Protein AF-B9G4W2-F1 (afdb_monomer_lite)

Secondary structure (DSSP, 8-state):
---HHHHHHHHHHHHHTT-PPPPPPPPPPB----SSS-EEEEEEEEE--SS--BHHHHHHHTT-S-HHHHHHHTT--TT--TTSBPPSSEEEEEEEEEETTEEEE-S--EEEPPTT--HHIIIIIISTTSS-HHHHHHHTT-S-TT---TT-EEE---B-----BTTB-EEEEEEE--TT--HHHHHHHTT--HHHHHHHTT-SSGGG--TT-EEEEEEEEEE--S-TT-TTTT-EEETT-EEEETTTTEEEEE-TTT--EEEEEPTTS-TTTS---EETTEETT-EEE-TT-TTEEEEEEEEEEE-SSS-EEEEEEEEEE------------------SSSHHHHHHHHHHHHHHHHHHHHHHHHHHHT--SSS-HHHHHHHHHHHHHHHHHHHHHHHHHHHHHHHHTTT-HHHHHHHHHHHHHHHHHHHHHHHHHHHHHHHHHHHHHHHHHHHHHHTTTS----TTPPB--HHHHHHHHHHHHHHHHHHHHHHHHHHHHHHHTT--TTSTTHHHHHHHHHHHHTTHHHHHHHHHHHHHHHHTT--HHHHHHHHHHHHHHHHHHHIIIIIS--HHHHHHHHHHHHHHHHHHHHHHHHHTTB--S-S-GGG--HHHHHHHHHHHHHHHHHHHHHHHHHHHHHHTT-HHHHHHHHHHHTT----------HHHHHHHHHHHHHHHHHHHHHHHHHHHHHHHHHHHHH---HHHHHHHHHTHHHHHHHHHHHHHHHHHHHHHHHTT-HHHHHHHHHHHHHHHHHHHHHHHHHHSHHHHHHHHHHHHHHHHHHHHHHHHHHHHH--

InterPro domains:
  IPR002528 Multi antimicrobial extrusion protein [PF01554] (477-564)
  IPR002528 Multi antimicrobial extrusion protein [PF01554] (649-752)
  IPR002528 Multi antimicrobial extrusion protein [TIGR00797] (389-777)
  IPR018392 LysM domain [PF01476] (111-157)
  IPR018392 LysM domain [PF01476] (175-218)
  IPR018392 LysM domain [PS51782] (109-156)
  IPR018392 LysM domain [PS51782] (173-217)
  IPR018392 LysM domain [SM00257] (110-157)
  IPR018392 LysM domain [SM00257] (174-218)
  IPR018392 LysM domain [cd00118] (110-156)
  IPR018392 LysM domain [cd00118] (174-217)
  IPR036779 LysM domain superfamily [G3DSA:3.10.350.10] (107-163)
  IPR036779 LysM domain superfamily [G3DSA:3.10.350.10] (164-230)
  IPR036779 LysM domain superfamily [SSF54106] (110-158)
  IPR036779 LysM domain superfamily [SSF54106] (173-218)
  IPR044644 Multi antimicrobial extrusion protein DinF-like [PTHR42893] (334-795)
  IPR044644 Multi antimicrobial extrusion protein DinF-like [cd13136] (381-794)

Structure (mmCIF, N/CA/C/O backbone):
data_AF-B9G4W2-F1
#
_entry.id   AF-B9G4W2-F1
#
loop_
_atom_site.group_PDB
_atom_site.id
_atom_site.type_symbol
_atom_site.label_atom_id
_atom_site.label_alt_id
_atom_site.label_comp_id
_atom_site.label_asym_id
_atom_site.label_entity_id
_atom_site.label_seq_id
_atom_site.pdbx_PDB_ins_code
_atom_site.Cartn_x
_atom_site.Cartn_y
_atom_site.Cartn_z
_atom_site.occupancy
_atom_site.B_iso_or_equiv
_atom_site.auth_seq_id
_atom_site.auth_comp_id
_atom_site.auth_asym_id
_atom_site.auth_atom_id
_atom_site.pdbx_PDB_model_num
ATOM 1 N N . MET A 1 1 ? 13.727 -12.627 44.034 1.00 32.00 1 MET A N 1
ATOM 2 C CA . MET A 1 1 ? 14.602 -13.578 43.312 1.00 32.00 1 MET A CA 1
ATOM 3 C C . MET A 1 1 ? 13.770 -14.201 42.203 1.00 32.00 1 MET A C 1
ATOM 5 O O . MET A 1 1 ? 12.769 -14.829 42.514 1.00 32.00 1 MET A O 1
ATOM 9 N N . ALA A 1 2 ? 14.076 -13.913 40.936 1.00 28.52 2 ALA A N 1
ATOM 10 C CA . ALA A 1 2 ? 13.294 -14.425 39.805 1.00 28.52 2 ALA A CA 1
ATOM 11 C C . ALA A 1 2 ? 13.549 -15.935 39.609 1.00 28.52 2 ALA A C 1
ATOM 13 O O . ALA A 1 2 ? 14.684 -16.374 39.811 1.00 28.52 2 ALA A O 1
ATOM 14 N N . PRO A 1 3 ? 12.536 -16.738 39.237 1.00 32.94 3 PRO A N 1
ATOM 15 C CA . PRO A 1 3 ? 12.690 -18.182 39.137 1.00 32.94 3 PRO A CA 1
ATOM 16 C C . PRO A 1 3 ? 13.547 -18.588 37.918 1.00 32.94 3 PRO A C 1
ATOM 18 O O . PRO A 1 3 ? 13.454 -17.963 36.857 1.00 32.94 3 PRO A O 1
ATOM 21 N N . PRO A 1 4 ? 14.337 -19.675 38.022 1.00 35.09 4 PRO A N 1
ATOM 22 C CA . PRO A 1 4 ? 15.287 -20.135 36.995 1.00 35.09 4 PRO A CA 1
ATOM 23 C C . PRO A 1 4 ? 14.636 -20.575 35.668 1.00 35.09 4 PRO A C 1
ATOM 25 O O . PRO A 1 4 ? 15.312 -20.695 34.644 1.00 35.09 4 PRO A O 1
ATOM 28 N N . GLN A 1 5 ? 13.312 -20.752 35.648 1.00 38.72 5 GLN A N 1
ATOM 29 C CA . GLN A 1 5 ? 12.552 -21.049 34.431 1.00 38.72 5 GLN A CA 1
ATOM 30 C C . GLN A 1 5 ? 12.457 -19.839 33.481 1.00 38.72 5 GLN A C 1
ATOM 32 O O . GLN A 1 5 ? 12.402 -20.020 32.267 1.00 38.72 5 GLN A O 1
ATOM 37 N N . LEU A 1 6 ? 12.531 -18.607 34.006 1.00 37.75 6 LEU A N 1
ATOM 38 C CA . LEU A 1 6 ? 12.444 -17.367 33.224 1.00 37.75 6 LEU A CA 1
ATOM 39 C C . LEU A 1 6 ? 13.685 -17.152 32.337 1.00 37.75 6 LEU A C 1
ATOM 41 O O . LEU A 1 6 ? 13.574 -16.714 31.196 1.00 37.75 6 LEU A O 1
ATOM 45 N N . VAL A 1 7 ? 14.867 -17.510 32.849 1.00 41.88 7 VAL A N 1
ATOM 46 C CA . VAL A 1 7 ? 16.144 -17.403 32.120 1.00 41.88 7 VAL A CA 1
ATOM 47 C C . VAL A 1 7 ? 16.238 -18.476 31.035 1.00 41.88 7 VAL A C 1
ATOM 49 O O . VAL A 1 7 ? 16.692 -18.190 29.932 1.00 41.88 7 VAL A O 1
ATOM 52 N N . SER A 1 8 ? 15.728 -19.682 31.300 1.00 36.34 8 SER A N 1
ATOM 53 C CA . SER A 1 8 ? 15.737 -20.780 30.321 1.00 36.34 8 SER A CA 1
ATOM 54 C C . SER A 1 8 ? 14.848 -20.495 29.105 1.00 36.34 8 SER A C 1
ATOM 56 O O . SER A 1 8 ? 15.232 -20.810 27.982 1.00 36.34 8 SER A O 1
ATOM 58 N N . VAL A 1 9 ? 13.700 -19.835 29.299 1.00 42.25 9 VAL A N 1
ATOM 59 C CA . VAL A 1 9 ? 12.816 -19.418 28.194 1.00 42.25 9 VAL A CA 1
ATOM 60 C C . VAL A 1 9 ? 13.427 -18.260 27.395 1.00 42.25 9 VAL A C 1
ATOM 62 O O . VAL A 1 9 ? 13.368 -18.270 26.167 1.00 42.25 9 VAL A O 1
ATOM 65 N N . LEU A 1 10 ? 14.083 -17.303 28.065 1.00 37.94 10 LEU A N 1
ATOM 66 C CA . LEU A 1 10 ? 14.769 -16.185 27.406 1.00 37.94 10 LEU A CA 1
ATOM 67 C C . LEU A 1 10 ? 15.959 -16.659 26.549 1.00 37.94 10 LEU A C 1
ATOM 69 O O . LEU A 1 10 ? 16.153 -16.177 25.435 1.00 37.94 10 LEU A O 1
ATOM 73 N N . VAL A 1 11 ? 16.727 -17.631 27.051 1.00 41.41 11 VAL A N 1
ATOM 74 C CA . VAL A 1 11 ? 17.869 -18.235 26.345 1.00 41.41 11 VAL A CA 1
ATOM 75 C C . VAL A 1 11 ? 17.398 -19.123 25.189 1.00 41.41 11 VAL A C 1
ATOM 77 O O . VAL A 1 11 ? 17.973 -19.055 24.107 1.00 41.41 11 VAL A O 1
ATOM 80 N N . ALA A 1 12 ? 16.304 -19.875 25.351 1.00 40.44 12 ALA A N 1
ATOM 81 C CA . ALA A 1 12 ? 15.712 -20.654 24.260 1.00 40.44 12 ALA A CA 1
ATOM 82 C C . ALA A 1 12 ? 15.192 -19.762 23.111 1.00 40.44 12 ALA A C 1
ATOM 84 O O . ALA A 1 12 ? 15.399 -20.085 21.942 1.00 40.44 12 ALA A O 1
ATOM 85 N N . LEU A 1 13 ? 14.594 -18.606 23.427 1.00 38.59 13 LEU A N 1
ATOM 86 C CA . LEU A 1 13 ? 14.165 -17.602 22.441 1.00 38.59 13 LEU A CA 1
ATOM 87 C C . LEU A 1 13 ? 15.346 -16.927 21.717 1.00 38.59 13 LEU A C 1
ATOM 89 O O . LEU A 1 13 ? 15.235 -16.616 20.533 1.00 38.59 13 LEU A O 1
ATOM 93 N N . LEU A 1 14 ? 16.488 -16.752 22.392 1.00 35.97 14 LEU A N 1
ATOM 94 C CA . LEU A 1 14 ? 17.727 -16.232 21.797 1.00 35.97 14 LEU A CA 1
ATOM 95 C C . LEU A 1 14 ? 18.444 -17.267 20.912 1.00 35.97 14 LEU A C 1
ATOM 97 O O . LEU A 1 14 ? 19.012 -16.900 19.886 1.00 35.97 14 LEU A O 1
ATOM 101 N N . CYS A 1 15 ? 18.390 -18.557 21.255 1.00 31.02 15 CYS A N 1
ATOM 102 C CA . CYS A 1 15 ? 19.026 -19.620 20.469 1.00 31.02 15 CYS A CA 1
ATOM 103 C C . CYS A 1 15 ? 18.269 -19.952 19.173 1.00 31.02 15 CYS A C 1
ATOM 105 O O . CYS A 1 15 ? 18.902 -20.262 18.166 1.00 31.02 15 CYS A O 1
ATOM 107 N N . VAL A 1 16 ? 16.937 -19.829 19.151 1.00 38.03 16 VAL A N 1
ATOM 108 C CA . VAL A 1 16 ? 16.146 -19.990 17.912 1.00 38.03 16 VAL A CA 1
ATOM 109 C C . VAL A 1 16 ? 16.390 -18.829 16.929 1.00 38.03 16 VAL A C 1
ATOM 111 O O . VAL A 1 16 ? 16.273 -19.013 15.721 1.00 38.03 16 VAL A O 1
ATOM 114 N N . ALA A 1 17 ? 16.832 -17.661 17.414 1.00 32.59 17 ALA A N 1
ATOM 115 C CA . ALA A 1 17 ? 17.203 -16.510 16.585 1.00 32.59 17 ALA A CA 1
ATOM 116 C C . ALA A 1 17 ? 18.570 -16.643 15.873 1.00 32.59 17 ALA A C 1
ATOM 118 O O . ALA A 1 17 ? 18.915 -15.783 15.066 1.00 32.59 17 ALA A O 1
ATOM 119 N N . ALA A 1 18 ? 19.345 -17.702 16.143 1.00 28.27 18 ALA A N 1
ATOM 120 C CA . ALA A 1 18 ? 20.692 -17.894 15.591 1.00 28.27 18 ALA A CA 1
ATOM 121 C C . ALA A 1 18 ? 20.762 -18.842 14.373 1.00 28.27 18 ALA A C 1
ATOM 123 O O . ALA A 1 18 ? 21.849 -19.087 13.849 1.00 28.27 18 ALA A O 1
ATOM 124 N N . ALA A 1 19 ? 19.633 -19.377 13.897 1.00 29.11 19 ALA A N 1
ATOM 125 C CA . ALA A 1 19 ? 19.605 -20.242 12.717 1.00 29.11 19 ALA A CA 1
ATOM 126 C C . ALA A 1 19 ? 19.362 -19.424 11.433 1.00 29.11 19 ALA A C 1
ATOM 128 O O . ALA A 1 19 ? 18.229 -19.219 10.999 1.00 29.11 19 ALA A O 1
ATOM 129 N N . SER A 1 20 ? 20.448 -18.942 10.830 1.00 33.78 20 SER A N 1
ATOM 130 C CA . SER A 1 20 ? 20.455 -18.219 9.552 1.00 33.78 20 SER A CA 1
ATOM 131 C C . SER A 1 20 ? 20.295 -19.158 8.346 1.00 33.78 20 SER A C 1
ATOM 133 O O . SER A 1 20 ? 20.969 -20.189 8.299 1.00 33.78 20 SER A O 1
ATOM 135 N N . PRO A 1 21 ? 19.561 -18.774 7.285 1.00 30.23 21 PRO A N 1
ATOM 136 C CA . PRO A 1 21 ? 19.914 -19.146 5.923 1.00 30.23 21 PRO A CA 1
ATOM 137 C C . PRO A 1 21 ? 20.971 -18.173 5.368 1.00 30.23 21 PRO A C 1
ATOM 139 O O . PRO A 1 21 ? 20.967 -16.978 5.663 1.00 30.23 21 PRO A O 1
ATOM 142 N N . ALA A 1 22 ? 21.901 -18.712 4.582 1.00 27.47 22 ALA A N 1
ATOM 143 C CA . ALA A 1 22 ? 23.031 -18.005 3.985 1.00 27.47 22 ALA A CA 1
ATOM 144 C C . ALA A 1 22 ? 22.609 -16.866 3.033 1.00 27.47 22 ALA A C 1
ATOM 146 O O . ALA A 1 22 ? 21.581 -16.939 2.363 1.00 27.47 22 ALA A O 1
ATOM 147 N N . GLY A 1 23 ? 23.440 -15.821 2.960 1.00 29.72 23 GLY A N 1
ATOM 148 C CA . GLY A 1 23 ? 23.254 -14.680 2.063 1.00 29.72 23 GLY A CA 1
ATOM 149 C C . GLY A 1 23 ? 23.252 -15.081 0.585 1.00 29.72 23 GLY A C 1
ATOM 150 O O . GLY A 1 23 ? 24.096 -15.852 0.132 1.00 29.72 23 GLY A O 1
ATOM 151 N N . VAL A 1 24 ? 22.301 -14.530 -0.167 1.00 37.12 24 VAL A N 1
ATOM 152 C CA . VAL A 1 24 ? 22.160 -14.731 -1.614 1.00 37.12 24 VAL A CA 1
ATOM 153 C C . VAL A 1 24 ? 23.097 -13.760 -2.342 1.00 37.12 24 VAL A C 1
ATOM 155 O O . VAL A 1 24 ? 22.955 -12.546 -2.214 1.00 37.12 24 VAL A O 1
ATOM 158 N N . GLY A 1 25 ? 24.073 -14.287 -3.087 1.00 36.34 25 GLY A N 1
ATOM 159 C CA . GLY A 1 25 ? 24.900 -13.509 -4.016 1.00 36.34 25 GLY A CA 1
ATOM 160 C C . GLY A 1 25 ? 24.143 -13.178 -5.308 1.00 36.34 25 GLY A C 1
ATOM 161 O O . GLY A 1 25 ? 23.296 -13.955 -5.744 1.00 36.34 25 GLY A O 1
ATOM 162 N N . ALA A 1 26 ? 24.437 -12.033 -5.928 1.00 46.84 26 ALA A N 1
ATOM 163 C CA . ALA A 1 26 ? 23.850 -11.650 -7.212 1.00 46.84 26 ALA A CA 1
ATOM 164 C C . ALA A 1 26 ? 24.352 -12.530 -8.373 1.00 46.84 26 ALA A C 1
ATOM 166 O O . ALA A 1 26 ? 25.487 -13.013 -8.378 1.00 46.84 26 ALA A O 1
ATOM 167 N N . ALA A 1 27 ? 23.475 -12.755 -9.354 1.00 52.47 27 ALA A N 1
ATOM 168 C CA . ALA A 1 27 ? 23.677 -13.677 -10.465 1.00 52.47 27 ALA A CA 1
ATOM 169 C C . ALA A 1 27 ? 24.623 -13.103 -11.536 1.00 52.47 27 ALA A C 1
ATOM 171 O O . ALA A 1 27 ? 24.358 -12.061 -12.130 1.00 52.47 27 ALA A O 1
ATOM 172 N N . ARG A 1 28 ? 25.708 -13.825 -11.837 1.00 67.88 28 ARG A N 1
ATOM 173 C CA . ARG A 1 28 ? 26.519 -13.603 -13.044 1.00 67.88 28 ARG A CA 1
ATOM 174 C C . ARG A 1 28 ? 25.830 -14.267 -14.234 1.00 67.88 28 ARG A C 1
ATOM 176 O O . ARG A 1 28 ? 25.479 -15.445 -14.137 1.00 67.88 28 ARG A O 1
ATOM 183 N N . PHE A 1 29 ? 25.674 -13.546 -15.347 1.00 84.75 29 PHE A N 1
ATOM 184 C CA . PHE A 1 29 ? 25.157 -14.148 -16.578 1.00 84.75 29 PHE A CA 1
ATOM 185 C C . PHE A 1 29 ? 26.159 -15.175 -17.084 1.00 84.75 29 PHE A C 1
ATOM 187 O O . PHE A 1 29 ? 27.371 -14.944 -17.098 1.00 84.75 29 PHE A O 1
ATOM 194 N N . VAL A 1 30 ? 25.638 -16.338 -17.439 1.00 79.44 30 VAL A N 1
ATOM 195 C CA . VAL A 1 30 ? 26.436 -17.487 -17.840 1.00 79.44 30 VAL A CA 1
ATOM 196 C C . VAL A 1 30 ? 26.864 -17.300 -19.278 1.00 79.44 30 VAL A C 1
ATOM 198 O O . VAL A 1 30 ? 26.038 -16.952 -20.120 1.00 79.44 30 VAL A O 1
ATOM 201 N N . CYS A 1 31 ? 28.128 -17.598 -19.552 1.00 80.56 31 CYS A N 1
ATOM 202 C CA . CYS A 1 31 ? 28.577 -17.821 -20.915 1.00 80.56 31 CYS A CA 1
ATOM 203 C C . CYS A 1 31 ? 29.138 -19.238 -21.044 1.00 80.56 31 CYS A C 1
ATOM 205 O O . CYS A 1 31 ? 29.954 -19.674 -20.229 1.00 80.56 31 CYS A O 1
ATOM 207 N N . ASN A 1 32 ? 28.750 -19.954 -22.087 1.00 70.44 32 ASN A N 1
ATOM 208 C CA . ASN A 1 32 ? 29.277 -21.251 -22.455 1.00 70.44 32 ASN A CA 1
ATOM 209 C C . ASN A 1 32 ? 30.590 -21.053 -23.223 1.00 70.44 32 ASN A C 1
ATOM 211 O O . ASN A 1 32 ? 30.665 -21.162 -24.445 1.00 70.44 32 ASN A O 1
ATOM 215 N N . ALA A 1 33 ? 31.648 -20.706 -22.493 1.00 54.09 33 ALA A N 1
ATOM 216 C CA . ALA A 1 33 ? 32.982 -20.538 -23.054 1.00 54.09 33 ALA A CA 1
ATOM 217 C C . ALA A 1 33 ? 33.646 -21.907 -23.306 1.00 54.09 33 ALA A C 1
ATOM 219 O O . ALA A 1 33 ? 34.615 -22.266 -22.646 1.00 54.09 33 ALA A O 1
ATOM 220 N N . THR A 1 34 ? 33.130 -22.690 -24.257 1.00 47.66 34 THR A N 1
ATOM 221 C CA . THR A 1 34 ? 33.844 -23.861 -24.808 1.00 47.66 34 THR A CA 1
ATOM 222 C C . THR A 1 34 ? 34.862 -23.465 -25.884 1.00 47.66 34 THR A C 1
ATOM 224 O O . THR A 1 34 ? 35.665 -24.291 -26.314 1.00 47.66 34 THR A O 1
ATOM 227 N N . ALA A 1 35 ? 34.876 -22.197 -26.309 1.00 44.28 35 ALA A N 1
ATOM 228 C CA . ALA A 1 35 ? 35.849 -21.675 -27.260 1.00 44.28 35 ALA A CA 1
ATOM 229 C C . ALA A 1 35 ? 37.141 -21.204 -26.549 1.00 44.28 35 ALA A C 1
ATOM 231 O O . ALA A 1 35 ? 37.063 -20.454 -25.578 1.00 44.28 35 ALA A O 1
ATOM 232 N N . PRO A 1 36 ? 38.344 -21.533 -27.059 1.00 41.88 36 PRO A N 1
ATOM 233 C CA . PRO A 1 36 ? 39.634 -21.143 -26.465 1.00 41.88 36 PRO A CA 1
ATOM 234 C C . PRO A 1 36 ? 39.951 -19.633 -26.549 1.00 41.88 36 PRO A C 1
ATOM 236 O O . PRO A 1 36 ? 41.052 -19.205 -26.207 1.00 41.88 36 PRO A O 1
ATOM 239 N N . ARG A 1 37 ? 39.007 -18.805 -27.016 1.00 51.16 37 ARG A N 1
ATOM 240 C CA . ARG A 1 37 ? 39.102 -17.341 -27.088 1.00 51.16 37 ARG A CA 1
ATOM 241 C C . ARG A 1 37 ? 37.823 -16.724 -26.537 1.00 51.16 37 ARG A C 1
ATOM 243 O O . ARG A 1 37 ? 36.734 -17.188 -26.859 1.00 51.16 37 ARG A O 1
ATOM 250 N N . ALA A 1 38 ? 37.975 -15.659 -25.754 1.00 59.81 38 ALA A N 1
ATOM 251 C CA . ALA A 1 38 ? 36.856 -14.888 -25.230 1.00 59.81 38 ALA A CA 1
ATOM 252 C C . ALA A 1 38 ? 35.965 -14.378 -26.378 1.00 59.81 38 ALA A C 1
ATOM 254 O O . ALA A 1 38 ? 36.459 -13.746 -27.318 1.00 59.81 38 ALA A O 1
ATOM 255 N N . SER A 1 39 ? 34.665 -14.675 -26.322 1.00 72.88 39 SER A N 1
ATOM 256 C CA . SER A 1 39 ? 33.690 -14.177 -27.290 1.00 72.88 39 SER A CA 1
ATOM 257 C C . SER A 1 39 ? 33.295 -12.746 -26.926 1.00 72.88 39 SER A C 1
ATOM 259 O O . SER A 1 39 ? 33.051 -12.421 -25.761 1.00 72.88 39 SER A O 1
ATOM 261 N N . THR A 1 40 ? 33.273 -11.868 -27.931 1.00 83.75 40 THR A N 1
ATOM 262 C CA . THR A 1 40 ? 32.809 -10.486 -27.787 1.00 83.75 40 THR A CA 1
ATOM 263 C C . THR A 1 40 ? 31.530 -10.279 -28.579 1.00 83.75 40 THR A C 1
ATOM 265 O O . THR A 1 40 ? 31.385 -10.761 -29.703 1.00 83.75 40 THR A O 1
ATOM 268 N N . CYS A 1 41 ? 30.590 -9.551 -27.989 1.00 86.31 41 CYS A N 1
ATOM 269 C CA . CYS A 1 41 ? 29.326 -9.207 -28.627 1.00 86.31 41 CYS A CA 1
ATOM 270 C C . CYS A 1 41 ? 28.833 -7.834 -28.156 1.00 86.31 41 CYS A C 1
ATOM 272 O O . CYS A 1 41 ? 29.495 -7.142 -27.380 1.00 86.31 41 CYS A O 1
ATOM 274 N N . GLN A 1 42 ? 27.673 -7.417 -28.662 1.00 88.25 42 GLN A N 1
ATOM 275 C CA . GLN A 1 42 ? 26.983 -6.211 -28.218 1.00 88.25 42 GLN A CA 1
ATOM 276 C C . GLN A 1 42 ? 25.732 -6.623 -27.447 1.00 88.25 42 GLN A C 1
ATOM 278 O O . GLN A 1 42 ? 24.803 -7.166 -28.043 1.00 88.25 42 GLN A O 1
ATOM 283 N N . ALA A 1 43 ? 25.713 -6.347 -26.147 1.00 91.00 43 ALA A N 1
ATOM 284 C CA . ALA A 1 43 ? 24.553 -6.572 -25.293 1.00 91.00 43 ALA A CA 1
ATOM 285 C C . ALA A 1 43 ? 23.772 -5.266 -25.105 1.00 91.00 43 ALA A C 1
ATOM 287 O O . ALA A 1 43 ? 24.318 -4.166 -25.264 1.00 91.00 43 ALA A O 1
ATOM 288 N N . LEU A 1 44 ? 22.487 -5.381 -24.781 1.00 94.00 44 LEU A N 1
ATOM 289 C CA . LEU A 1 44 ? 21.649 -4.242 -24.425 1.00 94.00 44 LEU A CA 1
ATOM 290 C C . LEU A 1 44 ? 21.403 -4.224 -22.923 1.00 94.00 44 LEU A C 1
ATOM 292 O O . LEU A 1 44 ? 21.222 -5.258 -22.297 1.00 94.00 44 LEU A O 1
ATOM 296 N N . VAL A 1 45 ? 21.340 -3.028 -22.359 1.00 94.75 45 VAL A N 1
ATOM 297 C CA . VAL A 1 45 ? 21.090 -2.816 -20.936 1.00 94.75 45 VAL A CA 1
ATOM 298 C C . VAL A 1 45 ? 19.881 -1.909 -20.756 1.00 94.75 45 VAL A C 1
ATOM 300 O O . VAL A 1 45 ? 19.760 -0.896 -21.447 1.00 94.75 45 VAL A O 1
ATOM 303 N N . ALA A 1 46 ? 18.982 -2.280 -19.844 1.00 93.88 46 ALA A N 1
ATOM 304 C CA . ALA A 1 46 ? 17.831 -1.492 -19.425 1.00 93.88 46 ALA A CA 1
ATOM 305 C C . ALA A 1 46 ? 18.251 -0.485 -18.348 1.00 93.88 46 ALA A C 1
ATOM 307 O O . ALA A 1 46 ? 18.319 -0.819 -17.168 1.00 93.88 46 ALA A O 1
ATOM 308 N N . TYR A 1 47 ? 18.540 0.755 -18.737 1.00 94.56 47 TYR A N 1
ATOM 309 C CA . TYR A 1 47 ? 18.893 1.801 -17.783 1.00 94.56 47 TYR A CA 1
ATOM 310 C C . TYR A 1 47 ? 17.696 2.701 -17.479 1.00 94.56 47 TYR A C 1
ATOM 312 O O . TYR A 1 47 ? 17.248 3.464 -18.334 1.00 94.56 47 TYR A O 1
ATOM 320 N N . ALA A 1 48 ? 17.192 2.634 -16.248 1.00 90.44 48 ALA A N 1
ATOM 321 C CA . ALA A 1 48 ? 16.164 3.534 -15.738 1.00 90.44 48 ALA A CA 1
ATOM 322 C C . ALA A 1 48 ? 16.820 4.571 -14.808 1.00 90.44 48 ALA A C 1
ATOM 324 O O . ALA A 1 48 ? 17.155 4.232 -13.673 1.00 90.44 48 ALA A O 1
ATOM 325 N N . PRO A 1 49 ? 17.063 5.816 -15.259 1.00 83.75 49 PRO A N 1
ATOM 326 C CA . PRO A 1 49 ? 17.722 6.807 -14.421 1.00 83.75 49 PRO A CA 1
ATOM 327 C C . PRO A 1 49 ? 16.833 7.149 -13.207 1.00 83.75 49 PRO A C 1
ATOM 329 O O . PRO A 1 49 ? 15.648 7.428 -13.392 1.00 83.75 49 PRO A O 1
ATOM 332 N N . PRO A 1 50 ? 17.372 7.160 -11.971 1.00 79.75 50 PRO A N 1
ATOM 333 C CA . PRO A 1 50 ? 16.570 7.412 -10.769 1.00 79.75 50 PRO A CA 1
ATOM 334 C C . PRO A 1 50 ? 16.067 8.856 -10.665 1.00 79.75 50 PRO A C 1
ATOM 336 O O . PRO A 1 50 ? 15.046 9.107 -10.034 1.00 79.75 50 PRO A O 1
ATOM 339 N N . ASN A 1 51 ? 16.755 9.793 -11.321 1.00 84.00 51 ASN A N 1
ATOM 340 C CA . ASN A 1 51 ? 16.342 11.187 -11.467 1.00 84.00 51 ASN A CA 1
ATOM 341 C C . ASN A 1 51 ? 16.113 11.510 -12.950 1.00 84.00 51 ASN A C 1
ATOM 343 O O . ASN A 1 51 ? 16.675 10.856 -13.830 1.00 84.00 51 ASN A O 1
ATOM 347 N N . ALA A 1 52 ? 15.344 12.560 -13.246 1.00 83.88 52 ALA A N 1
ATOM 348 C CA . ALA A 1 52 ? 15.215 13.059 -14.615 1.00 83.88 52 ALA A CA 1
ATOM 349 C C . ALA A 1 52 ? 16.595 13.477 -15.165 1.00 83.88 52 ALA A C 1
ATOM 351 O O . ALA A 1 52 ? 17.306 14.273 -14.549 1.00 83.88 52 ALA A O 1
ATOM 352 N N . THR A 1 53 ? 16.990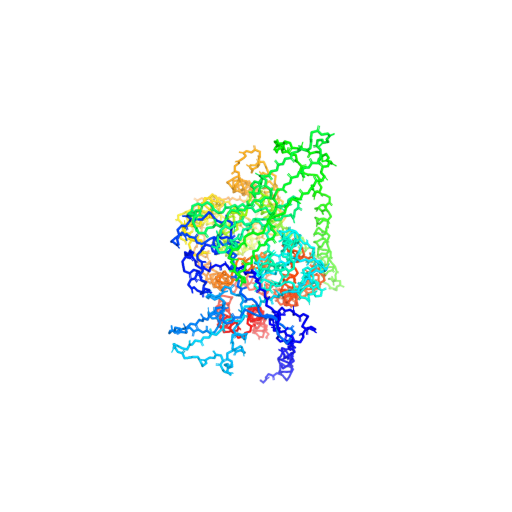 12.929 -16.318 1.00 92.56 53 THR A N 1
ATOM 353 C CA . THR A 1 53 ? 18.298 13.175 -16.953 1.00 92.56 53 THR A CA 1
ATOM 354 C C . THR A 1 53 ? 18.162 13.350 -18.468 1.00 92.56 53 THR A C 1
ATOM 356 O O . THR A 1 53 ? 17.104 13.100 -19.048 1.00 92.56 53 THR A O 1
ATOM 359 N N . THR A 1 54 ? 19.232 13.809 -19.122 1.00 95.19 54 THR A N 1
ATOM 360 C CA . THR A 1 54 ? 19.291 14.004 -20.580 1.00 95.19 54 THR A CA 1
ATOM 361 C C . THR A 1 54 ? 20.042 12.870 -21.274 1.00 95.19 54 THR A C 1
ATOM 363 O O . THR A 1 54 ? 20.898 12.213 -20.674 1.00 95.19 54 THR A O 1
ATOM 366 N N . LEU A 1 55 ? 19.793 12.673 -22.572 1.00 94.56 55 LEU A N 1
ATOM 367 C CA . LEU A 1 55 ? 20.534 11.699 -23.388 1.00 94.56 55 LEU A CA 1
ATOM 368 C C . LEU A 1 55 ? 22.056 11.936 -23.346 1.00 94.56 55 LEU A C 1
ATOM 370 O O . LEU A 1 55 ? 22.830 10.980 -23.319 1.00 94.56 55 LEU A O 1
ATOM 374 N N . ALA A 1 56 ? 22.499 13.197 -23.283 1.00 95.06 56 ALA A N 1
ATOM 375 C CA . ALA A 1 56 ? 23.907 13.561 -23.125 1.00 95.06 56 ALA A CA 1
ATOM 376 C C . ALA A 1 56 ? 24.506 13.065 -21.801 1.00 95.06 56 ALA A C 1
ATOM 378 O O . ALA A 1 56 ? 25.630 12.558 -21.800 1.00 95.06 56 ALA A O 1
ATOM 379 N N . ALA A 1 57 ? 23.764 13.186 -20.695 1.00 94.25 57 ALA A N 1
ATOM 380 C CA . ALA A 1 57 ? 24.209 12.724 -19.384 1.00 94.25 57 ALA A CA 1
ATOM 381 C C . ALA A 1 57 ? 24.360 11.197 -19.358 1.00 94.25 57 ALA A C 1
ATOM 383 O O . ALA A 1 57 ? 25.385 10.694 -18.901 1.00 94.25 57 ALA A O 1
ATOM 384 N N . VAL A 1 58 ? 23.402 10.462 -19.934 1.00 94.44 58 VAL A N 1
ATOM 385 C CA . VAL A 1 58 ? 23.484 8.996 -20.026 1.00 94.44 58 VAL A CA 1
ATOM 386 C C . VAL A 1 58 ? 24.629 8.559 -20.946 1.00 94.44 58 VAL A C 1
ATOM 388 O O . VAL A 1 58 ? 25.394 7.658 -20.603 1.00 94.44 58 VAL A O 1
ATOM 391 N N . ARG A 1 59 ? 24.826 9.245 -22.082 1.00 95.31 59 ARG A N 1
ATOM 392 C CA . ARG A 1 59 ? 25.966 9.009 -22.984 1.00 95.31 59 ARG A CA 1
ATOM 393 C C . ARG A 1 59 ? 27.308 9.188 -22.271 1.00 95.31 59 ARG A C 1
ATOM 395 O O . ARG A 1 59 ? 28.226 8.407 -22.515 1.00 95.31 59 ARG A O 1
ATOM 402 N N . ALA A 1 60 ? 27.422 10.209 -21.420 1.00 94.62 60 ALA A N 1
ATOM 403 C CA . ALA A 1 60 ? 28.618 10.471 -20.627 1.00 94.62 60 ALA A CA 1
ATOM 404 C C . ALA A 1 60 ? 28.821 9.412 -19.533 1.00 94.62 60 ALA A C 1
ATOM 406 O O . ALA A 1 60 ? 29.925 8.887 -19.414 1.00 94.62 60 ALA A O 1
ATOM 407 N N . LEU A 1 61 ? 27.759 9.048 -18.802 1.00 94.62 61 LEU A N 1
ATOM 408 C CA . LEU A 1 61 ? 27.802 8.040 -17.739 1.00 94.62 61 LEU A CA 1
ATOM 409 C C . LEU A 1 61 ? 28.264 6.674 -18.260 1.00 94.62 61 LEU A C 1
ATOM 411 O O . LEU A 1 61 ? 29.155 6.059 -17.684 1.00 94.62 61 LEU A O 1
ATOM 415 N N . PHE A 1 62 ? 27.703 6.227 -19.386 1.00 94.88 62 PHE A N 1
ATOM 416 C CA . PHE A 1 62 ? 28.084 4.961 -20.018 1.00 94.88 62 PHE A CA 1
ATOM 417 C C . PHE A 1 62 ? 29.297 5.076 -20.960 1.00 94.88 62 PHE A C 1
ATOM 419 O O . PHE A 1 62 ? 29.684 4.097 -21.597 1.00 94.88 62 PHE A O 1
ATOM 426 N N . GLN A 1 63 ? 29.904 6.266 -21.070 1.00 94.62 63 GLN A N 1
ATOM 427 C CA . GLN A 1 63 ? 31.076 6.553 -21.908 1.00 94.62 63 GLN A CA 1
ATOM 428 C C . GLN A 1 63 ? 30.921 6.097 -23.374 1.00 94.62 63 GLN A C 1
ATOM 430 O O . GLN A 1 63 ? 31.860 5.574 -23.998 1.00 94.62 63 GLN A O 1
ATOM 435 N N . LEU A 1 64 ? 29.727 6.307 -23.936 1.00 92.62 64 LEU A N 1
ATOM 436 C CA . LEU A 1 64 ? 29.369 5.874 -25.286 1.00 92.62 64 LEU A CA 1
ATOM 437 C C . LEU A 1 64 ? 30.021 6.770 -26.349 1.00 92.62 64 LEU A C 1
ATOM 439 O O . LEU A 1 64 ? 29.954 8.004 -26.296 1.00 92.62 64 LEU A O 1
ATOM 443 N N . ARG A 1 65 ? 30.599 6.138 -27.378 1.00 88.38 65 ARG A N 1
ATOM 444 C CA . ARG A 1 65 ? 31.323 6.834 -28.458 1.00 88.38 65 ARG A CA 1
ATOM 445 C C . ARG A 1 65 ? 30.416 7.631 -29.398 1.00 88.38 65 ARG A C 1
ATOM 447 O O . ARG A 1 65 ? 30.862 8.622 -29.959 1.00 88.38 65 ARG A O 1
ATOM 454 N N . SER A 1 66 ? 29.160 7.218 -29.572 1.00 88.94 66 SER A N 1
ATOM 455 C CA . SER A 1 66 ? 28.249 7.798 -30.565 1.00 88.94 66 SER A CA 1
ATOM 456 C C . SER A 1 66 ? 26.886 8.123 -29.960 1.00 88.94 66 SER A C 1
ATOM 458 O O . SER A 1 66 ? 26.214 7.243 -29.426 1.00 88.94 66 SER A O 1
ATOM 460 N N . HIS A 1 67 ? 26.456 9.385 -30.092 1.00 91.94 67 HIS A N 1
ATOM 461 C CA . HIS A 1 67 ? 25.088 9.811 -29.758 1.00 91.94 67 HIS A CA 1
ATOM 462 C C . HIS A 1 67 ? 24.061 9.115 -30.655 1.00 91.94 67 HIS A C 1
ATOM 464 O O . HIS A 1 67 ? 23.056 8.609 -30.172 1.00 91.94 67 HIS A O 1
ATOM 470 N N . ARG A 1 68 ? 24.362 8.984 -31.955 1.00 90.56 68 ARG A N 1
ATOM 471 C CA . ARG A 1 68 ? 23.475 8.317 -32.920 1.00 90.56 68 ARG A CA 1
ATOM 472 C C . ARG A 1 68 ? 23.240 6.846 -32.575 1.00 90.56 68 ARG A C 1
ATOM 474 O O . ARG A 1 68 ? 22.136 6.363 -32.767 1.00 90.56 68 ARG A O 1
ATOM 481 N N . ALA A 1 69 ? 24.238 6.150 -32.025 1.00 88.50 69 ALA A N 1
ATOM 482 C CA . ALA A 1 69 ? 24.082 4.760 -31.585 1.00 88.50 69 ALA A CA 1
ATOM 483 C C . ALA A 1 69 ? 23.152 4.623 -30.363 1.00 88.50 69 ALA A C 1
ATOM 485 O O . ALA A 1 69 ? 22.419 3.636 -30.250 1.00 88.50 69 ALA A O 1
ATOM 486 N N . LEU A 1 70 ? 23.154 5.621 -29.470 1.00 93.50 70 LEU A N 1
ATOM 487 C CA . LEU A 1 70 ? 22.226 5.680 -28.341 1.00 93.50 70 LEU A CA 1
ATOM 488 C C . LEU A 1 70 ? 20.787 5.918 -28.821 1.00 93.50 70 LEU A C 1
ATOM 490 O O . LEU A 1 70 ? 19.877 5.230 -28.363 1.00 93.50 70 LEU A O 1
ATOM 494 N N . LEU A 1 71 ? 20.592 6.823 -29.788 1.00 93.69 71 LEU A N 1
ATOM 495 C CA . LEU A 1 71 ? 19.290 7.038 -30.434 1.00 93.69 71 LEU A CA 1
ATOM 496 C C . LEU A 1 71 ? 18.796 5.762 -31.130 1.00 93.69 71 LEU A C 1
ATOM 498 O O . LEU A 1 71 ? 17.669 5.327 -30.901 1.00 93.69 71 LEU A O 1
ATOM 502 N N . ALA A 1 72 ? 19.683 5.116 -31.892 1.00 90.75 72 ALA A N 1
ATOM 503 C CA . ALA A 1 72 ? 19.397 3.908 -32.659 1.00 90.75 72 ALA A CA 1
ATOM 504 C C . ALA A 1 72 ? 18.921 2.739 -31.786 1.00 90.75 72 ALA A C 1
ATOM 506 O O . ALA A 1 72 ? 17.921 2.089 -32.092 1.00 90.75 72 ALA A O 1
ATOM 507 N N . SER A 1 73 ? 19.560 2.545 -30.628 1.00 92.19 73 SER A N 1
ATOM 508 C CA . SER A 1 73 ? 19.177 1.504 -29.660 1.00 92.19 73 SER A CA 1
ATOM 509 C C . SER A 1 73 ? 17.769 1.699 -29.078 1.00 92.19 73 SER A C 1
ATOM 511 O O . SER A 1 73 ? 17.188 0.745 -28.566 1.00 92.19 73 SER A O 1
ATOM 513 N N . ASN A 1 74 ? 17.215 2.911 -29.176 1.00 93.69 74 ASN A N 1
ATOM 514 C CA . ASN A 1 74 ? 15.912 3.297 -28.634 1.00 93.69 74 ASN A CA 1
ATOM 515 C C . ASN A 1 74 ? 14.879 3.650 -29.714 1.00 93.69 74 ASN A C 1
ATOM 517 O O . ASN A 1 74 ? 13.794 4.110 -29.373 1.00 93.69 74 ASN A O 1
ATOM 521 N N . GLY A 1 75 ? 15.209 3.479 -31.001 1.00 91.31 75 GLY A N 1
ATOM 522 C CA . GLY A 1 75 ? 14.306 3.830 -32.101 1.00 91.31 75 GLY A CA 1
ATOM 523 C C . GLY A 1 75 ? 13.990 5.330 -32.199 1.00 91.31 75 GLY A C 1
ATOM 524 O O . GLY A 1 75 ? 12.972 5.701 -32.775 1.00 91.31 75 GLY A O 1
ATOM 525 N N . LEU A 1 76 ? 14.832 6.197 -31.627 1.00 92.06 76 LEU A N 1
ATOM 526 C CA . LEU A 1 76 ? 14.618 7.648 -31.634 1.00 92.06 76 LEU A CA 1
ATOM 527 C C . LEU A 1 76 ? 15.092 8.272 -32.958 1.00 92.06 76 LEU A C 1
ATOM 529 O O . LEU A 1 76 ? 16.106 7.825 -33.488 1.00 92.06 76 LEU A O 1
ATOM 533 N N . PRO A 1 77 ? 14.443 9.331 -33.481 1.00 90.56 77 PRO A N 1
ATOM 534 C CA . PRO A 1 77 ? 14.884 10.002 -34.705 1.00 90.56 77 PRO A CA 1
ATOM 535 C C . PRO A 1 77 ? 16.322 10.534 -34.621 1.00 90.56 77 PRO A C 1
ATOM 537 O O . PRO A 1 77 ? 16.735 11.090 -33.606 1.00 90.56 77 PRO A O 1
ATOM 540 N N . LEU A 1 78 ? 17.078 10.469 -35.724 1.00 88.12 78 LEU A N 1
ATOM 541 C CA . LEU A 1 78 ? 18.460 10.982 -35.777 1.00 88.12 78 LEU A CA 1
ATOM 542 C C . LEU A 1 78 ? 18.578 12.500 -35.535 1.00 88.12 78 LEU A C 1
ATOM 544 O O . LEU A 1 78 ? 19.678 12.983 -35.265 1.00 88.12 78 LEU A O 1
ATOM 548 N N . SER A 1 79 ? 17.470 13.242 -35.618 1.00 88.44 79 SER A N 1
ATOM 549 C CA . SER A 1 79 ? 17.384 14.676 -35.318 1.00 88.44 79 SER A CA 1
ATOM 550 C C . SER A 1 79 ? 17.280 14.996 -33.820 1.00 88.44 79 SER A C 1
ATOM 552 O O . SER A 1 79 ? 17.380 16.164 -33.447 1.00 88.44 79 SER A O 1
ATOM 554 N N . THR A 1 80 ? 17.089 14.002 -32.943 1.00 92.44 80 THR A N 1
ATOM 555 C CA . THR A 1 80 ? 16.900 14.232 -31.503 1.00 92.44 80 THR A CA 1
ATOM 556 C C . THR A 1 80 ? 18.165 14.817 -30.843 1.00 92.44 80 THR A C 1
ATOM 558 O O . THR A 1 80 ? 19.232 14.185 -30.869 1.00 92.44 80 THR A O 1
ATOM 561 N N . PRO A 1 81 ? 18.076 16.003 -30.202 1.00 94.12 81 PRO A N 1
ATOM 562 C CA . PRO A 1 81 ? 19.238 16.684 -29.641 1.00 94.12 81 PRO A CA 1
ATOM 563 C C . PRO A 1 81 ? 19.761 15.999 -28.363 1.00 94.12 81 PRO A C 1
ATOM 565 O O . PRO A 1 81 ? 18.986 15.387 -27.626 1.00 94.12 81 PRO A O 1
ATOM 568 N N . PRO A 1 82 ? 21.060 16.137 -28.024 1.00 93.81 82 PRO A N 1
ATOM 569 C CA . PRO A 1 82 ? 21.632 15.553 -26.804 1.00 93.81 82 PRO A CA 1
ATOM 570 C C . PRO A 1 82 ? 21.013 16.062 -25.492 1.00 93.81 82 PRO A C 1
ATOM 572 O O . PRO A 1 82 ? 21.062 15.363 -24.482 1.00 93.81 82 PRO A O 1
ATOM 575 N N . SER A 1 83 ? 20.433 17.264 -25.492 1.00 93.12 83 SER A N 1
ATOM 576 C CA . SER A 1 83 ? 19.746 17.861 -24.340 1.00 93.12 83 SER A CA 1
ATOM 577 C C . SER A 1 83 ? 18.335 17.315 -24.105 1.00 93.12 83 SER A C 1
ATOM 579 O O . SER A 1 83 ? 17.741 17.633 -23.078 1.00 93.12 83 SER A O 1
ATOM 581 N N . ALA A 1 84 ? 17.793 16.503 -25.019 1.00 93.00 84 ALA A N 1
ATOM 582 C CA . ALA A 1 84 ? 16.465 15.924 -24.856 1.00 93.00 84 ALA A CA 1
ATOM 583 C C . ALA A 1 84 ? 16.397 15.011 -23.612 1.00 93.00 84 ALA A C 1
ATOM 585 O O . ALA A 1 84 ? 17.395 14.351 -23.279 1.00 93.00 84 ALA A O 1
ATOM 586 N N . PRO A 1 85 ? 15.237 14.957 -22.929 1.00 92.19 85 PRO A N 1
ATOM 587 C CA . PRO A 1 85 ? 15.033 14.069 -21.789 1.00 92.19 85 PRO A CA 1
ATOM 588 C C . PRO A 1 85 ? 15.193 12.605 -22.213 1.00 92.19 85 PRO A C 1
ATOM 590 O O . PRO A 1 85 ? 14.714 12.196 -23.273 1.00 92.19 85 PRO A O 1
ATOM 593 N N . ALA A 1 86 ? 15.890 11.816 -21.394 1.00 89.19 86 ALA A N 1
ATOM 594 C CA . ALA A 1 86 ? 16.079 10.395 -21.656 1.00 89.19 86 ALA A CA 1
ATOM 595 C C . ALA A 1 86 ? 14.791 9.614 -21.316 1.00 89.19 86 ALA A C 1
ATOM 597 O O . ALA A 1 86 ? 14.300 9.740 -20.191 1.00 89.19 86 ALA A O 1
ATOM 598 N N . PRO A 1 87 ? 14.236 8.805 -22.240 1.00 86.69 87 PRO A N 1
ATOM 599 C CA . PRO A 1 87 ? 13.134 7.902 -21.916 1.00 86.69 87 PRO A CA 1
ATOM 600 C C . PRO A 1 87 ? 13.575 6.854 -20.885 1.00 86.69 87 PRO A C 1
ATOM 602 O O . PRO A 1 87 ? 14.747 6.485 -20.833 1.00 86.69 87 PRO A O 1
ATOM 605 N N . SER A 1 88 ? 12.639 6.377 -20.063 1.00 86.25 88 SER A N 1
ATOM 606 C CA . SER A 1 88 ? 12.898 5.391 -19.008 1.00 86.25 88 SER A CA 1
ATOM 607 C C . SER A 1 88 ? 11.946 4.195 -19.157 1.00 86.25 88 SER A C 1
ATOM 609 O O . SER A 1 88 ? 10.734 4.419 -19.164 1.00 86.25 88 SER A O 1
ATOM 611 N N . PRO A 1 89 ? 12.446 2.947 -19.277 1.00 88.94 89 PRO A N 1
ATOM 612 C CA . PRO A 1 89 ? 13.860 2.571 -19.342 1.00 88.94 89 PRO A CA 1
ATOM 613 C C . PRO A 1 89 ? 14.496 2.879 -20.712 1.00 88.94 89 PRO A C 1
ATOM 615 O O . PRO A 1 89 ? 13.891 2.668 -21.762 1.00 88.94 89 PRO A O 1
ATOM 618 N N . LEU A 1 90 ? 15.753 3.328 -20.702 1.00 93.25 90 LEU A N 1
ATOM 619 C CA . LEU A 1 90 ? 16.580 3.549 -21.889 1.00 93.25 90 LEU A CA 1
ATOM 620 C C . LEU A 1 90 ? 17.376 2.283 -22.225 1.00 93.25 90 LEU A C 1
ATOM 622 O O . LEU A 1 90 ? 18.039 1.710 -21.363 1.00 93.25 90 LEU A O 1
ATOM 626 N N . ARG A 1 91 ? 17.388 1.873 -23.493 1.00 94.25 91 ARG A N 1
ATOM 627 C CA . ARG A 1 91 ? 18.244 0.794 -24.000 1.00 94.25 91 ARG A CA 1
ATOM 628 C C . ARG A 1 91 ? 19.643 1.324 -24.298 1.00 94.25 91 ARG A C 1
ATOM 630 O O . ARG A 1 91 ? 19.824 2.149 -25.195 1.00 94.25 91 ARG A O 1
ATOM 637 N N . VAL A 1 92 ? 20.643 0.831 -23.576 1.00 94.62 92 VAL A N 1
ATOM 638 C CA . VAL A 1 92 ? 22.052 1.197 -23.768 1.00 94.62 92 VAL A CA 1
ATOM 639 C C . VAL A 1 92 ? 22.814 0.005 -24.333 1.00 94.62 92 VAL A C 1
ATOM 641 O O . VAL A 1 92 ? 22.844 -1.057 -23.722 1.00 94.62 92 VAL A O 1
ATOM 644 N N . ARG A 1 93 ? 23.430 0.169 -25.508 1.00 92.25 93 ARG A N 1
ATOM 645 C CA . ARG A 1 93 ? 24.234 -0.880 -26.150 1.00 92.25 93 ARG A CA 1
ATOM 646 C C . ARG A 1 93 ? 25.682 -0.813 -25.671 1.00 92.25 93 ARG A C 1
ATOM 648 O O . ARG A 1 93 ? 26.324 0.226 -25.833 1.00 92.25 93 ARG A O 1
ATOM 655 N N . LEU A 1 94 ? 26.180 -1.907 -25.095 1.00 92.75 94 LEU A N 1
ATOM 656 C CA . LEU A 1 94 ? 27.518 -2.000 -24.505 1.00 92.75 94 LEU A CA 1
ATOM 657 C C . LEU A 1 94 ? 28.283 -3.227 -25.032 1.00 92.75 94 LEU A C 1
ATOM 659 O O . LEU A 1 94 ? 27.676 -4.272 -25.286 1.00 92.75 94 LEU A O 1
ATOM 663 N N . PRO A 1 95 ? 29.620 -3.128 -25.172 1.00 90.75 95 PRO A N 1
ATOM 664 C CA . PRO A 1 95 ? 30.447 -4.271 -25.527 1.00 90.75 95 PRO A CA 1
ATOM 665 C C . PRO A 1 95 ? 30.484 -5.271 -24.368 1.00 90.75 95 PRO A C 1
ATOM 667 O O . PRO A 1 95 ? 30.846 -4.918 -23.246 1.00 90.75 95 PRO A O 1
ATOM 670 N N . CYS A 1 96 ? 30.148 -6.521 -24.655 1.00 91.00 96 CYS A N 1
ATOM 671 C CA . CYS A 1 96 ? 30.216 -7.625 -23.708 1.00 91.00 96 CYS A CA 1
ATOM 672 C C . CYS A 1 96 ? 31.447 -8.489 -23.992 1.00 91.00 96 CYS A C 1
ATOM 674 O O . CYS A 1 96 ? 31.762 -8.745 -25.158 1.00 91.00 96 CYS A O 1
ATOM 676 N N . LEU A 1 97 ? 32.123 -8.945 -22.936 1.00 89.44 97 LEU A N 1
ATOM 677 C CA . LEU A 1 97 ? 33.167 -9.963 -23.007 1.00 89.44 97 LEU A CA 1
ATOM 678 C C . LEU A 1 97 ? 32.743 -11.163 -22.163 1.00 89.44 97 LEU A C 1
ATOM 680 O O . LEU A 1 97 ? 32.587 -11.045 -20.949 1.00 89.44 97 LEU A O 1
ATOM 684 N N . CYS A 1 98 ? 32.617 -12.320 -22.804 1.00 85.88 98 CYS A N 1
ATOM 685 C CA . CYS A 1 98 ? 32.430 -13.597 -22.128 1.00 85.88 98 CYS A CA 1
ATOM 686 C C . CYS A 1 98 ? 33.795 -14.252 -21.882 1.00 85.88 98 CYS A C 1
ATOM 688 O O . CYS A 1 98 ? 34.523 -14.568 -22.826 1.00 85.88 98 CYS A O 1
ATOM 690 N N . SER A 1 99 ? 34.149 -14.466 -20.613 1.00 81.75 99 SER A N 1
ATOM 691 C CA . SER A 1 99 ? 35.410 -15.096 -20.207 1.00 81.75 99 SER A CA 1
ATOM 692 C C . SER A 1 99 ? 35.231 -15.882 -18.908 1.00 81.75 99 SER A C 1
ATOM 694 O O . SER A 1 99 ? 34.560 -15.425 -17.987 1.00 81.75 99 SER A O 1
ATOM 696 N N . GLY A 1 100 ? 35.818 -17.080 -18.814 1.00 69.38 100 GLY A N 1
ATOM 697 C CA . GLY A 1 100 ? 35.781 -17.876 -17.578 1.00 69.38 100 GLY A CA 1
ATOM 698 C C . GLY A 1 100 ? 34.376 -18.311 -17.136 1.00 69.38 100 GLY A C 1
ATOM 699 O O . GLY A 1 100 ? 34.123 -18.434 -15.941 1.00 69.38 100 GLY A O 1
ATOM 700 N N . GLY A 1 101 ? 33.453 -18.517 -18.082 1.00 76.50 101 GLY A N 1
ATOM 701 C CA . GLY A 1 101 ? 32.093 -18.993 -17.801 1.00 76.50 101 GLY A CA 1
ATOM 702 C C . GLY A 1 101 ? 31.072 -17.907 -17.433 1.00 76.50 101 GLY A C 1
ATOM 703 O O . GLY A 1 101 ? 29.908 -18.229 -17.191 1.00 76.50 101 GLY A O 1
ATOM 704 N N . ALA A 1 102 ? 31.481 -16.635 -17.400 1.00 82.25 102 ALA A N 1
ATOM 705 C CA . ALA A 1 102 ? 30.609 -15.498 -17.119 1.00 82.25 102 ALA A CA 1
ATOM 706 C C . ALA A 1 102 ? 30.868 -14.329 -18.080 1.00 82.25 102 ALA A C 1
ATOM 708 O O . ALA A 1 102 ? 31.977 -14.176 -18.601 1.00 82.25 102 ALA A O 1
ATOM 709 N N . GLY A 1 103 ? 29.848 -13.503 -18.308 1.00 87.50 103 GLY A N 1
ATOM 710 C CA . GLY A 1 103 ? 29.950 -12.322 -19.162 1.00 87.50 103 GLY A CA 1
ATOM 711 C C . GLY A 1 103 ? 29.724 -11.018 -18.405 1.00 87.50 103 GLY A C 1
ATOM 712 O O . GLY A 1 103 ? 28.831 -10.906 -17.562 1.00 87.50 103 GLY A O 1
ATOM 713 N N . ALA A 1 104 ? 30.560 -10.025 -18.708 1.00 90.06 104 ALA A N 1
ATOM 714 C CA . ALA A 1 104 ? 30.449 -8.671 -18.176 1.00 90.06 104 ALA A CA 1
ATOM 715 C C . ALA A 1 104 ? 30.900 -7.627 -19.209 1.00 90.06 104 ALA A C 1
ATOM 717 O O . ALA A 1 104 ? 31.626 -7.927 -20.164 1.00 90.06 104 ALA A O 1
ATOM 718 N N . THR A 1 105 ? 30.467 -6.381 -19.024 1.00 90.69 105 THR A N 1
ATOM 719 C CA . THR A 1 105 ? 30.797 -5.279 -19.934 1.00 90.69 105 THR A CA 1
ATOM 720 C C . THR A 1 105 ? 32.290 -4.984 -19.984 1.00 90.69 105 THR A C 1
ATOM 722 O O . THR A 1 105 ? 32.920 -4.729 -18.964 1.00 90.69 105 THR A O 1
ATOM 725 N N . PHE A 1 106 ? 32.873 -4.944 -21.178 1.00 84.06 106 PHE A N 1
ATOM 726 C CA . PHE A 1 106 ? 34.320 -4.834 -21.347 1.00 84.06 106 PHE A CA 1
ATOM 727 C C . PHE A 1 106 ? 34.820 -3.385 -21.300 1.00 84.06 106 PHE A C 1
ATOM 729 O O . PHE A 1 106 ? 34.409 -2.561 -22.119 1.00 84.06 106 PHE A O 1
ATOM 736 N N . GLN A 1 107 ? 35.753 -3.088 -20.383 1.00 79.12 107 GLN A N 1
ATOM 737 C CA . GLN A 1 107 ? 36.463 -1.803 -20.202 1.00 79.12 107 GLN A CA 1
ATOM 738 C C . GLN A 1 107 ? 35.601 -0.568 -19.879 1.00 79.12 107 GLN A C 1
ATOM 740 O O . GLN A 1 107 ? 36.140 0.427 -19.402 1.00 79.12 107 GLN A O 1
ATOM 745 N N . ARG A 1 108 ? 34.293 -0.585 -20.148 1.00 87.75 108 ARG A N 1
ATOM 746 C CA . ARG A 1 108 ? 33.359 0.523 -19.915 1.00 87.75 108 ARG A CA 1
ATOM 747 C C . ARG A 1 108 ? 32.004 -0.026 -19.455 1.00 87.75 108 ARG A C 1
ATOM 749 O O . ARG A 1 108 ? 31.615 -1.081 -19.951 1.00 87.75 108 ARG A O 1
ATOM 756 N N . PRO A 1 109 ? 31.267 0.691 -18.594 1.00 94.25 109 PRO A N 1
ATOM 757 C CA . PRO A 1 109 ? 31.600 2.020 -18.081 1.00 94.25 109 PRO A CA 1
ATOM 758 C C . PRO A 1 109 ? 32.608 1.999 -16.926 1.00 94.25 109 PRO A C 1
ATOM 760 O O . PRO A 1 109 ? 32.697 1.027 -16.177 1.00 94.25 109 PRO A O 1
ATOM 763 N N . THR A 1 110 ? 33.366 3.088 -16.783 1.00 94.69 110 THR A N 1
ATOM 764 C CA . THR A 1 110 ? 34.126 3.388 -15.562 1.00 94.69 110 THR A CA 1
ATOM 765 C C . THR A 1 110 ? 33.515 4.585 -14.837 1.00 94.69 110 THR A C 1
ATOM 767 O O . THR A 1 110 ? 32.944 5.483 -15.460 1.00 94.69 110 THR A O 1
ATOM 770 N N . TYR A 1 111 ? 33.617 4.595 -13.511 1.00 95.75 111 TYR A N 1
ATOM 771 C CA . TYR A 1 111 ? 33.103 5.650 -12.648 1.00 95.75 111 TYR A CA 1
ATOM 772 C C . TYR A 1 111 ? 34.215 6.199 -11.757 1.00 95.75 111 TYR A C 1
ATOM 774 O O . TYR A 1 111 ? 34.933 5.440 -11.107 1.00 95.75 111 TYR A O 1
ATOM 782 N N . ARG A 1 112 ? 34.346 7.527 -11.712 1.00 95.44 112 ARG A N 1
ATOM 783 C CA . ARG A 1 112 ? 35.320 8.215 -10.861 1.00 95.44 112 ARG A CA 1
ATOM 784 C C . ARG A 1 112 ? 34.658 8.655 -9.557 1.00 95.44 112 ARG A C 1
ATOM 786 O O . ARG A 1 112 ? 33.727 9.459 -9.594 1.00 95.44 112 ARG A O 1
ATOM 793 N N . ILE A 1 113 ? 35.160 8.146 -8.434 1.00 94.06 113 ILE A N 1
ATOM 794 C CA . ILE A 1 113 ? 34.574 8.315 -7.095 1.00 94.06 113 ILE A CA 1
ATOM 795 C C . ILE A 1 113 ? 34.566 9.790 -6.683 1.00 94.06 113 ILE A C 1
ATOM 797 O O . ILE A 1 113 ? 35.588 10.477 -6.779 1.00 94.06 113 ILE A O 1
ATOM 801 N N . ARG A 1 114 ? 33.418 10.273 -6.202 1.00 93.06 114 ARG A N 1
ATOM 802 C CA . ARG A 1 114 ? 33.218 11.636 -5.692 1.00 93.06 114 ARG A CA 1
ATOM 803 C C . ARG A 1 114 ? 33.191 11.651 -4.164 1.00 93.06 114 ARG A C 1
ATOM 805 O O . ARG A 1 114 ? 33.058 10.620 -3.511 1.00 93.06 114 ARG A O 1
ATOM 812 N N . ALA A 1 115 ? 33.337 12.839 -3.579 1.00 89.88 115 ALA A N 1
ATOM 813 C CA . ALA A 1 115 ? 33.244 13.005 -2.131 1.00 89.88 115 ALA A CA 1
ATOM 814 C C . ALA A 1 115 ? 31.846 12.602 -1.627 1.00 89.88 115 ALA A C 1
ATOM 816 O O . ALA A 1 115 ? 30.846 13.114 -2.124 1.00 89.88 115 ALA A O 1
ATOM 817 N N . GLY A 1 116 ? 31.794 11.701 -0.641 1.00 85.88 116 GLY A N 1
ATOM 818 C CA . GLY A 1 116 ? 30.547 11.185 -0.063 1.00 85.88 116 GLY A CA 1
ATOM 819 C C . GLY A 1 116 ? 29.959 9.954 -0.764 1.00 85.88 116 GLY A C 1
ATOM 820 O O . GLY A 1 116 ? 28.953 9.430 -0.289 1.00 85.88 116 GLY A O 1
ATOM 821 N N . ASP A 1 117 ? 30.574 9.468 -1.847 1.00 91.25 117 ASP A N 1
ATOM 822 C CA . ASP A 1 117 ? 30.133 8.238 -2.505 1.00 91.25 117 ASP A CA 1
ATOM 823 C C . ASP A 1 117 ? 30.414 7.004 -1.631 1.00 91.25 117 ASP A C 1
ATOM 825 O O . ASP A 1 117 ? 31.433 6.911 -0.947 1.00 91.25 117 ASP A O 1
ATOM 829 N N . THR A 1 118 ? 29.525 6.016 -1.716 1.00 92.06 118 THR A N 1
ATOM 830 C CA . THR A 1 118 ? 29.743 4.642 -1.246 1.00 92.06 118 THR A CA 1
ATOM 831 C C . THR A 1 118 ? 29.530 3.682 -2.413 1.00 92.06 118 THR A C 1
ATOM 833 O O . THR A 1 118 ? 28.816 4.011 -3.364 1.00 92.06 118 THR A O 1
ATOM 836 N N . LEU A 1 119 ? 30.109 2.475 -2.364 1.00 90.25 119 LEU A N 1
ATOM 837 C CA . LEU A 1 119 ? 29.910 1.494 -3.441 1.00 90.25 119 LEU A CA 1
ATOM 838 C C . LEU A 1 119 ? 28.424 1.130 -3.638 1.00 90.25 119 LEU A C 1
ATOM 840 O O . LEU A 1 119 ? 28.000 0.926 -4.773 1.00 90.25 119 LEU A O 1
ATOM 844 N N . ASP A 1 120 ? 27.622 1.111 -2.566 1.00 89.50 120 ASP A N 1
ATOM 845 C CA . ASP A 1 120 ? 26.171 0.876 -2.652 1.00 89.50 120 ASP A CA 1
ATOM 846 C C . ASP A 1 120 ? 25.432 2.046 -3.317 1.00 89.50 120 ASP A C 1
ATOM 848 O O . ASP A 1 120 ? 24.597 1.828 -4.196 1.00 89.50 120 ASP A O 1
ATOM 852 N N . ALA A 1 121 ? 25.788 3.291 -2.975 1.00 88.94 121 ALA A N 1
ATOM 853 C CA . ALA A 1 121 ? 25.217 4.478 -3.609 1.00 88.94 121 ALA A CA 1
ATOM 854 C C . ALA A 1 121 ? 25.568 4.555 -5.105 1.00 88.94 121 ALA A C 1
ATOM 856 O O . ALA A 1 121 ? 24.727 4.941 -5.915 1.00 88.94 121 ALA A O 1
ATOM 857 N N . ILE A 1 122 ? 26.772 4.130 -5.499 1.00 92.31 122 ILE A N 1
ATOM 858 C CA . ILE A 1 122 ? 27.160 4.034 -6.913 1.00 92.31 122 ILE A CA 1
ATOM 859 C C . ILE A 1 122 ? 26.333 2.946 -7.615 1.00 92.31 122 ILE A C 1
ATOM 861 O O . ILE A 1 122 ? 25.720 3.207 -8.651 1.00 92.31 122 ILE A O 1
ATOM 865 N N . ALA A 1 123 ? 26.261 1.745 -7.038 1.00 90.94 123 ALA A N 1
ATOM 866 C CA . ALA A 1 123 ? 25.537 0.610 -7.606 1.00 90.94 123 ALA A CA 1
ATOM 867 C C . ALA A 1 123 ? 24.032 0.891 -7.791 1.00 90.94 123 ALA A C 1
ATOM 869 O O . ALA A 1 123 ? 23.498 0.780 -8.898 1.00 90.94 123 ALA A O 1
ATOM 870 N N . ARG A 1 124 ? 23.342 1.299 -6.720 1.00 89.00 124 ARG A N 1
ATOM 871 C CA . ARG A 1 124 ? 21.884 1.506 -6.717 1.00 89.00 124 ARG A CA 1
ATOM 872 C C . ARG A 1 124 ? 21.468 2.901 -7.167 1.00 89.00 124 ARG A C 1
ATOM 874 O O . ARG A 1 124 ? 20.443 3.043 -7.823 1.00 89.00 124 ARG A O 1
ATOM 881 N N . GLY A 1 125 ? 22.247 3.924 -6.823 1.00 87.19 125 GLY A N 1
ATOM 882 C CA . GLY A 1 125 ? 21.921 5.321 -7.107 1.00 87.19 125 GLY A CA 1
ATOM 883 C C . GLY A 1 125 ? 22.415 5.807 -8.467 1.00 87.19 125 GLY A C 1
ATOM 884 O O . GLY A 1 125 ? 21.679 6.491 -9.166 1.00 87.19 125 GLY A O 1
ATOM 885 N N . VAL A 1 126 ? 23.634 5.461 -8.889 1.00 92.25 126 VAL A N 1
ATOM 886 C CA . VAL A 1 126 ? 24.176 5.934 -10.180 1.00 92.25 126 VAL A CA 1
ATOM 887 C C . VAL A 1 126 ? 23.822 4.971 -11.313 1.00 92.25 126 VAL A C 1
ATOM 889 O O . VAL A 1 126 ? 23.299 5.387 -12.351 1.00 92.25 126 VAL A O 1
ATOM 892 N N . PHE A 1 127 ? 24.057 3.675 -11.101 1.00 93.12 127 PHE A N 1
ATOM 893 C CA . PHE A 1 127 ? 23.817 2.619 -12.092 1.00 93.12 127 PHE A CA 1
ATOM 894 C C . PHE A 1 127 ? 22.459 1.924 -11.942 1.00 93.12 127 PHE A C 1
ATOM 896 O O . PHE A 1 127 ? 22.238 0.892 -12.565 1.00 93.12 127 PHE A O 1
ATOM 903 N N . ALA A 1 128 ? 21.535 2.503 -11.167 1.00 90.75 128 ALA A N 1
ATOM 904 C CA . ALA A 1 128 ? 20.139 2.068 -11.066 1.00 90.75 128 ALA A CA 1
ATOM 905 C C . ALA A 1 128 ? 19.951 0.569 -10.738 1.00 90.75 128 ALA A C 1
ATOM 907 O O . ALA A 1 128 ? 18.991 -0.054 -11.185 1.00 90.75 128 ALA A O 1
ATOM 908 N N . GLY A 1 129 ? 20.879 -0.028 -9.980 1.00 89.56 129 GLY A N 1
ATOM 909 C CA . GLY A 1 129 ? 20.810 -1.437 -9.582 1.00 89.56 129 GLY A CA 1
ATOM 910 C C . GLY A 1 129 ? 21.262 -2.437 -10.650 1.00 89.56 129 GLY A C 1
ATOM 911 O O . GLY A 1 129 ? 21.071 -3.632 -10.468 1.00 89.56 129 GLY A O 1
ATOM 912 N N . LEU A 1 130 ? 21.893 -1.981 -11.740 1.00 91.44 130 LEU A N 1
ATOM 913 C CA . LEU A 1 130 ? 22.452 -2.855 -12.784 1.00 91.44 130 LEU A CA 1
ATOM 914 C C . LEU A 1 130 ? 23.584 -3.770 -12.298 1.00 91.44 130 LEU A C 1
ATOM 916 O O . LEU A 1 130 ? 23.902 -4.760 -12.951 1.00 91.44 130 LEU A O 1
ATOM 920 N N . VAL A 1 131 ? 24.217 -3.409 -11.186 1.00 91.62 131 VAL A N 1
ATOM 921 C CA . VAL A 1 131 ? 25.282 -4.161 -10.517 1.00 91.62 131 VAL A CA 1
ATOM 922 C C . VAL A 1 131 ? 25.089 -4.057 -9.010 1.00 91.62 131 VAL A C 1
ATOM 924 O O . VAL A 1 131 ? 24.432 -3.128 -8.536 1.00 91.62 131 VAL A O 1
ATOM 927 N N . THR A 1 132 ? 25.694 -4.964 -8.245 1.00 89.88 132 THR A N 1
ATOM 928 C CA . THR A 1 132 ? 25.775 -4.828 -6.786 1.00 89.88 132 THR A CA 1
ATOM 929 C C . THR A 1 132 ? 27.096 -4.203 -6.345 1.00 89.88 132 THR A C 1
ATOM 931 O O . THR A 1 132 ? 28.083 -4.193 -7.084 1.00 89.88 132 THR A O 1
ATOM 934 N N . TYR A 1 133 ? 27.146 -3.684 -5.115 1.00 89.56 133 TYR A N 1
ATOM 935 C CA . TYR A 1 133 ? 28.392 -3.145 -4.566 1.00 89.56 133 TYR A CA 1
ATOM 936 C C . TYR A 1 133 ? 29.466 -4.237 -4.419 1.00 89.56 133 TYR A C 1
ATOM 938 O O . TYR A 1 133 ? 30.652 -3.940 -4.557 1.00 89.56 133 TYR A O 1
ATOM 946 N N . GLN A 1 134 ? 29.065 -5.494 -4.173 1.00 89.31 134 GLN A N 1
ATOM 947 C CA . GLN A 1 134 ? 29.979 -6.636 -4.114 1.00 89.31 134 GLN A CA 1
ATOM 948 C C . GLN A 1 134 ? 30.618 -6.904 -5.477 1.00 89.31 134 GLN A C 1
ATOM 950 O O . GLN A 1 134 ? 31.817 -7.171 -5.539 1.00 89.31 134 GLN A O 1
ATOM 955 N N . ASP A 1 135 ? 29.849 -6.784 -6.562 1.00 86.50 135 ASP A N 1
ATOM 956 C CA . ASP A 1 135 ? 30.368 -6.968 -7.921 1.00 86.50 135 ASP A CA 1
ATOM 957 C C . ASP A 1 135 ? 31.397 -5.895 -8.267 1.00 86.50 135 ASP A C 1
ATOM 959 O O . ASP A 1 135 ? 32.471 -6.209 -8.779 1.00 86.50 135 ASP A O 1
ATOM 963 N N . ILE A 1 136 ? 31.108 -4.635 -7.921 1.00 91.19 136 ILE A N 1
ATOM 964 C CA . ILE A 1 136 ? 32.056 -3.531 -8.107 1.00 91.19 136 ILE A CA 1
ATOM 965 C C . ILE A 1 136 ? 33.320 -3.777 -7.273 1.00 91.19 136 ILE A C 1
ATOM 967 O O . ILE A 1 136 ? 34.427 -3.643 -7.793 1.00 91.19 136 ILE A O 1
ATOM 971 N N . ALA A 1 137 ? 33.185 -4.163 -6.002 1.00 90.44 137 ALA A N 1
ATOM 972 C CA . ALA A 1 137 ? 34.334 -4.414 -5.135 1.00 90.44 137 ALA A CA 1
ATOM 973 C C . ALA A 1 137 ? 35.218 -5.553 -5.672 1.00 90.44 137 ALA A C 1
ATOM 975 O O . ALA A 1 137 ? 36.432 -5.389 -5.794 1.00 90.44 137 ALA A O 1
ATOM 976 N N . ALA A 1 138 ? 34.606 -6.673 -6.066 1.00 87.75 138 ALA A N 1
ATOM 977 C CA . ALA A 1 138 ? 35.308 -7.837 -6.596 1.00 87.75 138 ALA A CA 1
ATOM 978 C C . ALA A 1 138 ? 36.005 -7.541 -7.932 1.00 87.75 138 ALA A C 1
ATOM 980 O O . ALA A 1 138 ? 37.149 -7.938 -8.129 1.00 87.75 138 ALA A O 1
ATOM 981 N N . ALA A 1 139 ? 35.346 -6.816 -8.839 1.00 88.25 139 ALA A N 1
ATOM 982 C CA . ALA A 1 139 ? 35.900 -6.479 -10.149 1.00 88.25 139 ALA A CA 1
ATOM 983 C C . ALA A 1 139 ? 37.066 -5.479 -10.094 1.00 88.25 139 ALA A C 1
ATOM 985 O O . ALA A 1 139 ? 37.854 -5.408 -11.035 1.00 88.25 139 ALA A O 1
ATOM 986 N N . ASN A 1 140 ? 37.184 -4.720 -9.001 1.00 91.00 140 ASN A N 1
ATOM 987 C CA . ASN A 1 140 ? 38.214 -3.698 -8.812 1.00 91.00 140 ASN A CA 1
ATOM 988 C C . ASN A 1 140 ? 39.221 -4.044 -7.704 1.00 91.00 140 ASN A C 1
ATOM 990 O O . ASN A 1 140 ? 39.981 -3.171 -7.291 1.00 91.00 140 ASN A O 1
ATOM 994 N N . ASN A 1 141 ? 39.235 -5.291 -7.212 1.00 90.81 141 ASN A N 1
ATOM 995 C CA . ASN A 1 141 ? 40.102 -5.746 -6.118 1.00 90.81 141 ASN A CA 1
ATOM 996 C C . ASN A 1 141 ? 40.023 -4.863 -4.853 1.00 90.81 141 ASN A C 1
ATOM 998 O O . ASN A 1 141 ? 41.033 -4.584 -4.206 1.00 90.81 141 ASN A O 1
ATOM 1002 N N . VAL A 1 142 ? 38.818 -4.414 -4.489 1.00 88.88 142 VAL A N 1
ATOM 1003 C CA . VAL A 1 142 ? 38.575 -3.629 -3.271 1.00 88.88 142 VAL A CA 1
ATOM 1004 C C . VAL A 1 142 ? 38.291 -4.579 -2.108 1.00 88.88 142 VAL A C 1
ATOM 1006 O O . VAL A 1 142 ? 37.211 -5.157 -2.019 1.00 88.88 142 VAL A O 1
ATOM 1009 N N . SER A 1 143 ? 39.259 -4.730 -1.202 1.00 83.25 143 SER A N 1
ATOM 1010 C CA . SER A 1 143 ? 39.161 -5.652 -0.059 1.00 83.25 143 SER A CA 1
ATOM 1011 C C . SER A 1 143 ? 38.182 -5.190 1.027 1.00 83.25 143 SER A C 1
ATOM 1013 O O . SER A 1 143 ? 37.535 -6.019 1.659 1.00 83.25 143 SER A O 1
ATOM 1015 N N . ASP A 1 144 ? 38.072 -3.877 1.256 1.00 83.44 144 ASP A N 1
ATOM 1016 C CA . ASP A 1 144 ? 37.149 -3.273 2.227 1.00 83.44 144 ASP A CA 1
ATOM 1017 C C . ASP A 1 144 ? 36.239 -2.259 1.505 1.00 83.44 144 ASP A C 1
ATOM 1019 O O . ASP A 1 144 ? 36.708 -1.174 1.145 1.00 83.44 144 ASP A O 1
ATOM 1023 N N . PRO A 1 145 ? 34.947 -2.583 1.286 1.00 83.12 145 PRO A N 1
ATOM 1024 C CA . PRO A 1 145 ? 33.989 -1.720 0.587 1.00 83.12 145 PRO A CA 1
ATOM 1025 C C . PRO A 1 145 ? 33.815 -0.318 1.186 1.00 83.12 145 PRO A C 1
ATOM 1027 O O . PRO A 1 145 ? 33.335 0.579 0.493 1.00 83.12 145 PRO A O 1
ATOM 1030 N N . ASN A 1 146 ? 34.194 -0.119 2.454 1.00 82.25 146 ASN A N 1
ATOM 1031 C CA . ASN A 1 146 ? 34.094 1.172 3.137 1.00 82.25 146 ASN A CA 1
ATOM 1032 C C . ASN A 1 146 ? 35.345 2.050 2.959 1.00 82.25 146 ASN A C 1
ATOM 1034 O O . ASN A 1 146 ? 35.336 3.213 3.359 1.00 82.25 146 ASN A O 1
ATOM 1038 N N . LYS A 1 147 ? 36.426 1.520 2.370 1.00 82.12 147 LYS A N 1
ATOM 1039 C CA . LYS A 1 147 ? 37.701 2.226 2.170 1.00 82.12 147 LYS A CA 1
ATOM 1040 C C . LYS A 1 147 ? 37.943 2.505 0.692 1.00 82.12 147 LYS A C 1
ATOM 1042 O O . LYS A 1 147 ? 38.823 1.918 0.068 1.00 82.12 147 LYS A O 1
ATOM 1047 N N . ILE A 1 148 ? 37.161 3.428 0.145 1.00 89.31 148 ILE A N 1
ATOM 1048 C CA . ILE A 1 148 ? 37.326 3.931 -1.221 1.00 89.31 148 ILE A CA 1
ATOM 1049 C C . ILE A 1 148 ? 37.850 5.370 -1.211 1.00 89.31 148 ILE A C 1
ATOM 1051 O O . ILE A 1 148 ? 37.483 6.163 -0.344 1.00 89.31 148 ILE A O 1
ATOM 1055 N N . ALA A 1 149 ? 38.726 5.711 -2.158 1.00 88.38 149 ALA A N 1
ATOM 1056 C CA . ALA A 1 149 ? 39.353 7.030 -2.220 1.00 88.38 149 ALA A CA 1
ATOM 1057 C C . ALA A 1 149 ? 38.669 7.937 -3.251 1.00 88.38 149 ALA A C 1
ATOM 1059 O O . ALA A 1 149 ? 38.401 7.534 -4.383 1.00 88.38 149 ALA A O 1
ATOM 1060 N N . VAL A 1 150 ? 38.437 9.200 -2.887 1.00 92.06 150 VAL A N 1
ATOM 1061 C CA . VAL A 1 150 ? 37.925 10.208 -3.827 1.00 92.06 150 VAL A CA 1
ATOM 1062 C C . VAL A 1 150 ? 38.901 10.360 -4.997 1.00 92.06 150 VAL A C 1
ATOM 1064 O O . VAL A 1 150 ? 40.107 10.489 -4.806 1.00 92.06 150 VAL A O 1
ATOM 1067 N N . GLY A 1 151 ? 38.375 10.350 -6.221 1.00 90.06 151 GLY A N 1
ATOM 1068 C CA . GLY A 1 151 ? 39.156 10.456 -7.451 1.00 90.06 151 GLY A CA 1
ATOM 1069 C C . GLY A 1 151 ? 39.656 9.128 -8.026 1.00 90.06 151 GLY A C 1
ATOM 1070 O O . GLY A 1 151 ? 40.109 9.148 -9.171 1.00 90.06 151 GLY A O 1
ATOM 1071 N N . GLN A 1 152 ? 39.531 8.013 -7.295 1.00 92.75 152 GLN A N 1
ATOM 1072 C CA . GLN A 1 152 ? 39.783 6.657 -7.794 1.00 92.75 152 GLN A CA 1
ATOM 1073 C C . GLN A 1 152 ? 38.798 6.310 -8.923 1.00 92.75 152 GLN A C 1
ATOM 1075 O O . GLN A 1 152 ? 37.616 6.652 -8.842 1.00 92.75 152 GLN A O 1
ATOM 1080 N N . GLU A 1 153 ? 39.268 5.634 -9.973 1.00 93.81 153 GLU A N 1
ATOM 1081 C CA . GLU A 1 153 ? 38.403 5.094 -11.029 1.00 93.81 153 GLU A CA 1
ATOM 1082 C C . GLU A 1 153 ? 38.060 3.629 -10.755 1.00 93.81 153 GLU A C 1
ATOM 1084 O O . GLU A 1 153 ? 38.939 2.818 -10.466 1.00 93.81 153 GLU A O 1
ATOM 1089 N N . LEU A 1 154 ? 36.774 3.302 -10.860 1.00 94.19 154 LEU A N 1
ATOM 1090 C CA . LEU A 1 154 ? 36.233 1.954 -10.724 1.00 94.19 154 LEU A CA 1
ATOM 1091 C C . LEU A 1 154 ? 35.630 1.511 -12.054 1.00 94.19 154 LEU A C 1
ATOM 1093 O O . LEU A 1 154 ? 34.829 2.231 -12.650 1.00 94.19 154 LEU A O 1
ATOM 1097 N N . TRP A 1 155 ? 35.969 0.313 -12.510 1.00 94.25 155 TRP A N 1
ATOM 1098 C CA . TRP A 1 155 ? 35.259 -0.363 -13.588 1.00 94.25 155 TRP A CA 1
ATOM 1099 C C . TRP A 1 155 ? 33.933 -0.931 -13.074 1.00 94.25 155 TRP A C 1
ATOM 1101 O O . TRP A 1 155 ? 33.870 -1.508 -11.991 1.00 94.25 155 TRP A O 1
ATOM 1111 N N . ILE A 1 156 ? 32.860 -0.757 -13.842 1.00 94.94 156 ILE A N 1
ATOM 1112 C CA . ILE A 1 156 ? 31.514 -1.181 -13.460 1.00 94.94 156 ILE A CA 1
ATOM 1113 C C . ILE A 1 156 ? 31.138 -2.411 -14.301 1.00 94.94 156 ILE A C 1
ATOM 1115 O O . ILE A 1 156 ? 30.879 -2.271 -15.500 1.00 94.94 156 ILE A O 1
ATOM 1119 N N . PRO A 1 157 ? 31.138 -3.621 -13.710 1.00 92.31 157 PRO A N 1
ATOM 1120 C CA . PRO A 1 157 ? 30.991 -4.878 -14.441 1.00 92.31 157 PRO A CA 1
ATOM 1121 C C . PRO A 1 157 ? 29.511 -5.233 -14.661 1.00 92.31 157 PRO A C 1
ATOM 1123 O O . PRO A 1 157 ? 28.981 -6.130 -14.010 1.00 92.31 157 PRO A O 1
ATOM 1126 N N . VAL A 1 158 ? 28.817 -4.533 -15.562 1.00 93.69 158 VAL A N 1
ATOM 1127 C CA . VAL A 1 158 ? 27.402 -4.834 -15.845 1.00 93.69 158 VAL A CA 1
ATOM 1128 C C . VAL A 1 158 ? 27.293 -6.236 -16.469 1.00 93.69 158 VAL A C 1
ATOM 1130 O O . VAL A 1 158 ? 28.015 -6.514 -17.433 1.00 93.69 158 VAL A O 1
ATOM 1133 N N . PRO A 1 159 ? 26.434 -7.132 -15.945 1.00 91.88 159 PRO A N 1
ATOM 1134 C CA . PRO A 1 159 ? 26.321 -8.501 -16.440 1.00 91.88 159 PRO A CA 1
ATOM 1135 C C . PRO A 1 159 ? 25.720 -8.535 -17.849 1.00 91.88 159 PRO A C 1
ATOM 1137 O O . PRO A 1 159 ? 24.794 -7.784 -18.163 1.00 91.88 159 PRO A O 1
ATOM 1140 N N . CYS A 1 160 ? 26.258 -9.405 -18.702 1.00 91.56 160 CYS A N 1
ATOM 1141 C CA . CYS A 1 160 ? 25.832 -9.582 -20.091 1.00 91.56 160 CYS A CA 1
ATOM 1142 C C . CYS A 1 160 ? 26.193 -10.990 -20.600 1.00 91.56 160 CYS A C 1
ATOM 1144 O O . CYS A 1 160 ? 27.005 -11.673 -19.982 1.00 91.56 160 CYS A O 1
ATOM 1146 N N . SER A 1 161 ? 25.613 -11.429 -21.721 1.00 89.56 161 SER A N 1
ATOM 1147 C CA . SER A 1 161 ? 25.959 -12.701 -22.374 1.00 89.56 161 SER A CA 1
ATOM 1148 C C . SER A 1 161 ? 25.965 -12.563 -23.900 1.00 89.56 161 SER A C 1
ATOM 1150 O O . SER A 1 161 ? 25.472 -11.572 -24.448 1.00 89.56 161 SER A O 1
ATOM 1152 N N . CYS A 1 162 ? 26.576 -13.537 -24.576 1.00 85.50 162 CYS A N 1
ATOM 1153 C CA . CYS A 1 162 ? 26.756 -13.584 -26.028 1.00 85.50 162 CYS A CA 1
ATOM 1154 C C . CYS A 1 162 ? 26.225 -14.876 -26.667 1.00 85.50 162 CYS A C 1
ATOM 1156 O O . CYS A 1 162 ? 26.413 -15.075 -27.870 1.00 85.50 162 CYS A O 1
ATOM 1158 N N . ASP A 1 163 ? 25.622 -15.766 -25.881 1.00 85.38 163 ASP A N 1
ATOM 1159 C CA . ASP A 1 163 ? 25.301 -17.117 -26.325 1.00 85.38 163 ASP A CA 1
ATOM 1160 C C . ASP A 1 163 ? 23.952 -17.194 -27.057 1.00 85.38 163 ASP A C 1
ATOM 1162 O O . ASP A 1 163 ? 22.988 -16.527 -26.696 1.00 85.38 163 ASP A O 1
ATOM 1166 N N . PRO A 1 164 ? 23.808 -18.054 -28.074 1.00 83.50 164 PRO A N 1
ATOM 1167 C CA . PRO A 1 164 ? 22.495 -18.301 -28.654 1.00 83.50 164 PRO A CA 1
ATOM 1168 C C . PRO A 1 164 ? 21.570 -18.979 -27.632 1.00 83.50 164 PRO A C 1
ATOM 1170 O O . PRO A 1 164 ? 21.978 -19.886 -26.903 1.00 83.50 164 PRO A O 1
ATOM 1173 N N . VAL A 1 165 ? 20.288 -18.609 -27.633 1.00 85.38 165 VAL A N 1
ATOM 1174 C CA . VAL A 1 165 ? 19.273 -19.201 -26.750 1.00 85.38 165 VAL A CA 1
ATOM 1175 C C . VAL A 1 165 ? 18.405 -20.152 -27.566 1.00 85.38 165 VAL A C 1
ATOM 1177 O O . VAL A 1 165 ? 17.793 -19.754 -28.555 1.00 85.38 165 VAL A O 1
ATOM 1180 N N . ALA A 1 166 ? 18.387 -21.434 -27.182 1.00 79.88 166 ALA A N 1
ATOM 1181 C CA . ALA A 1 166 ? 17.699 -22.506 -27.916 1.00 79.88 166 ALA A CA 1
ATOM 1182 C C . ALA A 1 166 ? 18.080 -22.588 -29.416 1.00 79.88 166 ALA A C 1
ATOM 1184 O O . ALA A 1 166 ? 17.245 -22.886 -30.268 1.00 79.88 166 ALA A O 1
ATOM 1185 N N . GLY A 1 167 ? 19.346 -22.298 -29.749 1.00 75.19 167 GLY A N 1
ATOM 1186 C CA . GLY A 1 167 ? 19.865 -22.340 -31.123 1.00 75.19 167 GLY A CA 1
ATOM 1187 C C . GLY A 1 167 ? 19.478 -21.147 -32.006 1.00 75.19 167 GLY A C 1
ATOM 1188 O O . GLY A 1 167 ? 19.846 -21.128 -33.177 1.00 75.19 167 GLY A O 1
ATOM 1189 N N . GLN A 1 168 ? 18.770 -20.150 -31.464 1.00 79.75 168 GLN A N 1
ATOM 1190 C CA . GLN A 1 168 ? 18.385 -18.931 -32.179 1.00 79.75 168 GLN A CA 1
ATOM 1191 C C . GLN A 1 168 ? 19.300 -17.753 -31.806 1.00 79.75 168 GLN A C 1
ATOM 1193 O O . GLN A 1 168 ? 19.691 -17.626 -30.639 1.00 79.75 168 GLN A O 1
ATOM 1198 N N . PRO A 1 169 ? 19.631 -16.864 -32.763 1.00 81.00 169 PRO A N 1
ATOM 1199 C CA . PRO A 1 169 ? 20.368 -15.646 -32.467 1.00 81.00 169 PRO A CA 1
ATOM 1200 C C . PRO A 1 169 ? 19.478 -14.658 -31.702 1.00 81.00 169 PRO A C 1
ATOM 1202 O O . PRO A 1 169 ? 18.388 -14.295 -32.149 1.00 81.00 169 PRO A O 1
ATOM 1205 N N . VAL A 1 170 ? 19.957 -14.200 -30.548 1.00 89.44 170 VAL A N 1
ATOM 1206 C CA . VAL A 1 170 ? 19.250 -13.245 -29.687 1.00 89.44 170 VAL A CA 1
ATOM 1207 C C . VAL A 1 170 ? 20.187 -12.127 -29.260 1.00 89.44 170 VAL A C 1
ATOM 1209 O O . VAL A 1 170 ? 21.406 -12.287 -29.238 1.00 89.44 170 VAL A O 1
ATOM 1212 N N . VAL A 1 171 ? 19.614 -10.979 -28.912 1.00 91.44 171 VAL A N 1
ATOM 1213 C CA . VAL A 1 171 ? 20.343 -9.928 -28.202 1.00 91.44 171 VAL A CA 1
ATOM 1214 C C . VAL A 1 171 ? 19.985 -10.028 -26.731 1.00 91.44 171 VAL A C 1
ATOM 1216 O O . VAL A 1 171 ? 18.830 -9.827 -26.360 1.00 91.44 171 VAL A O 1
ATOM 1219 N N . HIS A 1 172 ? 20.979 -10.328 -25.901 1.00 92.44 172 HIS A N 1
ATOM 1220 C CA . HIS A 1 172 ? 20.812 -10.357 -24.454 1.00 92.44 172 HIS A CA 1
ATOM 1221 C C . HIS A 1 172 ? 20.516 -8.960 -23.925 1.00 92.44 172 HIS A C 1
ATOM 1223 O O . HIS A 1 172 ? 21.231 -7.995 -24.232 1.00 92.44 172 HIS A O 1
ATOM 1229 N N . TYR A 1 173 ? 19.442 -8.867 -23.150 1.00 94.31 173 TYR A N 1
ATOM 1230 C CA . TYR A 1 173 ? 18.967 -7.639 -22.549 1.00 94.31 173 TYR A CA 1
ATOM 1231 C C . TYR A 1 173 ? 19.030 -7.740 -21.033 1.00 94.31 173 TYR A C 1
ATOM 1233 O O . TYR A 1 173 ? 18.241 -8.449 -20.413 1.00 94.31 173 TYR A O 1
ATOM 1241 N N . THR A 1 174 ? 19.973 -7.008 -20.447 1.00 94.62 174 THR A N 1
ATOM 1242 C CA . THR A 1 174 ? 20.134 -6.875 -19.002 1.00 94.62 174 THR A CA 1
ATOM 1243 C C . THR A 1 174 ? 18.971 -6.053 -18.461 1.00 94.62 174 THR A C 1
ATOM 1245 O O . THR A 1 174 ? 18.934 -4.831 -18.622 1.00 94.62 174 THR A O 1
ATOM 1248 N N . TYR A 1 175 ? 18.006 -6.730 -17.850 1.00 93.62 175 TYR A N 1
ATOM 1249 C CA . TYR A 1 175 ? 16.741 -6.168 -17.404 1.00 93.62 175 TYR A CA 1
ATOM 1250 C C . TYR A 1 175 ? 16.667 -6.156 -15.878 1.00 93.62 175 TYR A C 1
ATOM 1252 O O . TYR A 1 175 ? 16.719 -7.204 -15.240 1.00 93.62 175 TYR A O 1
ATOM 1260 N N . VAL A 1 176 ? 16.533 -4.971 -15.280 1.00 91.06 176 VAL A N 1
ATOM 1261 C CA . VAL A 1 176 ? 16.279 -4.843 -13.838 1.00 91.06 176 VAL A CA 1
ATOM 1262 C C . VAL A 1 176 ? 14.786 -5.023 -13.602 1.00 91.06 176 VAL A C 1
ATOM 1264 O O . VAL A 1 176 ? 13.979 -4.248 -14.112 1.00 91.06 176 VAL A O 1
ATOM 1267 N N . VAL A 1 177 ? 14.423 -6.042 -12.830 1.00 88.69 177 VAL A N 1
ATOM 1268 C CA . VAL A 1 177 ? 13.030 -6.421 -12.576 1.00 88.69 177 VAL A CA 1
ATOM 1269 C C . VAL A 1 177 ? 12.323 -5.306 -11.797 1.00 88.69 177 VAL A C 1
ATOM 1271 O O . VAL A 1 177 ? 12.700 -5.040 -10.650 1.00 88.69 177 VAL A O 1
ATOM 1274 N N . PRO A 1 178 ? 11.299 -4.642 -12.364 1.00 82.69 178 PRO A N 1
ATOM 1275 C CA . PRO A 1 178 ? 10.550 -3.634 -11.637 1.00 82.69 178 PRO A CA 1
ATOM 1276 C C . PRO A 1 178 ? 9.700 -4.296 -10.541 1.00 82.69 178 PRO A C 1
ATOM 1278 O O . PRO A 1 178 ? 9.340 -5.473 -10.643 1.00 82.69 178 PRO A O 1
ATOM 1281 N N . PRO A 1 179 ? 9.366 -3.560 -9.469 1.00 79.12 179 PRO A N 1
ATOM 1282 C CA . PRO A 1 179 ? 8.558 -4.102 -8.384 1.00 79.12 179 PRO A CA 1
ATOM 1283 C C . PRO A 1 179 ? 7.191 -4.570 -8.902 1.00 79.12 179 PRO A C 1
ATOM 1285 O O . PRO A 1 179 ? 6.501 -3.832 -9.600 1.00 79.12 179 PRO A O 1
ATOM 1288 N N . GLY A 1 180 ? 6.805 -5.801 -8.553 1.00 77.94 180 GLY A N 1
ATOM 1289 C CA . GLY A 1 180 ? 5.538 -6.411 -8.973 1.00 77.94 180 GLY A CA 1
ATOM 1290 C C . GLY A 1 180 ? 5.548 -7.075 -10.357 1.00 77.94 180 GLY A C 1
ATOM 1291 O O . GLY A 1 180 ? 4.507 -7.571 -10.785 1.00 77.94 180 GLY A O 1
ATOM 1292 N N . ALA A 1 181 ? 6.685 -7.119 -11.061 1.00 77.69 181 ALA A N 1
ATOM 1293 C CA . ALA A 1 181 ? 6.794 -7.893 -12.296 1.00 77.69 181 ALA A CA 1
ATOM 1294 C C . ALA A 1 181 ? 6.752 -9.406 -12.027 1.00 77.69 181 ALA A C 1
ATOM 1296 O O . ALA A 1 181 ? 7.261 -9.894 -11.021 1.00 77.69 181 ALA A O 1
ATOM 1297 N N . SER A 1 182 ? 6.166 -10.152 -12.963 1.00 89.94 182 SER A N 1
ATOM 1298 C CA . SER A 1 182 ? 6.170 -11.618 -12.968 1.00 89.94 182 SER A CA 1
ATOM 1299 C C . SER A 1 182 ? 6.965 -12.134 -14.161 1.00 89.94 182 SER A C 1
ATOM 1301 O O . SER A 1 182 ? 7.037 -11.463 -15.190 1.00 89.94 182 SER A O 1
ATOM 1303 N N . VAL A 1 183 ? 7.517 -13.347 -14.059 1.00 89.56 183 VAL A N 1
ATOM 1304 C CA . VAL A 1 183 ? 8.216 -13.981 -15.191 1.00 89.56 183 VAL A CA 1
ATOM 1305 C C . VAL A 1 183 ? 7.283 -14.126 -16.400 1.00 89.56 183 VAL A C 1
ATOM 1307 O O . VAL A 1 183 ? 7.726 -13.914 -17.521 1.00 89.56 183 VAL A O 1
ATOM 1310 N N . ALA A 1 184 ? 5.990 -14.388 -16.172 1.00 89.38 184 ALA A N 1
ATOM 1311 C CA . ALA A 1 184 ? 4.954 -14.441 -17.205 1.00 89.38 184 ALA A CA 1
ATOM 1312 C C . ALA A 1 184 ? 4.802 -13.116 -17.963 1.00 89.38 184 ALA A C 1
ATOM 1314 O O . ALA A 1 184 ? 4.854 -13.095 -19.191 1.00 89.38 184 ALA A O 1
ATOM 1315 N N . ALA A 1 185 ? 4.663 -12.006 -17.232 1.00 87.50 185 ALA A N 1
ATOM 1316 C CA . ALA A 1 185 ? 4.544 -10.678 -17.829 1.00 87.50 185 ALA A CA 1
ATOM 1317 C C . ALA A 1 185 ? 5.825 -10.288 -18.578 1.00 87.50 185 ALA A C 1
ATOM 1319 O O . ALA A 1 185 ? 5.750 -9.849 -19.717 1.00 87.50 185 ALA A O 1
ATOM 1320 N N . ILE A 1 186 ? 7.000 -10.542 -17.992 1.00 89.31 186 ILE A N 1
ATOM 1321 C CA . ILE A 1 186 ? 8.295 -10.290 -18.643 1.00 89.31 186 ILE A CA 1
ATOM 1322 C C . ILE A 1 186 ? 8.414 -11.123 -19.927 1.00 89.31 186 ILE A C 1
ATOM 1324 O O . ILE A 1 186 ? 8.796 -10.609 -20.975 1.00 89.31 186 ILE A O 1
ATOM 1328 N N . ALA A 1 187 ? 8.058 -12.407 -19.874 1.00 90.94 187 ALA A N 1
ATOM 1329 C CA . ALA A 1 187 ? 8.086 -13.273 -21.042 1.00 90.94 187 ALA A CA 1
ATOM 1330 C C . ALA A 1 187 ? 7.152 -12.755 -22.147 1.00 90.94 187 ALA A C 1
ATOM 1332 O O . ALA A 1 187 ? 7.554 -12.684 -23.308 1.00 90.94 187 ALA A O 1
ATOM 1333 N N . GLN A 1 188 ? 5.945 -12.321 -21.779 1.00 90.88 188 GLN A N 1
ATOM 1334 C CA . GLN A 1 188 ? 4.979 -11.737 -22.702 1.00 90.88 188 GLN A CA 1
ATOM 1335 C C . GLN A 1 188 ? 5.477 -10.417 -23.317 1.00 90.88 188 GLN A C 1
ATOM 1337 O O . GLN A 1 188 ? 5.438 -10.271 -24.539 1.00 90.88 188 GLN A O 1
ATOM 1342 N N . ASP A 1 189 ? 5.990 -9.493 -22.503 1.00 88.62 189 ASP A N 1
ATOM 1343 C CA . ASP A 1 189 ? 6.462 -8.168 -22.927 1.00 88.62 189 ASP A CA 1
ATOM 1344 C C . ASP A 1 189 ? 7.632 -8.253 -23.915 1.00 88.62 189 ASP A C 1
ATOM 1346 O O . ASP A 1 189 ? 7.752 -7.436 -24.832 1.00 88.62 189 ASP A O 1
ATOM 1350 N N . PHE A 1 190 ? 8.488 -9.266 -23.757 1.00 89.75 190 PHE A N 1
ATOM 1351 C CA . PHE A 1 190 ? 9.659 -9.485 -24.607 1.00 89.75 190 PHE A CA 1
ATOM 1352 C C . PHE A 1 190 ? 9.475 -10.605 -25.640 1.00 89.75 190 PHE A C 1
ATOM 1354 O O . PHE A 1 190 ? 10.450 -11.018 -26.270 1.00 89.75 190 PHE A O 1
ATOM 1361 N N . ALA A 1 191 ? 8.236 -11.065 -25.854 1.00 87.38 191 ALA A N 1
ATOM 1362 C CA . ALA A 1 191 ? 7.884 -12.100 -26.828 1.00 87.38 191 ALA A CA 1
ATOM 1363 C C . ALA A 1 191 ? 8.745 -13.379 -26.710 1.00 87.38 191 ALA A C 1
ATOM 1365 O O . ALA A 1 191 ? 9.217 -13.934 -27.706 1.00 87.38 191 ALA A O 1
ATOM 1366 N N . THR A 1 192 ? 8.950 -13.843 -25.477 1.00 89.62 192 THR A N 1
ATOM 1367 C CA . THR A 1 192 ? 9.665 -15.076 -25.120 1.00 89.62 192 THR A CA 1
ATOM 1368 C C . THR A 1 192 ? 8.788 -15.968 -24.227 1.00 89.62 192 THR A C 1
ATOM 1370 O O . THR A 1 192 ? 7.612 -15.681 -24.014 1.00 89.62 192 THR A O 1
ATOM 1373 N N . THR A 1 193 ? 9.320 -17.087 -23.731 1.00 91.31 193 THR A N 1
ATOM 1374 C CA . THR A 1 193 ? 8.584 -18.001 -22.839 1.00 91.31 193 THR A CA 1
ATOM 1375 C C . THR A 1 193 ? 9.112 -17.938 -21.413 1.00 91.31 193 THR A C 1
ATOM 1377 O O . THR A 1 193 ? 10.301 -17.697 -21.194 1.00 91.31 193 THR A O 1
ATOM 1380 N N . GLU A 1 194 ? 8.246 -18.213 -20.435 1.00 92.44 194 GLU A N 1
ATOM 1381 C CA . GLU A 1 194 ? 8.648 -18.289 -19.026 1.00 92.44 194 GLU A CA 1
ATOM 1382 C C . GLU A 1 194 ? 9.773 -19.302 -18.814 1.00 92.44 194 GLU A C 1
ATOM 1384 O O . GLU A 1 194 ? 10.765 -18.996 -18.160 1.00 92.44 194 GLU A O 1
ATOM 1389 N N . ALA A 1 195 ? 9.662 -20.480 -19.435 1.00 90.69 195 ALA A N 1
ATOM 1390 C CA . ALA A 1 195 ? 10.683 -21.519 -19.361 1.00 90.69 195 ALA A CA 1
ATOM 1391 C C . ALA A 1 195 ? 12.046 -21.022 -19.868 1.00 90.69 195 ALA A C 1
ATOM 1393 O O . ALA A 1 195 ? 13.069 -21.316 -19.254 1.00 90.69 195 ALA A O 1
ATOM 1394 N N . THR A 1 196 ? 12.066 -20.225 -20.943 1.00 90.31 196 THR A N 1
ATOM 1395 C CA . THR A 1 196 ? 13.296 -19.620 -21.471 1.00 90.31 196 THR A CA 1
ATOM 1396 C C . THR A 1 196 ? 13.907 -18.636 -20.477 1.00 90.31 196 THR A C 1
ATOM 1398 O O . THR A 1 196 ? 15.106 -18.706 -20.220 1.00 90.31 196 THR A O 1
ATOM 1401 N N . VAL A 1 197 ? 13.102 -17.735 -19.901 1.00 90.81 197 VAL A N 1
ATOM 1402 C CA . VAL A 1 197 ? 13.586 -16.737 -18.930 1.00 90.81 197 VAL A CA 1
ATOM 1403 C C . VAL A 1 197 ? 14.125 -17.424 -17.674 1.00 90.81 197 VAL A C 1
ATOM 1405 O O . VAL A 1 197 ? 15.202 -17.067 -17.198 1.00 90.81 197 VAL A O 1
ATOM 1408 N N . LEU A 1 198 ? 13.434 -18.451 -17.173 1.00 90.12 198 LEU A N 1
ATOM 1409 C CA . LEU A 1 198 ? 13.876 -19.222 -16.010 1.00 90.12 198 LEU A CA 1
ATOM 1410 C C . LEU A 1 198 ? 15.181 -19.973 -16.275 1.00 90.12 198 LEU A C 1
ATOM 1412 O O . LEU A 1 198 ? 16.126 -19.863 -15.493 1.00 90.12 198 LEU A O 1
ATOM 1416 N N . ALA A 1 199 ? 15.253 -20.694 -17.397 1.00 88.12 199 ALA A N 1
ATOM 1417 C CA . ALA A 1 199 ? 16.431 -21.467 -17.767 1.00 88.12 199 ALA A CA 1
ATOM 1418 C C . ALA A 1 199 ? 17.664 -20.570 -17.949 1.00 88.12 199 ALA A C 1
ATOM 1420 O O . ALA A 1 199 ? 18.734 -20.889 -17.430 1.00 88.12 199 ALA A O 1
ATOM 1421 N N . LEU A 1 200 ? 17.504 -19.429 -18.629 1.00 88.62 200 LEU A N 1
ATOM 1422 C CA . LEU A 1 200 ? 18.600 -18.498 -18.903 1.00 88.62 200 LEU A CA 1
ATOM 1423 C C . LEU A 1 200 ? 19.179 -17.890 -17.617 1.00 88.62 200 LEU A C 1
ATOM 1425 O O . LEU A 1 200 ? 20.389 -17.718 -17.493 1.00 88.62 200 LEU A O 1
ATOM 1429 N N . ASN A 1 201 ? 18.321 -17.650 -16.624 1.00 90.19 201 ASN A N 1
ATOM 1430 C CA . ASN A 1 201 ? 18.697 -17.046 -15.346 1.00 90.19 201 ASN A CA 1
ATOM 1431 C C . ASN A 1 201 ? 18.977 -18.066 -14.231 1.00 90.19 201 ASN A C 1
ATOM 1433 O O . ASN A 1 201 ? 19.148 -17.673 -13.077 1.00 90.19 201 ASN A O 1
ATOM 1437 N N . ARG A 1 202 ? 19.027 -19.370 -14.556 1.00 88.12 202 ARG A N 1
ATOM 1438 C CA . ARG A 1 202 ? 19.165 -20.481 -13.590 1.00 88.12 202 ARG A CA 1
ATOM 1439 C C . ARG A 1 202 ? 18.169 -20.394 -12.429 1.00 88.12 202 ARG A C 1
ATOM 1441 O O . ARG A 1 202 ? 18.493 -20.722 -11.288 1.00 88.12 202 ARG A O 1
ATOM 1448 N N . MET A 1 203 ? 16.962 -19.934 -12.723 1.00 84.94 203 MET A N 1
ATOM 1449 C CA . MET A 1 203 ? 15.901 -19.836 -11.737 1.00 84.94 203 MET A CA 1
ATOM 1450 C C . MET A 1 203 ? 15.148 -21.167 -11.684 1.00 84.94 203 MET A C 1
ATOM 1452 O O . MET A 1 203 ? 14.684 -21.632 -12.727 1.00 84.94 203 MET A O 1
ATOM 1456 N N . PRO A 1 204 ? 15.018 -21.792 -10.500 1.00 79.81 204 PRO A N 1
ATOM 1457 C CA . PRO A 1 204 ? 14.315 -23.065 -10.373 1.00 79.81 204 PRO A CA 1
ATOM 1458 C C . PRO A 1 204 ? 12.824 -22.928 -10.704 1.00 79.81 204 PRO A C 1
ATOM 1460 O O . PRO A 1 204 ? 12.230 -23.858 -11.246 1.00 79.81 204 PRO A O 1
ATOM 1463 N N . ASP A 1 205 ? 12.223 -21.772 -10.409 1.00 82.81 205 ASP A N 1
ATOM 1464 C CA . ASP A 1 205 ? 10.811 -21.505 -10.651 1.00 82.81 205 ASP A CA 1
ATOM 1465 C C . ASP A 1 205 ? 10.505 -19.996 -10.710 1.00 82.81 205 ASP A C 1
ATOM 1467 O O . ASP A 1 205 ? 11.283 -19.158 -10.258 1.00 82.81 205 ASP A O 1
ATOM 1471 N N . ALA A 1 206 ? 9.342 -19.630 -11.258 1.00 80.44 206 ALA A N 1
ATOM 1472 C CA . ALA A 1 206 ? 8.929 -18.232 -11.418 1.00 80.44 206 ALA A CA 1
ATOM 1473 C C . ALA A 1 206 ? 8.728 -17.462 -10.104 1.00 80.44 206 ALA A C 1
ATOM 1475 O O . ALA A 1 206 ? 8.731 -16.231 -10.126 1.00 80.44 206 ALA A O 1
ATOM 1476 N N . LYS A 1 207 ? 8.576 -18.147 -8.963 1.00 76.19 207 LYS A N 1
ATOM 1477 C CA . LYS A 1 207 ? 8.397 -17.508 -7.651 1.00 76.19 207 LYS A CA 1
ATOM 1478 C C . LYS A 1 207 ? 9.721 -17.074 -7.033 1.00 76.19 207 LYS A C 1
ATOM 1480 O O . LYS A 1 207 ? 9.701 -16.293 -6.089 1.00 76.19 207 LYS A O 1
ATOM 1485 N N . SER A 1 208 ? 10.854 -17.536 -7.565 1.00 80.38 208 SER A N 1
ATOM 1486 C CA . SER A 1 208 ? 12.179 -17.085 -7.135 1.00 80.38 208 SER A CA 1
ATOM 1487 C C . SER A 1 208 ? 12.566 -15.719 -7.715 1.00 80.38 208 SER A C 1
ATOM 1489 O O . SER A 1 208 ? 13.683 -15.264 -7.480 1.00 80.38 208 SER A O 1
ATOM 1491 N N . LEU A 1 209 ? 11.695 -15.092 -8.517 1.00 81.19 209 LEU A N 1
ATOM 1492 C CA . LEU A 1 209 ? 11.924 -13.771 -9.095 1.00 81.19 209 LEU A CA 1
ATOM 1493 C C . LEU A 1 209 ? 11.853 -12.693 -8.006 1.00 81.19 209 LEU A C 1
ATOM 1495 O O . LEU A 1 209 ? 10.827 -12.547 -7.344 1.00 81.19 209 LEU A O 1
ATOM 1499 N N . LEU A 1 210 ? 12.912 -11.900 -7.857 1.00 83.06 210 LEU A N 1
ATOM 1500 C CA . LEU A 1 210 ? 12.966 -10.798 -6.896 1.00 83.06 210 LEU A CA 1
ATOM 1501 C C . LEU A 1 210 ? 12.902 -9.439 -7.608 1.00 83.06 210 LEU A C 1
ATOM 1503 O O . LEU A 1 210 ? 13.474 -9.248 -8.679 1.00 83.06 210 LEU A O 1
ATOM 1507 N N . ALA A 1 211 ? 12.241 -8.457 -6.993 1.00 79.06 211 ALA A N 1
ATOM 1508 C CA . ALA A 1 211 ? 12.282 -7.077 -7.475 1.00 79.06 211 ALA A CA 1
ATOM 1509 C C . ALA A 1 211 ? 13.703 -6.503 -7.343 1.00 79.06 211 ALA A C 1
ATOM 1511 O O . ALA A 1 211 ? 14.395 -6.749 -6.356 1.00 79.06 211 ALA A O 1
ATOM 1512 N N . GLY A 1 212 ? 14.141 -5.735 -8.339 1.00 81.81 212 GLY A N 1
ATOM 1513 C CA . GLY A 1 212 ? 15.511 -5.233 -8.433 1.00 81.81 212 GLY A CA 1
ATOM 1514 C C . GLY A 1 212 ? 16.543 -6.294 -8.828 1.00 81.81 212 GLY A C 1
ATOM 1515 O O . GLY A 1 212 ? 17.715 -5.958 -8.978 1.00 81.81 212 GLY A O 1
ATOM 1516 N N . GLN A 1 213 ? 16.138 -7.556 -9.021 1.00 87.31 213 GLN A N 1
ATOM 1517 C CA . GLN A 1 213 ? 17.011 -8.576 -9.590 1.00 87.31 213 GLN A CA 1
ATOM 1518 C C . GLN A 1 213 ? 17.340 -8.220 -11.038 1.00 87.31 213 GLN A C 1
ATOM 1520 O O . GLN A 1 213 ? 16.479 -7.779 -11.797 1.00 87.31 213 GLN A O 1
ATOM 1525 N N . VAL A 1 214 ? 18.592 -8.435 -11.422 1.00 90.38 214 VAL A N 1
ATOM 1526 C CA . VAL A 1 214 ? 19.030 -8.291 -12.806 1.00 90.38 214 VAL A CA 1
ATOM 1527 C C . VAL A 1 214 ? 18.801 -9.621 -13.518 1.00 90.38 214 VAL A C 1
ATOM 1529 O O . VAL A 1 214 ? 19.350 -10.643 -13.106 1.00 90.38 214 VAL A O 1
ATOM 1532 N N . LEU A 1 215 ? 17.981 -9.605 -14.565 1.00 92.50 215 LEU A N 1
ATOM 1533 C CA . LEU A 1 215 ? 17.704 -10.751 -15.421 1.00 92.50 215 LEU A CA 1
ATOM 1534 C C . LEU A 1 215 ? 18.329 -10.586 -16.797 1.00 92.50 215 LEU A C 1
ATOM 1536 O O . LEU A 1 215 ? 18.333 -9.500 -17.376 1.00 92.50 215 LEU A O 1
ATOM 1540 N N . ASP A 1 216 ? 18.780 -11.704 -17.341 1.00 92.69 216 ASP A N 1
ATOM 1541 C CA . ASP A 1 216 ? 19.057 -11.872 -18.751 1.00 92.69 216 ASP A CA 1
ATOM 1542 C C . ASP A 1 216 ? 17.747 -12.181 -19.480 1.00 92.69 216 ASP A C 1
ATOM 1544 O O . ASP A 1 216 ? 17.111 -13.211 -19.231 1.00 92.69 216 ASP A O 1
ATOM 1548 N N . VAL A 1 217 ? 17.309 -11.276 -20.352 1.00 94.12 217 VAL A N 1
ATOM 1549 C CA . VAL A 1 217 ? 16.121 -11.473 -21.183 1.00 94.12 217 VAL A CA 1
ATOM 1550 C C . VAL A 1 217 ? 16.548 -11.571 -22.648 1.00 94.12 217 VAL A C 1
ATOM 1552 O O . VAL A 1 217 ? 17.164 -10.639 -23.170 1.00 94.12 217 VAL A O 1
ATOM 1555 N N . PRO A 1 218 ? 16.213 -12.663 -23.355 1.00 92.88 218 PRO A N 1
ATOM 1556 C CA . PRO A 1 218 ? 16.599 -12.812 -24.748 1.00 92.88 218 PRO A CA 1
ATOM 1557 C C . PRO A 1 218 ? 15.652 -12.009 -25.641 1.00 92.88 218 PRO A C 1
ATOM 1559 O O . PRO A 1 218 ? 14.483 -12.361 -25.799 1.00 92.88 218 PRO A O 1
ATOM 1562 N N . LEU A 1 219 ? 16.157 -10.947 -26.268 1.00 92.44 219 LEU A N 1
ATOM 1563 C CA . LEU A 1 219 ? 15.414 -10.238 -27.303 1.00 92.44 219 LEU A CA 1
ATOM 1564 C C . LEU A 1 219 ? 15.612 -10.946 -28.633 1.00 92.44 219 LEU A C 1
ATOM 1566 O O . LEU A 1 219 ? 16.736 -11.062 -29.133 1.00 92.44 219 LEU A O 1
ATOM 1570 N N . ARG A 1 220 ? 14.506 -11.373 -29.242 1.00 88.00 220 ARG A N 1
ATOM 1571 C CA . ARG A 1 220 ? 14.532 -11.884 -30.609 1.00 88.00 220 ARG A CA 1
ATOM 1572 C C . ARG A 1 220 ? 15.060 -10.797 -31.544 1.00 88.00 220 ARG A C 1
ATOM 1574 O O . ARG A 1 220 ? 14.625 -9.643 -31.485 1.00 88.00 220 ARG A O 1
ATOM 1581 N N . ALA A 1 221 ? 16.016 -11.168 -32.385 1.00 87.94 221 ALA A N 1
ATOM 1582 C CA . ALA A 1 221 ? 16.714 -10.235 -33.249 1.00 87.94 221 ALA A CA 1
ATOM 1583 C C . ALA A 1 221 ? 16.754 -10.732 -34.690 1.00 87.94 221 ALA A C 1
ATOM 1585 O O . ALA A 1 221 ? 16.851 -11.929 -34.951 1.00 87.94 221 ALA A O 1
ATOM 1586 N N . CYS A 1 222 ? 16.709 -9.785 -35.620 1.00 86.94 222 CYS A N 1
ATOM 1587 C CA . CYS A 1 222 ? 17.001 -10.041 -37.015 1.00 86.94 222 CYS A CA 1
ATOM 1588 C C . CYS A 1 222 ? 18.520 -10.156 -37.182 1.00 86.94 222 CYS A C 1
ATOM 1590 O O . CYS A 1 222 ? 19.263 -9.282 -36.720 1.00 86.94 222 CYS A O 1
ATOM 1592 N N . SER A 1 223 ? 18.971 -11.227 -37.832 1.00 80.00 223 SER A N 1
ATOM 1593 C CA . SER A 1 223 ? 20.384 -11.483 -38.117 1.00 80.00 223 SER A CA 1
ATOM 1594 C C . SER A 1 223 ? 20.727 -11.204 -39.576 1.00 80.00 223 SER A C 1
ATOM 1596 O O . SER A 1 223 ? 19.937 -11.518 -40.468 1.00 80.00 223 SER A O 1
ATOM 1598 N N . SER A 1 224 ? 21.932 -10.698 -39.838 1.00 69.62 224 SER A N 1
ATOM 1599 C CA . SER A 1 224 ? 22.479 -10.605 -41.196 1.00 69.62 224 SER A CA 1
ATOM 1600 C C . SER A 1 224 ? 22.917 -11.986 -41.704 1.00 69.62 224 SER A C 1
ATOM 1602 O O . SER A 1 224 ? 24.067 -12.390 -41.588 1.00 69.62 224 SER A O 1
ATOM 1604 N N . ALA A 1 225 ? 21.991 -12.748 -42.284 1.00 59.62 225 ALA A N 1
ATOM 1605 C CA . ALA A 1 225 ? 22.285 -14.061 -42.863 1.00 59.62 225 ALA A CA 1
ATOM 1606 C C . ALA A 1 225 ? 22.659 -13.946 -44.347 1.00 59.62 225 ALA A C 1
ATOM 1608 O O . ALA A 1 225 ? 21.830 -14.258 -45.195 1.00 59.62 225 ALA A O 1
ATOM 1609 N N . ILE A 1 226 ? 23.843 -13.421 -44.699 1.00 61.28 226 ILE A N 1
ATOM 1610 C CA . ILE A 1 226 ? 24.118 -13.217 -46.137 1.00 61.28 226 ILE A CA 1
ATOM 1611 C C . ILE A 1 226 ? 25.588 -13.359 -46.581 1.00 61.28 226 ILE A C 1
ATOM 1613 O O . ILE A 1 226 ? 25.812 -13.831 -47.692 1.00 61.28 226 ILE A O 1
ATOM 1617 N N . SER A 1 227 ? 26.610 -13.028 -45.773 1.00 66.75 227 SER A N 1
ATOM 1618 C CA . SER A 1 227 ? 28.015 -13.218 -46.198 1.00 66.75 227 SER A CA 1
ATOM 1619 C C . SER A 1 227 ? 29.001 -13.464 -45.049 1.00 66.75 227 SER A C 1
ATOM 1621 O O . SER A 1 227 ? 29.077 -12.693 -44.094 1.00 66.75 227 SER A O 1
ATOM 1623 N N . SER A 1 228 ? 29.824 -14.513 -45.168 1.00 70.12 228 SER A N 1
ATOM 1624 C CA . SER A 1 228 ? 30.866 -14.873 -44.190 1.00 70.12 228 SER A CA 1
ATOM 1625 C C . SER A 1 228 ? 32.076 -13.926 -44.196 1.00 70.12 228 SER A C 1
ATOM 1627 O O . SER A 1 228 ? 32.852 -13.913 -43.230 1.00 70.12 228 SER A O 1
ATOM 1629 N N . THR A 1 229 ? 32.223 -13.126 -45.258 1.00 72.75 229 THR A N 1
ATOM 1630 C CA . THR A 1 229 ? 33.325 -12.174 -45.473 1.00 72.75 229 THR A CA 1
ATOM 1631 C C . THR A 1 229 ? 33.019 -10.762 -44.969 1.00 72.75 229 THR A C 1
ATOM 1633 O O . THR A 1 229 ? 33.924 -9.929 -44.911 1.00 72.75 229 THR A O 1
ATOM 1636 N N . ALA A 1 230 ? 31.771 -10.486 -44.578 1.00 80.31 230 ALA A N 1
ATOM 1637 C CA . ALA A 1 230 ? 31.357 -9.185 -44.068 1.00 80.31 230 ALA A CA 1
ATOM 1638 C C . ALA A 1 230 ? 31.920 -8.908 -42.664 1.00 80.31 230 ALA A C 1
ATOM 1640 O O . ALA A 1 230 ? 31.980 -9.792 -41.804 1.00 80.31 230 ALA A O 1
ATOM 1641 N N . ILE A 1 231 ? 32.287 -7.650 -42.410 1.00 82.81 231 ILE A N 1
ATOM 1642 C CA . ILE A 1 231 ? 32.778 -7.201 -41.096 1.00 82.81 231 ILE A CA 1
ATOM 1643 C C . ILE A 1 231 ? 31.657 -7.271 -40.047 1.00 82.81 231 ILE A C 1
ATOM 1645 O O . ILE A 1 231 ? 31.894 -7.634 -38.896 1.00 82.81 231 ILE A O 1
ATOM 1649 N N . ASP A 1 232 ? 30.424 -6.984 -40.456 1.00 82.31 232 ASP A N 1
ATOM 1650 C CA . ASP A 1 232 ? 29.204 -7.017 -39.651 1.00 82.31 232 ASP A CA 1
ATOM 1651 C C . ASP A 1 232 ? 28.389 -8.312 -39.840 1.00 82.31 232 ASP A C 1
ATOM 1653 O O . ASP A 1 232 ? 27.170 -8.331 -39.690 1.00 82.31 232 ASP A O 1
ATOM 1657 N N . ARG A 1 233 ? 29.057 -9.436 -40.124 1.00 77.88 233 ARG A N 1
ATOM 1658 C CA . ARG A 1 233 ? 28.422 -10.762 -40.292 1.00 77.88 233 ARG A CA 1
ATOM 1659 C C . ARG A 1 233 ? 27.638 -11.286 -39.078 1.00 77.88 233 ARG A C 1
ATOM 1661 O O . ARG A 1 233 ? 26.817 -12.176 -39.229 1.00 77.88 233 ARG A O 1
ATOM 1668 N N . ASN A 1 234 ? 27.894 -10.749 -37.883 1.00 76.88 234 ASN A N 1
ATOM 1669 C CA . ASN A 1 234 ? 27.191 -11.105 -36.642 1.00 76.88 234 ASN A CA 1
ATOM 1670 C C . ASN A 1 234 ? 26.237 -9.982 -36.195 1.00 76.88 234 ASN A C 1
ATOM 1672 O O . ASN A 1 234 ? 26.017 -9.782 -34.999 1.00 76.88 234 ASN A O 1
ATOM 1676 N N . LEU A 1 235 ? 25.738 -9.177 -37.138 1.00 85.31 235 LEU A N 1
ATOM 1677 C CA . LEU A 1 235 ? 24.849 -8.065 -36.831 1.00 85.31 235 LEU A CA 1
ATOM 1678 C C . LEU A 1 235 ? 23.503 -8.598 -36.347 1.00 85.31 235 LEU A C 1
ATOM 1680 O O . LEU A 1 235 ? 22.796 -9.278 -37.087 1.00 85.31 235 LEU A O 1
ATOM 1684 N N . LEU A 1 236 ? 23.151 -8.234 -35.115 1.00 88.31 236 LEU A N 1
ATOM 1685 C CA . LEU A 1 236 ? 21.858 -8.527 -34.514 1.00 88.31 236 LEU A CA 1
ATOM 1686 C C . LEU A 1 236 ? 21.131 -7.225 -34.180 1.00 88.31 236 LEU A C 1
ATOM 1688 O O . LEU A 1 236 ? 21.669 -6.332 -33.504 1.00 88.31 236 LEU A O 1
ATOM 1692 N N . VAL A 1 237 ? 19.895 -7.120 -34.665 1.00 89.81 237 VAL A N 1
ATOM 1693 C CA . VAL A 1 237 ? 19.022 -5.964 -34.440 1.00 89.81 237 VAL A CA 1
ATOM 1694 C C . VAL A 1 237 ? 17.706 -6.443 -33.832 1.00 89.81 237 VAL A C 1
ATOM 1696 O O . VAL A 1 237 ? 16.965 -7.157 -34.505 1.00 89.81 237 VAL A O 1
ATOM 1699 N N . PRO A 1 238 ? 17.400 -6.094 -32.571 1.00 91.19 238 PRO A N 1
ATOM 1700 C CA . PRO A 1 238 ? 16.116 -6.420 -31.968 1.00 91.19 238 PRO A CA 1
ATOM 1701 C C . PRO A 1 238 ? 15.016 -5.475 -32.463 1.00 91.19 238 PRO A C 1
ATOM 1703 O O . PRO A 1 238 ? 15.281 -4.332 -32.852 1.00 91.19 238 PRO A O 1
ATOM 1706 N N . ASN A 1 239 ? 13.772 -5.950 -32.410 1.00 88.12 239 ASN A N 1
ATOM 1707 C CA . ASN A 1 239 ? 12.591 -5.163 -32.766 1.00 88.12 239 ASN A CA 1
ATOM 1708 C C . ASN A 1 239 ? 12.492 -3.868 -31.926 1.00 88.12 239 ASN A C 1
ATOM 1710 O O . ASN A 1 239 ? 12.883 -3.832 -30.757 1.00 88.12 239 ASN A O 1
ATOM 1714 N N . GLY A 1 240 ? 11.981 -2.789 -32.524 1.00 85.50 240 GLY A N 1
ATOM 1715 C CA . GLY A 1 240 ? 11.881 -1.472 -31.886 1.00 85.50 240 GLY A CA 1
ATOM 1716 C C . GLY A 1 240 ? 13.222 -0.747 -31.722 1.00 85.50 240 GLY A C 1
ATOM 1717 O O . GLY A 1 240 ? 13.316 0.212 -30.957 1.00 85.50 240 GLY A O 1
ATOM 1718 N N . SER A 1 241 ? 14.266 -1.207 -32.415 1.00 91.00 241 SER A N 1
ATOM 1719 C CA . SER A 1 241 ? 15.551 -0.522 -32.533 1.00 91.00 241 SER A CA 1
ATOM 1720 C C . SER A 1 241 ? 16.040 -0.568 -33.977 1.00 91.00 241 SER A C 1
ATOM 1722 O O . SER A 1 241 ? 15.584 -1.384 -34.780 1.00 91.00 241 SER A O 1
ATOM 1724 N N . TYR A 1 242 ? 16.989 0.301 -34.296 1.00 91.75 242 TYR A N 1
ATOM 1725 C CA . TYR A 1 242 ? 17.738 0.228 -35.540 1.00 91.75 242 TYR A CA 1
ATOM 1726 C C . TYR A 1 242 ? 19.235 0.282 -35.241 1.00 91.75 242 TYR A C 1
ATOM 1728 O O . TYR A 1 242 ? 19.667 0.563 -34.120 1.00 91.75 242 TYR A O 1
ATOM 1736 N N . ILE A 1 243 ? 20.053 -0.009 -36.243 1.00 90.50 243 ILE A N 1
ATOM 1737 C CA . ILE A 1 243 ? 21.502 0.137 -36.173 1.00 90.50 243 ILE A CA 1
ATOM 1738 C C . ILE A 1 243 ? 22.009 0.885 -37.395 1.00 90.50 243 ILE A C 1
ATOM 1740 O O . ILE A 1 243 ? 21.514 0.710 -38.505 1.00 90.50 243 ILE A O 1
ATOM 1744 N N . LEU A 1 244 ? 23.014 1.721 -37.168 1.00 89.25 244 LEU A N 1
ATOM 1745 C CA . LEU A 1 244 ? 23.788 2.350 -38.223 1.00 89.25 244 LEU A CA 1
ATOM 1746 C C . LEU A 1 244 ? 25.022 1.480 -38.474 1.00 89.25 244 LEU A C 1
ATOM 1748 O O . LEU A 1 244 ? 25.902 1.399 -37.617 1.00 89.25 244 LEU A O 1
ATOM 1752 N N . THR A 1 245 ? 25.062 0.812 -39.623 1.00 87.94 245 THR A N 1
ATOM 1753 C CA . THR A 1 245 ? 26.187 -0.021 -40.071 1.00 87.94 245 THR A CA 1
ATOM 1754 C C . THR A 1 245 ? 26.874 0.613 -41.286 1.00 87.94 245 THR A C 1
ATOM 1756 O O . THR A 1 245 ? 26.459 1.678 -41.754 1.00 87.94 245 THR A O 1
ATOM 1759 N N . ALA A 1 246 ? 27.974 0.014 -41.752 1.00 86.81 246 ALA A N 1
ATOM 1760 C CA . ALA A 1 246 ? 28.792 0.515 -42.855 1.00 86.81 246 ALA A CA 1
ATOM 1761 C C . ALA A 1 246 ? 29.158 2.004 -42.663 1.00 86.81 246 ALA A C 1
ATOM 1763 O O . ALA A 1 246 ? 28.747 2.867 -43.429 1.00 86.81 246 ALA A O 1
ATOM 1764 N N . ASN A 1 247 ? 29.871 2.338 -41.579 1.00 85.69 247 ASN A N 1
ATOM 1765 C CA . ASN A 1 247 ? 30.273 3.719 -41.249 1.00 85.69 247 ASN A CA 1
ATOM 1766 C C . ASN A 1 247 ? 29.115 4.745 -41.209 1.00 85.69 247 ASN A C 1
ATOM 1768 O O . ASN A 1 247 ? 29.296 5.921 -41.517 1.00 85.69 247 ASN A O 1
ATOM 1772 N N . ASN A 1 248 ? 27.935 4.311 -40.756 1.00 87.38 248 ASN A N 1
ATOM 1773 C CA . ASN A 1 248 ? 26.668 5.053 -40.739 1.00 87.38 248 ASN A CA 1
ATOM 1774 C C . ASN A 1 248 ? 25.979 5.233 -42.097 1.00 87.38 248 ASN A C 1
ATOM 1776 O O . ASN A 1 248 ? 24.954 5.907 -42.137 1.00 87.38 248 ASN A O 1
ATOM 1780 N N . CYS A 1 249 ? 26.477 4.636 -43.179 1.00 86.38 249 CYS A N 1
ATOM 1781 C CA . CYS A 1 249 ? 25.867 4.742 -44.503 1.00 86.38 249 CYS A CA 1
ATOM 1782 C C . CYS A 1 249 ? 24.552 3.979 -44.633 1.00 86.38 249 CYS A C 1
ATOM 1784 O O . CYS A 1 249 ? 23.694 4.393 -45.408 1.00 86.38 249 CYS A O 1
ATOM 1786 N N . ILE A 1 250 ? 24.390 2.889 -43.881 1.00 88.50 250 ILE A N 1
ATOM 1787 C CA . ILE A 1 250 ? 23.200 2.043 -43.932 1.00 88.50 250 ILE A CA 1
ATOM 1788 C C . ILE A 1 250 ? 22.532 2.021 -42.561 1.00 88.50 250 ILE A C 1
ATOM 1790 O O . ILE A 1 250 ? 23.185 1.800 -41.538 1.00 88.50 250 ILE A O 1
ATOM 1794 N N . MET A 1 251 ? 21.220 2.219 -42.555 1.00 89.31 251 MET A N 1
ATOM 1795 C CA . MET A 1 251 ? 20.360 2.083 -41.393 1.00 89.31 251 MET A CA 1
ATOM 1796 C C . MET A 1 251 ? 19.547 0.801 -41.535 1.00 89.31 251 MET A C 1
ATOM 1798 O O . MET A 1 251 ? 18.804 0.656 -42.500 1.00 89.31 251 MET A O 1
ATOM 1802 N N . CYS A 1 252 ? 19.678 -0.111 -40.576 1.00 89.62 252 CYS A N 1
ATOM 1803 C CA . CYS A 1 252 ? 18.951 -1.377 -40.566 1.00 89.62 252 CYS A CA 1
ATOM 1804 C C . CYS A 1 252 ? 18.041 -1.477 -39.342 1.00 89.62 252 CYS A C 1
ATOM 1806 O O . CYS A 1 252 ? 18.513 -1.350 -38.211 1.00 89.62 252 CYS A O 1
ATOM 1808 N N . GLY A 1 253 ? 16.756 -1.726 -39.568 1.00 90.50 253 GLY A N 1
ATOM 1809 C CA . GLY A 1 253 ? 15.770 -2.111 -38.564 1.00 90.50 253 GLY A CA 1
ATOM 1810 C C . GLY A 1 253 ? 15.449 -3.605 -38.631 1.00 90.50 253 GLY A C 1
ATOM 1811 O O . GLY A 1 253 ? 15.943 -4.333 -39.492 1.00 90.50 253 GLY A O 1
ATOM 1812 N N . CYS A 1 254 ? 14.612 -4.066 -37.708 1.00 88.75 254 CYS A N 1
ATOM 1813 C CA . CYS A 1 254 ? 14.124 -5.440 -37.681 1.00 88.75 254 CYS A CA 1
ATOM 1814 C C . CYS A 1 254 ? 12.607 -5.452 -37.863 1.00 88.75 254 CYS A C 1
ATOM 1816 O O . CYS A 1 254 ? 11.890 -4.827 -37.082 1.00 88.75 254 CYS A O 1
ATOM 1818 N N . SER A 1 255 ? 12.125 -6.153 -38.891 1.00 83.25 255 SER A N 1
ATOM 1819 C CA . SER A 1 255 ? 10.690 -6.295 -39.145 1.00 83.25 255 SER A CA 1
ATOM 1820 C C . SER A 1 255 ? 10.047 -7.219 -38.111 1.00 83.25 255 SER A C 1
ATOM 1822 O O . SER A 1 255 ? 10.453 -8.371 -37.961 1.00 83.25 255 SER A O 1
ATOM 1824 N N . SER A 1 256 ? 8.998 -6.746 -37.435 1.00 80.44 256 SER A N 1
ATOM 1825 C CA . SER A 1 256 ? 8.237 -7.538 -36.458 1.00 80.44 256 SER A CA 1
ATOM 1826 C C . SER A 1 256 ? 7.426 -8.676 -37.086 1.00 80.44 256 SER A C 1
ATOM 1828 O O . SER A 1 256 ? 7.025 -9.599 -36.379 1.00 80.44 256 SER A O 1
ATOM 1830 N N . TYR A 1 257 ? 7.165 -8.602 -38.396 1.00 76.31 257 TYR A N 1
ATOM 1831 C CA . TYR A 1 257 ? 6.346 -9.572 -39.125 1.00 76.31 257 TYR A CA 1
ATOM 1832 C C . TYR A 1 257 ? 7.202 -10.656 -39.779 1.00 76.31 257 TYR A C 1
ATOM 1834 O O . TYR A 1 257 ? 6.943 -11.843 -39.601 1.00 76.31 257 TYR A O 1
ATOM 1842 N N . THR A 1 258 ? 8.240 -10.253 -40.517 1.00 76.44 258 THR A N 1
ATOM 1843 C CA . THR A 1 258 ? 9.083 -11.180 -41.289 1.00 76.44 258 THR A CA 1
ATOM 1844 C C . THR A 1 258 ? 10.334 -11.623 -40.534 1.00 76.44 258 THR A C 1
ATOM 1846 O O . THR A 1 258 ? 10.968 -12.589 -40.949 1.00 76.44 258 THR A O 1
ATOM 1849 N N . TRP A 1 259 ? 10.705 -10.942 -39.439 1.00 79.31 259 TRP A N 1
ATOM 1850 C CA . TRP A 1 259 ? 11.967 -11.149 -38.710 1.00 79.31 259 TRP A CA 1
ATOM 1851 C C . TRP A 1 259 ? 13.211 -11.101 -39.612 1.00 79.31 259 TRP A C 1
ATOM 1853 O O . TRP A 1 259 ? 14.244 -11.703 -39.316 1.00 79.31 259 TRP A O 1
ATOM 1863 N N . GLN A 1 260 ? 13.113 -10.342 -40.704 1.00 81.50 260 GLN A N 1
ATOM 1864 C CA . GLN A 1 260 ? 14.211 -10.023 -41.607 1.00 81.50 260 GLN A CA 1
ATOM 1865 C C . GLN A 1 260 ? 14.695 -8.590 -41.365 1.00 81.50 260 GLN A C 1
ATOM 1867 O O . GLN A 1 260 ? 13.929 -7.719 -40.935 1.00 81.50 260 GLN A O 1
ATOM 1872 N N . LEU A 1 261 ? 15.984 -8.360 -41.624 1.00 84.88 261 LEU A N 1
ATOM 1873 C CA . LEU A 1 261 ? 16.573 -7.024 -41.577 1.00 84.88 261 LEU A CA 1
ATOM 1874 C C . LEU A 1 261 ? 15.997 -6.171 -42.710 1.00 84.88 261 LEU A C 1
ATOM 1876 O O . LEU A 1 261 ? 16.138 -6.523 -43.879 1.00 84.88 261 LEU A O 1
ATOM 1880 N N . ASP A 1 262 ? 15.401 -5.040 -42.349 1.00 85.50 262 ASP A N 1
ATOM 1881 C CA . ASP A 1 262 ? 14.985 -4.008 -43.296 1.00 85.50 262 ASP A CA 1
ATOM 1882 C C . ASP A 1 262 ? 16.029 -2.892 -43.279 1.00 85.50 262 ASP A C 1
ATOM 1884 O O . ASP A 1 262 ? 16.212 -2.218 -42.263 1.00 85.50 262 ASP A O 1
ATOM 1888 N N . CYS A 1 263 ? 16.773 -2.753 -44.372 1.00 87.62 263 CYS A N 1
ATOM 1889 C CA . CYS A 1 263 ? 17.927 -1.870 -44.456 1.00 87.62 263 CYS A CA 1
ATOM 1890 C C . CYS A 1 263 ? 17.752 -0.846 -45.569 1.00 87.62 263 CYS A C 1
ATOM 1892 O O . CYS A 1 263 ? 17.457 -1.197 -46.709 1.00 87.62 263 CYS A O 1
ATOM 1894 N N . GLN A 1 264 ? 18.030 0.415 -45.250 1.00 87.88 264 GLN A N 1
ATOM 1895 C CA . GLN A 1 264 ? 17.927 1.538 -46.174 1.00 87.88 264 GLN A CA 1
ATOM 1896 C C . GLN A 1 264 ? 19.168 2.436 -46.076 1.00 87.88 264 GLN A C 1
ATOM 1898 O O . GLN A 1 264 ? 19.827 2.476 -45.031 1.00 87.88 264 GLN A O 1
ATOM 1903 N N . PRO A 1 265 ? 19.509 3.185 -47.139 1.00 84.88 265 PRO A N 1
ATOM 1904 C CA . PRO A 1 265 ? 20.527 4.225 -47.057 1.00 84.88 265 PRO A CA 1
ATOM 1905 C C . PRO A 1 265 ? 20.171 5.277 -45.995 1.00 84.88 265 PRO A C 1
ATOM 1907 O O . PRO A 1 265 ? 19.039 5.762 -45.930 1.00 84.88 265 PRO A O 1
ATOM 1910 N N . THR A 1 266 ? 21.141 5.655 -45.166 1.00 86.06 266 THR A N 1
ATOM 1911 C CA . THR A 1 266 ? 20.947 6.676 -44.133 1.00 86.06 266 THR A CA 1
ATOM 1912 C C . THR A 1 266 ? 20.780 8.053 -44.773 1.00 86.06 266 THR A C 1
ATOM 1914 O O . THR A 1 266 ? 21.660 8.542 -45.481 1.00 86.06 266 THR A O 1
ATOM 1917 N N . GLN A 1 267 ? 19.664 8.714 -44.475 1.00 80.38 267 GLN A N 1
ATOM 1918 C CA . GLN A 1 267 ? 19.356 10.045 -44.996 1.00 80.38 267 GLN A CA 1
ATOM 1919 C C . GLN A 1 267 ? 20.304 11.117 -44.425 1.00 80.38 267 GLN A C 1
ATOM 1921 O O . GLN A 1 267 ? 20.667 11.083 -43.247 1.00 80.38 267 GLN A O 1
ATOM 1926 N N . GLY A 1 268 ? 20.689 12.094 -45.253 1.00 72.62 268 GLY A N 1
ATOM 1927 C CA . GLY A 1 268 ? 21.510 13.239 -44.831 1.00 72.62 268 GLY A CA 1
ATOM 1928 C C . GLY A 1 268 ? 23.022 12.987 -44.758 1.00 72.62 268 GLY A C 1
ATOM 1929 O O . GLY A 1 268 ? 23.737 13.775 -44.138 1.00 72.62 268 GLY A O 1
ATOM 1930 N N . ILE A 1 269 ? 23.525 11.912 -45.374 1.00 77.50 269 ILE A N 1
ATOM 1931 C CA . ILE A 1 269 ? 24.963 11.664 -45.564 1.00 77.50 269 ILE A CA 1
ATOM 1932 C C . ILE A 1 269 ? 25.297 11.809 -47.053 1.00 77.50 269 ILE A C 1
ATOM 1934 O O . ILE A 1 269 ? 24.570 11.303 -47.903 1.00 77.50 269 ILE A O 1
ATOM 1938 N N . SER A 1 270 ? 26.382 12.524 -47.372 1.00 72.38 270 SER A N 1
ATOM 1939 C CA . SER A 1 270 ? 26.807 12.757 -48.759 1.00 72.38 270 SER A CA 1
ATOM 1940 C C . SER A 1 270 ? 27.113 11.445 -49.492 1.00 72.38 270 SER A C 1
ATOM 1942 O O . SER A 1 270 ? 27.814 10.578 -48.962 1.00 72.38 270 SER A O 1
ATOM 1944 N N . SER A 1 271 ? 26.679 11.347 -50.751 1.00 66.75 271 SER A N 1
ATOM 1945 C CA . SER A 1 271 ? 26.994 10.238 -51.665 1.00 66.75 271 SER A CA 1
ATOM 1946 C C . SER A 1 271 ? 28.489 10.111 -51.985 1.00 66.75 271 SER A C 1
ATOM 1948 O O . SER A 1 271 ? 28.924 9.071 -52.463 1.00 66.75 271 SER A O 1
ATOM 1950 N N . SER A 1 272 ? 29.298 11.134 -51.685 1.00 71.00 272 SER A N 1
ATOM 1951 C CA . SER A 1 272 ? 30.763 11.060 -51.783 1.00 71.00 272 SER A CA 1
ATOM 1952 C C . SER A 1 272 ? 31.412 10.217 -50.679 1.00 71.00 272 SER A C 1
ATOM 1954 O O . SER A 1 272 ? 32.535 9.754 -50.851 1.00 71.00 272 SER A O 1
ATOM 1956 N N . PHE A 1 273 ? 30.725 10.025 -49.547 1.00 81.25 273 PHE A N 1
ATOM 1957 C CA . PHE A 1 273 ? 31.218 9.248 -48.404 1.00 81.25 273 PHE A CA 1
ATOM 1958 C C . PHE A 1 273 ? 30.657 7.819 -48.381 1.00 81.25 273 PHE A C 1
ATOM 1960 O O . PHE A 1 273 ? 31.321 6.898 -47.909 1.00 81.25 273 PHE A O 1
ATOM 1967 N N . CYS A 1 274 ? 29.444 7.628 -48.905 1.00 83.81 274 CYS A N 1
ATOM 1968 C CA . CYS A 1 274 ? 28.760 6.341 -48.928 1.00 83.81 274 CYS A CA 1
ATOM 1969 C C . CYS A 1 274 ? 28.660 5.794 -50.360 1.00 83.81 274 CYS A C 1
ATOM 1971 O O . CYS A 1 274 ? 28.001 6.425 -51.186 1.00 83.81 274 CYS A O 1
ATOM 1973 N N . PRO A 1 275 ? 29.265 4.629 -50.667 1.00 83.44 275 PRO A N 1
ATOM 1974 C CA . PRO A 1 275 ? 29.159 4.016 -51.986 1.00 83.44 275 PRO A CA 1
ATOM 1975 C C . PRO A 1 275 ? 27.710 3.603 -52.282 1.00 83.44 275 PRO A C 1
ATOM 1977 O O . PRO A 1 275 ? 26.924 3.338 -51.371 1.00 83.44 275 PRO A O 1
ATOM 1980 N N . ALA A 1 276 ? 27.353 3.538 -53.567 1.00 76.00 276 ALA A N 1
ATOM 1981 C CA . ALA A 1 276 ? 26.010 3.150 -53.983 1.00 76.00 276 ALA A CA 1
ATOM 1982 C C . ALA A 1 276 ? 25.701 1.695 -53.584 1.00 76.00 276 ALA A C 1
ATOM 1984 O O . ALA A 1 276 ? 26.442 0.780 -53.935 1.00 76.00 276 ALA A O 1
ATOM 1985 N N . SER A 1 277 ? 24.583 1.484 -52.888 1.00 80.56 277 SER A N 1
ATOM 1986 C CA . SER A 1 277 ? 24.076 0.166 -52.501 1.00 80.56 277 SER A CA 1
ATOM 1987 C C . SER A 1 277 ? 22.964 -0.284 -53.459 1.00 80.56 277 SER A C 1
ATOM 1989 O O . SER A 1 277 ? 21.814 0.151 -53.357 1.00 80.56 277 SER A O 1
ATOM 1991 N N . LYS A 1 278 ? 23.313 -1.139 -54.429 1.00 81.81 278 LYS A N 1
ATOM 1992 C CA . LYS A 1 278 ? 22.392 -1.660 -55.453 1.00 81.81 278 LYS A CA 1
ATOM 1993 C C . LYS A 1 278 ? 22.524 -3.170 -55.635 1.00 81.81 278 LYS A C 1
ATOM 1995 O O . LYS A 1 278 ? 23.616 -3.713 -55.495 1.00 81.81 278 LYS A O 1
ATOM 2000 N N . CYS A 1 279 ? 21.426 -3.808 -56.031 1.00 80.69 279 CYS A N 1
ATOM 2001 C CA . CYS A 1 279 ? 21.375 -5.181 -56.523 1.00 80.69 279 CYS A CA 1
ATOM 2002 C C . CYS A 1 279 ? 21.002 -5.141 -58.013 1.00 80.69 279 CYS A C 1
ATOM 2004 O O . CYS A 1 279 ? 19.822 -5.055 -58.357 1.00 80.69 279 CYS A O 1
ATOM 2006 N N . GLY A 1 280 ? 22.000 -5.123 -58.901 1.00 80.56 280 GLY A N 1
ATOM 2007 C CA . GLY A 1 280 ? 21.770 -4.804 -60.317 1.00 80.56 280 GLY A CA 1
ATOM 2008 C C . GLY A 1 280 ? 21.251 -3.368 -60.476 1.00 80.56 280 GLY A C 1
ATOM 2009 O O . GLY A 1 280 ? 21.891 -2.429 -60.001 1.00 80.56 280 GLY A O 1
ATOM 2010 N N . ASP A 1 281 ? 20.074 -3.200 -61.083 1.00 78.00 281 ASP A N 1
ATOM 2011 C CA . ASP A 1 281 ? 19.433 -1.888 -61.285 1.00 78.00 281 ASP A CA 1
ATOM 2012 C C . ASP A 1 281 ? 18.580 -1.414 -60.095 1.00 78.00 281 ASP A C 1
ATOM 2014 O O . ASP A 1 281 ? 18.173 -0.252 -60.034 1.00 78.00 281 ASP A O 1
ATOM 2018 N N . MET A 1 282 ? 18.318 -2.290 -59.121 1.00 80.62 282 MET A N 1
ATOM 2019 C CA . MET A 1 282 ? 17.444 -1.999 -57.988 1.00 80.62 282 MET A CA 1
ATOM 2020 C C . MET A 1 282 ? 18.232 -1.432 -56.802 1.00 80.62 282 MET A C 1
ATOM 2022 O O . MET A 1 282 ? 19.253 -1.985 -56.393 1.00 80.62 282 MET A O 1
ATOM 2026 N N . PHE A 1 283 ? 17.752 -0.328 -56.228 1.00 81.69 283 PHE A N 1
ATOM 2027 C CA . PHE A 1 283 ? 18.327 0.248 -55.011 1.00 81.69 283 PHE A CA 1
ATOM 2028 C C . PHE A 1 283 ? 17.980 -0.586 -53.777 1.00 81.69 283 PHE A C 1
ATOM 2030 O O . PHE A 1 283 ? 16.921 -1.211 -53.709 1.00 81.69 283 PHE A O 1
ATOM 2037 N N . LEU A 1 284 ? 18.873 -0.566 -52.789 1.00 82.12 284 LEU A N 1
ATOM 2038 C CA . LEU A 1 284 ? 18.668 -1.218 -51.500 1.00 82.12 284 LEU A CA 1
ATOM 2039 C C . LEU A 1 284 ? 17.338 -0.792 -50.846 1.00 82.12 284 LEU A C 1
ATOM 2041 O O . LEU A 1 284 ? 17.085 0.403 -50.698 1.00 82.12 284 LEU A O 1
ATOM 2045 N N . GLY A 1 285 ? 16.518 -1.772 -50.452 1.00 73.06 285 GLY A N 1
ATOM 2046 C CA . GLY A 1 285 ? 15.194 -1.570 -49.849 1.00 73.06 285 GLY A CA 1
ATOM 2047 C C . GLY A 1 285 ? 14.024 -1.540 -50.844 1.00 73.06 285 GLY A C 1
ATOM 2048 O O . GLY A 1 285 ? 12.873 -1.667 -50.430 1.00 73.06 285 GLY A O 1
ATOM 2049 N N . ASN A 1 286 ? 14.278 -1.433 -52.155 1.00 79.12 286 ASN A N 1
ATOM 2050 C CA . ASN A 1 286 ? 13.210 -1.536 -53.154 1.00 79.12 286 ASN A CA 1
ATOM 2051 C C . ASN A 1 286 ? 12.739 -2.988 -53.308 1.00 79.12 286 ASN A C 1
ATOM 2053 O O . ASN A 1 286 ? 13.541 -3.925 -53.265 1.00 79.12 286 ASN A O 1
ATOM 2057 N N . THR A 1 287 ? 11.431 -3.149 -53.525 1.00 73.19 287 THR A N 1
ATOM 2058 C CA . THR A 1 287 ? 10.764 -4.443 -53.709 1.00 73.19 287 THR A CA 1
ATOM 2059 C C . THR A 1 287 ? 9.969 -4.433 -55.012 1.00 73.19 287 THR A C 1
ATOM 2061 O O . THR A 1 287 ? 9.315 -3.444 -55.335 1.00 73.19 287 THR A O 1
ATOM 2064 N N . THR A 1 288 ? 10.010 -5.533 -55.758 1.00 73.12 288 THR A N 1
ATOM 2065 C CA . THR A 1 288 ? 9.249 -5.747 -56.996 1.00 73.12 288 THR A CA 1
ATOM 2066 C C . THR A 1 288 ? 8.408 -7.009 -56.854 1.00 73.12 288 THR A C 1
ATOM 2068 O O . THR A 1 288 ? 8.898 -8.029 -56.380 1.00 73.12 288 THR A O 1
ATOM 2071 N N . THR A 1 289 ? 7.129 -6.950 -57.210 1.00 63.22 289 THR A N 1
ATOM 2072 C CA . THR A 1 289 ? 6.233 -8.114 -57.185 1.00 63.22 289 THR A CA 1
ATOM 2073 C C . THR A 1 289 ? 6.245 -8.818 -58.536 1.00 63.22 289 THR A C 1
ATOM 2075 O O . THR A 1 289 ? 6.228 -8.165 -59.582 1.00 63.22 289 THR A O 1
ATOM 2078 N N . SER A 1 290 ? 6.287 -10.152 -58.526 1.00 58.31 290 SER A N 1
ATOM 2079 C CA . SER A 1 290 ? 6.239 -10.948 -59.754 1.00 58.31 290 SER A CA 1
ATOM 2080 C C . SER A 1 290 ? 4.904 -10.725 -60.482 1.00 58.31 290 SER A C 1
ATOM 2082 O O . SER A 1 290 ? 3.845 -10.820 -59.859 1.00 58.31 290 SER A O 1
ATOM 2084 N N . PRO A 1 291 ? 4.902 -10.473 -61.804 1.00 54.19 291 PRO A N 1
ATOM 2085 C CA . PRO A 1 291 ? 3.671 -10.288 -62.573 1.00 54.19 291 PRO A CA 1
ATOM 2086 C C . PRO A 1 291 ? 2.850 -11.580 -62.757 1.00 54.19 291 PRO A C 1
ATOM 2088 O O . PRO A 1 291 ? 1.725 -11.514 -63.241 1.00 54.19 291 PRO A O 1
ATOM 2091 N N . THR A 1 292 ? 3.388 -12.751 -62.388 1.00 50.75 292 THR A N 1
ATOM 2092 C CA . THR A 1 292 ? 2.739 -14.068 -62.579 1.00 50.75 292 THR A CA 1
ATOM 2093 C C . THR A 1 292 ? 2.158 -14.670 -61.296 1.00 50.75 292 THR A C 1
ATOM 2095 O O . THR A 1 292 ? 1.308 -15.556 -61.365 1.00 50.75 292 THR A O 1
ATOM 2098 N N . SER A 1 293 ? 2.559 -14.171 -60.124 1.00 54.66 293 SER A N 1
ATOM 2099 C CA . SER A 1 293 ? 2.100 -14.633 -58.814 1.00 54.66 293 SER A CA 1
ATOM 2100 C C . SER A 1 293 ? 2.036 -13.441 -57.849 1.00 54.66 293 SER A C 1
ATOM 2102 O O . SER A 1 293 ? 3.050 -12.863 -57.471 1.00 54.66 293 SER A O 1
ATOM 2104 N N . SER A 1 294 ? 0.837 -13.070 -57.386 1.00 56.91 294 SER A N 1
ATOM 2105 C CA . SER A 1 294 ? 0.622 -11.942 -56.453 1.00 56.91 294 SER A CA 1
ATOM 2106 C C . SER A 1 294 ? 1.211 -12.154 -55.048 1.00 56.91 294 SER A C 1
ATOM 2108 O O . SER A 1 294 ? 0.971 -11.349 -54.152 1.00 56.91 294 SER A O 1
ATOM 2110 N N . CYS A 1 295 ? 1.938 -13.252 -54.839 1.00 60.62 295 CYS A N 1
ATOM 2111 C CA . CYS A 1 295 ? 2.506 -13.659 -53.559 1.00 60.62 295 CYS A CA 1
ATOM 2112 C C . CYS A 1 295 ? 4.031 -13.729 -53.561 1.00 60.62 295 CYS A C 1
ATOM 2114 O O . CYS A 1 295 ? 4.600 -13.980 -52.505 1.00 60.62 295 CYS A O 1
ATOM 2116 N N . GLU A 1 296 ? 4.693 -13.517 -54.700 1.00 67.06 296 GLU A N 1
ATOM 2117 C CA . GLU A 1 296 ? 6.149 -13.586 -54.804 1.00 67.06 296 GLU A CA 1
ATOM 2118 C C . GLU A 1 296 ? 6.728 -12.178 -54.983 1.00 67.06 296 GLU A C 1
ATOM 2120 O O . GLU A 1 296 ? 6.412 -11.462 -55.937 1.00 67.06 296 GLU A O 1
ATOM 2125 N N . SER A 1 297 ? 7.544 -11.760 -54.017 1.00 72.50 297 SER A N 1
ATOM 2126 C CA . SER A 1 297 ? 8.176 -10.442 -53.973 1.00 72.50 297 SER A CA 1
ATOM 2127 C C . SER A 1 297 ? 9.694 -10.587 -53.973 1.00 72.50 297 SER A C 1
ATOM 2129 O O . SER A 1 297 ? 10.250 -11.391 -53.227 1.00 72.50 297 SER A O 1
ATOM 2131 N N . THR A 1 298 ? 10.364 -9.808 -54.815 1.00 78.19 298 THR A N 1
ATOM 2132 C CA . THR A 1 298 ? 11.821 -9.758 -54.926 1.00 78.19 298 THR A CA 1
ATOM 2133 C C . THR A 1 298 ? 12.311 -8.423 -54.376 1.00 78.19 298 THR A C 1
ATOM 2135 O O . THR A 1 298 ? 11.946 -7.374 -54.909 1.00 78.19 298 THR A O 1
ATOM 2138 N N . ALA A 1 299 ? 13.142 -8.442 -53.336 1.00 78.19 299 ALA A N 1
ATOM 2139 C CA . ALA A 1 299 ? 13.698 -7.252 -52.697 1.00 78.19 299 ALA A CA 1
ATOM 2140 C C . ALA A 1 299 ? 15.227 -7.193 -52.831 1.00 78.19 299 ALA A C 1
ATOM 2142 O O . ALA A 1 299 ? 15.905 -8.219 -52.858 1.00 78.19 299 ALA A O 1
ATOM 2143 N N . CYS A 1 300 ? 15.791 -5.985 -52.903 1.00 82.88 300 CYS A N 1
ATOM 2144 C CA . CYS A 1 300 ? 17.237 -5.790 -52.765 1.00 82.88 300 CYS A CA 1
ATOM 2145 C C . CYS A 1 300 ? 17.599 -5.644 -51.281 1.00 82.88 300 CYS A C 1
ATOM 2147 O O . CYS A 1 300 ? 17.306 -4.615 -50.666 1.00 82.88 300 CYS A O 1
ATOM 2149 N N . SER A 1 301 ? 18.234 -6.668 -50.705 1.00 82.12 301 SER A N 1
ATOM 2150 C CA . SER A 1 301 ? 18.563 -6.748 -49.277 1.00 82.12 301 SER A CA 1
ATOM 2151 C C . SER A 1 301 ? 20.050 -6.530 -49.007 1.00 82.12 301 SER A C 1
ATOM 2153 O O . SER A 1 301 ? 20.918 -6.866 -49.812 1.00 82.12 301 SER A O 1
ATOM 2155 N N . TYR A 1 302 ? 20.356 -5.982 -47.833 1.00 85.31 302 TYR A N 1
ATOM 2156 C CA . TYR A 1 302 ? 21.723 -5.672 -47.417 1.00 85.31 302 TYR A CA 1
ATOM 2157 C C . TYR A 1 302 ? 22.482 -6.951 -47.055 1.00 85.31 302 TYR A C 1
ATOM 2159 O O . TYR A 1 302 ? 21.968 -7.771 -46.298 1.00 85.31 302 TYR A O 1
ATOM 2167 N N . ALA A 1 303 ? 23.709 -7.099 -47.560 1.00 81.38 303 ALA A N 1
ATOM 2168 C CA . ALA A 1 303 ? 24.538 -8.297 -47.404 1.00 81.38 303 ALA A CA 1
ATOM 2169 C C . ALA A 1 303 ? 25.837 -8.078 -46.600 1.00 81.38 303 ALA A C 1
ATOM 2171 O O . ALA A 1 303 ? 26.668 -8.984 -46.517 1.00 81.38 303 ALA A O 1
ATOM 2172 N N . GLY A 1 304 ? 26.008 -6.901 -45.987 1.00 84.81 304 GLY A N 1
ATOM 2173 C CA . GLY A 1 304 ? 27.171 -6.544 -45.168 1.00 84.81 304 GLY A CA 1
ATOM 2174 C C . GLY A 1 304 ? 28.106 -5.532 -45.833 1.00 84.81 304 GLY A C 1
ATOM 2175 O O . GLY A 1 304 ? 27.810 -4.999 -46.902 1.00 84.81 304 GLY A O 1
ATOM 2176 N N . TYR A 1 305 ? 29.257 -5.265 -45.214 1.00 86.56 305 TYR A N 1
ATOM 2177 C CA . TYR A 1 305 ? 30.301 -4.421 -45.809 1.00 86.56 305 TYR A CA 1
ATOM 2178 C C . TYR A 1 305 ? 31.712 -4.974 -45.589 1.00 86.56 305 TYR A C 1
ATOM 2180 O O . TYR A 1 305 ? 31.975 -5.720 -44.639 1.00 86.56 305 TYR A O 1
ATOM 2188 N N . THR A 1 306 ? 32.637 -4.580 -46.466 1.00 85.12 306 THR A N 1
ATOM 2189 C CA . THR A 1 306 ? 34.062 -4.923 -46.356 1.00 85.12 306 THR A CA 1
ATOM 2190 C C . THR A 1 306 ? 34.932 -3.668 -46.386 1.00 85.12 306 THR A C 1
ATOM 2192 O O . THR A 1 306 ? 34.519 -2.619 -46.882 1.00 85.12 306 THR A O 1
ATOM 2195 N N . ASN A 1 307 ? 36.124 -3.758 -45.791 1.00 80.75 307 ASN A N 1
ATOM 2196 C CA . ASN A 1 307 ? 37.085 -2.651 -45.697 1.00 80.75 307 ASN A CA 1
ATOM 2197 C C . ASN A 1 307 ? 38.540 -3.124 -45.897 1.00 80.75 307 ASN A C 1
ATOM 2199 O O . ASN A 1 307 ? 39.470 -2.522 -45.371 1.00 80.75 307 ASN A O 1
ATOM 2203 N N . SER A 1 308 ? 38.742 -4.259 -46.576 1.00 68.31 308 SER A N 1
ATOM 2204 C CA . SER A 1 308 ? 40.066 -4.871 -46.761 1.00 68.31 308 SER A CA 1
ATOM 2205 C C . SER A 1 308 ? 40.882 -4.220 -47.882 1.00 68.31 308 SER A C 1
ATOM 2207 O O . SER A 1 308 ? 42.101 -4.151 -47.775 1.00 68.31 308 SER A O 1
ATOM 2209 N N . THR A 1 309 ? 40.231 -3.728 -48.939 1.00 66.81 309 THR A N 1
ATOM 2210 C CA . THR A 1 309 ? 40.888 -3.075 -50.092 1.00 66.81 309 THR A CA 1
ATOM 2211 C C . THR A 1 309 ? 40.215 -1.761 -50.491 1.00 66.81 309 THR A C 1
ATOM 2213 O O . THR A 1 309 ? 40.894 -0.797 -50.826 1.00 66.81 309 THR A O 1
ATOM 2216 N N . SER A 1 310 ? 38.885 -1.693 -50.417 1.00 75.19 310 SER A N 1
ATOM 2217 C CA . SER A 1 310 ? 38.085 -0.472 -50.557 1.00 75.19 310 SER A CA 1
ATOM 2218 C C . SER A 1 310 ? 36.786 -0.622 -49.761 1.00 75.19 310 SER A C 1
ATOM 2220 O O . SER A 1 310 ? 36.264 -1.733 -49.627 1.00 75.19 310 SER A O 1
ATOM 2222 N N . PHE A 1 311 ? 36.280 0.476 -49.193 1.00 84.38 311 PHE A N 1
ATOM 2223 C CA . PHE A 1 311 ? 35.021 0.465 -48.449 1.00 84.38 311 PHE A CA 1
ATOM 2224 C C . PHE A 1 311 ? 33.858 0.198 -49.411 1.00 84.38 311 PHE A C 1
ATOM 2226 O O . PHE A 1 311 ? 33.521 1.046 -50.235 1.00 84.38 311 PHE A O 1
ATOM 2233 N N . THR A 1 312 ? 33.267 -0.993 -49.321 1.00 84.50 312 THR A N 1
ATOM 2234 C CA . THR A 1 312 ? 32.209 -1.460 -50.229 1.00 84.50 312 THR A CA 1
ATOM 2235 C C . THR A 1 312 ? 31.025 -2.008 -49.447 1.00 84.50 312 THR A C 1
ATOM 2237 O O . THR A 1 312 ? 31.194 -2.735 -48.465 1.00 84.50 312 THR A O 1
ATOM 2240 N N . ILE A 1 313 ? 29.819 -1.650 -49.892 1.00 86.00 313 ILE A N 1
ATOM 2241 C CA . ILE A 1 313 ? 28.552 -2.151 -49.354 1.00 86.00 313 ILE A CA 1
ATOM 2242 C C . ILE A 1 313 ? 28.078 -3.293 -50.251 1.00 86.00 313 ILE A C 1
ATOM 2244 O O . ILE A 1 313 ? 27.940 -3.117 -51.459 1.00 86.00 313 ILE A O 1
ATOM 2248 N N . LEU A 1 314 ? 27.834 -4.456 -49.657 1.00 84.44 314 LEU A N 1
ATOM 2249 C CA . LEU A 1 314 ? 27.337 -5.647 -50.333 1.00 84.44 314 LEU A CA 1
ATOM 2250 C C . LEU A 1 314 ? 25.803 -5.663 -50.261 1.00 84.44 314 LEU A C 1
ATOM 2252 O O . LEU A 1 314 ? 25.226 -5.387 -49.206 1.00 84.44 314 LEU A O 1
ATOM 2256 N N . ALA A 1 315 ? 25.134 -6.014 -51.357 1.00 82.50 315 ALA A N 1
ATOM 2257 C CA . ALA A 1 315 ? 23.683 -6.188 -51.412 1.00 82.50 315 ALA A CA 1
ATOM 2258 C C . ALA A 1 315 ? 23.322 -7.333 -52.374 1.00 82.50 315 ALA A C 1
ATOM 2260 O O . ALA A 1 315 ? 23.966 -7.480 -53.410 1.00 82.50 315 ALA A O 1
ATOM 2261 N N . ASN A 1 316 ? 22.304 -8.129 -52.031 1.00 80.12 316 ASN A N 1
ATOM 2262 C CA . ASN A 1 316 ? 21.841 -9.283 -52.811 1.00 80.12 316 ASN A CA 1
ATOM 2263 C C . ASN A 1 316 ? 20.322 -9.230 -53.036 1.00 80.12 316 ASN A C 1
ATOM 2265 O O . ASN A 1 316 ? 19.575 -8.734 -52.193 1.00 80.12 316 ASN A O 1
ATOM 2269 N N . LEU A 1 317 ? 19.865 -9.784 -54.162 1.00 79.81 317 LEU A N 1
ATOM 2270 C CA . LEU A 1 317 ? 18.442 -10.003 -54.431 1.00 79.81 317 LEU A CA 1
ATOM 2271 C C . LEU A 1 317 ? 17.918 -11.158 -53.571 1.00 79.81 317 LEU A C 1
ATOM 2273 O O . LEU A 1 317 ? 18.495 -12.244 -53.573 1.00 79.81 317 LEU A O 1
ATOM 2277 N N . THR A 1 318 ? 16.820 -10.924 -52.859 1.00 72.00 318 THR A N 1
ATOM 2278 C CA . THR A 1 318 ? 16.119 -11.923 -52.049 1.00 72.00 318 THR A CA 1
ATOM 2279 C C . THR A 1 318 ? 14.688 -12.079 -52.551 1.00 72.00 318 THR A C 1
ATOM 2281 O O . THR A 1 318 ? 14.001 -11.094 -52.813 1.00 72.00 318 THR A O 1
ATOM 2284 N N . THR A 1 319 ? 14.233 -13.320 -52.714 1.00 69.62 319 THR A N 1
ATOM 2285 C CA . THR A 1 319 ? 12.856 -13.649 -53.101 1.00 69.62 319 THR A CA 1
ATOM 2286 C C . THR A 1 319 ? 12.094 -14.184 -51.892 1.00 69.62 319 THR A C 1
ATOM 2288 O O . THR A 1 319 ? 12.575 -15.063 -51.177 1.00 69.62 319 THR A O 1
ATOM 2291 N N . SER A 1 320 ? 10.905 -13.636 -51.637 1.00 65.12 320 SER A N 1
ATOM 2292 C CA . SER A 1 320 ? 10.017 -14.039 -50.543 1.00 65.12 320 SER A CA 1
ATOM 2293 C C . SER A 1 320 ? 8.616 -14.332 -51.076 1.00 65.12 320 SER A C 1
ATOM 2295 O O . SER A 1 320 ? 8.010 -13.487 -51.742 1.00 65.12 320 SER A O 1
ATOM 2297 N N . SER A 1 321 ? 8.102 -15.527 -50.771 1.00 61.78 321 SER A N 1
ATOM 2298 C CA . SER A 1 321 ? 6.759 -15.984 -51.133 1.00 61.78 321 SER A CA 1
ATOM 2299 C C . SER A 1 321 ? 5.823 -15.935 -49.917 1.00 61.78 321 SER A C 1
ATOM 2301 O O . SER A 1 321 ? 5.888 -16.807 -49.049 1.00 61.78 321 SER A O 1
ATOM 2303 N N . THR A 1 322 ? 4.934 -14.946 -49.838 1.00 55.00 322 THR A N 1
ATOM 2304 C CA . THR A 1 322 ? 3.944 -14.819 -48.753 1.00 55.00 322 THR A CA 1
ATOM 2305 C C . THR A 1 322 ? 2.520 -14.850 -49.306 1.00 55.00 322 THR A C 1
ATOM 2307 O O . THR A 1 322 ? 2.005 -13.839 -49.769 1.00 55.00 322 THR A O 1
ATOM 2310 N N . CYS A 1 323 ? 1.869 -16.011 -49.219 1.00 52.47 323 CYS A N 1
ATOM 2311 C CA . CYS A 1 323 ? 0.429 -16.199 -49.421 1.00 52.47 323 CYS A CA 1
ATOM 2312 C C . CYS A 1 323 ? -0.146 -16.772 -48.110 1.00 52.47 323 CYS A C 1
ATOM 2314 O O . CYS A 1 323 ? 0.030 -17.963 -47.863 1.00 52.47 323 CYS A O 1
ATOM 2316 N N . ASN A 1 324 ? -0.779 -15.953 -47.253 1.00 43.53 324 ASN A N 1
ATOM 2317 C CA . ASN A 1 324 ? -1.906 -16.379 -46.403 1.00 43.53 324 ASN A CA 1
ATOM 2318 C C . ASN A 1 324 ? -2.591 -15.238 -45.623 1.00 43.53 324 ASN A C 1
ATOM 2320 O O . ASN A 1 324 ? -2.032 -14.169 -45.408 1.00 43.53 324 ASN A O 1
ATOM 2324 N N . ALA A 1 325 ? -3.847 -15.532 -45.280 1.00 36.50 325 ALA A N 1
ATOM 2325 C CA . ALA A 1 325 ? -5.004 -14.671 -45.056 1.00 36.50 325 ALA A CA 1
ATOM 2326 C C . ALA A 1 325 ? -5.044 -13.787 -43.788 1.00 36.50 325 ALA A C 1
ATOM 2328 O O . ALA A 1 325 ? -4.429 -14.084 -42.769 1.00 36.50 325 ALA A O 1
ATOM 2329 N N . ALA A 1 326 ? -5.943 -12.793 -43.877 1.00 31.00 326 ALA A N 1
ATOM 2330 C CA . ALA A 1 326 ? -6.486 -11.895 -42.848 1.00 31.00 326 ALA A CA 1
ATOM 2331 C C . ALA A 1 326 ? -5.735 -10.574 -42.594 1.00 31.00 326 ALA A C 1
ATOM 2333 O O . ALA A 1 326 ? -5.159 -10.330 -41.538 1.00 31.00 326 ALA A O 1
ATOM 2334 N N . ALA A 1 327 ? -5.893 -9.646 -43.542 1.00 29.69 327 ALA A N 1
ATOM 2335 C CA . ALA A 1 327 ? -5.968 -8.228 -43.219 1.00 29.69 327 ALA A CA 1
ATOM 2336 C C . ALA A 1 327 ? -7.244 -7.973 -42.389 1.00 29.69 327 ALA A C 1
ATOM 2338 O O . ALA A 1 327 ? -8.347 -7.965 -42.930 1.00 29.69 327 ALA A O 1
ATOM 2339 N N . MET A 1 328 ? -7.107 -7.776 -41.076 1.00 25.95 328 MET A N 1
ATOM 2340 C CA . MET A 1 328 ? -8.122 -7.073 -40.289 1.00 25.95 328 MET A CA 1
ATOM 2341 C C . MET A 1 328 ? -7.776 -5.582 -40.293 1.00 25.95 328 MET A C 1
ATOM 2343 O O . MET A 1 328 ? -6.806 -5.143 -39.681 1.00 25.95 328 MET A O 1
ATOM 2347 N N . SER A 1 329 ? -8.587 -4.808 -41.010 1.00 28.33 329 SER A N 1
ATOM 2348 C CA . SER A 1 329 ? -8.789 -3.371 -40.805 1.00 28.33 329 SER A CA 1
ATOM 2349 C C . SER A 1 329 ? -9.253 -3.080 -39.361 1.00 28.33 329 SER A C 1
ATOM 2351 O O . SER A 1 329 ? -9.765 -3.984 -38.696 1.00 28.33 329 SER A O 1
ATOM 2353 N N . PRO A 1 330 ? -9.082 -1.845 -38.845 1.00 28.88 330 PRO A N 1
ATOM 2354 C CA . PRO A 1 330 ? -9.188 -1.553 -37.417 1.00 28.88 330 PRO A CA 1
ATOM 2355 C C . PRO A 1 330 ? -10.614 -1.785 -36.907 1.00 28.88 330 PRO A C 1
ATOM 2357 O O . PRO A 1 330 ? -11.543 -1.061 -37.262 1.00 28.88 330 PRO A O 1
ATOM 2360 N N . MET A 1 331 ? -10.790 -2.804 -36.064 1.00 23.88 331 MET A N 1
ATOM 2361 C CA . MET A 1 331 ? -12.037 -3.010 -35.334 1.00 23.88 331 MET A CA 1
ATOM 2362 C C . MET A 1 331 ? -12.160 -1.926 -34.266 1.00 23.88 331 MET A C 1
ATOM 2364 O O . MET A 1 331 ? -11.359 -1.854 -33.334 1.00 23.88 331 MET A O 1
ATOM 2368 N N . ALA A 1 332 ? -13.198 -1.104 -34.409 1.00 26.86 332 ALA A N 1
ATOM 2369 C CA . ALA A 1 332 ? -13.773 -0.331 -33.326 1.00 26.86 332 ALA A CA 1
ATOM 2370 C C . ALA A 1 332 ? -13.908 -1.222 -32.080 1.00 26.86 332 ALA A C 1
ATOM 2372 O O . ALA A 1 332 ? -14.497 -2.305 -32.125 1.00 26.86 332 ALA A O 1
ATOM 2373 N N . GLN A 1 333 ? -13.320 -0.777 -30.974 1.00 26.62 333 GLN A N 1
ATOM 2374 C CA . GLN A 1 333 ? -13.323 -1.497 -29.712 1.00 26.62 333 GLN A CA 1
ATOM 2375 C C . GLN A 1 333 ? -14.711 -1.361 -29.082 1.00 26.62 333 GLN A C 1
ATOM 2377 O O . GLN A 1 333 ? -15.029 -0.396 -28.392 1.00 26.62 333 GLN A O 1
ATOM 2382 N N . GLN A 1 334 ? -15.566 -2.326 -29.400 1.00 22.97 334 GLN A N 1
ATOM 2383 C CA . GLN A 1 334 ? -16.902 -2.465 -28.849 1.00 22.97 334 GLN A CA 1
ATOM 2384 C C . GLN A 1 334 ? -16.789 -3.043 -27.435 1.00 22.97 334 GLN A C 1
ATOM 2386 O O . GLN A 1 334 ? -16.233 -4.121 -27.217 1.00 22.97 334 GLN A O 1
ATOM 2391 N N . ALA A 1 335 ? -17.291 -2.288 -26.462 1.00 28.45 335 ALA A N 1
ATOM 2392 C CA . ALA A 1 335 ? -17.404 -2.703 -25.077 1.00 28.45 335 ALA A CA 1
ATOM 2393 C C . ALA A 1 335 ? -18.319 -3.934 -24.966 1.00 28.45 335 ALA A C 1
ATOM 2395 O O . ALA A 1 335 ? -19.528 -3.828 -25.144 1.00 28.45 335 ALA A O 1
ATOM 2396 N N . HIS A 1 336 ? -17.755 -5.096 -24.630 1.00 24.80 336 HIS A N 1
ATOM 2397 C CA . HIS A 1 336 ? -18.522 -6.255 -24.179 1.00 24.80 336 HIS A CA 1
ATOM 2398 C C . HIS A 1 336 ? -17.910 -6.856 -22.909 1.00 24.80 336 HIS A C 1
ATOM 2400 O O . HIS A 1 336 ? -17.013 -7.693 -22.930 1.00 24.80 336 HIS A O 1
ATOM 2406 N N . SER A 1 337 ? -18.445 -6.384 -21.781 1.00 28.59 337 SER A N 1
ATOM 2407 C CA . SER A 1 337 ? -18.983 -7.212 -20.694 1.00 28.59 337 SER A CA 1
ATOM 2408 C C . SER A 1 337 ? -18.244 -8.520 -20.364 1.00 28.59 337 SER A C 1
ATOM 2410 O O . SER A 1 337 ? -18.721 -9.615 -20.656 1.00 28.59 337 SER A O 1
ATOM 2412 N N . SER A 1 338 ? -17.165 -8.418 -19.588 1.00 29.00 338 SER A N 1
ATOM 2413 C CA . SER A 1 338 ? -16.613 -9.505 -18.762 1.00 29.00 338 SER A CA 1
ATOM 2414 C C . SER A 1 338 ? -17.318 -9.597 -17.394 1.00 29.00 338 SER A C 1
ATOM 2416 O O . SER A 1 338 ? -16.697 -9.831 -16.361 1.00 29.00 338 SER A O 1
ATOM 2418 N N . ALA A 1 339 ? -18.644 -9.422 -17.366 1.00 29.17 339 ALA A N 1
ATOM 2419 C CA . ALA A 1 339 ? -19.417 -9.330 -16.125 1.00 29.17 339 ALA A CA 1
ATOM 2420 C C . ALA A 1 339 ? -19.806 -10.687 -15.499 1.00 29.17 339 ALA A C 1
ATOM 2422 O O . ALA A 1 339 ? -20.252 -10.706 -14.358 1.00 29.17 339 ALA A O 1
ATOM 2423 N N . PHE A 1 340 ? -19.628 -11.829 -16.182 1.00 29.69 340 PHE A N 1
ATOM 2424 C CA . PHE A 1 340 ? -20.250 -13.089 -15.726 1.00 29.69 340 PHE A CA 1
ATOM 2425 C C . PHE A 1 340 ? -19.299 -14.248 -15.366 1.00 29.69 340 PHE A C 1
ATOM 2427 O O . PHE A 1 340 ? -19.753 -15.261 -14.845 1.00 29.69 340 PHE A O 1
ATOM 2434 N N . ARG A 1 341 ? -17.975 -14.130 -15.566 1.00 27.48 341 ARG A N 1
ATOM 2435 C CA . ARG A 1 341 ? -17.022 -15.212 -15.202 1.00 27.48 341 ARG A CA 1
ATOM 2436 C C . ARG A 1 341 ? -16.302 -15.033 -13.859 1.00 27.48 341 ARG A C 1
ATOM 2438 O O . ARG A 1 341 ? -15.684 -15.978 -13.386 1.00 27.48 341 ARG A O 1
ATOM 2445 N N . LEU A 1 342 ? -16.422 -13.868 -13.217 1.00 36.31 342 LEU A N 1
ATOM 2446 C CA . LEU A 1 342 ? -15.898 -13.617 -11.864 1.00 36.31 342 LEU A CA 1
ATOM 2447 C C . LEU A 1 342 ? -16.917 -13.921 -10.750 1.00 36.31 342 LEU A C 1
ATOM 2449 O O . LEU A 1 342 ? -16.517 -14.110 -9.611 1.00 36.31 342 LEU A O 1
ATOM 2453 N N . ALA A 1 343 ? -18.213 -14.045 -11.048 1.00 31.23 343 ALA A N 1
ATOM 2454 C CA . ALA A 1 343 ? -19.230 -14.323 -10.026 1.00 31.23 343 ALA A CA 1
ATOM 2455 C C . ALA A 1 343 ? -19.099 -15.730 -9.393 1.00 31.23 343 ALA A C 1
ATOM 2457 O O . ALA A 1 343 ? -19.388 -15.909 -8.213 1.00 31.23 343 ALA A O 1
ATOM 2458 N N . SER A 1 344 ? -18.617 -16.726 -10.145 1.00 30.56 344 SER A N 1
ATOM 2459 C CA . SER A 1 344 ? -18.560 -18.131 -9.705 1.00 30.56 344 SER A CA 1
ATOM 2460 C C . SER A 1 344 ? -17.370 -18.455 -8.798 1.00 30.56 344 SER A C 1
ATOM 2462 O O . SER A 1 344 ? -17.482 -19.291 -7.901 1.00 30.56 344 SER A O 1
ATOM 2464 N N . THR A 1 345 ? -16.232 -17.782 -8.985 1.00 36.44 345 THR A N 1
ATOM 2465 C CA . THR A 1 345 ? -15.100 -17.868 -8.056 1.00 36.44 345 THR A CA 1
ATOM 2466 C C . THR A 1 345 ? -15.383 -17.064 -6.794 1.00 36.44 345 THR A C 1
ATOM 2468 O O . THR A 1 345 ? -15.131 -17.571 -5.709 1.00 36.44 345 THR A O 1
ATOM 2471 N N . TRP A 1 346 ? -15.987 -15.877 -6.907 1.00 36.38 346 TRP A N 1
ATOM 2472 C CA . TRP A 1 346 ? -16.334 -15.029 -5.762 1.00 36.38 346 TRP A CA 1
ATOM 2473 C C . TRP A 1 346 ? -17.376 -15.648 -4.820 1.00 36.38 346 TRP A C 1
ATOM 2475 O O . TRP A 1 346 ? -17.172 -15.570 -3.610 1.00 36.38 346 TRP A O 1
ATOM 2485 N N . LEU A 1 347 ? -18.405 -16.344 -5.331 1.00 35.31 347 LEU A N 1
ATOM 2486 C CA . LEU A 1 347 ? -19.352 -17.083 -4.477 1.00 35.31 347 LEU A CA 1
ATOM 2487 C C . LEU A 1 347 ? -18.647 -18.146 -3.615 1.00 35.31 347 LEU A C 1
ATOM 2489 O O . LEU A 1 347 ? -18.958 -18.292 -2.440 1.00 35.31 347 LEU A O 1
ATOM 2493 N N . ARG A 1 348 ? -17.644 -18.855 -4.153 1.00 40.66 348 ARG A N 1
ATOM 2494 C CA . ARG A 1 348 ? -16.872 -19.854 -3.387 1.00 40.66 348 ARG A CA 1
ATOM 2495 C C . ARG A 1 348 ? -16.030 -19.242 -2.258 1.00 40.66 348 ARG A C 1
ATOM 2497 O O . ARG A 1 348 ? -15.778 -19.920 -1.267 1.00 40.66 348 ARG A O 1
ATOM 2504 N N . TRP A 1 349 ? -15.597 -17.987 -2.389 1.00 40.81 349 TRP A N 1
ATOM 2505 C CA . TRP A 1 349 ? -14.778 -17.301 -1.379 1.00 40.81 349 TRP A CA 1
ATOM 2506 C C . TRP A 1 349 ? -15.615 -16.628 -0.291 1.00 40.81 349 TRP A C 1
ATOM 2508 O O . TRP A 1 349 ? -15.221 -16.660 0.874 1.00 40.81 349 TRP A O 1
ATOM 2518 N N . THR A 1 350 ? -16.791 -16.089 -0.631 1.00 40.72 350 THR A N 1
ATOM 2519 C CA . THR A 1 350 ? -17.766 -15.639 0.374 1.00 40.72 350 THR A CA 1
ATOM 2520 C C . THR A 1 350 ? -18.235 -16.802 1.243 1.00 40.72 350 THR A C 1
ATOM 2522 O O . THR A 1 350 ? -18.268 -16.659 2.459 1.00 40.72 350 THR A O 1
ATOM 2525 N N . GLU A 1 351 ? -18.474 -17.977 0.653 1.00 44.47 351 GLU A N 1
ATOM 2526 C CA . GLU A 1 351 ? -18.791 -19.207 1.395 1.00 44.47 351 GLU A CA 1
ATOM 2527 C C . GLU A 1 351 ? -17.648 -19.617 2.338 1.00 44.47 351 GLU A C 1
ATOM 2529 O O . GLU A 1 351 ? -17.900 -19.985 3.477 1.00 44.47 351 GLU A O 1
ATOM 2534 N N . LEU A 1 352 ? -16.379 -19.478 1.933 1.00 45.62 352 LEU A N 1
ATOM 2535 C CA . LEU A 1 352 ? -15.229 -19.827 2.778 1.00 45.62 352 LEU A CA 1
ATOM 2536 C C . LEU A 1 352 ? -15.039 -18.863 3.965 1.00 45.62 352 LEU A C 1
ATOM 2538 O O . LEU A 1 352 ? -14.751 -19.308 5.075 1.00 45.62 352 LEU A O 1
ATOM 2542 N N . ILE A 1 353 ? -15.231 -17.556 3.758 1.00 44.31 353 ILE A N 1
ATOM 2543 C CA . ILE A 1 353 ? -15.168 -16.543 4.827 1.00 44.31 353 ILE A CA 1
ATOM 2544 C C . ILE A 1 353 ? -16.344 -16.705 5.796 1.00 44.31 353 ILE A C 1
ATOM 2546 O O . ILE A 1 353 ? -16.142 -16.647 7.012 1.00 44.31 353 ILE A O 1
ATOM 2550 N N . VAL A 1 354 ? -17.547 -16.964 5.272 1.00 49.66 354 VAL A N 1
ATOM 2551 C CA . VAL A 1 354 ? -18.736 -17.288 6.068 1.00 49.66 354 VAL A CA 1
ATOM 2552 C C . VAL A 1 354 ? -18.518 -18.593 6.833 1.00 49.66 354 VAL A C 1
ATOM 2554 O O . VAL A 1 354 ? -18.767 -18.620 8.032 1.00 49.66 354 VAL A O 1
ATOM 2557 N N . CYS A 1 355 ? -17.955 -19.638 6.219 1.00 47.62 355 CYS A N 1
ATOM 2558 C CA . CYS A 1 355 ? -17.590 -20.881 6.900 1.00 47.62 355 CYS A CA 1
ATOM 2559 C C . CYS A 1 355 ? -16.563 -20.653 8.014 1.00 47.62 355 CYS A C 1
ATOM 2561 O O . CYS A 1 355 ? -16.769 -21.156 9.111 1.00 47.62 355 CYS A O 1
ATOM 2563 N N . LEU A 1 356 ? -15.492 -19.883 7.791 1.00 46.16 356 LEU A N 1
ATOM 2564 C CA . LEU A 1 356 ? -14.497 -19.573 8.829 1.00 46.16 356 LEU A CA 1
ATOM 2565 C C . LEU A 1 356 ? -15.097 -18.749 9.978 1.00 46.16 356 LEU A C 1
ATOM 2567 O O . LEU A 1 356 ? -14.791 -19.019 11.138 1.00 46.16 356 LEU A O 1
ATOM 2571 N N . HIS A 1 357 ? -15.995 -17.804 9.684 1.00 47.94 357 HIS A N 1
ATOM 2572 C CA . HIS A 1 357 ? -16.735 -17.051 10.703 1.00 47.94 357 HIS A CA 1
ATOM 2573 C C . HIS A 1 357 ? -17.735 -17.927 11.462 1.00 47.94 357 HIS A C 1
ATOM 2575 O O . HIS A 1 357 ? -17.843 -17.815 12.678 1.00 47.94 357 HIS A O 1
ATOM 2581 N N . VAL A 1 358 ? -18.435 -18.836 10.783 1.00 49.62 358 VAL A N 1
ATOM 2582 C CA . VAL A 1 358 ? -19.345 -19.804 11.408 1.00 49.62 358 VAL A CA 1
ATOM 2583 C C . VAL A 1 358 ? -18.562 -20.807 12.255 1.00 49.62 358 VAL A C 1
ATOM 2585 O O . VAL A 1 358 ? -18.996 -21.113 13.358 1.00 49.62 358 VAL A O 1
ATOM 2588 N N . ILE A 1 359 ? -17.385 -21.260 11.812 1.00 52.56 359 ILE A N 1
ATOM 2589 C CA . ILE A 1 359 ? -16.472 -22.104 12.596 1.00 52.56 359 ILE A CA 1
ATOM 2590 C C . ILE A 1 359 ? -15.977 -21.341 13.823 1.00 52.56 359 ILE A C 1
ATOM 2592 O O . ILE A 1 359 ? -16.021 -21.886 14.917 1.00 52.56 359 ILE A O 1
ATOM 2596 N N . PHE A 1 360 ? -15.576 -20.075 13.683 1.00 50.72 360 PHE A N 1
ATOM 2597 C CA . PHE A 1 360 ? -15.199 -19.233 14.817 1.00 50.72 360 PHE A CA 1
ATOM 2598 C C . PHE A 1 360 ? -16.362 -19.060 15.805 1.00 50.72 360 PHE A C 1
ATOM 2600 O O . PHE A 1 360 ? -16.187 -19.292 16.998 1.00 50.72 360 PHE A O 1
ATOM 2607 N N . LEU A 1 361 ? -17.572 -18.761 15.324 1.00 49.19 361 LEU A N 1
ATOM 2608 C CA . LEU A 1 361 ? -18.783 -18.670 16.147 1.00 49.19 361 LEU A CA 1
ATOM 2609 C C . LEU A 1 361 ? -19.156 -20.018 16.788 1.00 49.19 361 LEU A C 1
ATOM 2611 O O . LEU A 1 361 ? -19.624 -20.041 17.925 1.00 49.19 361 LEU A O 1
ATOM 2615 N N . CYS A 1 362 ? -18.909 -21.142 16.113 1.00 50.59 362 CYS A N 1
ATOM 2616 C CA . CYS A 1 362 ? -19.071 -22.493 16.649 1.00 50.59 362 CYS A CA 1
ATOM 2617 C C . CYS A 1 362 ? -18.006 -22.829 17.697 1.00 50.59 362 CYS A C 1
ATOM 2619 O O . CYS A 1 362 ? -18.356 -23.412 18.713 1.00 50.59 362 CYS A O 1
ATOM 2621 N N . CYS A 1 363 ? -16.747 -22.426 17.516 1.00 50.66 363 CYS A N 1
ATOM 2622 C CA . CYS A 1 363 ? -15.680 -22.560 18.510 1.00 50.66 363 CYS A CA 1
ATOM 2623 C C . CYS A 1 363 ? -15.960 -21.692 19.737 1.00 50.66 363 CYS A C 1
ATOM 2625 O O . CYS A 1 363 ? -15.797 -22.160 20.858 1.00 50.66 363 CYS A O 1
ATOM 2627 N N . VAL A 1 364 ? -16.463 -20.471 19.543 1.00 50.41 364 VAL A N 1
ATOM 2628 C CA . VAL A 1 364 ? -16.959 -19.602 20.617 1.00 50.41 364 VAL A CA 1
ATOM 2629 C C . VAL A 1 364 ? -18.136 -20.274 21.325 1.00 50.41 364 VAL A C 1
ATOM 2631 O O . VAL A 1 364 ? -18.117 -20.404 22.543 1.00 50.41 364 VAL A O 1
ATOM 2634 N N . ARG A 1 365 ? -19.118 -20.809 20.589 1.00 53.75 365 ARG A N 1
ATOM 2635 C CA . ARG A 1 365 ? -20.244 -21.573 21.154 1.00 53.75 365 ARG A CA 1
ATOM 2636 C C . ARG A 1 365 ? -19.789 -22.848 21.871 1.00 53.75 365 ARG A C 1
ATOM 2638 O O . ARG A 1 365 ? -20.384 -23.200 22.881 1.00 53.75 365 ARG A O 1
ATOM 2645 N N . CYS A 1 366 ? -18.738 -23.510 21.394 1.00 48.75 366 CYS A N 1
ATOM 2646 C CA . CYS A 1 366 ? -18.168 -24.723 21.974 1.00 48.75 366 CYS A CA 1
ATOM 2647 C C . CYS A 1 366 ? -17.376 -24.409 23.253 1.00 48.75 366 CYS A C 1
ATOM 2649 O O . CYS A 1 366 ? -17.584 -25.064 24.273 1.00 48.75 366 CYS A O 1
ATOM 2651 N N . ALA A 1 367 ? -16.563 -23.350 23.250 1.00 51.81 367 ALA A N 1
ATOM 2652 C CA . ALA A 1 367 ? -15.899 -22.806 24.435 1.00 51.81 367 ALA A CA 1
ATOM 2653 C C . ALA A 1 367 ? -16.927 -22.356 25.489 1.00 51.81 367 ALA A C 1
ATOM 2655 O O . ALA A 1 367 ? -16.769 -22.637 26.674 1.00 51.81 367 ALA A O 1
ATOM 2656 N N . LEU A 1 368 ? -18.040 -21.760 25.048 1.00 48.44 368 LEU A N 1
ATOM 2657 C CA . LEU A 1 368 ? -19.193 -21.430 25.890 1.00 48.44 368 LEU A CA 1
ATOM 2658 C C . LEU A 1 368 ? -20.001 -22.676 26.314 1.00 48.44 368 LEU A C 1
ATOM 2660 O O . LEU A 1 368 ? -20.669 -22.664 27.343 1.00 48.44 368 LEU A O 1
ATOM 2664 N N . SER A 1 369 ? -19.961 -23.782 25.569 1.00 50.25 369 SER A N 1
ATOM 2665 C CA . SER A 1 369 ? -20.613 -25.043 25.962 1.00 50.25 369 SER A CA 1
ATOM 2666 C C . SER A 1 369 ? -19.788 -25.832 26.983 1.00 50.25 369 SER A C 1
ATOM 2668 O O . SER A 1 369 ? -20.372 -26.427 27.884 1.00 50.25 369 SER A O 1
ATOM 2670 N N . SER A 1 370 ? -18.453 -25.712 26.931 1.00 48.47 370 SER A N 1
ATOM 2671 C CA . SER A 1 370 ? -17.490 -26.249 27.908 1.00 48.47 370 SER A CA 1
ATOM 2672 C C . SER A 1 370 ? -17.609 -25.612 29.303 1.00 48.47 370 SER A C 1
ATOM 2674 O O . SER A 1 370 ? -16.948 -26.058 30.241 1.00 48.47 370 SER A O 1
ATOM 2676 N N . LEU A 1 371 ? -18.488 -24.618 29.469 1.00 45.44 371 LEU A N 1
ATOM 2677 C CA . LEU A 1 371 ? -19.029 -24.126 30.743 1.00 45.44 371 LEU A CA 1
ATOM 2678 C C . LEU A 1 371 ? -19.934 -25.177 31.433 1.00 45.44 371 LEU A C 1
ATOM 2680 O O . LEU A 1 371 ? -21.043 -24.853 31.858 1.00 45.44 371 LEU A O 1
ATOM 2684 N N . GLY A 1 372 ? -19.531 -26.448 31.435 1.00 39.91 372 GLY A N 1
ATOM 2685 C CA . GLY A 1 372 ? -20.265 -27.594 31.978 1.00 39.91 372 GLY A CA 1
ATOM 2686 C C . GLY A 1 372 ? -19.726 -28.045 33.335 1.00 39.91 372 GLY A C 1
ATOM 2687 O O . GLY A 1 372 ? -19.517 -29.236 33.527 1.00 39.91 372 GLY A O 1
ATOM 2688 N N . GLY A 1 373 ? -19.454 -27.097 34.236 1.00 42.81 373 GLY A N 1
ATOM 2689 C CA . GLY A 1 373 ? -19.064 -27.357 35.623 1.00 42.81 373 GLY A CA 1
ATOM 2690 C C . GLY A 1 373 ? -19.818 -26.436 36.589 1.00 42.81 373 GLY A C 1
ATOM 2691 O O . GLY A 1 373 ? -19.593 -25.232 36.585 1.00 42.81 373 GLY A O 1
ATOM 2692 N N . ASP A 1 374 ? -20.755 -27.036 37.320 1.00 44.94 374 ASP A N 1
ATOM 2693 C CA . ASP A 1 374 ? -21.312 -26.741 38.657 1.00 44.94 374 ASP A CA 1
ATOM 2694 C C . ASP A 1 374 ? -21.761 -25.334 39.143 1.00 44.94 374 ASP A C 1
ATOM 2696 O O . ASP A 1 374 ? -21.894 -25.152 40.350 1.00 44.94 374 ASP A O 1
ATOM 2700 N N . HIS A 1 375 ? -22.103 -24.356 38.286 1.00 48.72 375 HIS A N 1
ATOM 2701 C CA . HIS A 1 375 ? -22.660 -23.048 38.731 1.00 48.72 375 HIS A CA 1
ATOM 2702 C C . HIS A 1 375 ? -23.900 -22.562 37.931 1.00 48.72 375 HIS A C 1
ATOM 2704 O O . HIS A 1 375 ? -24.109 -22.999 36.793 1.00 48.72 375 HIS A O 1
ATOM 2710 N N . PRO A 1 376 ? -24.786 -21.716 38.519 1.00 47.25 376 PRO A N 1
ATOM 2711 C CA . PRO A 1 376 ? -26.205 -21.630 38.155 1.00 47.25 376 PRO A CA 1
ATOM 2712 C C . PRO A 1 376 ? -26.425 -21.102 36.733 1.00 47.25 376 PRO A C 1
ATOM 2714 O O . PRO A 1 376 ? -25.911 -20.055 36.339 1.00 47.25 376 PRO A O 1
ATOM 2717 N N . GLY A 1 377 ? -27.232 -21.827 35.954 1.00 54.75 377 GLY A N 1
ATOM 2718 C CA . GLY A 1 377 ? -27.423 -21.617 34.513 1.00 54.75 377 GLY A CA 1
ATOM 2719 C C . GLY A 1 377 ? -27.941 -20.237 34.076 1.00 54.75 377 GLY A C 1
ATOM 2720 O O . GLY A 1 377 ? -27.913 -19.946 32.879 1.00 54.75 377 GLY A O 1
ATOM 2721 N N . GLU A 1 378 ? -28.373 -19.376 35.000 1.00 55.00 378 GLU A N 1
ATOM 2722 C CA . GLU A 1 378 ? -28.851 -18.017 34.712 1.00 55.00 378 GLU A CA 1
ATOM 2723 C C . GLU A 1 378 ? -27.727 -17.062 34.289 1.00 55.00 378 GLU A C 1
ATOM 2725 O O . GLU A 1 378 ? -27.836 -16.445 33.227 1.00 55.00 378 GLU A O 1
ATOM 2730 N N . ILE A 1 379 ? -26.602 -17.014 35.018 1.00 55.03 379 ILE A N 1
ATOM 2731 C CA . ILE A 1 379 ? -25.480 -16.094 34.723 1.00 55.03 379 ILE A CA 1
ATOM 2732 C C . ILE A 1 379 ? -24.874 -16.406 33.346 1.00 55.03 379 ILE A C 1
ATOM 2734 O O . ILE A 1 379 ? -24.590 -15.515 32.544 1.00 55.03 379 ILE A O 1
ATOM 2738 N N . LYS A 1 380 ? -24.746 -17.700 33.023 1.00 57.22 380 LYS A N 1
ATOM 2739 C CA . LYS A 1 380 ? -24.265 -18.190 31.722 1.00 57.22 380 LYS A CA 1
ATOM 2740 C C . LYS A 1 380 ? -25.158 -17.730 30.569 1.00 57.22 380 LYS A C 1
ATOM 2742 O O . LYS A 1 380 ? -24.662 -17.327 29.517 1.00 57.22 380 LYS A O 1
ATOM 2747 N N . LYS A 1 381 ? -26.478 -17.815 30.749 1.00 60.53 381 LYS A N 1
ATOM 2748 C CA . LYS A 1 381 ? -27.466 -17.466 29.721 1.00 60.53 381 LYS A CA 1
ATOM 2749 C C . LYS A 1 381 ? -27.556 -15.951 29.528 1.00 60.53 381 LYS A C 1
ATOM 2751 O O . LYS A 1 381 ? -27.702 -15.502 28.391 1.00 60.53 381 LYS A O 1
ATOM 2756 N N . GLU A 1 382 ? -27.417 -15.176 30.603 1.00 57.84 382 GLU A N 1
ATOM 2757 C CA . GLU A 1 382 ? -27.358 -13.711 30.556 1.00 57.84 382 GLU A CA 1
ATOM 2758 C C . GLU A 1 382 ? -26.094 -13.230 29.824 1.00 57.84 382 GLU A C 1
ATOM 2760 O O . GLU A 1 382 ? -26.203 -12.474 28.858 1.00 57.84 382 GLU A O 1
ATOM 2765 N N . LEU A 1 383 ? -24.913 -13.757 30.176 1.00 57.22 383 LEU A N 1
ATOM 2766 C CA . LEU A 1 383 ? -23.646 -13.398 29.525 1.00 57.22 383 LEU A CA 1
ATOM 2767 C C . LEU A 1 383 ? -23.665 -13.694 28.018 1.00 57.22 383 LEU A C 1
ATOM 2769 O O . LEU A 1 383 ? -23.237 -12.872 27.207 1.00 57.22 383 LEU A O 1
ATOM 2773 N N . LEU A 1 384 ? -24.200 -14.851 27.623 1.00 60.41 384 LEU A N 1
ATOM 2774 C CA . LEU A 1 384 ? -24.247 -15.277 26.223 1.00 60.41 384 LEU A CA 1
ATOM 2775 C C . LEU A 1 384 ? -25.226 -14.434 25.391 1.00 60.41 384 LEU A C 1
ATOM 2777 O O . LEU A 1 384 ? -24.929 -14.090 24.246 1.00 60.41 384 LEU A O 1
ATOM 2781 N N . ASN A 1 385 ? -26.360 -14.046 25.982 1.00 64.12 385 ASN A N 1
ATOM 2782 C CA . ASN A 1 385 ? -27.334 -13.152 25.354 1.00 64.12 385 ASN A CA 1
ATOM 2783 C C . ASN A 1 385 ? -26.819 -11.716 25.187 1.00 64.12 385 ASN A C 1
ATOM 2785 O O . ASN A 1 385 ? -27.303 -11.017 24.297 1.00 64.12 385 ASN A O 1
ATOM 2789 N N . LEU A 1 386 ? -25.854 -11.289 26.005 1.00 62.22 386 LEU A N 1
ATOM 2790 C CA . LEU A 1 386 ? -25.219 -9.975 25.908 1.00 62.22 386 LEU A CA 1
ATOM 2791 C C . LEU A 1 386 ? -24.036 -9.977 24.930 1.00 62.22 386 LEU A C 1
ATOM 2793 O O . LEU A 1 386 ? -23.969 -9.111 24.055 1.00 62.22 386 LEU A O 1
ATOM 2797 N N . ALA A 1 387 ? -23.138 -10.960 25.044 1.00 61.53 387 ALA A N 1
ATOM 2798 C CA . ALA A 1 387 ? -21.886 -11.015 24.292 1.00 61.53 387 ALA A CA 1
ATOM 2799 C C . ALA A 1 387 ? -22.086 -11.348 22.806 1.00 61.53 387 ALA A C 1
ATOM 2801 O O . ALA A 1 387 ? -21.464 -10.721 21.950 1.00 61.53 387 ALA A O 1
ATOM 2802 N N . LEU A 1 388 ? -22.966 -12.301 22.472 1.00 64.44 388 LEU A N 1
ATOM 2803 C CA . LEU A 1 388 ? -23.126 -12.757 21.087 1.00 64.44 388 LEU A CA 1
ATOM 2804 C C . LEU A 1 388 ? -23.618 -11.637 20.145 1.00 64.44 388 LEU A C 1
ATOM 2806 O O . LEU A 1 388 ? -22.977 -11.425 19.114 1.00 64.44 388 LEU A O 1
ATOM 2810 N N . PRO A 1 389 ? -24.675 -10.863 20.472 1.00 65.06 389 PRO A N 1
ATOM 2811 C CA . PRO A 1 389 ? -25.098 -9.752 19.621 1.00 65.06 389 PRO A CA 1
ATOM 2812 C C . PRO A 1 389 ? -24.046 -8.645 19.505 1.00 65.06 389 PRO A C 1
ATOM 2814 O O . PRO A 1 389 ? -23.917 -8.039 18.445 1.00 65.06 389 PRO A O 1
ATOM 2817 N N . ALA A 1 390 ? -23.270 -8.401 20.566 1.00 61.69 390 ALA A N 1
ATOM 2818 C CA . ALA A 1 390 ? -22.196 -7.413 20.549 1.00 61.69 390 ALA A CA 1
ATOM 2819 C C . ALA A 1 390 ? -21.050 -7.823 19.606 1.00 61.69 390 ALA A C 1
ATOM 2821 O O . ALA A 1 390 ? -20.583 -6.993 18.828 1.00 61.69 390 ALA A O 1
ATOM 2822 N N . ILE A 1 391 ? -20.646 -9.100 19.621 1.00 62.69 391 ILE A N 1
ATOM 2823 C CA . ILE A 1 391 ? -19.623 -9.647 18.712 1.00 62.69 391 ILE A CA 1
ATOM 2824 C C . ILE A 1 391 ? -20.081 -9.529 17.256 1.00 62.69 391 ILE A C 1
ATOM 2826 O O . ILE A 1 391 ? -19.344 -9.014 16.419 1.00 62.69 391 ILE A O 1
ATOM 2830 N N . VAL A 1 392 ? -21.309 -9.968 16.957 1.00 66.94 392 VAL A N 1
ATOM 2831 C CA . VAL A 1 392 ? -21.860 -9.890 15.594 1.00 66.94 392 VAL A CA 1
ATOM 2832 C C . VAL A 1 392 ? -21.981 -8.434 15.149 1.00 66.94 392 VAL A C 1
ATOM 2834 O O . VAL A 1 392 ? -21.599 -8.109 14.030 1.00 66.94 392 VAL A O 1
ATOM 2837 N N . GLY A 1 393 ? -22.441 -7.544 16.032 1.00 63.91 393 GLY A N 1
ATOM 2838 C CA . GLY A 1 393 ? -22.576 -6.120 15.728 1.00 63.91 393 GLY A CA 1
ATOM 2839 C C . GLY A 1 393 ? -21.243 -5.484 15.352 1.00 63.91 393 GLY A C 1
ATOM 2840 O O . GLY A 1 393 ? -21.187 -4.693 14.418 1.00 63.91 393 GLY A O 1
ATOM 2841 N N . GLN A 1 394 ? -20.159 -5.889 16.017 1.00 67.12 394 GLN A N 1
ATOM 2842 C CA . GLN A 1 394 ? -18.824 -5.364 15.745 1.00 67.12 394 GLN A CA 1
ATOM 2843 C C . GLN A 1 394 ? -18.178 -5.951 14.479 1.00 67.12 394 GLN A C 1
ATOM 2845 O O . GLN A 1 394 ? -17.286 -5.326 13.912 1.00 67.12 394 GLN A O 1
ATOM 2850 N N . ALA A 1 395 ? -18.633 -7.121 14.019 1.00 64.06 395 ALA A N 1
ATOM 2851 C CA . ALA A 1 395 ? -18.154 -7.761 12.794 1.00 64.06 395 ALA A CA 1
ATOM 2852 C C . ALA A 1 395 ? -18.807 -7.204 11.514 1.00 64.06 395 ALA A C 1
ATOM 2854 O O . ALA A 1 395 ? -18.248 -7.359 10.430 1.00 64.06 395 ALA A O 1
ATOM 2855 N N . ILE A 1 396 ? -19.968 -6.548 11.618 1.00 71.25 396 ILE A N 1
ATOM 2856 C CA . ILE A 1 396 ? -20.702 -6.020 10.457 1.00 71.25 396 ILE A CA 1
ATOM 2857 C C . ILE A 1 396 ? -19.957 -4.853 9.794 1.00 71.25 396 ILE A C 1
ATOM 2859 O O . ILE A 1 396 ? -19.832 -4.840 8.568 1.00 71.25 396 ILE A O 1
ATOM 2863 N N . ASP A 1 397 ? -19.436 -3.903 10.578 1.00 68.56 397 ASP A N 1
ATOM 2864 C CA . ASP A 1 397 ? -18.797 -2.697 10.027 1.00 68.56 397 ASP A CA 1
ATOM 2865 C C . ASP A 1 397 ? -17.549 -3.023 9.174 1.00 68.56 397 ASP A C 1
ATOM 2867 O O . ASP A 1 397 ? -17.461 -2.530 8.046 1.00 68.56 397 ASP A O 1
ATOM 2871 N N . PRO A 1 398 ? -16.604 -3.890 9.616 1.00 68.56 398 PRO A N 1
ATOM 2872 C CA . PRO A 1 398 ? -15.457 -4.275 8.788 1.00 68.56 398 PRO A CA 1
ATOM 2873 C C . PRO A 1 398 ? -15.853 -4.956 7.473 1.00 68.56 398 PRO A C 1
ATOM 2875 O O . PRO A 1 398 ? -15.214 -4.734 6.444 1.00 68.56 398 PRO A O 1
ATOM 2878 N N . VAL A 1 399 ? -16.917 -5.767 7.480 1.00 68.75 399 VAL A N 1
ATOM 2879 C CA . VAL A 1 399 ? -17.412 -6.448 6.273 1.00 68.75 399 VAL A CA 1
ATOM 2880 C C . VAL A 1 399 ? -17.976 -5.439 5.273 1.00 68.75 399 VAL A C 1
ATOM 2882 O O . VAL A 1 399 ? -17.654 -5.507 4.085 1.00 68.75 399 VAL A O 1
ATOM 2885 N N . ALA A 1 400 ? -18.772 -4.474 5.739 1.00 72.25 400 ALA A N 1
ATOM 2886 C CA . ALA A 1 400 ? -19.300 -3.411 4.889 1.00 72.25 400 ALA A CA 1
ATOM 2887 C C . ALA A 1 400 ? -18.175 -2.540 4.300 1.00 72.25 400 ALA A C 1
ATOM 2889 O O . ALA A 1 400 ? -18.183 -2.238 3.106 1.00 72.25 400 ALA A O 1
ATOM 2890 N N . GLN A 1 401 ? -17.158 -2.218 5.103 1.00 74.50 401 GLN A N 1
ATOM 2891 C CA . GLN A 1 401 ? -15.995 -1.441 4.668 1.00 74.50 401 GLN A CA 1
ATOM 2892 C C . GLN A 1 401 ? -15.139 -2.174 3.620 1.00 74.50 401 GLN A C 1
ATOM 2894 O O . GLN A 1 401 ? -14.597 -1.553 2.699 1.00 74.50 401 GLN A O 1
ATOM 2899 N N . LEU A 1 402 ? -15.029 -3.501 3.720 1.00 69.44 402 LEU A N 1
ATOM 2900 C CA . LEU A 1 402 ? -14.324 -4.313 2.728 1.00 69.44 402 LEU A CA 1
ATOM 2901 C C . LEU A 1 402 ? -15.049 -4.295 1.373 1.00 69.44 402 LEU A C 1
ATOM 2903 O O . LEU A 1 402 ? -14.408 -4.174 0.328 1.00 69.44 402 LEU A O 1
ATOM 2907 N N . LEU A 1 403 ? -16.385 -4.338 1.390 1.00 72.56 403 LEU A N 1
ATOM 2908 C CA . LEU A 1 403 ? -17.208 -4.202 0.186 1.00 72.56 403 LEU A CA 1
ATOM 2909 C C . LEU A 1 403 ? -17.091 -2.802 -0.435 1.00 72.56 403 LEU A C 1
ATOM 2911 O O . LEU A 1 403 ? -16.901 -2.696 -1.645 1.00 72.56 403 LEU A O 1
ATOM 2915 N N . GLU A 1 404 ? -17.139 -1.737 0.372 1.00 78.81 404 GLU A N 1
ATOM 2916 C CA . GLU A 1 404 ? -16.912 -0.351 -0.073 1.00 78.81 404 GLU A CA 1
ATOM 2917 C C . GLU A 1 404 ? -15.566 -0.211 -0.798 1.00 78.81 404 GLU A C 1
ATOM 2919 O O . GLU A 1 404 ? -15.503 0.268 -1.933 1.00 78.81 404 GLU A O 1
ATOM 2924 N N . THR A 1 405 ? -14.499 -0.727 -0.188 1.00 73.12 405 THR A N 1
ATOM 2925 C CA . THR A 1 405 ? -13.147 -0.710 -0.761 1.00 73.12 405 THR A CA 1
ATOM 2926 C C . THR A 1 405 ? -13.084 -1.468 -2.091 1.00 73.12 405 THR A C 1
ATOM 2928 O O . THR A 1 405 ? -12.467 -0.997 -3.049 1.00 73.12 405 THR A O 1
ATOM 2931 N N . ALA A 1 406 ? -13.764 -2.614 -2.193 1.00 68.44 406 ALA A N 1
ATOM 2932 C CA . ALA A 1 406 ? -13.819 -3.405 -3.420 1.00 68.44 406 ALA A CA 1
ATOM 2933 C C . ALA A 1 406 ? -14.529 -2.673 -4.575 1.00 68.44 406 ALA A C 1
ATOM 2935 O O . ALA A 1 406 ? -14.103 -2.788 -5.726 1.00 68.44 406 ALA A O 1
ATOM 2936 N N . TYR A 1 407 ? -15.588 -1.909 -4.287 1.00 76.50 407 TYR A N 1
ATOM 2937 C CA . TYR A 1 407 ? -16.285 -1.104 -5.294 1.00 76.50 407 TYR A CA 1
ATOM 2938 C C . TYR A 1 407 ? -15.452 0.093 -5.762 1.00 76.50 407 TYR A C 1
ATOM 2940 O O . TYR A 1 407 ? -15.352 0.329 -6.969 1.00 76.50 407 TYR A O 1
ATOM 2948 N N . ILE A 1 408 ? -14.795 0.801 -4.838 1.00 77.31 408 ILE A N 1
ATOM 2949 C CA . ILE A 1 408 ? -13.892 1.913 -5.178 1.00 77.31 408 ILE A CA 1
ATOM 2950 C C . ILE A 1 408 ? -12.702 1.408 -6.008 1.00 77.31 408 ILE A C 1
ATOM 2952 O O . ILE A 1 408 ? -12.319 2.050 -6.982 1.00 77.31 408 ILE A O 1
ATOM 2956 N N . GLY A 1 409 ? -12.171 0.220 -5.700 1.00 64.12 409 GLY A N 1
ATOM 2957 C CA . GLY A 1 409 ? -11.061 -0.391 -6.438 1.00 64.12 409 GLY A CA 1
ATOM 2958 C C . GLY A 1 409 ? -11.327 -0.637 -7.927 1.00 64.12 409 GLY A C 1
ATOM 2959 O O . GLY A 1 409 ? -10.381 -0.772 -8.699 1.00 64.12 409 GLY A O 1
ATOM 2960 N N . ARG A 1 410 ? -12.596 -0.660 -8.357 1.00 72.75 410 ARG A N 1
ATOM 2961 C CA . ARG A 1 410 ? -12.974 -0.779 -9.776 1.00 72.75 410 ARG A CA 1
ATOM 2962 C C . ARG A 1 410 ? -12.960 0.550 -10.535 1.00 72.75 410 ARG A C 1
ATOM 2964 O O . ARG A 1 410 ? -13.029 0.516 -11.758 1.00 72.75 410 ARG A O 1
ATOM 2971 N N . LEU A 1 411 ? -12.920 1.689 -9.841 1.00 71.00 411 LEU A N 1
ATOM 2972 C CA . LEU A 1 411 ? -12.854 3.014 -10.471 1.00 71.00 411 LEU A CA 1
ATOM 2973 C C . LEU A 1 411 ? -11.451 3.304 -11.009 1.00 71.00 411 LEU A C 1
ATOM 2975 O O . LEU A 1 411 ? -11.315 3.851 -12.098 1.00 71.00 411 LEU A O 1
ATOM 2979 N N . GLY A 1 412 ? -10.426 2.877 -10.272 1.00 61.75 412 GLY A N 1
ATOM 2980 C CA . GLY A 1 412 ? -9.035 3.042 -10.658 1.00 61.75 412 GLY A CA 1
ATOM 2981 C C . GLY A 1 412 ? -8.088 3.015 -9.455 1.00 61.75 412 GLY A C 1
ATOM 2982 O O . GLY A 1 412 ? -8.517 3.085 -8.297 1.00 61.75 412 GLY A O 1
ATOM 2983 N N . PRO A 1 413 ? -6.776 2.877 -9.707 1.00 54.09 413 PRO A N 1
ATOM 2984 C CA . PRO A 1 413 ? -5.772 2.818 -8.648 1.00 54.09 413 PRO A CA 1
ATOM 2985 C C . PRO A 1 413 ? -5.604 4.154 -7.907 1.00 54.09 413 PRO A C 1
ATOM 2987 O O . PRO A 1 413 ? -5.288 4.147 -6.718 1.00 54.09 413 PRO A O 1
ATOM 2990 N N . VAL A 1 414 ? -5.839 5.290 -8.577 1.00 72.31 414 VAL A N 1
ATOM 2991 C CA . VAL A 1 414 ? -5.745 6.633 -7.976 1.00 72.31 414 VAL A CA 1
ATOM 2992 C C . VAL A 1 414 ? -6.893 6.840 -6.986 1.00 72.31 414 VAL A C 1
ATOM 2994 O O . VAL A 1 414 ? -6.659 7.247 -5.854 1.00 72.31 414 VAL A O 1
ATOM 2997 N N . GLU A 1 415 ? -8.117 6.484 -7.370 1.00 77.12 415 GLU A N 1
ATOM 2998 C CA . GLU A 1 415 ? -9.332 6.610 -6.562 1.00 77.12 415 GLU A CA 1
ATOM 2999 C C . GLU A 1 415 ? -9.281 5.717 -5.320 1.00 77.12 415 GLU A C 1
ATOM 3001 O O . GLU A 1 415 ? -9.628 6.160 -4.223 1.00 77.12 415 GLU A O 1
ATOM 3006 N N . LEU A 1 416 ? -8.799 4.479 -5.472 1.00 72.19 416 LEU A N 1
ATOM 3007 C CA . LEU A 1 416 ? -8.612 3.547 -4.360 1.00 72.19 416 LEU A CA 1
ATOM 3008 C C . LEU A 1 416 ? -7.581 4.060 -3.351 1.00 72.19 416 LEU A C 1
ATOM 3010 O O . LEU A 1 416 ? -7.832 4.038 -2.146 1.00 72.19 416 LEU A O 1
ATOM 3014 N N . ALA A 1 417 ? -6.435 4.544 -3.831 1.00 61.88 417 ALA A N 1
ATOM 3015 C CA . ALA A 1 417 ? -5.391 5.077 -2.966 1.00 61.88 417 ALA A CA 1
ATOM 3016 C C . ALA A 1 417 ? -5.836 6.374 -2.265 1.00 61.88 417 ALA A C 1
ATOM 3018 O O . ALA A 1 417 ? -5.611 6.532 -1.063 1.00 61.88 417 ALA A O 1
ATOM 3019 N N . SER A 1 418 ? -6.544 7.260 -2.972 1.00 78.19 418 SER A N 1
ATOM 3020 C CA . SER A 1 418 ? -7.153 8.462 -2.394 1.00 78.19 418 SER A CA 1
ATOM 3021 C C . SER A 1 418 ? -8.175 8.133 -1.302 1.00 78.19 418 SER A C 1
ATOM 3023 O O . SER A 1 418 ? -8.133 8.737 -0.227 1.00 78.19 418 SER A O 1
ATOM 3025 N N . ALA A 1 419 ? -9.052 7.149 -1.532 1.00 76.38 419 ALA A N 1
ATOM 3026 C CA . ALA A 1 419 ? -10.013 6.687 -0.533 1.00 76.38 419 ALA A CA 1
ATOM 3027 C C . ALA A 1 419 ? -9.320 6.073 0.689 1.00 76.38 419 ALA A C 1
ATOM 3029 O O . ALA A 1 419 ? -9.682 6.390 1.819 1.00 76.38 419 ALA A O 1
ATOM 3030 N N . ALA A 1 420 ? -8.295 5.240 0.484 1.00 69.00 420 ALA A N 1
ATOM 3031 C CA . ALA A 1 420 ? -7.571 4.579 1.567 1.00 69.00 420 ALA A CA 1
ATOM 3032 C C . ALA A 1 420 ? -6.901 5.583 2.518 1.00 69.00 420 ALA A C 1
ATOM 3034 O O . ALA A 1 420 ? -7.022 5.454 3.740 1.00 69.00 420 ALA A O 1
ATOM 3035 N N . VAL A 1 421 ? -6.242 6.616 1.979 1.00 73.94 421 VAL A N 1
ATOM 3036 C CA . VAL A 1 421 ? -5.642 7.681 2.800 1.00 73.94 421 VAL A CA 1
ATOM 3037 C C . VAL A 1 421 ? -6.729 8.479 3.525 1.00 73.94 421 VAL A C 1
ATOM 3039 O O . VAL A 1 421 ? -6.618 8.696 4.732 1.00 73.94 421 VAL A O 1
ATOM 3042 N N . GLY A 1 422 ? -7.814 8.852 2.836 1.00 79.81 422 GLY A N 1
ATOM 3043 C CA . GLY A 1 422 ? -8.934 9.575 3.447 1.00 79.81 422 GLY A CA 1
ATOM 3044 C C . GLY A 1 422 ? -9.607 8.797 4.585 1.00 79.81 422 GLY A C 1
ATOM 3045 O O . GLY A 1 422 ? -9.786 9.327 5.679 1.00 79.81 422 GLY A O 1
ATOM 3046 N N . VAL A 1 423 ? -9.908 7.512 4.374 1.00 79.94 423 VAL A N 1
ATOM 3047 C CA . VAL A 1 423 ? -10.452 6.608 5.403 1.00 79.94 423 VAL A CA 1
ATOM 3048 C C . VAL A 1 423 ? -9.491 6.475 6.583 1.00 79.94 423 VAL A C 1
ATOM 3050 O O . VAL A 1 423 ? -9.932 6.439 7.729 1.00 79.94 423 VAL A O 1
ATOM 3053 N N . SER A 1 424 ? -8.183 6.426 6.332 1.00 75.56 424 SER A N 1
ATOM 3054 C CA . SER A 1 424 ? -7.175 6.321 7.391 1.00 75.56 424 SER A CA 1
ATOM 3055 C C . SER A 1 424 ? -7.151 7.559 8.280 1.00 75.56 424 SER A C 1
ATOM 3057 O O . SER A 1 424 ? -7.225 7.429 9.501 1.00 75.56 424 SER A O 1
ATOM 3059 N N . VAL A 1 425 ? -7.109 8.751 7.676 1.00 80.19 425 VAL A N 1
ATOM 3060 C CA . VAL A 1 425 ? -7.151 10.030 8.401 1.00 80.19 425 VAL A CA 1
ATOM 3061 C C . VAL A 1 425 ? -8.442 10.152 9.204 1.00 80.19 425 VAL A C 1
ATOM 3063 O O . VAL A 1 425 ? -8.391 10.450 10.398 1.00 80.19 425 VAL A O 1
ATOM 3066 N N . PHE A 1 426 ? -9.583 9.861 8.569 1.00 82.56 426 PHE A N 1
ATOM 3067 C CA . PHE A 1 426 ? -10.885 9.843 9.229 1.00 82.56 426 PHE A CA 1
ATOM 3068 C C . PHE A 1 426 ? -10.860 8.902 10.438 1.00 82.56 426 PHE A C 1
ATOM 3070 O O . PHE A 1 426 ? -11.115 9.330 11.553 1.00 82.56 426 PHE A O 1
ATOM 3077 N N . ASN A 1 427 ? -10.436 7.649 10.260 1.00 77.31 427 ASN A N 1
ATOM 3078 C CA . ASN A 1 427 ? -10.386 6.664 11.339 1.00 77.31 427 ASN A CA 1
ATOM 3079 C C . ASN A 1 427 ? -9.465 7.067 12.495 1.00 77.31 427 ASN A C 1
ATOM 3081 O O . ASN A 1 427 ? -9.800 6.787 13.643 1.00 77.31 427 ASN A O 1
ATOM 3085 N N . ILE A 1 428 ? -8.309 7.679 12.223 1.00 75.12 428 ILE A N 1
ATOM 3086 C CA . ILE A 1 428 ? -7.372 8.132 13.263 1.00 75.12 428 ILE A CA 1
ATOM 3087 C C . ILE A 1 428 ? -8.039 9.196 14.137 1.00 75.12 428 ILE A C 1
ATOM 3089 O O . ILE A 1 428 ? -8.037 9.079 15.364 1.00 75.12 428 ILE A O 1
ATOM 3093 N N . ILE A 1 429 ? -8.646 10.200 13.502 1.00 79.69 429 ILE A N 1
ATOM 3094 C CA . ILE A 1 429 ? -9.304 11.308 14.197 1.00 79.69 429 ILE A CA 1
ATOM 3095 C C . ILE A 1 429 ? -10.575 10.824 14.901 1.00 79.69 429 ILE A C 1
ATOM 3097 O O . ILE A 1 429 ? -10.745 11.080 16.090 1.00 79.69 429 ILE A O 1
ATOM 3101 N N . SER A 1 430 ? -11.415 10.037 14.230 1.00 74.56 430 SER A N 1
ATOM 3102 C CA . SER A 1 430 ? -12.631 9.478 14.820 1.00 74.56 430 SER A CA 1
ATOM 3103 C C . SER A 1 430 ? -12.331 8.576 16.012 1.00 74.56 430 SER A C 1
ATOM 3105 O O . SER A 1 430 ? -12.978 8.682 17.051 1.00 74.56 430 SER A O 1
ATOM 3107 N N . LYS A 1 431 ? -11.334 7.684 15.927 1.00 68.00 431 LYS A N 1
ATOM 3108 C CA . LYS A 1 431 ? -11.001 6.780 17.043 1.00 68.00 431 LYS A CA 1
ATOM 3109 C C . LYS A 1 431 ? -10.459 7.526 18.261 1.00 68.00 431 LYS A C 1
ATOM 3111 O O . LYS A 1 431 ? -10.681 7.049 19.374 1.00 68.00 431 LYS A O 1
ATOM 3116 N N . LEU A 1 432 ? -9.803 8.676 18.069 1.00 70.06 432 LEU A N 1
ATOM 3117 C CA . LEU A 1 432 ? -9.303 9.510 19.164 1.00 70.06 432 LEU A CA 1
ATOM 3118 C C . LEU A 1 432 ? -10.433 9.934 20.108 1.00 70.06 432 LEU A C 1
ATOM 3120 O O . LEU A 1 432 ? -10.288 9.807 21.321 1.00 70.06 432 LEU A O 1
ATOM 3124 N N . PHE A 1 433 ? -11.560 10.386 19.557 1.00 70.75 433 PHE A N 1
ATOM 3125 C CA . PHE A 1 433 ? -12.677 10.914 20.342 1.00 70.75 433 PHE A CA 1
ATOM 3126 C C . PHE A 1 433 ? -13.756 9.867 20.646 1.00 70.75 433 PHE A C 1
ATOM 3128 O O . PHE A 1 433 ? -14.338 9.869 21.733 1.00 70.75 433 PHE A O 1
ATOM 3135 N N . ASN A 1 434 ? -13.987 8.921 19.735 1.00 73.69 434 ASN A N 1
ATOM 3136 C CA . ASN A 1 434 ? -15.132 8.017 19.828 1.00 73.69 434 ASN A CA 1
ATOM 3137 C C . ASN A 1 434 ? -14.938 6.858 20.814 1.00 73.69 434 ASN A C 1
ATOM 3139 O O . ASN A 1 434 ? -15.905 6.426 21.443 1.00 73.69 434 ASN A O 1
ATOM 3143 N N . ILE A 1 435 ? -13.709 6.352 20.985 1.00 67.06 435 ILE A N 1
ATOM 3144 C CA . ILE A 1 435 ? -13.435 5.237 21.911 1.00 67.06 435 ILE A CA 1
ATOM 3145 C C . ILE A 1 435 ? -13.641 5.656 23.380 1.00 67.06 435 ILE A C 1
ATOM 3147 O O . ILE A 1 435 ? -14.359 4.946 24.100 1.00 67.06 435 ILE A O 1
ATOM 3151 N N . PRO A 1 436 ? -13.081 6.793 23.852 1.00 63.22 436 PRO A N 1
ATOM 3152 C CA . PRO A 1 436 ? -13.374 7.305 25.190 1.00 63.22 436 PRO A CA 1
ATOM 3153 C C . PRO A 1 436 ? -14.865 7.570 25.403 1.00 63.22 436 PRO A C 1
ATOM 3155 O O . PRO A 1 436 ? -15.417 7.146 26.417 1.00 63.22 436 PRO A O 1
ATOM 3158 N N . LEU A 1 437 ? -15.526 8.213 24.433 1.00 72.44 437 LEU A N 1
ATOM 3159 C CA . LEU A 1 437 ? -16.937 8.585 24.534 1.00 72.44 437 LEU A CA 1
ATOM 3160 C C . LEU A 1 437 ? -17.841 7.362 24.723 1.00 72.44 437 LEU A C 1
ATOM 3162 O O . LEU A 1 437 ? -18.660 7.341 25.642 1.00 72.44 437 LEU A O 1
ATOM 3166 N N . LEU A 1 438 ? -17.662 6.324 23.900 1.00 69.75 438 LEU A N 1
ATOM 3167 C CA . LEU A 1 438 ? -18.402 5.066 24.012 1.00 69.75 438 LEU A CA 1
ATOM 3168 C C . LEU A 1 438 ? -18.199 4.414 25.389 1.00 69.75 438 LEU A C 1
ATOM 3170 O O . LEU A 1 438 ? -19.160 3.943 26.003 1.00 69.75 438 LEU A O 1
ATOM 3174 N N . SER A 1 439 ? -16.954 4.398 25.874 1.00 61.38 439 SER A N 1
ATOM 3175 C CA . SER A 1 439 ? -16.584 3.739 27.132 1.00 61.38 439 SER A CA 1
ATOM 3176 C C . SER A 1 439 ? -17.199 4.449 28.341 1.00 61.38 439 SER A C 1
ATOM 3178 O O . SER A 1 439 ? -17.837 3.807 29.169 1.00 61.38 439 SER A O 1
ATOM 3180 N N . ILE A 1 440 ? -17.082 5.778 28.408 1.00 66.69 440 ILE A N 1
ATOM 3181 C CA . ILE A 1 440 ? -17.608 6.575 29.527 1.00 66.69 440 ILE A CA 1
ATOM 3182 C C . ILE A 1 440 ? -19.136 6.553 29.533 1.00 66.69 440 ILE A C 1
ATOM 3184 O O . ILE A 1 440 ? -19.739 6.335 30.580 1.00 66.69 440 ILE A O 1
ATOM 3188 N N . THR A 1 441 ? -19.760 6.698 28.358 1.00 69.00 441 THR A N 1
ATOM 3189 C CA . THR A 1 441 ? -21.223 6.652 28.223 1.00 69.00 441 THR A CA 1
ATOM 3190 C C . THR A 1 441 ? -21.789 5.336 28.754 1.00 69.00 441 THR A C 1
ATOM 3192 O O . THR A 1 441 ? -22.773 5.336 29.485 1.00 69.00 441 THR A O 1
ATOM 3195 N N . THR A 1 442 ? -21.148 4.210 28.427 1.00 64.31 442 THR A N 1
ATOM 3196 C CA . THR A 1 442 ? -21.593 2.888 28.889 1.00 64.31 442 THR A CA 1
ATOM 3197 C C . THR A 1 442 ? -21.503 2.771 30.415 1.00 64.31 442 THR A C 1
ATOM 3199 O O . THR A 1 442 ? -22.465 2.331 31.043 1.00 64.31 442 THR A O 1
ATOM 3202 N N . SER A 1 443 ? -20.385 3.197 31.018 1.00 61.22 443 SER A N 1
ATOM 3203 C CA . SER A 1 443 ? -20.183 3.144 32.473 1.00 61.22 443 SER A CA 1
ATOM 3204 C C . SER A 1 443 ? -21.156 4.035 33.239 1.00 61.22 443 SER A C 1
ATOM 3206 O O . SER A 1 443 ? -21.760 3.579 34.206 1.00 61.22 443 SER A O 1
ATOM 3208 N N . PHE A 1 444 ? -21.325 5.287 32.810 1.00 66.00 444 PHE A N 1
ATOM 3209 C CA . PHE A 1 444 ? -22.179 6.243 33.515 1.00 66.00 444 PHE A CA 1
ATOM 3210 C C . PHE A 1 444 ? -23.654 5.883 33.381 1.00 66.00 444 PHE A C 1
ATOM 3212 O O . PHE A 1 444 ? -24.367 5.923 34.373 1.00 66.00 444 PHE A O 1
ATOM 3219 N N . VAL A 1 445 ? -24.109 5.426 32.208 1.00 70.25 445 VAL A N 1
ATOM 3220 C CA . VAL A 1 445 ? -25.489 4.938 32.054 1.00 70.25 445 VAL A CA 1
ATOM 3221 C C . VAL A 1 445 ? -25.734 3.695 32.911 1.00 70.25 445 VAL A C 1
ATOM 3223 O O . VAL A 1 445 ? -26.777 3.607 33.550 1.00 70.25 445 VAL A O 1
ATOM 3226 N N . ALA A 1 446 ? -24.788 2.752 32.970 1.00 61.03 446 ALA A N 1
ATOM 3227 C CA . ALA A 1 446 ? -24.923 1.573 33.826 1.00 61.03 446 ALA A CA 1
ATOM 3228 C C . ALA A 1 446 ? -24.965 1.937 35.323 1.00 61.03 446 ALA A C 1
ATOM 3230 O O . ALA A 1 446 ? -25.709 1.328 36.088 1.00 61.03 446 ALA A O 1
ATOM 3231 N N . GLU A 1 447 ? -24.184 2.932 35.745 1.00 63.16 447 GLU A N 1
ATOM 3232 C CA . GLU A 1 447 ? -24.185 3.437 37.119 1.00 63.16 447 GLU A CA 1
ATOM 3233 C C . GLU A 1 447 ? -25.482 4.177 37.476 1.00 63.16 447 GLU A C 1
ATOM 3235 O O . GLU A 1 447 ? -26.038 3.940 38.545 1.00 63.16 447 GLU A O 1
ATOM 3240 N N . ASP A 1 448 ? -25.990 5.012 36.572 1.00 66.62 448 ASP A N 1
ATOM 3241 C CA . ASP A 1 448 ? -27.237 5.771 36.731 1.00 66.62 448 ASP A CA 1
ATOM 3242 C C . ASP A 1 448 ? -28.450 4.828 36.837 1.00 66.62 448 ASP A C 1
ATOM 3244 O O . ASP A 1 448 ? -29.310 4.992 37.698 1.00 66.62 448 ASP A O 1
ATOM 3248 N N . VAL A 1 449 ? -28.472 3.758 36.029 1.00 66.69 449 VAL A N 1
ATOM 3249 C CA . VAL A 1 449 ? -29.481 2.687 36.123 1.00 66.69 449 VAL A CA 1
ATOM 3250 C C . VAL A 1 449 ? -29.403 1.969 37.471 1.00 66.69 449 VAL A C 1
ATOM 3252 O O . VAL A 1 449 ? -30.436 1.754 38.098 1.00 66.69 449 VAL A O 1
ATOM 3255 N N . ALA A 1 450 ? -28.198 1.631 37.940 1.00 61.28 450 ALA A N 1
ATOM 3256 C CA . ALA A 1 450 ? -28.022 0.940 39.216 1.00 61.28 450 ALA A CA 1
ATOM 3257 C C . ALA A 1 450 ? -28.476 1.790 40.416 1.00 61.28 450 ALA A C 1
ATOM 3259 O O . ALA A 1 450 ? -29.092 1.255 41.335 1.00 61.28 450 ALA A O 1
ATOM 3260 N N . ARG A 1 451 ? -28.211 3.105 40.396 1.00 64.88 451 ARG A N 1
ATOM 3261 C CA . ARG A 1 451 ? -28.671 4.044 41.436 1.00 64.88 451 ARG A CA 1
ATOM 3262 C C . ARG A 1 451 ? -30.190 4.217 41.418 1.00 64.88 451 ARG A C 1
ATOM 3264 O O . ARG A 1 451 ? -30.829 4.191 42.466 1.00 64.88 451 ARG A O 1
ATOM 3271 N N . HIS A 1 452 ? -30.777 4.326 40.229 1.00 65.81 452 HIS A N 1
ATOM 3272 C CA . HIS A 1 452 ? -32.221 4.474 40.081 1.00 65.81 452 HIS A CA 1
ATOM 3273 C C . HIS A 1 452 ? -32.991 3.220 40.537 1.00 65.81 452 HIS A C 1
ATOM 3275 O O . HIS A 1 452 ? -34.050 3.345 41.149 1.00 65.81 452 HIS A O 1
ATOM 3281 N N . ASP A 1 453 ? -32.472 2.016 40.274 1.00 63.03 453 ASP A N 1
ATOM 3282 C CA . ASP A 1 453 ? -33.081 0.768 40.757 1.00 63.03 453 ASP A CA 1
ATOM 3283 C C . ASP A 1 453 ? -32.964 0.640 42.295 1.00 63.03 453 ASP A C 1
ATOM 3285 O O . ASP A 1 453 ? -33.888 0.141 42.940 1.00 63.03 453 ASP A O 1
ATOM 3289 N N . SER A 1 454 ? -31.883 1.147 42.913 1.00 56.72 454 SER A N 1
ATOM 3290 C CA . SER A 1 454 ? -31.751 1.185 44.380 1.00 56.72 454 SER A CA 1
ATOM 3291 C C . SER A 1 454 ? -32.665 2.212 45.058 1.00 56.72 454 SER A C 1
ATOM 3293 O O . SER A 1 454 ? -33.225 1.912 46.111 1.00 56.72 454 SER A O 1
ATOM 3295 N N . ASP A 1 455 ? -32.867 3.385 44.451 1.00 58.09 455 ASP A N 1
ATOM 3296 C CA . ASP A 1 455 ? -33.752 4.435 44.985 1.00 58.09 455 ASP A CA 1
ATOM 3297 C C . ASP A 1 455 ? -35.239 4.055 44.886 1.00 58.09 455 ASP A C 1
ATOM 3299 O O . ASP A 1 455 ? -36.073 4.485 45.688 1.00 58.09 455 ASP A O 1
ATOM 3303 N N . GLN A 1 456 ? -35.586 3.209 43.913 1.00 55.03 456 GLN A N 1
ATOM 3304 C CA . GLN A 1 456 ? -36.930 2.656 43.784 1.00 55.03 456 GLN A CA 1
ATOM 3305 C C . GLN A 1 456 ? -37.209 1.599 44.866 1.00 55.03 456 GLN A C 1
ATOM 3307 O O . GLN A 1 456 ? -38.306 1.574 45.419 1.00 55.03 456 GLN A O 1
ATOM 3312 N N . PHE A 1 457 ? -36.200 0.799 45.231 1.00 53.12 457 PHE A N 1
ATOM 3313 C CA . PHE A 1 457 ? -36.274 -0.186 46.319 1.00 53.12 457 PHE A CA 1
ATOM 3314 C C . PHE A 1 457 ? -36.368 0.453 47.714 1.00 53.12 457 PHE A C 1
ATOM 3316 O O . PHE A 1 457 ? -36.985 -0.115 48.611 1.00 53.12 457 PHE A O 1
ATOM 3323 N N . THR A 1 458 ? -35.787 1.640 47.920 1.00 54.62 458 THR A N 1
ATOM 3324 C CA . THR A 1 458 ? -35.912 2.391 49.185 1.00 54.62 458 THR A CA 1
ATOM 3325 C C . THR A 1 458 ? -37.226 3.168 49.299 1.00 54.62 458 THR A C 1
ATOM 3327 O O . THR A 1 458 ? -37.599 3.572 50.399 1.00 54.62 458 THR A O 1
ATOM 3330 N N . SER A 1 459 ? -37.954 3.340 48.190 1.00 48.44 459 SER A N 1
ATOM 3331 C CA . SER A 1 459 ? -39.184 4.140 48.107 1.00 48.44 459 SER A CA 1
ATOM 3332 C C . SER A 1 459 ? -40.473 3.309 47.984 1.00 48.44 459 SER A C 1
ATOM 3334 O O . SER A 1 459 ? -41.526 3.872 47.668 1.00 48.44 459 SER A O 1
ATOM 3336 N N . GLU A 1 460 ? -40.446 1.996 48.257 1.00 44.16 460 GLU A N 1
ATOM 3337 C CA . GLU A 1 460 ? -41.654 1.154 48.351 1.00 44.16 460 GLU A CA 1
ATOM 3338 C C . GLU A 1 460 ? -42.478 1.483 49.611 1.00 44.16 460 GLU A C 1
ATOM 3340 O O . GLU A 1 460 ? -42.536 0.745 50.591 1.00 44.16 460 GLU A O 1
ATOM 3345 N N . GLY A 1 461 ? -43.140 2.638 49.562 1.00 40.19 461 GLY A N 1
ATOM 3346 C CA . GLY A 1 461 ? -44.207 3.044 50.468 1.00 40.19 461 GLY A CA 1
ATOM 3347 C C . GLY A 1 461 ? -45.472 3.524 49.756 1.00 40.19 461 GLY A C 1
ATOM 3348 O O . GLY A 1 461 ? -46.462 3.759 50.435 1.00 40.19 461 GLY A O 1
ATOM 3349 N N . ASN A 1 462 ? -45.500 3.665 48.422 1.00 35.22 462 ASN A N 1
ATOM 3350 C CA . ASN A 1 462 ? -46.748 3.954 47.711 1.00 35.22 462 ASN A CA 1
ATOM 3351 C C . ASN A 1 462 ? -46.778 3.430 46.269 1.00 35.22 462 ASN A C 1
ATOM 3353 O O . ASN A 1 462 ? -45.921 3.710 45.435 1.00 35.22 462 ASN A O 1
ATOM 3357 N N . MET A 1 463 ? -47.837 2.673 46.011 1.00 37.56 463 MET A N 1
ATOM 3358 C CA . MET A 1 463 ? -48.153 1.924 44.805 1.00 37.56 463 MET A CA 1
ATOM 3359 C C . MET A 1 463 ? -48.505 2.825 43.609 1.00 37.56 463 MET A C 1
ATOM 3361 O O . MET A 1 463 ? -49.426 3.631 43.684 1.00 37.56 463 MET A O 1
ATOM 3365 N N . SER A 1 464 ? -47.837 2.617 42.473 1.00 32.41 464 SER A N 1
ATOM 3366 C CA . SER A 1 464 ? -48.469 2.506 41.144 1.00 32.41 464 SER A CA 1
ATOM 3367 C C . SER A 1 464 ? -47.435 2.029 40.119 1.00 32.41 464 SER A C 1
ATOM 3369 O O . SER A 1 464 ? -46.578 2.771 39.646 1.00 32.41 464 SER A O 1
ATOM 3371 N N . SER A 1 465 ? -47.506 0.742 39.783 1.00 36.00 465 SER A N 1
ATOM 3372 C CA . SER A 1 465 ? -46.718 0.119 38.721 1.00 36.00 465 SER A CA 1
ATOM 3373 C C . SER A 1 465 ? -47.202 0.590 37.343 1.00 36.00 465 SER A C 1
ATOM 3375 O O . SER A 1 465 ? -47.928 -0.122 36.655 1.00 36.00 465 SER A O 1
ATOM 3377 N N . GLU A 1 466 ? -46.782 1.776 36.902 1.00 35.44 466 GLU A N 1
ATOM 3378 C CA . GLU A 1 466 ? -46.816 2.136 35.480 1.00 35.44 466 GLU A CA 1
ATOM 3379 C C . GLU A 1 466 ? -45.552 1.606 34.785 1.00 35.44 466 GLU A C 1
ATOM 3381 O O . GLU A 1 466 ? -44.531 2.276 34.640 1.00 35.44 466 GLU A O 1
ATOM 3386 N N . SER A 1 467 ? -45.627 0.355 34.330 1.00 37.78 467 SER A N 1
ATOM 3387 C CA . SER A 1 467 ? -44.555 -0.385 33.644 1.00 37.78 467 SER A CA 1
ATOM 3388 C C . SER A 1 467 ? -44.249 0.106 32.205 1.00 37.78 467 SER A C 1
ATOM 3390 O O . SER A 1 467 ? -43.829 -0.683 31.356 1.00 37.78 467 SER A O 1
ATOM 3392 N N . GLY A 1 468 ? -44.451 1.391 31.886 1.00 41.56 468 GLY A N 1
ATOM 3393 C CA . GLY A 1 468 ? -44.345 1.905 30.508 1.00 41.56 468 GLY A CA 1
ATOM 3394 C C . GLY A 1 468 ? -43.787 3.321 30.323 1.00 41.56 468 GLY A C 1
ATOM 3395 O O . GLY A 1 468 ? -43.681 3.777 29.184 1.00 41.56 468 GLY A O 1
ATOM 3396 N N . GLY A 1 469 ? -43.423 4.034 31.393 1.00 52.81 469 GLY A N 1
ATOM 3397 C CA . GLY A 1 469 ? -42.898 5.402 31.295 1.00 52.81 469 GLY A CA 1
ATOM 3398 C C . GLY A 1 469 ? -41.480 5.477 30.705 1.00 52.81 469 GLY A C 1
ATOM 3399 O O . GLY A 1 469 ? -40.630 4.632 30.982 1.00 52.81 469 GLY A O 1
ATOM 3400 N N . ARG A 1 470 ? -41.190 6.514 29.903 1.00 59.75 470 ARG A N 1
ATOM 3401 C CA . ARG A 1 470 ? -39.823 6.813 29.423 1.00 59.75 470 ARG A CA 1
ATOM 3402 C C . ARG A 1 470 ? -38.893 7.033 30.624 1.00 59.75 470 ARG A C 1
ATOM 3404 O O . ARG A 1 470 ? -39.119 7.969 31.391 1.00 59.75 470 ARG A O 1
ATOM 3411 N N . LYS A 1 471 ? -37.825 6.237 30.757 1.00 65.81 471 LYS A N 1
ATOM 3412 C CA . LYS A 1 471 ? -36.839 6.399 31.843 1.00 65.81 471 LYS A CA 1
ATOM 3413 C C . LYS A 1 471 ? -36.118 7.748 31.700 1.00 65.81 471 LYS A C 1
ATOM 3415 O O . LYS A 1 471 ? -35.664 8.098 30.605 1.00 65.81 471 LYS A O 1
ATOM 3420 N N . ARG A 1 472 ? -36.022 8.515 32.791 1.00 65.31 472 ARG A N 1
ATOM 3421 C CA . ARG A 1 472 ? -35.252 9.767 32.849 1.00 65.31 472 ARG A CA 1
ATOM 3422 C C . ARG A 1 472 ? -33.893 9.483 33.476 1.00 65.31 472 ARG A C 1
ATOM 3424 O O . ARG A 1 472 ? -33.792 9.373 34.687 1.00 65.31 472 ARG A O 1
ATOM 3431 N N . LEU A 1 473 ? -32.874 9.358 32.634 1.00 71.75 473 LEU A N 1
ATOM 3432 C CA . LEU A 1 473 ? -31.488 9.170 33.061 1.00 71.75 473 LEU A CA 1
ATOM 3433 C C . LEU A 1 473 ? -30.667 10.365 32.539 1.00 71.75 473 LEU A C 1
ATOM 3435 O O . LEU A 1 473 ? -30.489 10.472 31.317 1.00 71.75 473 LEU A O 1
ATOM 3439 N N . PRO A 1 474 ? -30.211 11.297 33.398 1.00 72.12 474 PRO A N 1
ATOM 3440 C CA . PRO A 1 474 ? -29.454 12.486 32.981 1.00 72.12 474 PRO A CA 1
ATOM 3441 C C . PRO A 1 474 ? -28.156 12.135 32.238 1.00 72.12 474 PRO A C 1
ATOM 3443 O O . PRO A 1 474 ? -27.719 12.883 31.352 1.00 72.12 474 PRO A O 1
ATOM 3446 N N . SER A 1 475 ? -27.603 10.945 32.491 1.00 74.25 475 SER A N 1
ATOM 3447 C CA . SER A 1 475 ? -26.442 10.406 31.774 1.00 74.25 475 SER A CA 1
ATOM 3448 C C . SER A 1 475 ? -26.700 10.217 30.274 1.00 74.25 475 SER A C 1
ATOM 3450 O O . SER A 1 475 ? -25.802 10.452 29.467 1.00 74.25 475 SER A O 1
ATOM 3452 N N . ILE A 1 476 ? -27.930 9.849 29.879 1.00 81.81 476 ILE A N 1
ATOM 3453 C CA . ILE A 1 476 ? -28.314 9.626 28.471 1.00 81.81 476 ILE A CA 1
ATOM 3454 C C . ILE A 1 476 ? -28.340 10.948 27.702 1.00 81.81 476 ILE A C 1
ATOM 3456 O O . ILE A 1 476 ? -27.796 11.048 26.603 1.00 81.81 476 ILE A O 1
ATOM 3460 N N . SER A 1 477 ? -28.956 11.970 28.293 1.00 81.81 477 SER A N 1
ATOM 3461 C CA . SER A 1 477 ? -29.060 13.300 27.690 1.00 81.81 477 SER A CA 1
ATOM 3462 C C . SER A 1 477 ? -27.689 13.975 27.556 1.00 81.81 477 SER A C 1
ATOM 3464 O O . SER A 1 477 ? -27.360 14.511 26.497 1.00 81.81 477 SER A O 1
ATOM 3466 N N . SER A 1 478 ? -26.858 13.875 28.602 1.00 81.81 478 SER A N 1
ATOM 3467 C CA . SER A 1 478 ? -25.476 14.375 28.604 1.00 81.81 478 SER A CA 1
ATOM 3468 C C . SER A 1 478 ? -24.633 13.725 27.505 1.00 81.81 478 SER A C 1
ATOM 3470 O O . SER A 1 478 ? -23.957 14.423 26.751 1.00 81.81 478 SER A O 1
ATOM 3472 N N . ALA A 1 479 ? -24.721 12.398 27.362 1.00 82.62 479 ALA A N 1
ATOM 3473 C CA . ALA A 1 479 ? -23.957 11.654 26.367 1.00 82.62 479 ALA A CA 1
ATOM 3474 C C . ALA A 1 479 ? -24.323 12.034 24.925 1.00 82.62 479 ALA A C 1
ATOM 3476 O O . ALA A 1 479 ? -23.431 12.209 24.099 1.00 82.62 479 ALA A O 1
ATOM 3477 N N . ILE A 1 480 ? -25.614 12.196 24.612 1.00 87.94 480 ILE A N 1
ATOM 3478 C CA . ILE A 1 480 ? -26.068 12.546 23.254 1.00 87.94 480 ILE A CA 1
ATOM 3479 C C . ILE A 1 480 ? -25.668 13.976 22.889 1.00 87.94 480 ILE A C 1
ATOM 3481 O O . ILE A 1 480 ? -25.194 14.209 21.777 1.00 87.94 480 ILE A O 1
ATOM 3485 N N . LEU A 1 481 ? -25.824 14.927 23.816 1.00 87.00 481 LEU A N 1
ATOM 3486 C CA . LEU A 1 481 ? -25.454 16.321 23.574 1.00 87.00 481 LEU A CA 1
ATOM 3487 C C . LEU A 1 481 ? -23.937 16.471 23.394 1.00 87.00 481 LEU A C 1
ATOM 3489 O O . LEU A 1 481 ? -23.485 17.141 22.464 1.00 87.00 481 LEU A O 1
ATOM 3493 N N . LEU A 1 482 ? -23.152 15.785 24.230 1.00 85.75 482 LEU A N 1
ATOM 3494 C CA . LEU A 1 482 ? -21.699 15.734 24.102 1.00 85.75 482 LEU A CA 1
ATOM 3495 C C . LEU A 1 482 ? -21.271 15.072 22.783 1.00 85.75 482 LEU A C 1
ATOM 3497 O O . LEU A 1 482 ? -20.394 15.591 22.098 1.00 85.75 482 LEU A O 1
ATOM 3501 N N . ALA A 1 483 ? -21.916 13.971 22.390 1.00 87.31 483 ALA A N 1
ATOM 3502 C CA . ALA A 1 483 ? -21.650 13.282 21.129 1.00 87.31 483 ALA A CA 1
ATOM 3503 C C . ALA A 1 483 ? -21.941 14.158 19.904 1.00 87.31 483 ALA A C 1
ATOM 3505 O O . ALA A 1 483 ? -21.150 14.184 18.963 1.00 87.31 483 ALA A O 1
ATOM 3506 N N . ALA A 1 484 ? -23.047 14.906 19.922 1.00 90.56 484 ALA A N 1
ATOM 3507 C CA . ALA A 1 484 ? -23.386 15.837 18.853 1.00 90.56 484 ALA A CA 1
ATOM 3508 C C . ALA A 1 484 ? -22.349 16.967 18.743 1.00 90.56 484 ALA A C 1
ATOM 3510 O O . ALA A 1 484 ? -21.886 17.269 17.642 1.00 90.56 484 ALA A O 1
ATOM 3511 N N . ALA A 1 485 ? -21.931 17.546 19.875 1.00 88.88 485 ALA A N 1
ATOM 3512 C CA . ALA A 1 485 ? -20.906 18.588 19.904 1.00 88.88 485 ALA A CA 1
ATOM 3513 C C . ALA A 1 485 ? -19.550 18.076 19.388 1.00 88.88 485 ALA A C 1
ATOM 3515 O O . ALA A 1 485 ? -18.960 18.691 18.499 1.00 88.88 485 ALA A O 1
ATOM 3516 N N . ILE A 1 486 ? -19.088 16.924 19.889 1.00 87.88 486 ILE A N 1
ATOM 3517 C CA . ILE A 1 486 ? -17.843 16.282 19.439 1.00 87.88 486 ILE A CA 1
ATOM 3518 C C . ILE A 1 486 ? -17.913 15.982 17.942 1.00 87.88 486 ILE A C 1
ATOM 3520 O O . ILE A 1 486 ? -16.984 16.322 17.219 1.00 87.88 486 ILE A O 1
ATOM 3524 N N . GLY A 1 487 ? -19.021 15.421 17.459 1.00 91.19 487 GLY A N 1
ATOM 3525 C CA . GLY A 1 487 ? -19.186 15.085 16.049 1.00 91.19 487 GLY A CA 1
ATOM 3526 C C . GLY A 1 487 ? -19.123 16.296 15.112 1.00 91.19 487 GLY A C 1
ATOM 3527 O O . GLY A 1 487 ? -18.516 16.215 14.045 1.00 91.19 487 GLY A O 1
ATOM 3528 N N . VAL A 1 488 ? -19.695 17.440 15.508 1.00 93.31 488 VAL A N 1
ATOM 3529 C CA . VAL A 1 488 ? -19.609 18.696 14.734 1.00 93.31 488 VAL A CA 1
ATOM 3530 C C . VAL A 1 488 ? -18.190 19.269 14.746 1.00 93.31 488 VAL A C 1
ATOM 3532 O O . VAL A 1 488 ? -17.699 19.716 13.704 1.00 93.31 488 VAL A O 1
ATOM 3535 N N . ILE A 1 489 ? -17.515 19.239 15.898 1.00 90.56 489 ILE A N 1
ATOM 3536 C CA . ILE A 1 489 ? -16.114 19.668 16.020 1.00 90.56 489 ILE A CA 1
ATOM 3537 C C . ILE A 1 489 ? -15.218 18.784 15.146 1.00 90.56 489 ILE A C 1
ATOM 3539 O O . ILE A 1 489 ? -14.386 19.300 14.404 1.00 90.56 489 ILE A O 1
ATOM 3543 N N . GLU A 1 490 ? -15.427 17.469 15.183 1.00 89.69 490 GLU A N 1
ATOM 3544 C CA . GLU A 1 490 ? -14.686 16.487 14.393 1.00 89.69 490 GLU A CA 1
ATOM 3545 C C . GLU A 1 490 ? -14.870 16.718 12.888 1.00 89.69 490 GLU A C 1
ATOM 3547 O O . GLU A 1 490 ? -13.885 16.821 12.155 1.00 89.69 490 GLU A O 1
ATOM 3552 N N . ALA A 1 491 ? -16.116 16.886 12.430 1.00 93.12 491 ALA A N 1
ATOM 3553 C CA . ALA A 1 491 ? -16.420 17.197 11.035 1.00 93.12 491 ALA A CA 1
ATOM 3554 C C . ALA A 1 491 ? -15.730 18.491 10.580 1.00 93.12 491 ALA A C 1
ATOM 3556 O O . ALA A 1 491 ? -15.099 18.531 9.523 1.00 93.12 491 ALA A O 1
ATOM 3557 N N . SER A 1 492 ? -15.799 19.539 11.406 1.00 91.69 492 SER A N 1
ATOM 3558 C CA . SER A 1 492 ? -15.186 20.837 11.112 1.00 91.69 492 SER A CA 1
ATOM 3559 C C . SER A 1 492 ? -13.662 20.733 11.033 1.00 91.69 492 SER A C 1
ATOM 3561 O O . SER A 1 492 ? -13.056 21.246 10.092 1.00 91.69 492 SER A O 1
ATOM 3563 N N . ALA A 1 493 ? -13.038 20.021 11.975 1.00 89.31 493 ALA A N 1
ATOM 3564 C CA . ALA A 1 493 ? -11.596 19.796 12.000 1.00 89.31 493 ALA A CA 1
ATOM 3565 C C . ALA A 1 493 ? -11.114 18.999 10.778 1.00 89.31 493 ALA A C 1
ATOM 3567 O O . ALA A 1 493 ? -10.095 19.345 10.184 1.00 89.31 493 ALA A O 1
ATOM 3568 N N . LEU A 1 494 ? -11.860 17.972 10.362 1.00 90.94 494 LEU A N 1
ATOM 3569 C CA . LEU A 1 494 ? -11.539 17.166 9.183 1.00 90.94 494 LEU A CA 1
ATOM 3570 C C . LEU A 1 494 ? -11.699 17.951 7.873 1.00 90.94 494 LEU A C 1
ATOM 3572 O O . LEU A 1 494 ? -10.864 17.819 6.979 1.00 90.94 494 LEU A O 1
ATOM 3576 N N . ILE A 1 495 ? -12.736 18.786 7.750 1.00 93.25 495 ILE A N 1
ATOM 3577 C CA . ILE A 1 495 ? -12.969 19.602 6.548 1.00 93.25 495 ILE A CA 1
ATOM 3578 C C . ILE A 1 495 ? -11.896 20.689 6.429 1.00 93.25 495 ILE A C 1
ATOM 3580 O O . ILE A 1 495 ? -11.209 20.760 5.406 1.00 93.25 495 ILE A O 1
ATOM 3584 N N . LEU A 1 496 ? -11.717 21.496 7.481 1.00 92.38 496 LEU A N 1
ATOM 3585 C CA . LEU A 1 496 ? -10.780 22.625 7.492 1.00 92.38 496 LEU A CA 1
ATOM 3586 C C . LEU A 1 496 ? -9.315 22.163 7.510 1.00 92.38 496 LEU A C 1
ATOM 3588 O O . LEU A 1 496 ? -8.462 22.789 6.887 1.00 92.38 496 LEU A O 1
ATOM 3592 N N . GLY A 1 497 ? -9.023 21.052 8.188 1.00 87.81 497 GLY A N 1
ATOM 3593 C CA . GLY A 1 497 ? -7.682 20.481 8.317 1.00 87.81 497 GLY A CA 1
ATOM 3594 C C . GLY A 1 497 ? -7.285 19.507 7.207 1.00 87.81 497 GLY A C 1
ATOM 3595 O O . GLY A 1 497 ? -6.156 19.022 7.228 1.00 87.81 497 GLY A O 1
ATOM 3596 N N . SER A 1 498 ? -8.169 19.214 6.245 1.00 88.31 498 SER A N 1
ATOM 3597 C CA . SER A 1 498 ? -7.955 18.191 5.205 1.00 88.31 498 SER A CA 1
ATOM 3598 C C . SER A 1 498 ? -6.614 18.325 4.468 1.00 88.31 498 SER A C 1
ATOM 3600 O O . SER A 1 498 ? -5.905 17.335 4.317 1.00 88.31 498 SER A O 1
ATOM 3602 N N . GLU A 1 499 ? -6.219 19.541 4.076 1.00 86.31 499 GLU A N 1
ATOM 3603 C CA . GLU A 1 499 ? -4.925 19.829 3.424 1.00 86.31 499 GLU A CA 1
ATOM 3604 C C . GLU A 1 499 ? -3.725 19.435 4.298 1.00 86.31 499 GLU A C 1
ATOM 3606 O O . GLU A 1 499 ? -2.822 18.720 3.861 1.00 86.31 499 GLU A O 1
ATOM 3611 N N . ILE A 1 500 ? -3.729 19.877 5.557 1.00 86.56 500 ILE A N 1
ATOM 3612 C CA . ILE A 1 500 ? -2.624 19.660 6.499 1.00 86.56 500 ILE A CA 1
ATOM 3613 C C . ILE A 1 500 ? -2.523 18.174 6.848 1.00 86.56 500 ILE A C 1
ATOM 3615 O O . ILE A 1 500 ? -1.434 17.605 6.839 1.00 86.56 500 ILE A O 1
ATOM 3619 N N . LEU A 1 501 ? -3.660 17.530 7.114 1.00 84.75 501 LEU A N 1
ATOM 3620 C CA . LEU A 1 501 ? -3.725 16.120 7.491 1.00 84.75 501 LEU A CA 1
ATOM 3621 C C . LEU A 1 501 ? -3.247 15.198 6.360 1.00 84.75 501 LEU A C 1
ATOM 3623 O O . LEU A 1 501 ? -2.522 14.238 6.620 1.00 84.75 501 LEU A O 1
ATOM 3627 N N . LEU A 1 502 ? -3.593 15.507 5.107 1.00 83.12 502 LEU A N 1
ATOM 3628 C CA . LEU A 1 502 ? -3.114 14.757 3.941 1.00 83.12 502 LEU A CA 1
ATOM 3629 C C . LEU A 1 502 ? -1.616 14.968 3.688 1.00 83.12 502 LEU A C 1
ATOM 3631 O O . LEU A 1 502 ? -0.906 14.006 3.386 1.00 83.12 502 LEU A O 1
ATOM 3635 N N . SER A 1 503 ? -1.119 16.192 3.885 1.00 79.31 503 SER A N 1
ATOM 3636 C CA . SER A 1 503 ? 0.310 16.507 3.782 1.00 79.31 503 SER A CA 1
ATOM 3637 C C . SER A 1 503 ? 1.138 15.759 4.838 1.00 79.31 503 SER A C 1
ATOM 3639 O O . SER A 1 503 ? 2.155 15.144 4.511 1.00 79.31 503 SER A O 1
ATOM 3641 N N . ILE A 1 504 ? 0.651 15.692 6.086 1.00 79.56 504 ILE A N 1
ATOM 3642 C CA . ILE A 1 504 ? 1.264 14.894 7.167 1.00 79.56 504 ILE A CA 1
ATOM 3643 C C . ILE A 1 504 ? 1.317 13.404 6.801 1.00 79.56 504 ILE A C 1
ATOM 3645 O O . ILE A 1 504 ? 2.282 12.718 7.140 1.00 79.56 504 ILE A O 1
ATOM 3649 N N . MET A 1 505 ? 0.316 12.901 6.074 1.00 71.00 505 MET A N 1
ATOM 3650 C CA . MET A 1 505 ? 0.270 11.511 5.610 1.00 71.00 505 MET A CA 1
ATOM 3651 C C . MET A 1 505 ? 1.188 11.218 4.415 1.00 71.00 505 MET A C 1
ATOM 3653 O O . MET A 1 505 ? 1.254 10.074 3.966 1.00 71.00 505 MET A O 1
ATOM 3657 N N . GLY A 1 506 ? 1.930 12.216 3.923 1.00 67.38 506 GLY A N 1
ATOM 3658 C CA . GLY A 1 506 ? 2.896 12.066 2.834 1.00 67.38 506 GLY A CA 1
ATOM 3659 C C . GLY A 1 506 ? 2.304 12.257 1.436 1.00 67.38 506 GLY A C 1
ATOM 3660 O O . GLY A 1 506 ? 2.970 11.944 0.449 1.00 67.38 506 GLY A O 1
ATOM 3661 N N . VAL A 1 507 ? 1.075 12.777 1.323 1.00 76.69 507 VAL A N 1
ATOM 3662 C CA . VAL A 1 507 ? 0.475 13.132 0.030 1.00 76.69 507 VAL A CA 1
ATOM 3663 C C . VAL A 1 507 ? 0.921 14.545 -0.348 1.00 76.69 507 VAL A C 1
ATOM 3665 O O . VAL A 1 507 ? 0.454 15.532 0.210 1.00 76.69 507 VAL A O 1
ATOM 3668 N N . SER A 1 508 ? 1.868 14.643 -1.285 1.00 74.25 508 SER A N 1
ATOM 3669 C CA . SER A 1 508 ? 2.333 15.931 -1.823 1.00 74.25 508 SER A CA 1
ATOM 3670 C C . SER A 1 508 ? 1.251 16.610 -2.671 1.00 74.25 508 SER A C 1
ATOM 3672 O O . SER A 1 508 ? 0.557 15.932 -3.429 1.00 74.25 508 SER A O 1
ATOM 3674 N N . HIS A 1 509 ? 1.184 17.947 -2.645 1.00 77.31 509 HIS A N 1
ATOM 3675 C CA . HIS A 1 509 ? 0.268 18.747 -3.475 1.00 77.31 509 HIS A CA 1
ATOM 3676 C C . HIS A 1 509 ? 0.414 18.498 -4.988 1.00 77.31 509 HIS A C 1
ATOM 3678 O O . HIS A 1 509 ? -0.532 18.725 -5.736 1.00 77.31 509 HIS A O 1
ATOM 3684 N N . ALA A 1 510 ? 1.581 18.029 -5.446 1.00 72.81 510 ALA A N 1
ATOM 3685 C CA . ALA A 1 510 ? 1.828 17.686 -6.850 1.00 72.81 510 ALA A CA 1
ATOM 3686 C C . ALA A 1 510 ? 1.346 16.269 -7.233 1.00 72.81 510 ALA A C 1
ATOM 3688 O O . ALA A 1 510 ? 1.439 15.878 -8.395 1.00 72.81 510 ALA A O 1
ATOM 3689 N N . SER A 1 511 ? 0.864 15.480 -6.267 1.00 75.44 511 SER A N 1
ATOM 3690 C CA . SER A 1 511 ? 0.353 14.129 -6.499 1.00 75.44 511 SER A CA 1
ATOM 3691 C C . SER A 1 511 ? -1.013 14.161 -7.179 1.00 75.44 511 SER A C 1
ATOM 3693 O O . SER A 1 511 ? -1.911 14.897 -6.767 1.00 75.44 511 SER A O 1
ATOM 3695 N N . THR A 1 512 ? -1.220 13.270 -8.152 1.00 78.12 512 THR A N 1
ATOM 3696 C CA . THR A 1 512 ? -2.524 13.047 -8.801 1.00 78.12 512 THR A CA 1
ATOM 3697 C C . THR A 1 512 ? -3.608 12.587 -7.819 1.00 78.12 512 THR A C 1
ATOM 3699 O O . THR A 1 512 ? -4.792 12.739 -8.100 1.00 78.12 512 THR A O 1
ATOM 3702 N N . MET A 1 513 ? -3.220 12.078 -6.643 1.00 81.94 513 MET A N 1
ATOM 3703 C CA . MET A 1 513 ? -4.133 11.622 -5.590 1.00 81.94 513 MET A CA 1
ATOM 3704 C C . MET A 1 513 ? -4.572 12.733 -4.626 1.00 81.94 513 MET A C 1
ATOM 3706 O O . MET A 1 513 ? -5.526 12.521 -3.877 1.00 81.94 513 MET A O 1
ATOM 3710 N N . HIS A 1 514 ? -3.899 13.894 -4.609 1.00 83.31 514 HIS A N 1
ATOM 3711 C CA . HIS A 1 514 ? -4.128 14.950 -3.607 1.00 83.31 514 HIS A CA 1
ATOM 3712 C C . HIS A 1 514 ? -5.537 15.538 -3.698 1.00 83.31 514 HIS A C 1
ATOM 3714 O O . HIS A 1 514 ? -6.284 15.545 -2.722 1.00 83.31 514 HIS A O 1
ATOM 3720 N N . SER A 1 515 ? -5.926 15.976 -4.898 1.00 88.56 515 SER A N 1
ATOM 3721 C CA . SER A 1 515 ? -7.248 16.554 -5.163 1.00 88.56 515 SER A CA 1
ATOM 3722 C C . SER A 1 515 ? -8.405 15.579 -4.860 1.00 88.56 515 SER A C 1
ATOM 3724 O O . SER A 1 515 ? -9.277 15.945 -4.063 1.00 88.56 515 SER A O 1
ATOM 3726 N N . PRO A 1 516 ? -8.414 14.331 -5.380 1.00 85.88 516 PRO A N 1
ATOM 3727 C CA . PRO A 1 516 ? -9.468 13.366 -5.058 1.00 85.88 516 PRO A CA 1
ATOM 3728 C C . PRO A 1 516 ? -9.470 12.915 -3.589 1.00 85.88 516 PRO A C 1
ATOM 3730 O O . PRO A 1 516 ? -10.546 12.734 -3.023 1.00 85.88 516 PRO A O 1
ATOM 3733 N N . ALA A 1 517 ? -8.310 12.791 -2.929 1.00 85.31 517 ALA A N 1
ATOM 3734 C CA . ALA A 1 517 ? -8.245 12.432 -1.506 1.00 85.31 517 ALA A CA 1
ATOM 3735 C C . ALA A 1 517 ? -8.824 13.531 -0.607 1.00 85.31 517 ALA A C 1
ATOM 3737 O O . ALA A 1 517 ? -9.571 13.231 0.325 1.00 85.31 517 ALA A O 1
ATOM 3738 N N . LYS A 1 518 ? -8.524 14.802 -0.907 1.00 91.75 518 LYS A N 1
ATOM 3739 C CA . LYS A 1 518 ? -9.082 15.956 -0.191 1.00 91.75 518 LYS A CA 1
ATOM 3740 C C . LYS A 1 518 ? -10.598 15.991 -0.309 1.00 91.75 518 LYS A C 1
ATOM 3742 O O . LYS A 1 518 ? -11.279 16.067 0.709 1.00 91.75 518 LYS A O 1
ATOM 3747 N N . LEU A 1 519 ? -11.122 15.890 -1.532 1.00 90.94 519 LEU A N 1
ATOM 3748 C CA . LEU A 1 519 ? -12.564 15.928 -1.767 1.00 90.94 519 LEU A CA 1
ATOM 3749 C C . LEU A 1 519 ? -13.279 14.763 -1.071 1.00 90.94 519 LEU A C 1
ATOM 3751 O O . LEU A 1 519 ? -14.277 14.979 -0.384 1.00 90.94 519 LEU A O 1
ATOM 3755 N N . PHE A 1 520 ? -12.737 13.549 -1.190 1.00 91.25 520 PHE A N 1
ATOM 3756 C CA . PHE A 1 520 ? -13.281 12.371 -0.524 1.00 91.25 520 PHE A CA 1
ATOM 3757 C C . PHE A 1 520 ? -13.279 12.525 1.003 1.00 91.25 520 PHE A C 1
ATOM 3759 O O . PHE A 1 520 ? -14.306 12.290 1.635 1.00 91.25 520 PHE A O 1
ATOM 3766 N N . LEU A 1 521 ? -12.166 12.970 1.600 1.00 92.19 521 LEU A N 1
ATOM 3767 C CA . LEU A 1 521 ? -12.052 13.191 3.045 1.00 92.19 521 LEU A CA 1
ATOM 3768 C C . LEU A 1 521 ? -13.032 14.263 3.540 1.00 92.19 521 LEU A C 1
ATOM 3770 O O . LEU A 1 521 ? -13.722 14.040 4.534 1.00 92.19 521 LEU A O 1
ATOM 3774 N N . SER A 1 522 ? -13.129 15.400 2.843 1.00 93.31 522 SER A N 1
ATOM 3775 C CA . SER A 1 522 ? -14.050 16.483 3.204 1.00 93.31 522 SER A CA 1
ATOM 3776 C C . SER A 1 522 ? -15.514 16.057 3.105 1.00 93.31 522 SER A C 1
ATOM 3778 O O . SER A 1 522 ? -16.302 16.401 3.981 1.00 93.31 522 SER A O 1
ATOM 3780 N N . LEU A 1 523 ? -15.885 15.274 2.086 1.00 92.38 523 LEU A N 1
ATOM 3781 C CA . LEU A 1 523 ? -17.226 14.695 2.006 1.00 92.38 523 LEU A CA 1
ATOM 3782 C C . LEU A 1 523 ? -17.453 13.717 3.157 1.00 92.38 523 LEU A C 1
ATOM 3784 O O . LEU A 1 523 ? -18.432 13.839 3.887 1.00 92.38 523 LEU A O 1
ATOM 3788 N N . ARG A 1 524 ? -16.525 12.781 3.375 1.00 89.75 524 ARG A N 1
ATOM 3789 C CA . ARG A 1 524 ? -16.644 11.746 4.408 1.00 89.75 524 ARG A CA 1
ATOM 3790 C C . ARG A 1 524 ? -16.770 12.327 5.817 1.00 89.75 524 ARG A C 1
ATOM 3792 O O . ARG A 1 524 ? -17.508 11.767 6.628 1.00 89.75 524 ARG A O 1
ATOM 3799 N N . ALA A 1 525 ? -16.115 13.458 6.076 1.00 92.94 525 ALA A N 1
ATOM 3800 C CA . ALA A 1 525 ? -16.194 14.212 7.324 1.00 92.94 525 ALA A CA 1
ATOM 3801 C C . ALA A 1 525 ? -17.624 14.642 7.689 1.00 92.94 525 ALA A C 1
ATOM 3803 O O . ALA A 1 525 ? -17.958 14.679 8.870 1.00 92.94 525 ALA A O 1
ATOM 3804 N N . LEU A 1 526 ? -18.498 14.880 6.703 1.00 94.06 526 LEU A N 1
ATOM 3805 C CA . LEU A 1 526 ? -19.914 15.183 6.950 1.00 94.06 526 LEU A CA 1
ATOM 3806 C C . LEU A 1 526 ? -20.661 14.015 7.611 1.00 94.06 526 LEU A C 1
ATOM 3808 O O . LEU A 1 526 ? -21.698 14.228 8.225 1.00 94.06 526 LEU A O 1
ATOM 3812 N N . GLY A 1 527 ? -20.140 12.788 7.518 1.00 91.31 527 GLY A N 1
ATOM 3813 C CA . GLY A 1 527 ? -20.676 11.621 8.219 1.00 91.31 527 GLY A CA 1
ATOM 3814 C C . GLY A 1 527 ? -20.235 11.507 9.683 1.00 91.31 527 GLY A C 1
ATOM 3815 O O . GLY A 1 527 ? -20.856 10.755 10.435 1.00 91.31 527 GLY A O 1
ATOM 3816 N N . ALA A 1 528 ? -19.206 12.248 10.121 1.00 91.44 528 ALA A N 1
ATOM 3817 C CA . ALA A 1 528 ? -18.684 12.163 11.489 1.00 91.44 528 ALA A CA 1
ATOM 3818 C C . ALA A 1 528 ? -19.765 12.392 12.566 1.00 91.44 528 ALA A C 1
ATOM 3820 O O . ALA A 1 528 ? -19.875 11.544 13.454 1.00 91.44 528 ALA A O 1
ATOM 3821 N N . PRO A 1 529 ? -20.649 13.413 12.476 1.00 94.44 529 PRO A N 1
ATOM 3822 C CA . PRO A 1 529 ? -21.684 13.634 13.485 1.00 94.44 529 PRO A CA 1
ATOM 3823 C C . PRO A 1 529 ? -22.606 12.427 13.665 1.00 94.44 529 PRO A C 1
ATOM 3825 O O . PRO A 1 529 ? -22.909 12.035 14.792 1.00 94.44 529 PRO A O 1
ATOM 3828 N N . ALA A 1 530 ? -22.997 11.788 12.559 1.00 92.69 530 ALA A N 1
ATOM 3829 C CA . ALA A 1 530 ? -23.843 10.604 12.596 1.00 92.69 530 ALA A CA 1
ATOM 3830 C C . ALA A 1 530 ? -23.139 9.408 13.250 1.00 92.69 530 ALA A C 1
ATOM 3832 O O . ALA A 1 530 ? -23.761 8.678 14.025 1.00 92.69 530 ALA A O 1
ATOM 3833 N N . VAL A 1 531 ? -21.842 9.227 12.988 1.00 89.50 531 VAL A N 1
ATOM 3834 C CA . VAL A 1 531 ? -21.027 8.165 13.597 1.00 89.50 531 VAL A CA 1
ATOM 3835 C C . VAL A 1 531 ? -20.897 8.364 15.105 1.00 89.50 531 VAL A C 1
ATOM 3837 O O . VAL A 1 531 ? -21.187 7.435 15.859 1.00 89.50 531 VAL A O 1
ATOM 3840 N N . VAL A 1 532 ? -20.511 9.562 15.554 1.00 90.19 532 VAL A N 1
ATOM 3841 C CA . VAL A 1 532 ? -20.280 9.849 16.981 1.00 90.19 532 VAL A CA 1
ATOM 3842 C C . VAL A 1 532 ? -21.568 9.677 17.789 1.00 90.19 532 VAL A C 1
ATOM 3844 O O . VAL A 1 532 ? -21.575 9.002 18.820 1.00 90.19 532 VAL A O 1
ATOM 3847 N N . VAL A 1 533 ? -22.687 10.210 17.290 1.00 90.56 533 VAL A N 1
ATOM 3848 C CA . VAL A 1 533 ? -23.999 10.074 17.941 1.00 90.56 533 VAL A CA 1
ATOM 3849 C C . VAL A 1 533 ? -24.464 8.618 17.960 1.00 90.56 533 VAL A C 1
ATOM 3851 O O . VAL A 1 533 ? -24.909 8.128 19.000 1.00 90.56 533 VAL A O 1
ATOM 3854 N N . SER A 1 534 ? -24.309 7.890 16.850 1.00 89.00 534 SER A N 1
ATOM 3855 C CA . SER A 1 534 ? -24.639 6.460 16.804 1.00 89.00 534 SER A CA 1
ATOM 3856 C C . SER A 1 534 ? -23.814 5.661 17.810 1.00 89.00 534 SER A C 1
ATOM 3858 O O . SER A 1 534 ? -24.342 4.755 18.446 1.00 89.00 534 SER A O 1
ATOM 3860 N N . LEU A 1 535 ? -22.533 5.986 17.993 1.00 84.62 535 LEU A N 1
ATOM 3861 C CA . LEU A 1 535 ? -21.672 5.327 18.977 1.00 84.62 535 LEU A CA 1
ATOM 3862 C C . LEU A 1 535 ? -22.097 5.637 20.415 1.00 84.62 535 LEU A C 1
ATOM 3864 O O . LEU A 1 535 ? -22.170 4.718 21.229 1.00 84.62 535 LEU A O 1
ATOM 3868 N N . ALA A 1 536 ? -22.463 6.880 20.726 1.00 85.25 536 ALA A N 1
ATOM 3869 C CA . ALA A 1 536 ? -22.993 7.223 22.045 1.00 85.25 536 ALA A CA 1
ATOM 3870 C C . ALA A 1 536 ? -24.295 6.464 22.354 1.00 85.25 536 ALA A C 1
ATOM 3872 O O . ALA A 1 536 ? -24.426 5.878 23.426 1.00 85.25 536 ALA A O 1
ATOM 3873 N N . ILE A 1 537 ? -25.222 6.378 21.392 1.00 86.69 537 ILE A N 1
ATOM 3874 C CA . ILE A 1 537 ? -26.475 5.619 21.546 1.00 86.69 537 ILE A CA 1
ATOM 3875 C C . ILE A 1 537 ? -26.206 4.124 21.727 1.00 86.69 537 ILE A C 1
ATOM 3877 O O . ILE A 1 537 ? -26.849 3.472 22.549 1.00 86.69 537 ILE A O 1
ATOM 3881 N N . GLN A 1 538 ? -25.230 3.570 21.008 1.00 80.12 538 GLN A N 1
ATOM 3882 C CA . GLN A 1 538 ? -24.791 2.194 21.231 1.00 80.12 538 GLN A CA 1
ATOM 3883 C C . GLN A 1 538 ? -24.239 2.001 22.649 1.00 80.12 538 GLN A C 1
ATOM 3885 O O . GLN A 1 538 ? -24.567 1.001 23.283 1.00 80.12 538 GLN A O 1
ATOM 3890 N N . GLY A 1 539 ? -23.460 2.954 23.169 1.00 69.44 539 GLY A N 1
ATOM 3891 C CA . GLY A 1 539 ? -23.003 2.959 24.563 1.00 69.44 539 GLY A CA 1
ATOM 3892 C C . GLY A 1 539 ? -24.159 3.005 25.564 1.00 69.44 539 GLY A C 1
ATOM 3893 O O . GLY A 1 539 ? -24.171 2.237 26.522 1.00 69.44 539 GLY A O 1
ATOM 3894 N N . ILE A 1 540 ? -25.181 3.822 25.293 1.00 78.56 540 ILE A N 1
ATOM 3895 C CA . ILE A 1 540 ? -26.404 3.907 26.104 1.00 78.56 540 ILE A CA 1
ATOM 3896 C C . ILE A 1 540 ? -27.133 2.561 26.132 1.00 78.56 540 ILE A C 1
ATOM 3898 O O . ILE A 1 540 ? -27.416 2.037 27.205 1.00 78.56 540 ILE A O 1
ATOM 3902 N N . PHE A 1 541 ? -27.405 1.960 24.971 1.00 76.38 541 PHE A N 1
ATOM 3903 C CA . PHE A 1 541 ? -28.078 0.661 24.893 1.00 76.38 541 PHE A CA 1
ATOM 3904 C C . PHE A 1 541 ? -27.273 -0.458 25.571 1.00 76.38 541 PHE A C 1
ATOM 3906 O O . PHE A 1 541 ? -27.857 -1.286 26.267 1.00 76.38 541 PHE A O 1
ATOM 3913 N N . ARG A 1 542 ? -25.937 -0.444 25.448 1.00 73.06 542 ARG A N 1
ATOM 3914 C CA . ARG A 1 542 ? -25.049 -1.368 26.173 1.00 73.06 542 ARG A CA 1
ATOM 3915 C C . ARG A 1 542 ? -25.128 -1.159 27.690 1.00 73.06 542 ARG A C 1
ATOM 3917 O O . ARG A 1 542 ? -25.232 -2.144 28.413 1.00 73.06 542 ARG A O 1
ATOM 3924 N N . GLY A 1 543 ? -25.153 0.090 28.162 1.00 60.25 543 GLY A N 1
ATOM 3925 C CA . GLY A 1 543 ? -25.354 0.428 29.578 1.00 60.25 543 GLY A CA 1
ATOM 3926 C C . GLY A 1 543 ? -26.727 -0.007 30.109 1.00 60.25 543 GLY A C 1
ATOM 3927 O O . GLY A 1 543 ? -26.842 -0.439 31.249 1.00 60.25 543 GLY A O 1
ATOM 3928 N N . LEU A 1 544 ? -27.750 0.000 29.248 1.00 70.25 544 LEU A N 1
ATOM 3929 C CA . LEU A 1 544 ? -29.094 -0.527 29.519 1.00 70.25 544 LEU A CA 1
ATOM 3930 C C . LEU A 1 544 ? -29.200 -2.062 29.388 1.00 70.25 544 LEU A C 1
ATOM 3932 O O . LEU A 1 544 ? -30.311 -2.593 29.429 1.00 70.25 544 LEU A O 1
ATOM 3936 N N . LYS A 1 545 ? -28.081 -2.777 29.196 1.00 63.06 545 LYS A N 1
ATOM 3937 C CA . LYS A 1 545 ? -28.021 -4.230 28.939 1.00 63.06 545 LYS A CA 1
ATOM 3938 C C . LYS A 1 545 ? -28.792 -4.703 27.685 1.00 63.06 545 LYS A C 1
ATOM 3940 O O . LYS A 1 545 ? -29.143 -5.875 27.580 1.00 63.06 545 LYS A O 1
ATOM 3945 N N . ASP A 1 546 ? -29.034 -3.840 26.697 1.00 70.88 546 ASP A N 1
ATOM 3946 C CA . ASP A 1 546 ? -29.648 -4.211 25.411 1.00 70.88 546 ASP A CA 1
ATOM 3947 C C . ASP A 1 546 ? -28.621 -4.146 24.273 1.00 70.88 546 ASP A C 1
ATOM 3949 O O . ASP A 1 546 ? -28.344 -3.092 23.708 1.00 70.88 546 ASP A O 1
ATOM 3953 N N . THR A 1 547 ? -28.062 -5.295 23.896 1.00 74.00 547 THR A N 1
ATOM 3954 C CA . THR A 1 547 ? -27.090 -5.393 22.792 1.00 74.00 547 THR A CA 1
ATOM 3955 C C . THR A 1 547 ? -27.722 -5.788 21.454 1.00 74.00 547 THR A C 1
ATOM 3957 O O . THR A 1 547 ? -27.087 -5.656 20.408 1.00 74.00 547 THR A O 1
ATOM 3960 N N . LYS A 1 548 ? -28.990 -6.222 21.451 1.00 78.50 548 LYS A N 1
ATOM 3961 C CA . LYS A 1 548 ? -29.708 -6.675 20.245 1.00 78.50 548 LYS A CA 1
ATOM 3962 C C . LYS A 1 548 ? -30.215 -5.506 19.413 1.00 78.50 548 LYS A C 1
ATOM 3964 O O . LYS A 1 548 ? -30.127 -5.532 18.188 1.00 78.50 548 LYS A O 1
ATOM 3969 N N . THR A 1 549 ? -30.732 -4.481 20.081 1.00 83.75 549 THR A N 1
ATOM 3970 C CA . THR A 1 549 ? -31.257 -3.282 19.427 1.00 83.75 549 THR A CA 1
ATOM 3971 C C . THR A 1 549 ? -30.169 -2.549 18.618 1.00 83.75 549 THR A C 1
ATOM 3973 O O . THR A 1 549 ? -30.397 -2.293 17.433 1.00 83.75 549 THR A O 1
ATOM 3976 N N . PRO A 1 550 ? -28.965 -2.290 19.176 1.00 80.06 550 PRO A N 1
ATOM 3977 C CA . PRO A 1 550 ? -27.811 -1.800 18.419 1.00 80.06 550 PRO A CA 1
ATOM 3978 C C . PRO A 1 550 ? -27.453 -2.637 17.192 1.00 80.06 550 PRO A C 1
ATOM 3980 O O . PRO A 1 550 ? -27.254 -2.081 16.114 1.00 80.06 550 PRO A O 1
ATOM 3983 N N . LEU A 1 551 ? -27.400 -3.964 17.345 1.00 82.25 551 LEU A N 1
ATOM 3984 C CA . LEU A 1 551 ? -27.062 -4.890 16.266 1.00 82.25 551 LEU A CA 1
ATOM 3985 C C . LEU A 1 551 ? -28.034 -4.757 15.086 1.00 82.25 551 LEU A C 1
ATOM 3987 O O . LEU A 1 551 ? -27.598 -4.638 13.944 1.00 82.25 551 LEU A O 1
ATOM 3991 N N . LEU A 1 552 ? -29.342 -4.763 15.356 1.00 87.19 552 LEU A N 1
ATOM 3992 C CA . LEU A 1 552 ? -30.363 -4.739 14.308 1.00 87.19 552 LEU A CA 1
ATOM 3993 C C . LEU A 1 552 ? -30.320 -3.434 13.502 1.00 87.19 552 LEU A C 1
ATOM 3995 O O . LEU A 1 552 ? -30.284 -3.465 12.274 1.00 87.19 552 LEU A O 1
ATOM 3999 N N . TYR A 1 553 ? -30.283 -2.286 14.181 1.00 88.38 553 TYR A N 1
ATOM 4000 C CA . TYR A 1 553 ? -30.316 -0.989 13.503 1.00 88.38 553 TYR A CA 1
ATOM 4001 C C . TYR A 1 553 ? -28.974 -0.599 12.872 1.00 88.38 553 TYR A C 1
ATOM 4003 O O . TYR A 1 553 ? -28.972 -0.034 11.779 1.00 88.38 553 TYR A O 1
ATOM 4011 N N . SER A 1 554 ? -27.840 -0.955 13.489 1.00 80.88 554 SER A N 1
ATOM 4012 C CA . SER A 1 554 ? -26.523 -0.781 12.856 1.00 80.88 554 SER A CA 1
ATOM 4013 C C . SER A 1 554 ? -26.363 -1.703 11.642 1.00 80.88 554 SER A C 1
ATOM 4015 O O . SER A 1 554 ? -25.859 -1.288 10.596 1.00 80.88 554 SER A O 1
ATOM 4017 N N . GLY A 1 555 ? -26.875 -2.935 11.732 1.00 83.81 555 GLY A N 1
ATOM 4018 C CA . GLY A 1 555 ? -26.933 -3.873 10.613 1.00 83.81 555 GLY A CA 1
ATOM 4019 C C . GLY A 1 555 ? -27.732 -3.328 9.430 1.00 83.81 555 GLY A C 1
ATOM 4020 O O . GLY A 1 555 ? -27.239 -3.342 8.306 1.00 83.81 555 GLY A O 1
ATOM 4021 N N . LEU A 1 556 ? -28.924 -2.774 9.676 1.00 89.00 556 LEU A N 1
ATOM 4022 C CA . LEU A 1 556 ? -29.736 -2.126 8.638 1.00 89.00 556 LEU A CA 1
ATOM 4023 C C . LEU A 1 556 ? -29.012 -0.940 7.983 1.00 89.00 556 LEU A C 1
ATOM 4025 O O . LEU A 1 556 ? -29.044 -0.809 6.759 1.00 89.00 556 LEU A O 1
ATOM 4029 N N . GLY A 1 557 ? -28.320 -0.116 8.777 1.00 87.56 557 GLY A N 1
ATOM 4030 C CA . GLY A 1 557 ? -27.477 0.966 8.266 1.00 87.56 557 GLY A CA 1
ATOM 4031 C C . GLY A 1 557 ? -26.392 0.443 7.322 1.00 87.56 557 GLY A C 1
ATOM 4032 O O . GLY A 1 557 ? -26.321 0.858 6.169 1.00 87.56 557 GLY A O 1
ATOM 4033 N N . ASN A 1 558 ? -25.603 -0.539 7.747 1.00 83.75 558 ASN A N 1
ATOM 4034 C CA . ASN A 1 558 ? -24.531 -1.105 6.922 1.00 83.75 558 ASN A CA 1
ATOM 4035 C C . ASN A 1 558 ? -25.038 -1.833 5.666 1.00 83.75 558 ASN A C 1
ATOM 4037 O O . ASN A 1 558 ? -24.446 -1.697 4.597 1.00 83.75 558 ASN A O 1
ATOM 4041 N N . ILE A 1 559 ? -26.160 -2.556 5.752 1.00 88.38 559 ILE A N 1
ATOM 4042 C CA . ILE A 1 559 ? -26.794 -3.173 4.576 1.00 88.38 559 ILE A CA 1
ATOM 4043 C C . ILE A 1 559 ? -27.210 -2.091 3.577 1.00 88.38 559 ILE A C 1
ATOM 4045 O O . ILE A 1 559 ? -26.967 -2.236 2.379 1.00 88.38 559 ILE A O 1
ATOM 4049 N N . SER A 1 560 ? -27.779 -0.979 4.057 1.00 90.25 560 SER A N 1
ATOM 4050 C CA . SER A 1 560 ? -28.107 0.147 3.183 1.00 90.25 560 SER A CA 1
ATOM 4051 C C . SER A 1 560 ? -26.859 0.718 2.500 1.00 90.25 560 SER A C 1
ATOM 4053 O O . SER A 1 560 ? -26.907 0.962 1.300 1.00 90.25 560 SER A O 1
ATOM 4055 N N . ALA A 1 561 ? -25.720 0.821 3.198 1.00 87.19 561 ALA A N 1
ATOM 4056 C CA . ALA A 1 561 ? -24.458 1.282 2.613 1.00 87.19 561 ALA A CA 1
ATOM 4057 C C . ALA A 1 561 ? -24.052 0.423 1.406 1.00 87.19 561 ALA A C 1
ATOM 4059 O O . ALA A 1 561 ? -23.799 0.939 0.317 1.00 87.19 561 ALA A O 1
ATOM 4060 N N . VAL A 1 562 ? -24.072 -0.903 1.582 1.00 86.06 562 VAL A N 1
ATOM 4061 C CA . VAL A 1 562 ? -23.714 -1.880 0.542 1.00 86.06 562 VAL A CA 1
ATOM 4062 C C . VAL A 1 562 ? -24.641 -1.790 -0.673 1.00 86.06 562 VAL A C 1
ATOM 4064 O O . VAL A 1 562 ? -24.178 -1.952 -1.801 1.00 86.06 562 VAL A O 1
ATOM 4067 N N . LEU A 1 563 ? -25.930 -1.507 -0.466 1.00 89.00 563 LEU A N 1
ATOM 4068 C CA . LEU A 1 563 ? -26.907 -1.355 -1.549 1.00 89.00 563 LEU A CA 1
ATOM 4069 C C . LEU A 1 563 ? -26.787 -0.006 -2.272 1.00 89.00 563 LEU A C 1
ATOM 4071 O O . LEU A 1 563 ? -26.901 0.046 -3.497 1.00 89.00 563 LEU A O 1
ATOM 4075 N N . LEU A 1 564 ? -26.542 1.081 -1.536 1.00 89.94 564 LEU A N 1
ATOM 4076 C CA . LEU A 1 564 ? -26.406 2.425 -2.102 1.00 89.94 564 LEU A CA 1
ATOM 4077 C C . LEU A 1 564 ? -25.111 2.587 -2.912 1.00 89.94 564 LEU A C 1
ATOM 4079 O O . LEU A 1 564 ? -25.101 3.321 -3.899 1.00 89.94 564 LEU A O 1
ATOM 4083 N N . LEU A 1 565 ? -24.034 1.891 -2.541 1.00 86.38 565 LEU A N 1
ATOM 4084 C CA . LEU A 1 565 ? -22.724 1.989 -3.194 1.00 86.38 565 LEU A CA 1
ATOM 4085 C C . LEU A 1 565 ? -22.758 1.788 -4.724 1.00 86.38 565 LEU A C 1
ATOM 4087 O O . LEU A 1 565 ? -22.418 2.729 -5.442 1.00 86.38 565 LEU A O 1
ATOM 4091 N N . PRO A 1 566 ? -23.186 0.634 -5.278 1.00 85.94 566 PRO A N 1
ATOM 4092 C CA . PRO A 1 566 ? -23.205 0.437 -6.730 1.00 85.94 566 PRO A CA 1
ATOM 4093 C C . PRO A 1 566 ? -24.185 1.379 -7.445 1.00 85.94 566 PRO A C 1
ATOM 4095 O O . PRO A 1 566 ? -23.946 1.762 -8.594 1.00 85.94 566 PRO A O 1
ATOM 4098 N N . PHE A 1 567 ? -25.264 1.788 -6.769 1.00 89.19 567 PHE A N 1
ATOM 4099 C CA . PHE A 1 567 ? -26.241 2.723 -7.319 1.00 89.19 567 PHE A CA 1
ATOM 4100 C C . PHE A 1 567 ? -25.627 4.117 -7.522 1.00 89.19 567 PHE A C 1
ATOM 4102 O O . PHE A 1 567 ? -25.626 4.632 -8.641 1.00 89.19 567 PHE A O 1
ATOM 4109 N N . LEU A 1 568 ? -25.027 4.709 -6.485 1.00 89.62 568 LEU A N 1
ATOM 4110 C CA . LEU A 1 568 ? -24.452 6.056 -6.576 1.00 89.62 568 LEU A CA 1
ATOM 4111 C C . LEU A 1 568 ? -23.166 6.085 -7.408 1.00 89.62 568 LEU A C 1
ATOM 4113 O O . LEU A 1 568 ? -22.946 7.027 -8.167 1.00 89.62 568 LEU A O 1
ATOM 4117 N N . VAL A 1 569 ? -22.318 5.063 -7.278 1.00 86.62 569 VAL A N 1
ATOM 4118 C CA . VAL A 1 569 ? -21.013 5.031 -7.950 1.00 86.62 569 VAL A CA 1
ATOM 4119 C C . VAL A 1 569 ? -21.165 4.815 -9.458 1.00 86.62 569 VAL A C 1
ATOM 4121 O O . VAL A 1 569 ? -20.576 5.575 -10.226 1.00 86.62 569 VAL A O 1
ATOM 4124 N N . TYR A 1 570 ? -21.964 3.828 -9.892 1.00 83.75 570 TYR A N 1
ATOM 4125 C CA . TYR A 1 570 ? -22.063 3.454 -11.312 1.00 83.75 570 TYR A CA 1
ATOM 4126 C C . TYR A 1 570 ? -23.333 3.945 -12.003 1.00 83.75 570 TYR A C 1
ATOM 4128 O O . TYR A 1 570 ? -23.263 4.360 -13.153 1.00 83.75 570 TYR A O 1
ATOM 4136 N N . SER A 1 571 ? -24.497 3.911 -11.341 1.00 85.69 571 SER A N 1
ATOM 4137 C CA . SER A 1 571 ? -25.755 4.286 -12.018 1.00 85.69 571 SER A CA 1
ATOM 4138 C C . SER A 1 571 ? -25.874 5.802 -12.187 1.00 85.69 571 SER A C 1
ATOM 4140 O O . SER A 1 571 ? -26.361 6.271 -13.210 1.00 85.69 571 SER A O 1
ATOM 4142 N N . LEU A 1 572 ? -25.384 6.569 -11.207 1.00 86.50 572 LEU A N 1
ATOM 4143 C CA . LEU A 1 572 ? -25.349 8.036 -11.256 1.00 86.50 572 LEU A CA 1
ATOM 4144 C C . LEU A 1 572 ? -24.003 8.605 -11.735 1.00 86.50 572 LEU A C 1
ATOM 4146 O O . LEU A 1 572 ? -23.858 9.821 -11.813 1.00 86.50 572 LEU A O 1
ATOM 4150 N N . ASN A 1 573 ? -23.023 7.748 -12.053 1.00 85.25 573 ASN A N 1
ATOM 4151 C CA . ASN A 1 573 ? -21.669 8.133 -12.478 1.00 85.25 573 ASN A CA 1
ATOM 4152 C C . ASN A 1 573 ? -20.974 9.148 -11.544 1.00 85.25 573 ASN A C 1
ATOM 4154 O O . ASN A 1 573 ? -20.164 9.960 -11.986 1.00 85.25 573 ASN A O 1
ATOM 4158 N N . LEU A 1 574 ? -21.263 9.103 -10.237 1.00 84.31 574 LEU A N 1
ATOM 4159 C CA . LEU A 1 574 ? -20.656 10.009 -9.253 1.00 84.31 574 LEU A CA 1
ATOM 4160 C C . LEU A 1 574 ? -19.247 9.561 -8.821 1.00 84.31 574 LEU A C 1
ATOM 4162 O O . LEU A 1 574 ? -18.583 10.272 -8.061 1.00 84.31 574 LEU A O 1
ATOM 4166 N N . GLY A 1 575 ? -18.789 8.386 -9.271 1.00 87.69 575 GLY A N 1
ATOM 4167 C CA . GLY A 1 575 ? -17.443 7.871 -9.017 1.00 87.69 575 GLY A CA 1
ATOM 4168 C C . GLY A 1 575 ? -17.100 7.827 -7.526 1.00 87.69 575 GLY A C 1
ATOM 4169 O O . GLY A 1 575 ? -17.894 7.366 -6.704 1.00 87.69 575 GLY A O 1
ATOM 4170 N N . LEU A 1 576 ? -15.922 8.342 -7.165 1.00 86.31 576 LEU A N 1
ATOM 4171 C CA . LEU A 1 576 ? -15.422 8.366 -5.785 1.00 86.31 576 LEU A CA 1
ATOM 4172 C C . LEU A 1 576 ? -16.315 9.189 -4.832 1.00 86.31 576 LEU A C 1
ATOM 4174 O O . LEU A 1 576 ? -16.479 8.829 -3.666 1.00 86.31 576 LEU A O 1
ATOM 4178 N N . ASN A 1 577 ? -16.955 10.252 -5.329 1.00 90.50 577 ASN A N 1
ATOM 4179 C CA . ASN A 1 577 ? -17.884 11.063 -4.534 1.00 90.50 577 ASN A CA 1
ATOM 4180 C C . ASN A 1 577 ? -19.167 10.287 -4.215 1.00 90.50 577 ASN A C 1
ATOM 4182 O O . ASN A 1 577 ? -19.709 10.408 -3.118 1.00 90.50 577 ASN A O 1
ATOM 4186 N N . GLY A 1 578 ? -19.622 9.451 -5.154 1.00 89.00 578 GLY A N 1
ATOM 4187 C CA . GLY A 1 578 ? -20.756 8.549 -4.955 1.00 89.00 578 GLY A CA 1
ATOM 4188 C C . GLY A 1 578 ? -20.523 7.561 -3.813 1.00 89.00 578 GLY A C 1
ATOM 4189 O O . GLY A 1 578 ? -21.440 7.312 -3.034 1.00 89.00 578 GLY A O 1
ATOM 4190 N N . ALA A 1 579 ? -19.289 7.067 -3.663 1.00 86.81 579 ALA A N 1
ATOM 4191 C CA . ALA A 1 579 ? -18.923 6.182 -2.561 1.00 86.81 579 ALA A CA 1
ATOM 4192 C C . ALA A 1 579 ? -19.004 6.899 -1.204 1.00 86.81 579 ALA A C 1
ATOM 4194 O O . ALA A 1 579 ? -19.673 6.413 -0.297 1.00 86.81 579 ALA A O 1
ATOM 4195 N N . ALA A 1 580 ? -18.424 8.100 -1.089 1.00 90.69 580 ALA A N 1
ATOM 4196 C CA . ALA A 1 580 ? -18.519 8.891 0.139 1.00 90.69 580 ALA A CA 1
ATOM 4197 C C . ALA A 1 580 ? -19.981 9.206 0.514 1.00 90.69 580 ALA A C 1
ATOM 4199 O O . ALA A 1 580 ? -20.371 9.040 1.670 1.00 90.69 580 ALA A O 1
ATOM 4200 N N . LEU A 1 581 ? -20.802 9.616 -0.461 1.00 92.56 581 LEU A N 1
ATOM 4201 C CA . LEU A 1 581 ? -22.216 9.940 -0.250 1.00 92.56 581 LEU A CA 1
ATOM 4202 C C . LEU A 1 581 ? -23.050 8.729 0.176 1.00 92.56 581 LEU A C 1
ATOM 4204 O O . LEU A 1 581 ? -23.882 8.864 1.074 1.00 92.56 581 LEU A O 1
ATOM 4208 N N . ALA A 1 582 ? -22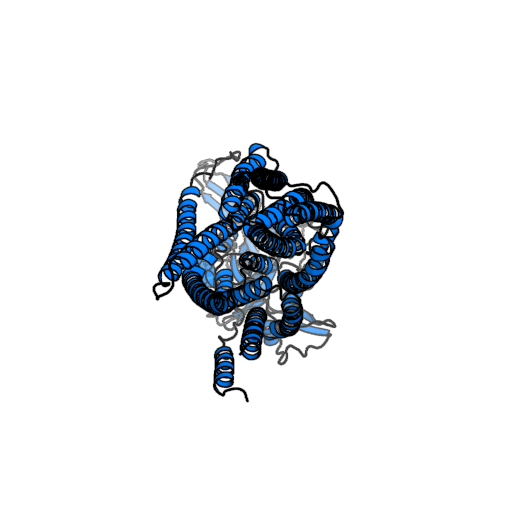.816 7.555 -0.419 1.00 91.38 582 ALA A N 1
ATOM 4209 C CA . ALA A 1 582 ? -23.501 6.321 -0.036 1.00 91.38 582 ALA A CA 1
ATOM 4210 C C . ALA A 1 582 ? -23.263 6.008 1.447 1.00 91.38 582 ALA A C 1
ATOM 4212 O O . ALA A 1 582 ? -24.210 5.745 2.192 1.00 91.38 582 ALA A O 1
ATOM 4213 N N . THR A 1 583 ? -22.013 6.132 1.892 1.00 90.06 583 THR A N 1
ATOM 4214 C CA . THR A 1 583 ? -21.630 5.819 3.266 1.00 90.06 583 THR A CA 1
ATOM 4215 C C . THR A 1 583 ? -22.154 6.855 4.267 1.00 90.06 583 THR A C 1
ATOM 4217 O O . THR A 1 583 ? -22.603 6.497 5.358 1.00 90.06 583 THR A O 1
ATOM 4220 N N . ILE A 1 584 ? -22.188 8.139 3.897 1.00 94.25 584 ILE A N 1
ATOM 4221 C CA . ILE A 1 584 ? -22.797 9.197 4.724 1.00 94.25 584 ILE A CA 1
ATOM 4222 C C . ILE A 1 584 ? -24.301 8.949 4.876 1.00 94.25 584 ILE A C 1
ATOM 4224 O O . ILE A 1 584 ? -24.814 8.943 5.995 1.00 94.25 584 ILE A O 1
ATOM 4228 N N . ALA A 1 585 ? -25.005 8.679 3.773 1.00 93.81 585 ALA A N 1
ATOM 4229 C CA . ALA A 1 585 ? -26.441 8.415 3.792 1.00 93.81 585 ALA A CA 1
ATOM 4230 C C . ALA A 1 585 ? -26.792 7.225 4.701 1.00 93.81 585 ALA A C 1
ATOM 4232 O O . ALA A 1 585 ? -27.697 7.325 5.531 1.00 93.81 585 ALA A O 1
ATOM 4233 N N . SER A 1 586 ? -26.026 6.132 4.624 1.00 92.69 586 SER A N 1
ATOM 4234 C CA . SER A 1 586 ? -26.223 4.971 5.499 1.00 92.69 586 SER A CA 1
ATOM 4235 C C . SER A 1 586 ? -25.949 5.254 6.977 1.00 92.69 586 SER A C 1
ATOM 4237 O O . SER A 1 586 ? -26.642 4.725 7.847 1.00 92.69 586 SER A O 1
ATOM 4239 N N . GLN A 1 587 ? -24.968 6.109 7.282 1.00 91.69 587 GLN A N 1
ATOM 4240 C CA . GLN A 1 587 ? -24.640 6.483 8.659 1.00 91.69 587 GLN A CA 1
ATOM 4241 C C . GLN A 1 587 ? -25.745 7.332 9.284 1.00 91.69 587 GLN A C 1
ATOM 4243 O O . GLN A 1 587 ? -26.137 7.083 10.423 1.00 91.69 587 GLN A O 1
ATOM 4248 N N . TYR A 1 588 ? -26.296 8.285 8.532 1.00 94.69 588 TYR A N 1
ATOM 4249 C CA . TYR A 1 588 ? -27.441 9.076 8.983 1.00 94.69 588 TYR A CA 1
ATOM 4250 C C . TYR A 1 588 ? -28.708 8.234 9.137 1.00 94.69 588 TYR A C 1
ATOM 4252 O O . TYR A 1 588 ? -29.452 8.434 10.098 1.00 94.69 588 TYR A O 1
ATOM 4260 N N . LEU A 1 589 ? -28.930 7.256 8.253 1.00 93.62 589 LEU A N 1
ATOM 4261 C CA . LEU A 1 589 ? -30.024 6.299 8.405 1.00 93.62 589 LEU A CA 1
ATOM 4262 C C . LEU A 1 589 ? -29.869 5.482 9.697 1.00 93.62 589 LEU A C 1
ATOM 4264 O O . LEU A 1 589 ? -30.807 5.413 10.491 1.00 93.62 589 LEU A O 1
ATOM 4268 N N . GLY A 1 590 ? -28.684 4.914 9.944 1.00 89.38 590 GLY A N 1
ATOM 4269 C CA . GLY A 1 590 ? -28.388 4.170 11.172 1.00 89.38 590 GLY A CA 1
ATOM 4270 C C . GLY A 1 590 ? -28.567 5.023 12.432 1.00 89.38 590 GLY A C 1
ATOM 4271 O O . GLY A 1 590 ? -29.240 4.601 13.374 1.00 89.38 590 GLY A O 1
ATOM 4272 N N . MET A 1 591 ? -28.050 6.256 12.414 1.00 92.75 591 MET A N 1
ATOM 4273 C CA . MET A 1 591 ? -28.216 7.231 13.494 1.00 92.75 591 MET A CA 1
ATOM 4274 C C . MET A 1 591 ? -29.695 7.500 13.781 1.00 92.75 591 MET A C 1
ATOM 4276 O O . MET A 1 591 ? -30.118 7.421 14.934 1.00 92.75 591 MET A O 1
ATOM 4280 N N . PHE A 1 592 ? -30.491 7.788 12.748 1.00 93.31 592 PHE A N 1
ATOM 4281 C CA . PHE A 1 592 ? -31.916 8.076 12.893 1.00 93.31 592 PHE A CA 1
ATOM 4282 C C . PHE A 1 592 ? -32.686 6.884 13.468 1.00 93.31 592 PHE A C 1
ATOM 4284 O O . PHE A 1 592 ? -33.478 7.054 14.392 1.00 93.31 592 PHE A O 1
ATOM 4291 N N . LEU A 1 593 ? -32.424 5.671 12.973 1.00 92.31 593 LEU A N 1
ATOM 4292 C CA . LEU A 1 593 ? -33.065 4.450 13.464 1.00 92.31 593 LEU A CA 1
ATOM 4293 C C . LEU A 1 593 ? -32.739 4.184 14.944 1.00 92.31 593 LEU A C 1
ATOM 4295 O O . LEU A 1 593 ? -33.630 3.845 15.729 1.00 92.31 593 LEU A O 1
ATOM 4299 N N . LEU A 1 594 ? -31.481 4.389 15.344 1.00 88.75 594 LEU A N 1
ATOM 4300 C CA . LEU A 1 594 ? -31.039 4.251 16.732 1.00 88.75 594 LEU A CA 1
ATOM 4301 C C . LEU A 1 594 ? -31.659 5.316 17.647 1.00 88.75 594 LEU A C 1
ATOM 4303 O O . LEU A 1 594 ? -32.152 4.975 18.724 1.00 88.75 594 LEU A O 1
ATOM 4307 N N . LEU A 1 595 ? -31.700 6.581 17.213 1.00 89.75 595 LEU A N 1
ATOM 4308 C CA . LEU A 1 595 ? -32.359 7.673 17.940 1.00 89.75 595 LEU A CA 1
ATOM 4309 C C . LEU A 1 595 ? -33.860 7.435 18.081 1.00 89.75 595 LEU A C 1
ATOM 4311 O O . LEU A 1 595 ? -34.414 7.618 19.163 1.00 89.75 595 LEU A O 1
ATOM 4315 N N . TRP A 1 596 ? -34.519 6.992 17.011 1.00 89.38 596 TRP A N 1
ATOM 4316 C CA . TRP A 1 596 ? -35.937 6.655 17.029 1.00 89.38 596 TRP A CA 1
ATOM 4317 C C . TRP A 1 596 ? -36.226 5.535 18.030 1.00 89.38 596 TRP A C 1
ATOM 4319 O O . TRP A 1 596 ? -37.128 5.669 18.858 1.00 89.38 596 TRP A O 1
ATOM 4329 N N . SER A 1 597 ? -35.421 4.470 18.024 1.00 88.12 597 SER A N 1
ATOM 4330 C CA . SER A 1 597 ? -35.524 3.386 19.004 1.00 88.12 597 SER A CA 1
ATOM 4331 C C . SER A 1 597 ? -35.314 3.879 20.441 1.00 88.12 597 SER A C 1
ATOM 4333 O O . SER A 1 597 ? -36.085 3.532 21.338 1.00 88.12 597 SER A O 1
ATOM 4335 N N . LEU A 1 598 ? -34.317 4.742 20.663 1.00 86.06 598 LEU A N 1
ATOM 4336 C CA . LEU A 1 598 ? -34.025 5.296 21.984 1.00 86.06 598 LEU A CA 1
ATOM 4337 C C . LEU A 1 598 ? -35.131 6.242 22.474 1.00 86.06 598 LEU A C 1
ATOM 4339 O O . LEU A 1 598 ? -35.508 6.180 23.642 1.00 86.06 598 LEU A O 1
ATOM 4343 N N . SER A 1 599 ? -35.728 7.041 21.583 1.00 84.88 599 SER A N 1
ATOM 4344 C CA . SER A 1 599 ? -36.834 7.965 21.895 1.00 84.88 599 SER A CA 1
ATOM 4345 C C . SER A 1 599 ? -38.094 7.266 22.429 1.00 84.88 599 SER A C 1
ATOM 4347 O O . SER A 1 599 ? -38.936 7.886 23.090 1.00 84.88 599 SER A O 1
ATOM 4349 N N . LYS A 1 600 ? -38.239 5.963 22.152 1.00 80.75 600 LYS A N 1
ATOM 4350 C CA . LYS A 1 600 ? -39.315 5.128 22.701 1.00 80.75 600 LYS A CA 1
ATOM 4351 C C . LYS A 1 600 ? -39.032 4.661 24.131 1.00 80.75 600 LYS A C 1
ATOM 4353 O O . LYS A 1 600 ? -39.968 4.272 24.815 1.00 80.75 600 LYS A O 1
ATOM 4358 N N . ARG A 1 601 ? -37.773 4.695 24.587 1.00 72.88 601 ARG A N 1
ATOM 4359 C CA . ARG A 1 601 ? -37.335 4.138 25.881 1.00 72.88 601 ARG A CA 1
ATOM 4360 C C . ARG A 1 601 ? -36.872 5.186 26.893 1.00 72.88 601 ARG A C 1
ATOM 4362 O O . ARG A 1 601 ? -37.051 4.982 28.090 1.00 72.88 601 ARG A O 1
ATOM 4369 N N . ALA A 1 602 ? -36.302 6.296 26.431 1.00 72.06 602 ALA A N 1
ATOM 4370 C CA . ALA A 1 602 ? -35.743 7.343 27.283 1.00 72.06 602 ALA A CA 1
ATOM 4371 C C . ALA A 1 602 ? -36.116 8.748 26.789 1.00 72.06 602 ALA A C 1
ATOM 4373 O O . ALA A 1 602 ? -36.409 8.959 25.609 1.00 72.06 602 ALA A O 1
ATOM 4374 N N . VAL A 1 603 ? -36.101 9.718 27.705 1.00 73.69 603 VAL A N 1
ATOM 4375 C CA . VAL A 1 603 ? -36.215 11.144 27.364 1.00 73.69 603 VAL A CA 1
ATOM 4376 C C . VAL A 1 603 ? -34.847 11.648 26.895 1.00 73.69 603 VAL A C 1
ATOM 4378 O O . VAL A 1 603 ? -33.854 11.488 27.598 1.00 73.69 603 VAL A O 1
ATOM 4381 N N . LEU A 1 604 ? -34.798 12.223 25.690 1.00 72.06 604 LEU A N 1
ATOM 4382 C CA . LEU A 1 604 ? -33.548 12.574 25.000 1.00 72.06 604 LEU A CA 1
ATOM 4383 C C . LEU A 1 604 ? -32.980 13.951 25.379 1.00 72.06 604 LEU A C 1
ATOM 4385 O O . LEU A 1 604 ? -31.773 14.140 25.271 1.00 72.06 604 LEU A O 1
ATOM 4389 N N . LEU A 1 605 ? -33.830 14.905 25.776 1.00 64.38 605 LEU A N 1
ATOM 4390 C CA . LEU A 1 605 ? -33.408 16.242 26.203 1.00 64.38 605 LEU A CA 1
ATOM 4391 C C . LEU A 1 605 ? -33.834 16.507 27.652 1.00 64.38 605 LEU A C 1
ATOM 4393 O O . LEU A 1 605 ? -35.007 16.289 27.977 1.00 64.38 605 LEU A O 1
ATOM 4397 N N . PRO A 1 606 ? -32.936 17.029 28.507 1.00 60.47 606 PRO A N 1
ATOM 4398 C CA . PRO A 1 606 ? -33.304 17.474 29.834 1.00 60.47 606 PRO A CA 1
ATOM 4399 C C . PRO A 1 606 ? -33.929 18.877 29.767 1.00 60.47 606 PRO A C 1
ATOM 4401 O O . PRO A 1 606 ? -33.570 19.684 28.908 1.00 60.47 606 PRO A O 1
ATOM 4404 N N . PRO A 1 607 ? -34.849 19.205 30.685 1.00 54.59 607 PRO A N 1
ATOM 4405 C CA . PRO A 1 607 ? -35.459 20.531 30.757 1.00 54.59 607 PRO A CA 1
ATOM 4406 C C . PRO A 1 607 ? -34.523 21.615 31.327 1.00 54.59 607 PRO A C 1
ATOM 4408 O O . PRO A 1 607 ? -34.825 22.796 31.173 1.00 54.59 607 PRO A O 1
ATOM 4411 N N . LYS A 1 608 ? -33.405 21.250 31.976 1.00 61.69 608 LYS A N 1
ATOM 4412 C CA . LYS A 1 608 ? -32.421 22.179 32.560 1.00 61.69 608 LYS A CA 1
ATOM 4413 C C . LYS A 1 608 ? -30.987 21.738 32.242 1.00 61.69 608 LYS A C 1
ATOM 4415 O O . LYS A 1 608 ? -30.687 20.549 32.268 1.00 61.69 608 LYS A O 1
ATOM 4420 N N . ILE A 1 609 ? -30.108 22.700 31.945 1.00 61.50 609 ILE A N 1
ATOM 4421 C CA . ILE A 1 609 ? -28.681 22.467 31.630 1.00 61.50 609 ILE A CA 1
ATOM 4422 C C . ILE A 1 609 ? -27.867 22.149 32.902 1.00 61.50 609 ILE A C 1
ATOM 4424 O O . ILE A 1 609 ? -26.835 21.493 32.817 1.00 61.50 609 ILE A O 1
ATOM 4428 N N . GLU A 1 610 ? -28.352 22.563 34.077 1.00 57.72 610 GLU A N 1
ATOM 4429 C CA . GLU A 1 610 ? -27.700 22.356 35.383 1.00 57.72 610 GLU A CA 1
ATOM 4430 C C . GLU A 1 610 ? -27.697 20.889 35.859 1.00 57.72 610 GLU A C 1
ATOM 4432 O O . GLU A 1 610 ? -26.858 20.531 36.678 1.00 57.72 610 GLU A O 1
ATOM 4437 N N . ASP A 1 611 ? -28.556 20.026 35.304 1.00 58.59 611 ASP A N 1
ATOM 4438 C CA . ASP A 1 611 ? -28.631 18.590 35.640 1.00 58.59 611 ASP A CA 1
ATOM 4439 C C . ASP A 1 611 ? -27.663 17.718 34.799 1.00 58.59 611 ASP A C 1
ATOM 4441 O O . ASP A 1 611 ? -27.739 16.487 34.815 1.00 58.59 611 ASP A O 1
ATOM 4445 N N . LEU A 1 612 ? -26.786 18.337 33.997 1.00 61.50 612 LEU A N 1
ATOM 4446 C CA . LEU A 1 612 ? -25.881 17.651 33.069 1.00 61.50 612 LEU A CA 1
ATOM 4447 C C . LEU A 1 612 ? -24.493 17.447 33.691 1.00 61.50 612 LEU A C 1
ATOM 4449 O O . LEU A 1 612 ? -23.792 18.406 34.011 1.00 61.50 612 LEU A O 1
ATOM 4453 N N . ASP A 1 613 ? -24.036 16.197 33.770 1.00 62.56 613 ASP A N 1
ATOM 4454 C CA . ASP A 1 613 ? -22.775 15.826 34.430 1.00 62.56 613 ASP A CA 1
ATOM 4455 C C . ASP A 1 613 ? -21.534 16.002 33.517 1.00 62.56 613 ASP A C 1
ATOM 4457 O O . ASP A 1 613 ? -20.685 15.119 33.352 1.00 62.56 613 ASP A O 1
ATOM 4461 N N . PHE A 1 614 ? -21.427 17.158 32.847 1.00 63.62 614 PHE A N 1
ATOM 4462 C CA . PHE A 1 614 ? -20.375 17.448 31.857 1.00 63.62 614 PHE A CA 1
ATOM 4463 C C . PHE A 1 614 ? -18.957 17.364 32.432 1.00 63.62 614 PHE A C 1
ATOM 4465 O O . PHE A 1 614 ? -18.027 16.927 31.749 1.00 63.62 614 PHE A O 1
ATOM 4472 N N . VAL A 1 615 ? -18.778 17.775 33.688 1.00 62.59 615 VAL A N 1
ATOM 4473 C CA . VAL A 1 615 ? -17.470 17.802 34.356 1.00 62.59 615 VAL A CA 1
ATOM 4474 C C . VAL A 1 615 ? -16.949 16.380 34.585 1.00 62.59 615 VAL A C 1
ATOM 4476 O O . VAL A 1 615 ? -15.762 16.124 34.362 1.00 62.59 615 VAL A O 1
ATOM 4479 N N . GLY A 1 616 ? -17.827 15.436 34.944 1.00 62.47 616 GLY A N 1
ATOM 4480 C CA . GLY A 1 616 ? -17.489 14.017 35.073 1.00 62.47 616 GLY A CA 1
ATOM 4481 C C . GLY A 1 616 ? -17.046 13.395 33.745 1.00 62.47 616 GLY A C 1
ATOM 4482 O O . GLY A 1 616 ? -16.023 12.699 33.697 1.00 62.47 616 GLY A O 1
ATOM 4483 N N . TYR A 1 617 ? -17.755 13.714 32.653 1.00 65.38 617 TYR A N 1
ATOM 4484 C CA . TYR A 1 617 ? -17.417 13.259 31.298 1.00 65.38 617 TYR A CA 1
ATOM 4485 C C . TYR A 1 617 ? -16.096 13.850 30.789 1.00 65.38 617 TYR A C 1
ATOM 4487 O O . TYR A 1 617 ? -15.275 13.111 30.250 1.00 65.38 617 TYR A O 1
ATOM 4495 N N . ILE A 1 618 ? -15.845 15.150 30.977 1.00 66.06 618 ILE A N 1
ATOM 4496 C CA . ILE A 1 618 ? -14.617 15.808 30.496 1.00 66.06 618 ILE A CA 1
ATOM 4497 C C . ILE A 1 618 ? -13.389 15.364 31.301 1.00 66.06 618 ILE A C 1
ATOM 4499 O O . ILE A 1 618 ? -12.348 15.073 30.711 1.00 66.06 618 ILE A O 1
ATOM 4503 N N . LYS A 1 619 ? -13.490 15.253 32.633 1.00 62.06 619 LYS A N 1
ATOM 4504 C CA . LYS A 1 619 ? -12.369 14.831 33.492 1.00 62.06 619 LYS A CA 1
ATOM 4505 C C . LYS A 1 619 ? -11.958 13.382 33.218 1.00 62.06 619 LYS A C 1
ATOM 4507 O O . LYS A 1 619 ? -10.772 13.093 33.061 1.00 62.06 619 LYS A O 1
ATOM 4512 N N . SER A 1 620 ? -12.936 12.483 33.109 1.00 52.09 620 SER A N 1
ATOM 4513 C CA . SER A 1 620 ? -12.701 11.068 32.782 1.00 52.09 620 SER A CA 1
ATOM 4514 C C . SER A 1 620 ? -12.287 10.890 31.315 1.00 52.09 620 SER A C 1
ATOM 4516 O O . SER A 1 620 ? -11.378 10.119 31.005 1.00 52.09 620 SER A O 1
ATOM 4518 N N . GLY A 1 621 ? -12.889 11.679 30.418 1.00 54.28 621 GLY A N 1
ATOM 4519 C CA . GLY A 1 621 ? -12.574 11.758 28.993 1.00 54.28 621 GLY A CA 1
ATOM 4520 C C . GLY A 1 621 ? -11.143 12.191 28.723 1.00 54.28 621 GLY A C 1
ATOM 4521 O O . GLY A 1 621 ? -10.469 11.541 27.938 1.00 54.28 621 GLY A O 1
ATOM 4522 N N . GLY A 1 622 ? -10.637 13.213 29.418 1.00 52.34 622 GLY A N 1
ATOM 4523 C CA . GLY A 1 622 ? -9.265 13.711 29.270 1.00 52.34 622 GLY A CA 1
ATOM 4524 C C . GLY A 1 622 ? -8.188 12.665 29.581 1.00 52.34 622 GLY A C 1
ATOM 4525 O O . GLY A 1 622 ? -7.201 12.551 28.854 1.00 52.34 622 GLY A O 1
ATOM 4526 N N . MET A 1 623 ? -8.396 11.840 30.612 1.00 54.53 623 MET A N 1
ATOM 4527 C CA . MET A 1 623 ? -7.458 10.766 30.976 1.00 54.53 623 MET A CA 1
ATOM 4528 C C . MET A 1 623 ? -7.462 9.618 29.953 1.00 54.53 623 MET A C 1
ATOM 4530 O O . MET A 1 623 ? -6.405 9.112 29.567 1.00 54.53 623 MET A O 1
ATOM 4534 N N . LEU A 1 624 ? -8.642 9.246 29.444 1.00 49.84 624 LEU A N 1
ATOM 4535 C CA . LEU A 1 624 ? -8.789 8.275 28.353 1.00 49.84 624 LEU A CA 1
ATOM 4536 C C . LEU A 1 624 ? -8.297 8.826 27.006 1.00 49.84 624 LEU A C 1
ATOM 4538 O O . LEU A 1 624 ? -7.760 8.062 26.202 1.00 49.84 624 LEU A O 1
ATOM 4542 N N . LEU A 1 625 ? -8.415 10.135 26.772 1.00 55.09 625 LEU A N 1
ATOM 4543 C CA . LEU A 1 625 ? -7.848 10.830 25.619 1.00 55.09 625 LEU A CA 1
ATOM 4544 C C . LEU A 1 625 ? -6.321 10.773 25.655 1.00 55.09 625 LEU A C 1
ATOM 4546 O O . LEU A 1 625 ? -5.739 10.417 24.643 1.00 55.09 625 LEU A O 1
ATOM 4550 N N . GLY A 1 626 ? -5.665 10.997 26.800 1.00 46.88 626 GLY A N 1
ATOM 4551 C CA . GLY A 1 626 ? -4.206 10.844 26.931 1.00 46.88 626 GLY A CA 1
ATOM 4552 C C . GLY A 1 626 ? -3.710 9.425 26.613 1.00 46.88 626 GLY A C 1
ATOM 4553 O O . GLY A 1 626 ? -2.739 9.250 25.875 1.00 46.88 626 GLY A O 1
ATOM 4554 N N . ARG A 1 627 ? -4.432 8.397 27.083 1.00 49.88 627 ARG A N 1
ATOM 4555 C CA . ARG A 1 627 ? -4.184 6.985 26.728 1.00 49.88 627 ARG A CA 1
ATOM 4556 C C . ARG A 1 627 ? -4.381 6.725 25.233 1.00 49.88 627 ARG A C 1
ATOM 4558 O O . ARG A 1 627 ? -3.536 6.095 24.600 1.00 49.88 627 ARG A O 1
ATOM 4565 N N . THR A 1 628 ? -5.488 7.202 24.668 1.00 50.44 628 THR A N 1
ATOM 4566 C CA . THR A 1 628 ? -5.836 6.995 23.253 1.00 50.44 628 THR A CA 1
ATOM 4567 C C . THR A 1 628 ? -4.862 7.740 22.340 1.00 50.44 628 THR A C 1
ATOM 4569 O O . THR A 1 628 ? -4.417 7.178 21.346 1.00 50.44 628 THR A O 1
ATOM 4572 N N . LEU A 1 629 ? -4.435 8.944 22.729 1.00 52.06 629 LEU A N 1
ATOM 4573 C CA . LEU A 1 629 ? -3.411 9.740 22.060 1.00 52.06 629 LEU A CA 1
ATOM 4574 C C . LEU A 1 629 ? -2.045 9.047 22.118 1.00 52.06 629 LEU A C 1
ATOM 4576 O O . LEU A 1 629 ? -1.364 9.002 21.107 1.00 52.06 629 LEU A O 1
ATOM 4580 N N . SER A 1 630 ? -1.657 8.440 23.245 1.00 48.31 630 SER A N 1
ATOM 4581 C CA . SER A 1 630 ? -0.408 7.668 23.346 1.00 48.31 630 SER A CA 1
ATOM 4582 C C . SER A 1 630 ? -0.409 6.446 22.417 1.00 48.31 630 SER A C 1
ATOM 4584 O O . SER A 1 630 ? 0.533 6.262 21.648 1.00 48.31 630 SER A O 1
ATOM 4586 N N . VAL A 1 631 ? -1.498 5.667 22.401 1.00 49.41 631 VAL A N 1
ATOM 4587 C CA . VAL A 1 631 ? -1.658 4.519 21.489 1.00 49.41 631 VAL A CA 1
ATOM 4588 C C . VAL A 1 631 ? -1.670 4.970 20.026 1.00 49.41 631 VAL A C 1
ATOM 4590 O O . VAL A 1 631 ? -1.002 4.359 19.192 1.00 49.41 631 VAL A O 1
ATOM 4593 N N . LEU A 1 632 ? -2.381 6.056 19.713 1.00 54.53 632 LEU A N 1
ATOM 4594 C CA . LEU A 1 632 ? -2.448 6.619 18.366 1.00 54.53 632 LEU A CA 1
ATOM 4595 C C . LEU A 1 632 ? -1.116 7.228 17.930 1.00 54.53 632 LEU A C 1
ATOM 4597 O O . LEU A 1 632 ? -0.764 7.054 16.775 1.00 54.53 632 LEU A O 1
ATOM 4601 N N . ILE A 1 633 ? -0.347 7.879 18.807 1.00 55.66 633 ILE A N 1
ATOM 4602 C CA . ILE A 1 633 ? 0.987 8.418 18.496 1.00 55.66 633 ILE A CA 1
ATOM 4603 C C . ILE A 1 633 ? 1.955 7.273 18.197 1.00 55.66 633 ILE A C 1
ATOM 4605 O O . ILE A 1 633 ? 2.630 7.314 17.171 1.00 55.66 633 ILE A O 1
ATOM 4609 N N . THR A 1 634 ? 1.995 6.225 19.027 1.00 45.81 634 THR A N 1
ATOM 4610 C CA . THR A 1 634 ? 2.853 5.052 18.789 1.00 45.81 634 THR A CA 1
ATOM 4611 C C . THR A 1 634 ? 2.446 4.311 17.513 1.00 45.81 634 THR A C 1
ATOM 4613 O O . THR A 1 634 ? 3.313 3.939 16.720 1.00 45.81 634 THR A O 1
ATOM 4616 N N . MET A 1 635 ? 1.141 4.157 17.258 1.00 52.84 635 MET A N 1
ATOM 4617 C CA . MET A 1 635 ? 0.648 3.589 16.001 1.00 52.84 635 MET A CA 1
ATOM 4618 C C . MET A 1 635 ? 0.976 4.480 14.804 1.00 52.84 635 MET A C 1
ATOM 4620 O O . MET A 1 635 ? 1.504 3.962 13.835 1.00 52.84 635 MET A O 1
ATOM 4624 N N . THR A 1 636 ? 0.771 5.795 14.886 1.00 50.94 636 THR A N 1
ATOM 4625 C CA . THR A 1 636 ? 1.032 6.760 13.802 1.00 50.94 636 THR A CA 1
ATOM 4626 C C . THR A 1 636 ? 2.522 6.883 13.494 1.00 50.94 636 THR A C 1
ATOM 4628 O O . THR A 1 636 ? 2.886 6.997 12.330 1.00 50.94 636 THR A O 1
ATOM 4631 N N . LEU A 1 637 ? 3.410 6.793 14.492 1.00 50.88 637 LEU A N 1
ATOM 4632 C CA . LEU A 1 637 ? 4.856 6.663 14.274 1.00 50.88 637 LEU A CA 1
ATOM 4633 C C . LEU A 1 637 ? 5.197 5.340 13.578 1.00 50.88 637 LEU A C 1
ATOM 4635 O O . LEU A 1 637 ? 5.994 5.339 12.643 1.00 50.88 637 LEU A O 1
ATOM 4639 N N . GLY A 1 638 ? 4.569 4.231 13.984 1.00 43.06 638 GLY A N 1
ATOM 4640 C CA . GLY A 1 638 ? 4.684 2.938 13.303 1.00 43.06 638 GLY A CA 1
ATOM 4641 C C . GLY A 1 638 ? 4.182 2.986 11.855 1.00 43.06 638 GLY A C 1
ATOM 4642 O O . GLY A 1 638 ? 4.847 2.471 10.958 1.00 43.06 638 GLY A O 1
ATOM 4643 N N . THR A 1 639 ? 3.067 3.678 11.608 1.00 44.44 639 THR A N 1
ATOM 4644 C CA . THR A 1 639 ? 2.501 3.938 10.282 1.00 44.44 639 THR A CA 1
ATOM 4645 C C . THR A 1 639 ? 3.449 4.826 9.462 1.00 44.44 639 THR A C 1
ATOM 4647 O O . THR A 1 639 ? 3.821 4.481 8.350 1.00 44.44 639 THR A O 1
ATOM 4650 N N . ALA A 1 640 ? 3.948 5.934 10.007 1.00 42.19 640 ALA A N 1
ATOM 4651 C CA . ALA A 1 640 ? 4.880 6.825 9.312 1.00 42.19 640 ALA A CA 1
ATOM 4652 C C . ALA A 1 640 ? 6.216 6.134 8.970 1.00 42.19 640 ALA A C 1
ATOM 4654 O O . ALA A 1 640 ? 6.781 6.358 7.899 1.00 42.19 640 ALA A O 1
ATOM 4655 N N . MET A 1 641 ? 6.708 5.254 9.847 1.00 45.75 641 MET A N 1
ATOM 4656 C CA . MET A 1 641 ? 7.901 4.431 9.611 1.00 45.75 641 MET A CA 1
ATOM 4657 C C . MET A 1 641 ? 7.664 3.371 8.525 1.00 45.75 641 MET A C 1
ATOM 4659 O O . MET A 1 641 ? 8.522 3.187 7.663 1.00 45.75 641 MET A O 1
ATOM 4663 N N . ALA A 1 642 ? 6.490 2.732 8.509 1.00 37.47 642 ALA A N 1
ATOM 4664 C CA . ALA A 1 642 ? 6.095 1.798 7.456 1.00 37.47 642 ALA A CA 1
ATOM 4665 C C . ALA A 1 642 ? 5.804 2.509 6.111 1.00 37.47 642 ALA A C 1
ATOM 4667 O O . ALA A 1 642 ? 6.083 1.950 5.056 1.00 37.47 642 ALA A O 1
ATOM 4668 N N . ALA A 1 643 ? 5.338 3.766 6.116 1.00 37.56 643 ALA A N 1
ATOM 4669 C CA . ALA A 1 643 ? 5.136 4.587 4.914 1.00 37.56 643 ALA A CA 1
ATOM 4670 C C . ALA A 1 643 ? 6.459 4.956 4.243 1.00 37.56 643 ALA A C 1
ATOM 4672 O O . ALA A 1 643 ? 6.571 4.940 3.018 1.00 37.56 643 ALA A O 1
ATOM 4673 N N . ARG A 1 644 ? 7.495 5.205 5.052 1.00 42.19 644 ARG A N 1
ATOM 4674 C CA . ARG A 1 644 ? 8.870 5.444 4.591 1.00 42.19 644 ARG A CA 1
ATOM 4675 C C . ARG A 1 644 ? 9.545 4.207 3.987 1.00 42.19 644 ARG A C 1
ATOM 4677 O O . ARG A 1 644 ? 10.570 4.355 3.333 1.00 42.19 644 ARG A O 1
ATOM 4684 N N . GLN A 1 645 ? 8.975 3.015 4.176 1.00 34.03 645 GLN A N 1
ATOM 4685 C CA . GLN A 1 645 ? 9.423 1.752 3.569 1.00 34.03 645 GLN A CA 1
ATOM 4686 C C . GLN A 1 645 ? 8.674 1.400 2.273 1.00 34.03 645 GLN A C 1
ATOM 4688 O O . GLN A 1 645 ? 8.971 0.384 1.650 1.00 34.03 645 GLN A O 1
ATOM 4693 N N . GLY A 1 646 ? 7.751 2.261 1.830 1.00 33.06 646 GLY A N 1
ATOM 4694 C CA . GLY A 1 646 ? 7.046 2.138 0.558 1.00 33.06 646 GLY A CA 1
ATOM 4695 C C . GLY A 1 646 ? 5.576 1.740 0.698 1.00 33.06 646 GLY A C 1
ATOM 4696 O O . GLY A 1 646 ? 5.093 1.315 1.748 1.00 33.06 646 GLY A O 1
ATOM 4697 N N . THR A 1 647 ? 4.845 1.871 -0.408 1.00 30.81 647 THR A N 1
ATOM 4698 C CA . THR A 1 647 ? 3.386 1.674 -0.499 1.00 30.81 647 THR A CA 1
ATOM 4699 C C . THR A 1 647 ? 2.930 0.252 -0.135 1.00 30.81 647 THR A C 1
ATOM 4701 O O . THR A 1 647 ? 1.814 0.067 0.348 1.00 30.81 647 THR A O 1
ATOM 4704 N N . ILE A 1 648 ? 3.813 -0.742 -0.274 1.00 34.72 648 ILE A N 1
ATOM 4705 C CA . ILE A 1 648 ? 3.564 -2.163 0.029 1.00 34.72 648 ILE A CA 1
ATOM 4706 C C . ILE A 1 648 ? 3.558 -2.430 1.549 1.00 34.72 648 ILE A C 1
ATOM 4708 O O . ILE A 1 648 ? 2.694 -3.150 2.050 1.00 34.72 648 ILE A O 1
ATOM 4712 N N . ALA A 1 649 ? 4.458 -1.795 2.311 1.00 32.62 649 ALA A N 1
ATOM 4713 C CA . ALA A 1 649 ? 4.491 -1.892 3.776 1.00 32.62 649 ALA A CA 1
ATOM 4714 C C . ALA A 1 649 ? 3.295 -1.170 4.431 1.00 32.62 649 ALA A C 1
ATOM 4716 O O . ALA A 1 649 ? 2.807 -1.589 5.482 1.00 32.62 649 ALA A O 1
ATOM 4717 N N . MET A 1 650 ? 2.765 -0.134 3.770 1.00 39.62 650 MET A N 1
ATOM 4718 C CA . MET A 1 650 ? 1.545 0.565 4.185 1.00 39.62 650 MET A CA 1
ATOM 4719 C C . MET A 1 650 ? 0.268 -0.253 4.030 1.00 39.62 650 MET A C 1
ATOM 4721 O O . MET A 1 650 ? -0.559 -0.267 4.943 1.00 39.62 650 MET A O 1
ATOM 4725 N N . ALA A 1 651 ? 0.126 -0.971 2.916 1.00 33.78 651 ALA A N 1
ATOM 4726 C CA . ALA A 1 651 ? -1.019 -1.847 2.685 1.00 33.78 651 ALA A CA 1
ATOM 4727 C C . ALA A 1 651 ? -1.073 -3.002 3.709 1.00 33.78 651 ALA A C 1
ATOM 4729 O O . ALA A 1 651 ? -2.137 -3.295 4.252 1.00 33.78 651 ALA A O 1
ATOM 4730 N N . ALA A 1 652 ? 0.079 -3.592 4.054 1.00 32.00 652 ALA A N 1
ATOM 4731 C CA . ALA A 1 652 ? 0.184 -4.639 5.076 1.00 32.00 652 ALA A CA 1
ATOM 4732 C C . ALA A 1 652 ? -0.110 -4.125 6.503 1.00 32.00 652 ALA A C 1
ATOM 4734 O O . ALA A 1 652 ? -0.717 -4.826 7.312 1.00 32.00 652 ALA A O 1
ATOM 4735 N N . HIS A 1 653 ? 0.279 -2.884 6.808 1.00 39.50 653 HIS A N 1
ATOM 4736 C CA . HIS A 1 653 ? 0.001 -2.239 8.092 1.00 39.50 653 HIS A CA 1
ATOM 4737 C C . HIS A 1 653 ? -1.500 -1.945 8.298 1.00 39.50 653 HIS A C 1
ATOM 4739 O O . HIS A 1 653 ? -2.016 -2.136 9.399 1.00 39.50 653 HIS A O 1
ATOM 4745 N N . GLN A 1 654 ? -2.216 -1.538 7.241 1.00 34.69 654 GLN A N 1
ATOM 4746 C CA . GLN A 1 654 ? -3.658 -1.236 7.272 1.00 34.69 654 GLN A CA 1
ATOM 4747 C C . GLN A 1 654 ? -4.540 -2.457 7.574 1.00 34.69 654 GLN A C 1
ATOM 4749 O O . GLN A 1 654 ? -5.483 -2.355 8.359 1.00 34.69 654 GLN A O 1
ATOM 4754 N N . ILE A 1 655 ? -4.201 -3.625 7.018 1.00 33.75 655 ILE A N 1
ATOM 4755 C CA . ILE A 1 655 ? -4.961 -4.875 7.203 1.00 33.75 655 ILE A CA 1
ATOM 4756 C C . ILE A 1 655 ? -4.865 -5.374 8.660 1.00 33.75 655 ILE A C 1
ATOM 4758 O O . ILE A 1 655 ? -5.849 -5.843 9.229 1.00 33.75 655 ILE A O 1
ATOM 4762 N N . CYS A 1 656 ? -3.711 -5.200 9.314 1.00 33.69 656 CYS A N 1
ATOM 4763 C CA . CYS A 1 656 ? -3.494 -5.595 10.713 1.00 33.69 656 CYS A CA 1
ATOM 4764 C C . CYS A 1 656 ? -4.171 -4.655 11.731 1.00 33.69 656 CYS A C 1
ATOM 4766 O O . CYS A 1 656 ? -4.499 -5.072 12.843 1.00 33.69 656 CYS A O 1
ATOM 4768 N N . LEU A 1 657 ? -4.402 -3.390 11.361 1.00 36.94 657 LEU A N 1
ATOM 4769 C CA . LEU A 1 657 ? -4.984 -2.359 12.229 1.00 36.94 657 LEU A CA 1
ATOM 4770 C C . LEU A 1 657 ? -6.507 -2.510 12.407 1.00 36.94 657 LEU A C 1
ATOM 4772 O O . LEU A 1 657 ? -7.073 -2.049 13.402 1.00 36.94 657 LEU A O 1
ATOM 4776 N N . GLN A 1 658 ? -7.176 -3.152 11.444 1.00 30.41 658 GLN A N 1
ATOM 4777 C CA . GLN A 1 658 ? -8.626 -3.378 11.448 1.00 30.41 658 GLN A CA 1
ATOM 4778 C C . GLN A 1 658 ? -9.071 -4.497 12.411 1.00 30.41 658 GLN A C 1
ATOM 4780 O O . GLN A 1 658 ? -10.236 -4.532 12.792 1.00 30.41 658 GLN A O 1
ATOM 4785 N N . ALA A 1 659 ? -8.155 -5.349 12.886 1.00 31.12 659 ALA A N 1
ATOM 4786 C CA . ALA A 1 659 ? -8.463 -6.498 13.749 1.00 31.12 659 ALA A CA 1
ATOM 4787 C C . ALA A 1 659 ? -8.432 -6.208 15.272 1.00 31.12 659 ALA A C 1
ATOM 4789 O O . ALA A 1 659 ? -8.636 -7.113 16.075 1.00 31.12 659 ALA A O 1
ATOM 4790 N N . LEU A 1 660 ? -8.151 -4.968 15.695 1.00 31.00 660 LEU A N 1
ATOM 4791 C CA . LEU A 1 660 ? -7.606 -4.679 17.034 1.00 31.00 660 LEU A CA 1
ATOM 4792 C C . LEU A 1 660 ? -8.581 -4.019 18.043 1.00 31.00 660 LEU A C 1
ATOM 4794 O O . LEU A 1 660 ? -8.131 -3.490 19.057 1.00 31.00 660 LEU A O 1
ATOM 4798 N N . ILE A 1 661 ? -9.901 -4.005 17.793 1.00 25.61 661 ILE A N 1
ATOM 4799 C CA . ILE A 1 661 ? -10.874 -3.254 18.623 1.00 25.61 661 ILE A CA 1
ATOM 4800 C C . ILE A 1 661 ? -12.144 -4.072 18.937 1.00 25.61 661 ILE A C 1
ATOM 4802 O O . ILE A 1 661 ? -13.118 -4.018 18.196 1.00 25.61 661 ILE A O 1
ATOM 4806 N N . ALA A 1 662 ? -12.153 -4.789 20.065 1.00 24.89 662 ALA A N 1
ATOM 4807 C CA . ALA A 1 662 ? -13.335 -5.295 20.794 1.00 24.89 662 ALA A CA 1
ATOM 4808 C C . ALA A 1 662 ? -12.825 -5.856 22.142 1.00 24.89 662 ALA A C 1
ATOM 4810 O O . ALA A 1 662 ? -11.796 -6.514 22.142 1.00 24.89 662 ALA A O 1
ATOM 4811 N N . SER A 1 663 ? -13.394 -5.709 23.340 1.00 25.12 663 SER A N 1
ATOM 4812 C CA . SER A 1 663 ? -14.638 -5.161 23.898 1.00 25.12 663 SER A CA 1
ATOM 4813 C C . SER A 1 663 ? -14.446 -5.084 25.436 1.00 25.12 663 SER A C 1
ATOM 4815 O O . SER A 1 663 ? -13.495 -5.668 25.955 1.00 25.12 663 SER A O 1
ATOM 4817 N N . SER A 1 664 ? -15.318 -4.381 26.167 1.00 29.73 664 SER A N 1
ATOM 4818 C CA . SER A 1 664 ? -15.253 -4.172 27.628 1.00 29.73 664 SER A CA 1
ATOM 4819 C C . SER A 1 664 ? -16.566 -4.530 28.360 1.00 29.73 664 SER A C 1
ATOM 4821 O O . SER A 1 664 ? -17.617 -4.547 27.720 1.00 29.73 664 SER A O 1
ATOM 4823 N N . PHE A 1 665 ? -16.461 -4.683 29.700 1.00 31.14 665 PHE A N 1
ATOM 4824 C CA . PHE A 1 665 ? -17.454 -4.533 30.807 1.00 31.14 665 PHE A CA 1
ATOM 4825 C C . PHE A 1 665 ? -17.990 -5.779 31.556 1.00 31.14 665 PHE A C 1
ATOM 4827 O O . PHE A 1 665 ? -18.580 -6.657 30.937 1.00 31.14 665 PHE A O 1
ATOM 4834 N N . ALA A 1 666 ? -17.901 -5.789 32.910 1.00 28.14 666 ALA A N 1
ATOM 4835 C CA . ALA A 1 666 ? -18.999 -5.474 33.871 1.00 28.14 666 ALA A CA 1
ATOM 4836 C C . ALA A 1 666 ? -18.607 -5.666 35.379 1.00 28.14 666 ALA A C 1
ATOM 4838 O O . ALA A 1 666 ? -17.560 -6.236 35.668 1.00 28.14 666 ALA A O 1
ATOM 4839 N N . LYS A 1 667 ? -19.441 -5.139 36.309 1.00 32.44 667 LYS A N 1
ATOM 4840 C CA . LYS A 1 667 ? -19.191 -4.718 37.722 1.00 32.44 667 LYS A CA 1
ATOM 4841 C C . LYS A 1 667 ? -19.609 -5.736 38.826 1.00 32.44 667 LYS A C 1
ATOM 4843 O O . LYS A 1 667 ? -20.163 -6.789 38.534 1.00 32.44 667 LYS A O 1
ATOM 4848 N N . LEU A 1 668 ? -19.329 -5.361 40.086 1.00 31.20 668 LEU A N 1
ATOM 4849 C CA . LEU A 1 668 ? -19.075 -6.164 41.294 1.00 31.20 668 LEU A CA 1
ATOM 4850 C C . LEU A 1 668 ? -20.235 -6.659 42.167 1.00 31.20 668 LEU A C 1
ATOM 4852 O O . LEU A 1 668 ? -20.951 -5.868 42.767 1.00 31.20 668 LEU A O 1
ATOM 4856 N N . ASP A 1 669 ? -20.222 -7.978 42.373 1.00 35.28 669 ASP A N 1
ATOM 4857 C CA . ASP A 1 669 ? -20.494 -8.694 43.626 1.00 35.28 669 ASP A CA 1
ATOM 4858 C C . ASP A 1 669 ? -19.123 -9.299 44.020 1.00 35.28 669 ASP A C 1
ATOM 4860 O O . ASP A 1 669 ? -18.576 -10.052 43.221 1.00 35.28 669 ASP A O 1
ATOM 4864 N N . TYR A 1 670 ? -18.459 -8.910 45.116 1.00 44.00 670 TYR A N 1
ATOM 4865 C CA . TYR A 1 670 ? -16.992 -9.110 45.257 1.00 44.00 670 TYR A CA 1
ATOM 4866 C C . TYR A 1 670 ? -16.538 -10.588 45.247 1.00 44.00 670 TYR A C 1
ATOM 4868 O O . TYR A 1 670 ? -15.477 -10.895 44.698 1.00 44.00 670 TYR A O 1
ATOM 4876 N N . GLU A 1 671 ? -17.365 -11.504 45.758 1.00 42.38 671 GLU A N 1
ATOM 4877 C CA . GLU A 1 671 ? -17.137 -12.956 45.673 1.00 42.38 671 GLU A CA 1
ATOM 4878 C C . GLU A 1 671 ? -17.459 -13.497 44.267 1.00 42.38 671 GLU A C 1
ATOM 4880 O O . GLU A 1 671 ? -16.618 -14.157 43.653 1.00 42.38 671 GLU A O 1
ATOM 4885 N N . LYS A 1 672 ? -18.604 -13.112 43.668 1.00 46.34 672 LYS A N 1
ATOM 4886 C CA . LYS A 1 672 ? -18.937 -13.527 42.290 1.00 46.34 672 LYS A CA 1
ATOM 4887 C C . LYS A 1 672 ? -18.040 -12.881 41.235 1.00 46.34 672 LYS A C 1
ATOM 4889 O O . LYS A 1 672 ? -17.910 -13.432 40.152 1.00 46.34 672 LYS A O 1
ATOM 4894 N N . VAL A 1 673 ? -17.406 -11.735 41.490 1.00 48.56 673 VAL A N 1
ATOM 4895 C CA . VAL A 1 673 ? -16.538 -11.057 40.514 1.00 48.56 673 VAL A CA 1
ATOM 4896 C C . VAL A 1 673 ? -15.162 -11.663 40.437 1.00 48.56 673 VAL A C 1
ATOM 4898 O O . VAL A 1 673 ? -14.634 -11.722 39.329 1.00 48.56 673 VAL A O 1
ATOM 4901 N N . LYS A 1 674 ? -14.591 -12.179 41.529 1.00 50.97 674 LYS A N 1
ATOM 4902 C CA . LYS A 1 674 ? -13.381 -13.009 41.413 1.00 50.97 674 LYS A CA 1
ATOM 4903 C C . LYS A 1 674 ? -13.660 -14.221 40.524 1.00 50.97 674 LYS A C 1
ATOM 4905 O O . LYS A 1 674 ? -12.880 -14.505 39.614 1.00 50.97 674 LYS A O 1
ATOM 4910 N N . GLU A 1 675 ? -14.815 -14.848 40.722 1.00 52.22 675 GLU A N 1
ATOM 4911 C CA . GLU A 1 675 ? -15.268 -15.993 39.939 1.00 52.22 675 GLU A CA 1
ATOM 4912 C C . GLU A 1 675 ? -15.513 -15.631 38.465 1.00 52.22 675 GLU A C 1
ATOM 4914 O O . GLU A 1 675 ? -14.885 -16.199 37.573 1.00 52.22 675 GLU A O 1
ATOM 4919 N N . VAL A 1 676 ? -16.345 -14.621 38.187 1.00 52.16 676 VAL A N 1
ATOM 4920 C CA . VAL A 1 676 ? -16.655 -14.135 36.830 1.00 52.16 676 VAL A CA 1
ATOM 4921 C C . VAL A 1 676 ? -15.395 -13.649 36.116 1.00 52.16 676 VAL A C 1
ATOM 4923 O O . VAL A 1 676 ? -15.218 -13.938 34.936 1.00 52.16 676 VAL A O 1
ATOM 4926 N N . THR A 1 677 ? -14.475 -12.981 36.813 1.00 56.22 677 THR A N 1
ATOM 4927 C CA . THR A 1 677 ? -13.193 -12.544 36.241 1.00 56.22 677 THR A CA 1
ATOM 4928 C C . THR A 1 677 ? -12.331 -13.740 35.844 1.00 56.22 677 THR A C 1
ATOM 4930 O O . THR A 1 677 ? -11.814 -13.777 34.727 1.00 56.22 677 THR A O 1
ATOM 4933 N N . TYR A 1 678 ? -12.214 -14.750 36.712 1.00 59.38 678 TYR A N 1
ATOM 4934 C CA . TYR A 1 678 ? -11.500 -15.989 36.402 1.00 59.38 678 TYR A CA 1
ATOM 4935 C C . TYR A 1 678 ? -12.141 -16.733 35.218 1.00 59.38 678 TYR A C 1
ATOM 4937 O O . TYR A 1 678 ? -11.439 -17.186 34.310 1.00 59.38 678 TYR A O 1
ATOM 4945 N N . TYR A 1 679 ? -13.475 -16.788 35.163 1.00 58.22 679 TYR A N 1
ATOM 4946 C CA . TYR A 1 679 ? -14.213 -17.380 34.047 1.00 58.22 679 TYR A CA 1
ATOM 4947 C C . TYR A 1 679 ? -13.998 -16.634 32.729 1.00 58.22 679 TYR A C 1
ATOM 4949 O O . TYR A 1 679 ? -13.721 -17.270 31.712 1.00 58.22 679 TYR A O 1
ATOM 4957 N N . VAL A 1 680 ? -14.079 -15.301 32.727 1.00 58.47 680 VAL A N 1
ATOM 4958 C CA . VAL A 1 680 ? -13.862 -14.479 31.527 1.00 58.47 680 VAL A CA 1
ATOM 4959 C C . VAL A 1 680 ? -12.416 -14.600 31.042 1.00 58.47 680 VAL A C 1
ATOM 4961 O O . VAL A 1 680 ? -12.203 -14.752 29.841 1.00 58.47 680 VAL A O 1
ATOM 4964 N N . LEU A 1 681 ? -11.429 -14.637 31.944 1.00 61.53 681 LEU A N 1
ATOM 4965 C CA . LEU A 1 681 ? -10.023 -14.882 31.596 1.00 61.53 681 LEU A CA 1
ATOM 4966 C C . LEU A 1 681 ? -9.815 -16.279 30.989 1.00 61.53 681 LEU A C 1
ATOM 4968 O O . LEU A 1 681 ? -9.124 -16.411 29.978 1.00 61.53 681 LEU A O 1
ATOM 4972 N N . LYS A 1 682 ? -10.451 -17.318 31.547 1.00 63.22 682 LYS A N 1
ATOM 4973 C CA . LYS A 1 682 ? -10.384 -18.695 31.027 1.00 63.22 682 LYS A CA 1
ATOM 4974 C C . LYS A 1 682 ? -11.022 -18.819 29.640 1.00 63.22 682 LYS A C 1
ATOM 4976 O O . LYS A 1 682 ? -10.423 -19.418 28.748 1.00 63.22 682 LYS A O 1
ATOM 4981 N N . ILE A 1 683 ? -12.205 -18.233 29.434 1.00 65.50 683 ILE A N 1
ATOM 4982 C CA . ILE A 1 683 ? -12.871 -18.191 28.120 1.00 65.50 683 ILE A CA 1
ATOM 4983 C C . ILE A 1 683 ? -12.029 -17.384 27.131 1.00 65.50 683 ILE A C 1
ATOM 4985 O O . ILE A 1 683 ? -11.827 -17.824 26.005 1.00 65.50 683 ILE A O 1
ATOM 4989 N N . GLY A 1 684 ? -11.500 -16.236 27.554 1.00 62.59 684 GLY A N 1
ATOM 4990 C CA . GLY A 1 684 ? -10.621 -15.394 26.751 1.00 62.59 684 GLY A CA 1
ATOM 4991 C C . GLY A 1 684 ? -9.379 -16.121 26.261 1.00 62.59 684 GLY A C 1
ATOM 4992 O O . GLY A 1 684 ? -9.056 -16.054 25.079 1.00 62.59 684 GLY A O 1
ATOM 4993 N N . LEU A 1 685 ? -8.723 -16.873 27.147 1.00 72.69 685 LEU A N 1
ATOM 4994 C CA . LEU A 1 685 ? -7.573 -17.701 26.801 1.00 72.69 685 LEU A CA 1
ATOM 4995 C C . LEU A 1 685 ? -7.952 -18.811 25.811 1.00 72.69 685 LEU A C 1
ATOM 4997 O O . LEU A 1 685 ? -7.241 -19.016 24.831 1.00 72.69 685 LEU A O 1
ATOM 5001 N N . LEU A 1 686 ? -9.080 -19.496 26.030 1.00 73.56 686 LEU A N 1
ATOM 5002 C CA . LEU A 1 686 ? -9.570 -20.550 25.134 1.00 73.56 686 LEU A CA 1
ATOM 5003 C C . LEU A 1 686 ? -9.935 -20.007 23.747 1.00 73.56 686 LEU A C 1
ATOM 5005 O O . LEU A 1 686 ? -9.543 -20.591 22.741 1.00 73.56 686 LEU A O 1
ATOM 5009 N N . VAL A 1 687 ? -10.649 -18.881 23.678 1.00 71.75 687 VAL A N 1
ATOM 5010 C CA . VAL A 1 687 ? -11.019 -18.224 22.415 1.00 71.75 687 VAL A CA 1
ATOM 5011 C C . VAL A 1 687 ? -9.782 -17.658 21.720 1.00 71.75 687 VAL A C 1
ATOM 5013 O O . VAL A 1 687 ? -9.645 -17.823 20.512 1.00 71.75 687 VAL A O 1
ATOM 5016 N N . GLY A 1 688 ? -8.848 -17.060 22.462 1.00 71.88 688 GLY A N 1
ATOM 5017 C CA . GLY A 1 688 ? -7.569 -16.585 21.934 1.00 71.88 688 GLY A CA 1
ATOM 5018 C C . GLY A 1 688 ? -6.704 -17.720 21.381 1.00 71.88 688 GLY A C 1
ATOM 5019 O O . GLY A 1 688 ? -6.128 -17.577 20.308 1.00 71.88 688 GLY A O 1
ATOM 5020 N N . ALA A 1 689 ? -6.664 -18.874 22.055 1.00 77.50 689 ALA A N 1
ATOM 5021 C CA . ALA A 1 689 ? -5.975 -20.073 21.578 1.00 77.50 689 ALA A CA 1
ATOM 5022 C C . ALA A 1 689 ? -6.667 -20.697 20.355 1.00 77.50 689 ALA A C 1
ATOM 5024 O O . ALA A 1 689 ? -6.000 -21.092 19.400 1.00 77.50 689 ALA A O 1
ATOM 5025 N N . ALA A 1 690 ? -8.002 -20.738 20.342 1.00 78.00 690 ALA A N 1
ATOM 5026 C CA . ALA A 1 690 ? -8.769 -21.186 19.184 1.00 78.00 690 ALA A CA 1
ATOM 5027 C C . ALA A 1 690 ? -8.556 -20.260 17.976 1.00 78.00 690 ALA A C 1
ATOM 5029 O O . ALA A 1 690 ? -8.379 -20.744 16.861 1.00 78.00 690 ALA A O 1
ATOM 5030 N N . LEU A 1 691 ? -8.514 -18.941 18.191 1.00 74.88 691 LEU A N 1
ATOM 5031 C CA . LEU A 1 691 ? -8.216 -17.956 17.154 1.00 74.88 691 LEU A CA 1
ATOM 5032 C C . LEU A 1 691 ? -6.766 -18.066 16.674 1.00 74.88 691 LEU A C 1
ATOM 5034 O O . LEU A 1 691 ? -6.529 -17.973 15.476 1.00 74.88 691 LEU A O 1
ATOM 5038 N N . ALA A 1 692 ? -5.811 -18.326 17.572 1.00 78.75 692 ALA A N 1
ATOM 5039 C CA . ALA A 1 692 ? -4.424 -18.608 17.213 1.00 78.75 692 ALA A CA 1
ATOM 5040 C C . ALA A 1 692 ? -4.325 -19.823 16.282 1.00 78.75 692 ALA A C 1
ATOM 5042 O O . ALA A 1 692 ? -3.690 -19.738 15.238 1.00 78.75 692 ALA A O 1
ATOM 5043 N N . LEU A 1 693 ? -4.991 -20.930 16.628 1.00 81.31 693 LEU A N 1
ATOM 5044 C CA . LEU A 1 693 ? -5.040 -22.148 15.813 1.00 81.31 693 LEU A CA 1
ATOM 5045 C C . LEU A 1 693 ? -5.731 -21.915 14.468 1.00 81.31 693 LEU A C 1
ATOM 5047 O O . LEU A 1 693 ? -5.221 -22.335 13.431 1.00 81.31 693 LEU A O 1
ATOM 5051 N N . LEU A 1 694 ? -6.877 -21.231 14.479 1.00 80.06 694 LEU A N 1
ATOM 5052 C CA . LEU A 1 694 ? -7.652 -20.954 13.275 1.00 80.06 694 LEU A CA 1
ATOM 5053 C C . LEU A 1 694 ? -6.889 -20.026 12.336 1.00 80.06 694 LEU A C 1
ATOM 5055 O O . LEU A 1 694 ? -6.804 -20.327 11.147 1.00 80.06 694 LEU A O 1
ATOM 5059 N N . LEU A 1 695 ? -6.297 -18.944 12.849 1.00 74.31 695 LEU A N 1
ATOM 5060 C CA . LEU A 1 695 ? -5.430 -18.075 12.063 1.00 74.31 695 LEU A CA 1
ATOM 5061 C C . LEU A 1 695 ? -4.238 -18.872 11.561 1.00 74.31 695 LEU A C 1
ATOM 5063 O O . LEU A 1 695 ? -4.095 -18.958 10.358 1.00 74.31 695 LEU A O 1
ATOM 5067 N N . PHE A 1 696 ? -3.476 -19.561 12.409 1.00 78.25 696 PHE A N 1
ATOM 5068 C CA . PHE A 1 696 ? -2.320 -20.349 11.971 1.00 78.25 696 PHE A CA 1
ATOM 5069 C C . PHE A 1 696 ? -2.653 -21.323 10.825 1.00 78.25 696 PHE A C 1
ATOM 5071 O O . PHE A 1 696 ? -1.920 -21.388 9.840 1.00 78.25 696 PHE A O 1
ATOM 5078 N N . ALA A 1 697 ? -3.790 -22.022 10.907 1.00 78.44 697 ALA A N 1
ATOM 5079 C CA . ALA A 1 697 ? -4.240 -22.961 9.879 1.00 78.44 697 ALA A CA 1
ATOM 5080 C C . ALA A 1 697 ? -4.772 -22.283 8.600 1.00 78.44 697 ALA A C 1
ATOM 5082 O O . ALA A 1 697 ? -4.592 -22.806 7.500 1.00 78.44 697 ALA A O 1
ATOM 5083 N N . SER A 1 698 ? -5.442 -21.133 8.720 1.00 74.88 698 SER A N 1
ATOM 5084 C CA . SER A 1 698 ? -6.086 -20.437 7.593 1.00 74.88 698 SER A CA 1
ATOM 5085 C C . SER A 1 698 ? -5.246 -19.305 6.997 1.00 74.88 698 SER A C 1
ATOM 5087 O O . SER A 1 698 ? -5.552 -18.836 5.903 1.00 74.88 698 SER A O 1
ATOM 5089 N N . PHE A 1 699 ? -4.165 -18.888 7.656 1.00 69.62 699 PHE A N 1
ATOM 5090 C CA . PHE A 1 699 ? -3.419 -17.673 7.336 1.00 69.62 699 PHE A CA 1
ATOM 5091 C C . PHE A 1 699 ? -2.837 -17.686 5.929 1.00 69.62 699 PHE A C 1
ATOM 5093 O O . PHE A 1 699 ? -2.884 -16.665 5.259 1.00 69.62 699 PHE A O 1
ATOM 5100 N N . GLY A 1 700 ? -2.351 -18.833 5.443 1.00 66.62 700 GLY A N 1
ATOM 5101 C CA . GLY A 1 700 ? -1.878 -18.953 4.060 1.00 66.62 700 GLY A CA 1
ATOM 5102 C C . GLY A 1 700 ? -2.986 -18.655 3.043 1.00 66.62 700 GLY A C 1
ATOM 5103 O O . GLY A 1 700 ? -2.780 -17.892 2.107 1.00 66.62 700 GLY A O 1
ATOM 5104 N N . ARG A 1 701 ? -4.199 -19.169 3.284 1.00 71.25 701 ARG A N 1
ATOM 5105 C CA . ARG A 1 701 ? -5.378 -18.933 2.433 1.00 71.25 701 ARG A CA 1
ATOM 5106 C C . ARG A 1 701 ? -5.927 -17.514 2.567 1.00 71.25 701 ARG A C 1
ATOM 5108 O O . ARG A 1 701 ? -6.382 -16.941 1.584 1.00 7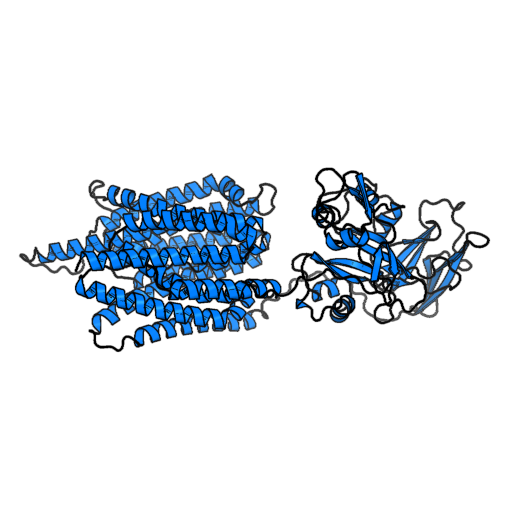1.25 701 ARG A O 1
ATOM 5115 N N . ILE A 1 702 ? -5.893 -16.951 3.774 1.00 62.38 702 ILE A N 1
ATOM 5116 C CA . ILE A 1 702 ? -6.303 -15.566 4.033 1.00 62.38 702 ILE A CA 1
ATOM 5117 C C . ILE A 1 702 ? -5.312 -14.602 3.376 1.00 62.38 702 ILE A C 1
ATOM 5119 O O . ILE A 1 702 ? -5.728 -13.657 2.722 1.00 62.38 702 ILE A O 1
ATOM 5123 N N . ALA A 1 703 ? -4.009 -14.854 3.477 1.00 57.88 703 ALA A N 1
ATOM 5124 C CA . ALA A 1 703 ? -2.986 -14.044 2.830 1.00 57.88 703 ALA A CA 1
ATOM 5125 C C . ALA A 1 703 ? -3.111 -14.098 1.294 1.00 57.88 703 ALA A C 1
ATOM 5127 O O . ALA A 1 703 ? -3.008 -13.056 0.649 1.00 57.88 703 ALA A O 1
ATOM 5128 N N . GLU A 1 704 ? -3.441 -15.270 0.726 1.00 64.06 704 GLU A N 1
ATOM 5129 C CA . GLU A 1 704 ? -3.750 -15.461 -0.706 1.00 64.06 704 GLU A CA 1
ATOM 5130 C C . GLU A 1 704 ? -4.959 -14.634 -1.188 1.00 64.06 704 GLU A C 1
ATOM 5132 O O . GLU A 1 704 ? -5.053 -14.315 -2.378 1.00 64.06 704 GLU A O 1
ATOM 5137 N N . LEU A 1 705 ? -5.881 -14.274 -0.282 1.00 55.50 705 LEU A N 1
ATOM 5138 C CA . LEU A 1 705 ? -7.025 -13.403 -0.573 1.00 55.50 705 LEU A CA 1
ATOM 5139 C C . LEU A 1 705 ? -6.577 -11.961 -0.851 1.00 55.50 705 LEU A C 1
ATOM 5141 O O . LEU A 1 705 ? -7.151 -11.287 -1.705 1.00 55.50 705 LEU A O 1
ATOM 5145 N N . PHE A 1 706 ? -5.561 -11.495 -0.123 1.00 46.88 706 PHE A N 1
ATOM 5146 C CA . PHE A 1 706 ? -5.062 -10.123 -0.209 1.00 46.88 706 PHE A CA 1
ATOM 5147 C C . PHE A 1 706 ? -3.945 -9.969 -1.239 1.00 46.88 706 PHE A C 1
ATOM 5149 O O . PHE A 1 706 ? -3.797 -8.897 -1.823 1.00 46.88 706 PHE A O 1
ATOM 5156 N N . SER A 1 707 ? -3.163 -11.022 -1.483 1.00 41.56 707 SER A N 1
ATOM 5157 C CA . SER A 1 707 ? -2.094 -10.998 -2.473 1.00 41.56 707 SER A CA 1
ATOM 5158 C C . SER A 1 707 ? -1.790 -12.388 -3.019 1.00 41.56 707 SER A C 1
ATOM 5160 O O . SER A 1 707 ? -1.682 -13.352 -2.271 1.00 41.56 707 SER A O 1
ATOM 5162 N N . LYS A 1 708 ? -1.590 -12.486 -4.336 1.00 50.72 708 LYS A N 1
ATOM 5163 C CA . LYS A 1 708 ? -1.081 -13.703 -4.994 1.00 50.72 708 LYS A CA 1
ATOM 5164 C C . LYS A 1 708 ? 0.430 -13.656 -5.240 1.00 50.72 708 LYS A C 1
ATOM 5166 O O . LYS A 1 708 ? 0.973 -14.577 -5.844 1.00 50.72 708 LYS A O 1
ATOM 5171 N N . ASP A 1 709 ? 1.086 -12.588 -4.784 1.00 41.53 709 ASP A N 1
ATOM 5172 C CA . ASP A 1 709 ? 2.535 -12.413 -4.832 1.00 41.53 709 ASP A CA 1
ATOM 5173 C C . ASP A 1 709 ? 3.201 -13.337 -3.789 1.00 41.53 709 ASP A C 1
ATOM 5175 O O . ASP A 1 709 ? 3.003 -13.140 -2.586 1.00 41.53 709 ASP A O 1
ATOM 5179 N N . PRO A 1 710 ? 3.988 -14.345 -4.208 1.00 45.09 710 PRO A N 1
ATOM 5180 C CA . PRO A 1 710 ? 4.627 -15.288 -3.298 1.00 45.09 710 PRO A CA 1
ATOM 5181 C C . PRO A 1 710 ? 5.636 -14.620 -2.352 1.00 45.09 710 PRO A C 1
ATOM 5183 O O . PRO A 1 710 ? 5.815 -15.130 -1.251 1.00 45.09 710 PRO A O 1
ATOM 5186 N N . MET A 1 711 ? 6.234 -13.474 -2.710 1.00 41.41 711 MET A N 1
ATOM 5187 C CA . MET A 1 711 ? 7.104 -12.711 -1.805 1.00 41.41 711 MET A CA 1
ATOM 5188 C C . MET A 1 711 ? 6.296 -12.027 -0.700 1.00 41.41 711 MET A C 1
ATOM 5190 O O . MET A 1 711 ? 6.689 -12.072 0.467 1.00 41.41 711 MET A O 1
ATOM 5194 N N . VAL A 1 712 ? 5.133 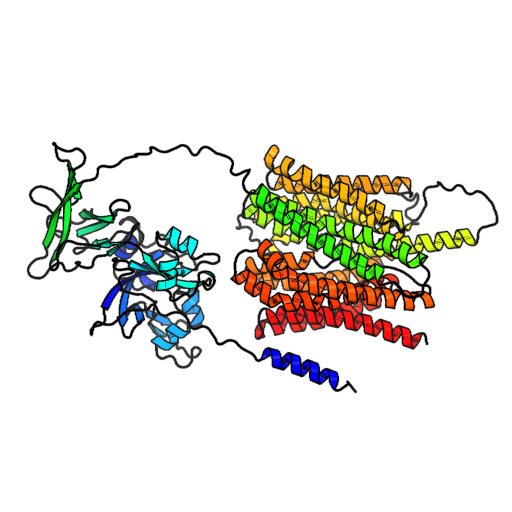-11.453 -1.030 1.00 46.06 712 VAL A N 1
ATOM 5195 C CA . VAL A 1 712 ? 4.203 -10.927 -0.016 1.00 46.06 712 VAL A CA 1
ATOM 5196 C C . VAL A 1 712 ? 3.719 -12.065 0.871 1.00 46.06 712 VAL A C 1
ATOM 5198 O O . VAL A 1 712 ? 3.754 -11.926 2.086 1.00 46.06 712 VAL A O 1
ATOM 5201 N N . LEU A 1 713 ? 3.353 -13.214 0.301 1.00 52.72 713 LEU A N 1
ATOM 5202 C CA . LEU A 1 713 ? 2.932 -14.389 1.067 1.00 52.72 713 LEU A CA 1
ATOM 5203 C C . LEU A 1 713 ? 4.055 -14.972 1.937 1.00 52.72 713 LEU A C 1
ATOM 5205 O O . LEU A 1 713 ? 3.769 -15.470 3.022 1.00 52.72 713 LEU A O 1
ATOM 5209 N N . GLN A 1 714 ? 5.320 -14.875 1.521 1.00 55.56 714 GLN A N 1
ATOM 5210 C CA . GLN A 1 714 ? 6.480 -15.318 2.300 1.00 55.56 714 GLN A CA 1
ATOM 5211 C C . GLN A 1 714 ? 6.811 -14.348 3.446 1.00 55.56 714 GLN A C 1
ATOM 5213 O O . GLN A 1 714 ? 7.075 -14.788 4.565 1.00 55.56 714 GLN A O 1
ATOM 5218 N N . ILE A 1 715 ? 6.734 -13.033 3.212 1.00 55.50 715 ILE A N 1
ATOM 5219 C CA . ILE A 1 715 ? 6.907 -12.007 4.257 1.00 55.50 715 ILE A CA 1
ATOM 5220 C C . ILE A 1 715 ? 5.741 -12.054 5.248 1.00 55.50 715 ILE A C 1
ATOM 5222 O O . ILE A 1 715 ? 5.956 -12.068 6.459 1.00 55.50 715 ILE A O 1
ATOM 5226 N N . VAL A 1 716 ? 4.509 -12.143 4.751 1.00 56.12 716 VAL A N 1
ATOM 5227 C CA . VAL A 1 716 ? 3.306 -12.347 5.563 1.00 56.12 716 VAL A CA 1
ATOM 5228 C C . VAL A 1 716 ? 3.441 -13.661 6.336 1.00 56.12 716 VAL A C 1
ATOM 5230 O O . VAL A 1 716 ? 3.263 -13.666 7.551 1.00 56.12 716 VAL A O 1
ATOM 5233 N N . GLY A 1 717 ? 3.890 -14.736 5.683 1.00 62.28 717 GLY A N 1
ATOM 5234 C CA . GLY A 1 717 ? 4.190 -16.033 6.293 1.00 62.28 717 GLY A CA 1
ATOM 5235 C C . GLY A 1 717 ? 5.219 -15.964 7.424 1.00 62.28 717 GLY A C 1
ATOM 5236 O O . GLY A 1 717 ? 5.026 -16.616 8.446 1.00 62.28 717 GLY A O 1
ATOM 5237 N N . SER A 1 718 ? 6.245 -15.110 7.323 1.00 61.56 718 SER A N 1
ATOM 5238 C CA . SER A 1 718 ? 7.197 -14.870 8.424 1.00 61.56 718 SER A CA 1
ATOM 5239 C C . SER A 1 718 ? 6.532 -14.251 9.666 1.00 61.56 718 SER A C 1
ATOM 5241 O O . SER A 1 718 ? 6.983 -14.463 10.791 1.00 61.56 718 SER A O 1
ATOM 5243 N N . GLY A 1 719 ? 5.412 -13.546 9.475 1.00 60.09 719 GLY A N 1
ATOM 5244 C CA . GLY A 1 719 ? 4.571 -13.004 10.538 1.00 60.09 719 GLY A CA 1
ATOM 5245 C C . GLY A 1 719 ? 3.510 -13.973 11.065 1.00 60.09 719 GLY A C 1
ATOM 5246 O O . GLY A 1 719 ? 2.886 -13.659 12.076 1.00 60.09 719 GLY A O 1
ATOM 5247 N N . VAL A 1 720 ? 3.291 -15.148 10.451 1.00 69.50 720 VAL A N 1
ATOM 5248 C CA . VAL A 1 720 ? 2.169 -16.033 10.828 1.00 69.50 720 VAL A CA 1
ATOM 5249 C C . VAL A 1 720 ? 2.279 -16.525 12.260 1.00 69.50 720 VAL A C 1
ATOM 5251 O O . VAL A 1 720 ? 1.302 -16.492 13.008 1.00 69.50 720 VAL A O 1
ATOM 5254 N N . LEU A 1 721 ? 3.484 -16.940 12.658 1.00 66.19 721 LE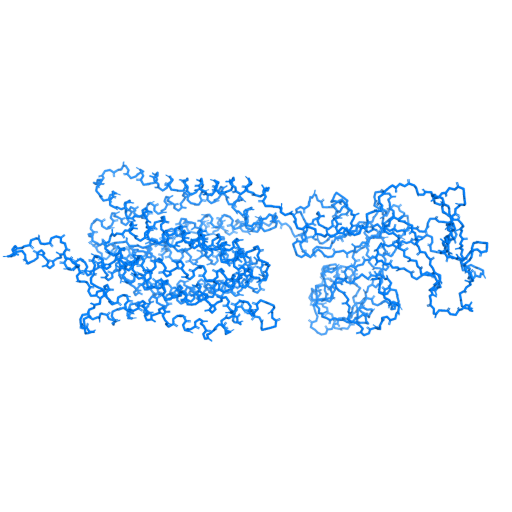U A N 1
ATOM 5255 C CA . LEU A 1 721 ? 3.742 -17.444 13.998 1.00 66.19 721 LEU A CA 1
ATOM 5256 C C . LEU A 1 721 ? 3.549 -16.320 15.012 1.00 66.19 721 LEU A C 1
ATOM 5258 O O . LEU A 1 721 ? 2.955 -16.533 16.059 1.00 66.19 721 LEU A O 1
ATOM 5262 N N . PHE A 1 722 ? 3.974 -15.109 14.662 1.00 66.81 722 PHE A N 1
ATOM 5263 C CA . PHE A 1 722 ? 3.841 -13.935 15.506 1.00 66.81 722 PHE A CA 1
ATOM 5264 C C . PHE A 1 722 ? 2.377 -13.507 15.693 1.00 66.81 722 PHE A C 1
ATOM 5266 O O . PHE A 1 722 ? 1.900 -13.352 16.819 1.00 66.81 722 PHE A O 1
ATOM 5273 N N . VAL A 1 723 ? 1.638 -13.342 14.595 1.00 66.38 723 VAL A N 1
ATOM 5274 C CA . VAL A 1 723 ? 0.228 -12.931 14.616 1.00 66.38 723 VAL A CA 1
ATOM 5275 C C . VAL A 1 723 ? -0.619 -13.986 15.317 1.00 66.38 723 VAL A C 1
ATOM 5277 O O . VAL A 1 723 ? -1.472 -13.632 16.122 1.00 66.38 723 VAL A O 1
ATOM 5280 N N . SER A 1 724 ? -0.357 -15.270 15.077 1.00 73.19 724 SER A N 1
ATOM 5281 C CA . SER A 1 724 ? -1.115 -16.362 15.694 1.00 73.19 724 SER A CA 1
ATOM 5282 C C . SER A 1 724 ? -0.766 -16.522 17.176 1.00 73.19 724 SER A C 1
ATOM 5284 O O . SER A 1 724 ? -1.662 -16.527 18.016 1.00 73.19 724 SER A O 1
ATOM 5286 N N . ALA A 1 725 ? 0.524 -16.574 17.531 1.00 74.12 725 ALA A N 1
ATOM 5287 C CA . ALA A 1 725 ? 0.961 -16.771 18.917 1.00 74.12 725 ALA A CA 1
ATOM 5288 C C . ALA A 1 725 ? 0.674 -15.566 19.826 1.00 74.12 725 ALA A C 1
ATOM 5290 O O . ALA A 1 725 ? 0.598 -15.727 21.042 1.00 74.12 725 ALA A O 1
ATOM 5291 N N . SER A 1 726 ? 0.483 -14.368 19.264 1.00 74.00 726 SER A N 1
ATOM 5292 C CA . SER A 1 726 ? 0.085 -13.188 20.038 1.00 74.00 726 SER A CA 1
ATOM 5293 C C . SER A 1 726 ? -1.412 -13.135 20.355 1.00 74.00 726 SER A C 1
ATOM 5295 O O . SER A 1 726 ? -1.784 -12.407 21.270 1.00 74.00 726 SER A O 1
ATOM 5297 N N . GLN A 1 727 ? -2.285 -13.911 19.693 1.00 75.50 727 GLN A N 1
ATOM 5298 C CA . GLN A 1 727 ? -3.737 -13.850 19.945 1.00 75.50 727 GLN A CA 1
ATOM 5299 C C . GLN A 1 727 ? -4.150 -14.149 21.395 1.00 75.50 727 GLN A C 1
ATOM 5301 O O . GLN A 1 727 ? -4.984 -13.410 21.916 1.00 75.50 727 GLN A O 1
ATOM 5306 N N . PRO A 1 728 ? -3.580 -15.149 22.098 1.00 77.12 728 PRO A N 1
ATOM 5307 C CA . PRO A 1 728 ? -3.899 -15.381 23.506 1.00 77.12 728 PRO A CA 1
ATOM 5308 C C . PRO A 1 728 ? -3.466 -14.210 24.398 1.00 77.12 728 PRO A C 1
ATOM 5310 O O . PRO A 1 728 ? -4.205 -13.807 25.293 1.00 77.12 728 PRO A O 1
ATOM 5313 N N . ILE A 1 729 ? -2.298 -13.623 24.116 1.00 71.44 729 ILE A N 1
ATOM 5314 C CA . ILE A 1 729 ? -1.771 -12.456 24.841 1.00 71.44 729 ILE A CA 1
ATOM 5315 C C . ILE A 1 729 ? -2.675 -11.243 24.602 1.00 71.44 729 ILE A C 1
ATOM 5317 O O . ILE A 1 729 ? -3.052 -10.558 25.549 1.00 71.44 729 ILE A O 1
ATOM 5321 N N . ASN A 1 730 ? -3.077 -11.015 23.349 1.00 70.94 730 ASN A N 1
ATOM 5322 C CA . ASN A 1 730 ? -3.978 -9.934 22.963 1.00 70.94 730 ASN A CA 1
ATOM 5323 C C . ASN A 1 730 ? -5.344 -10.092 23.637 1.00 70.94 730 ASN A C 1
ATOM 5325 O O . ASN A 1 730 ? -5.842 -9.143 24.236 1.00 70.94 730 ASN A O 1
ATOM 5329 N N . ALA A 1 731 ? -5.926 -11.295 23.599 1.00 67.62 731 ALA A N 1
ATOM 5330 C CA . ALA A 1 731 ? -7.206 -11.587 24.235 1.00 67.62 731 ALA A CA 1
ATOM 5331 C C . ALA A 1 731 ? -7.174 -11.264 25.736 1.00 67.62 731 ALA A C 1
ATOM 5333 O O . ALA A 1 731 ? -8.057 -10.569 26.237 1.00 67.62 731 ALA A O 1
ATOM 5334 N N . LEU A 1 732 ? -6.127 -11.700 26.443 1.00 67.62 732 LEU A N 1
ATOM 5335 C CA . LEU A 1 732 ? -5.962 -11.409 27.866 1.00 67.62 732 LEU A CA 1
ATOM 5336 C C . LEU A 1 732 ? -5.727 -9.917 28.132 1.00 67.62 732 LEU A C 1
ATOM 5338 O O . LEU A 1 732 ? -6.367 -9.357 29.018 1.00 67.62 732 LEU A O 1
ATOM 5342 N N . ALA A 1 733 ? -4.872 -9.252 27.350 1.00 63.97 733 ALA A N 1
ATOM 5343 C CA . ALA A 1 733 ? -4.615 -7.817 27.476 1.00 63.97 733 ALA A CA 1
ATOM 5344 C C . ALA A 1 733 ? -5.904 -6.983 27.352 1.00 63.97 733 ALA A C 1
ATOM 5346 O O . ALA A 1 733 ? -6.135 -6.085 28.164 1.00 63.97 733 ALA A O 1
ATOM 5347 N N . PHE A 1 734 ? -6.774 -7.310 26.391 1.00 67.25 734 PHE A N 1
ATOM 5348 C CA . PHE A 1 734 ? -8.057 -6.623 26.223 1.00 67.25 734 PHE A CA 1
ATOM 5349 C C . PHE A 1 734 ? -9.056 -6.931 27.337 1.00 67.25 734 PHE A C 1
ATOM 5351 O O . PHE A 1 734 ? -9.791 -6.036 27.752 1.00 67.25 734 PHE A O 1
ATOM 5358 N N . ILE A 1 735 ? -9.065 -8.160 27.861 1.00 64.31 735 ILE A N 1
ATOM 5359 C CA . ILE A 1 735 ? -9.890 -8.505 29.024 1.00 64.31 735 ILE A CA 1
ATOM 5360 C C . ILE A 1 735 ? -9.452 -7.692 30.243 1.00 64.31 735 ILE A C 1
ATOM 5362 O O . ILE A 1 735 ? -10.307 -7.119 30.912 1.00 64.31 735 ILE A O 1
ATOM 5366 N N . PHE A 1 736 ? -8.146 -7.560 30.495 1.00 61.56 736 PHE A N 1
ATOM 5367 C CA . PHE A 1 736 ? -7.635 -6.724 31.585 1.00 61.56 736 PHE A CA 1
ATOM 5368 C C . PHE A 1 736 ? -8.015 -5.248 31.432 1.00 61.56 736 PHE A C 1
ATOM 5370 O O . PHE A 1 736 ? -8.425 -4.622 32.407 1.00 61.56 736 PHE A O 1
ATOM 5377 N N . ASP A 1 737 ? -7.950 -4.686 30.221 1.00 62.69 737 ASP A N 1
ATOM 5378 C CA . ASP A 1 737 ? -8.464 -3.331 29.977 1.00 62.69 737 ASP A CA 1
ATOM 5379 C C . ASP A 1 737 ? -9.963 -3.228 30.282 1.00 62.69 737 ASP A C 1
ATOM 5381 O O . ASP A 1 737 ? -10.404 -2.286 30.940 1.00 62.69 737 ASP A O 1
ATOM 5385 N N . GLY A 1 738 ? -10.743 -4.213 29.831 1.00 55.97 738 GLY A N 1
ATOM 5386 C CA . GLY A 1 738 ? -12.175 -4.289 30.090 1.00 55.97 738 GLY A CA 1
ATOM 5387 C C . GLY A 1 738 ? -12.510 -4.381 31.580 1.00 55.97 738 GLY A C 1
ATOM 5388 O O . GLY A 1 738 ? -13.472 -3.750 32.017 1.00 55.97 738 GLY A O 1
AT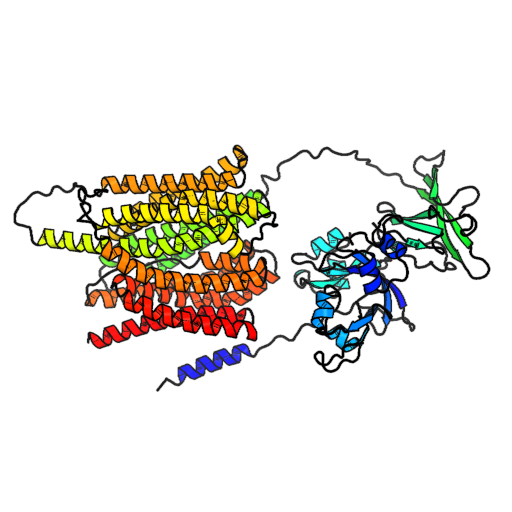OM 5389 N N . LEU A 1 739 ? -11.706 -5.112 32.358 1.00 58.62 739 LEU A N 1
ATOM 5390 C CA . LEU A 1 739 ? -11.826 -5.216 33.813 1.00 58.62 739 LEU A CA 1
ATOM 5391 C C . LEU A 1 739 ? -11.518 -3.879 34.489 1.00 58.62 739 LEU A C 1
ATOM 5393 O O . LEU A 1 739 ? -12.326 -3.418 35.292 1.00 58.62 739 LEU A O 1
ATOM 5397 N N . HIS A 1 740 ? -10.419 -3.211 34.116 1.00 58.69 740 HIS A N 1
ATOM 5398 C CA . HIS A 1 740 ? -10.066 -1.892 34.654 1.00 58.69 740 HIS A CA 1
ATOM 5399 C C . HIS A 1 740 ? -11.140 -0.834 34.374 1.00 58.69 740 HIS A C 1
ATOM 5401 O O . HIS A 1 740 ? -11.441 -0.021 35.248 1.00 58.69 740 HIS A O 1
ATOM 5407 N N . PHE A 1 741 ? -11.758 -0.855 33.189 1.00 57.09 741 PHE A N 1
ATOM 5408 C CA . PHE A 1 741 ? -12.894 0.025 32.887 1.00 57.09 741 PHE A CA 1
ATOM 5409 C C . PHE A 1 741 ? -14.153 -0.363 33.645 1.00 57.09 741 PHE A C 1
ATOM 5411 O O . PHE A 1 741 ? -14.915 0.515 34.039 1.00 57.09 741 PHE A O 1
ATOM 5418 N N . GLY A 1 742 ? -14.362 -1.662 33.867 1.00 49.00 742 GLY A N 1
ATOM 5419 C CA . GLY A 1 742 ? -15.473 -2.178 34.661 1.00 49.00 742 GLY A CA 1
ATOM 5420 C C . GLY A 1 742 ? -15.436 -1.703 36.113 1.00 49.00 742 GLY A C 1
ATOM 5421 O O . GLY A 1 742 ? -16.487 -1.405 36.677 1.00 49.00 742 GLY A O 1
ATOM 5422 N N . VAL A 1 743 ? -14.241 -1.574 36.697 1.00 52.84 743 VAL A N 1
ATOM 5423 C CA . VAL A 1 743 ? -14.042 -1.038 38.057 1.00 52.84 743 VAL A CA 1
ATOM 5424 C C . VAL A 1 743 ? -13.776 0.470 38.098 1.00 52.84 743 VAL A C 1
ATOM 5426 O O . VAL A 1 743 ? -13.548 1.016 39.173 1.00 52.84 743 VAL A O 1
ATOM 5429 N N . SER A 1 744 ? -13.817 1.154 36.950 1.00 51.56 744 SER A N 1
ATOM 5430 C CA . SER A 1 744 ? -13.524 2.589 36.817 1.00 51.56 744 SER A CA 1
ATOM 5431 C C . SER A 1 744 ? -12.124 3.012 37.307 1.00 51.56 744 SER A C 1
ATOM 5433 O O . SER A 1 744 ? -11.915 4.175 37.655 1.00 51.56 744 SER A O 1
ATOM 5435 N N . ASP A 1 745 ? -11.130 2.112 37.291 1.00 59.22 745 ASP A N 1
ATOM 5436 C CA . ASP A 1 745 ? -9.736 2.415 37.669 1.00 59.22 745 ASP A CA 1
ATOM 5437 C C . ASP A 1 745 ? -8.967 3.052 36.494 1.00 59.22 745 ASP A C 1
ATOM 5439 O O . ASP A 1 745 ? -7.978 2.536 35.956 1.00 59.22 745 ASP A O 1
ATOM 5443 N N . PHE A 1 746 ? -9.479 4.197 36.039 1.00 57.75 746 PHE A N 1
ATOM 5444 C CA . PHE A 1 746 ? -8.958 4.912 34.875 1.00 57.75 746 PHE A CA 1
ATOM 5445 C C . PHE A 1 746 ? -7.552 5.479 35.120 1.00 57.75 746 PHE A C 1
ATOM 5447 O O . PHE A 1 746 ? -6.742 5.523 34.193 1.00 57.75 746 PHE A O 1
ATOM 5454 N N . SER A 1 747 ? -7.232 5.856 36.363 1.00 59.62 747 SER A N 1
ATOM 5455 C CA . SER A 1 747 ? -5.929 6.418 36.749 1.00 59.62 747 SER A CA 1
ATOM 5456 C C . SER A 1 747 ? -4.795 5.398 36.629 1.00 59.62 747 SER A C 1
ATOM 5458 O O . SER A 1 747 ? -3.724 5.720 36.099 1.00 59.62 747 SER A O 1
ATOM 5460 N N . TYR A 1 748 ? -5.028 4.156 37.070 1.00 65.62 748 TYR A N 1
ATOM 5461 C CA . TYR A 1 748 ? -4.064 3.074 36.890 1.00 65.62 748 TYR A CA 1
ATOM 5462 C C . TYR A 1 748 ? -3.920 2.696 35.411 1.00 65.62 748 TYR A C 1
ATOM 5464 O O . TYR A 1 748 ? -2.802 2.559 34.906 1.00 65.62 748 TYR A O 1
ATOM 5472 N N . SER A 1 749 ? -5.040 2.580 34.688 1.00 63.12 749 SER A N 1
ATOM 5473 C CA . SER A 1 749 ? -5.031 2.263 33.254 1.00 63.12 749 SER A CA 1
ATOM 5474 C C . SER A 1 749 ? -4.264 3.312 32.435 1.00 63.12 749 SER A C 1
ATOM 5476 O O . SER A 1 749 ? -3.486 2.958 31.551 1.00 63.12 749 SER A O 1
ATOM 5478 N N . ALA A 1 750 ? -4.408 4.601 32.752 1.00 62.94 750 ALA A N 1
ATOM 5479 C CA . ALA A 1 750 ? -3.678 5.672 32.078 1.00 62.94 750 ALA A CA 1
ATOM 5480 C C . ALA A 1 750 ? -2.169 5.628 32.381 1.00 62.94 750 ALA A C 1
ATOM 5482 O O . ALA A 1 750 ? -1.361 5.594 31.452 1.00 62.94 750 ALA A O 1
ATOM 5483 N N . SER A 1 751 ? -1.786 5.572 33.662 1.00 69.50 751 SER A N 1
ATOM 5484 C CA . SER A 1 751 ? -0.373 5.557 34.074 1.00 69.50 751 SER A CA 1
ATOM 5485 C C . SER A 1 751 ? 0.368 4.329 33.539 1.00 69.50 751 SER A C 1
ATOM 5487 O O . SER A 1 751 ? 1.445 4.457 32.960 1.00 69.50 751 SER A O 1
ATOM 5489 N N . SER A 1 752 ? -0.238 3.141 33.653 1.00 75.69 752 SER A N 1
ATOM 5490 C CA . SER A 1 752 ? 0.348 1.899 33.136 1.00 75.69 752 SER A CA 1
ATOM 5491 C C . SER A 1 752 ? 0.536 1.940 31.618 1.00 75.69 752 SER A C 1
ATOM 5493 O O . SER A 1 752 ? 1.595 1.548 31.132 1.00 75.69 752 SER A O 1
ATOM 5495 N N . MET A 1 753 ? -0.427 2.470 30.855 1.00 75.44 753 MET A N 1
ATOM 5496 C CA . MET A 1 753 ? -0.301 2.565 29.396 1.00 75.44 753 MET A CA 1
ATOM 5497 C C . MET A 1 753 ? 0.756 3.570 28.944 1.00 75.44 753 MET A C 1
ATOM 5499 O O . MET A 1 753 ? 1.450 3.296 27.967 1.00 75.44 753 MET A O 1
ATOM 5503 N N . ILE A 1 754 ? 0.933 4.685 29.658 1.00 74.00 754 ILE A N 1
ATOM 5504 C CA . ILE A 1 754 ? 2.011 5.643 29.372 1.00 74.00 754 ILE A CA 1
ATOM 5505 C C . ILE A 1 754 ? 3.376 4.976 29.578 1.00 74.00 754 ILE A C 1
ATOM 5507 O O . ILE A 1 754 ? 4.243 5.063 28.709 1.00 74.00 754 ILE A O 1
ATOM 5511 N N . THR A 1 755 ? 3.561 4.252 30.686 1.00 74.00 755 THR A N 1
ATOM 5512 C CA . THR A 1 755 ? 4.816 3.541 30.971 1.00 74.00 755 THR A CA 1
ATOM 5513 C C . THR A 1 755 ? 5.086 2.424 29.960 1.00 74.00 755 THR A C 1
ATOM 5515 O O . THR A 1 755 ? 6.174 2.359 29.388 1.00 74.00 755 THR A O 1
ATOM 5518 N N . VAL A 1 756 ? 4.093 1.571 29.685 1.00 78.69 756 VAL A N 1
ATOM 5519 C CA . VAL A 1 756 ? 4.207 0.473 28.709 1.00 78.69 756 VAL A CA 1
ATOM 5520 C C . VAL A 1 756 ? 4.477 1.012 27.300 1.00 78.69 756 VAL A C 1
ATOM 5522 O O . VAL A 1 756 ? 5.338 0.488 26.587 1.00 78.69 756 VAL A O 1
ATOM 5525 N N . GLY A 1 757 ? 3.787 2.087 26.911 1.00 69.31 757 GLY A N 1
ATOM 5526 C CA . GLY A 1 757 ? 3.971 2.769 25.633 1.00 69.31 757 GLY A CA 1
ATOM 5527 C C . GLY A 1 757 ? 5.367 3.372 25.484 1.00 69.31 757 GLY A C 1
ATOM 5528 O O . GLY A 1 757 ? 5.993 3.187 24.440 1.00 69.31 757 GLY A O 1
ATOM 5529 N N . ALA A 1 758 ? 5.898 4.021 26.525 1.00 76.12 758 ALA A N 1
ATOM 5530 C CA . ALA A 1 758 ? 7.243 4.598 26.515 1.00 76.12 758 ALA A CA 1
ATOM 5531 C C . ALA A 1 758 ? 8.334 3.525 26.351 1.00 76.12 758 ALA A C 1
ATOM 5533 O O . ALA A 1 758 ? 9.196 3.653 25.479 1.00 76.12 758 ALA A O 1
ATOM 5534 N N . ILE A 1 759 ? 8.258 2.436 27.126 1.00 76.00 759 ILE A N 1
ATOM 5535 C CA . ILE A 1 759 ? 9.216 1.317 27.061 1.00 76.00 759 ILE A CA 1
ATOM 5536 C C . ILE A 1 759 ? 9.187 0.660 25.675 1.00 76.00 759 ILE A C 1
ATOM 5538 O O . ILE A 1 759 ? 10.231 0.442 25.056 1.00 76.00 759 ILE A O 1
ATOM 5542 N N . SER A 1 760 ? 7.990 0.392 25.153 1.00 76.44 760 SER A N 1
ATOM 5543 C CA . SER A 1 760 ? 7.824 -0.264 23.850 1.00 76.44 760 SER A CA 1
ATOM 5544 C C . SER A 1 760 ? 8.253 0.640 22.693 1.00 76.44 760 SER A C 1
ATOM 5546 O O . SER A 1 760 ? 8.846 0.167 21.726 1.00 76.44 760 SER A O 1
ATOM 5548 N N . SER A 1 761 ? 8.016 1.951 22.802 1.00 73.75 761 SER A N 1
ATOM 5549 C CA . SER A 1 761 ? 8.455 2.932 21.802 1.00 73.75 761 SER A CA 1
ATOM 5550 C C . SER A 1 761 ? 9.980 3.062 21.772 1.00 73.75 761 SER A C 1
ATOM 5552 O O . SER A 1 761 ? 10.562 3.103 20.691 1.00 73.75 761 SER A O 1
ATOM 5554 N N . LEU A 1 762 ? 10.647 3.050 22.933 1.00 76.88 762 LEU A N 1
ATOM 5555 C CA . LEU A 1 762 ? 12.111 3.044 23.005 1.00 76.88 762 LEU A CA 1
ATOM 5556 C C . LEU A 1 762 ? 12.702 1.790 22.341 1.00 76.88 762 LEU A C 1
ATOM 5558 O O . LEU A 1 762 ? 13.661 1.885 21.575 1.00 76.88 762 LEU A O 1
ATOM 5562 N N . PHE A 1 763 ? 12.084 0.628 22.568 1.00 75.00 763 PHE A N 1
ATOM 5563 C CA . PHE A 1 763 ? 12.468 -0.620 21.912 1.00 75.00 763 PHE A CA 1
ATOM 5564 C C . PHE A 1 763 ? 12.262 -0.560 20.389 1.00 75.00 763 PHE A C 1
ATOM 5566 O O . PHE A 1 763 ? 13.162 -0.915 19.628 1.00 75.00 763 PHE A O 1
ATOM 5573 N N . LEU A 1 764 ? 11.120 -0.039 19.927 1.00 71.75 764 LEU A N 1
ATOM 5574 C CA . LEU A 1 764 ? 10.809 0.134 18.501 1.00 71.75 764 LEU A CA 1
ATOM 5575 C C . LEU A 1 764 ? 11.712 1.156 17.787 1.00 71.75 764 LEU A C 1
ATOM 5577 O O . LEU A 1 764 ? 11.856 1.084 16.571 1.00 71.75 764 LEU A O 1
ATOM 5581 N N . LEU A 1 765 ? 12.352 2.088 18.500 1.00 73.75 765 LEU A N 1
ATOM 5582 C CA . LEU A 1 765 ? 13.327 3.018 17.909 1.00 73.75 765 LEU A CA 1
ATOM 5583 C C . LEU A 1 765 ? 14.699 2.371 17.650 1.00 73.75 765 LEU A C 1
ATOM 5585 O O . LEU A 1 765 ? 15.465 2.861 16.811 1.00 73.75 765 LEU A O 1
ATOM 5589 N N . TYR A 1 766 ? 15.009 1.285 18.362 1.00 77.69 766 TYR A N 1
ATOM 5590 C CA . TYR A 1 766 ? 16.297 0.595 18.308 1.00 77.69 766 TYR A CA 1
ATOM 5591 C C . TYR A 1 766 ? 16.225 -0.733 17.542 1.00 77.69 766 TYR A C 1
ATOM 5593 O O . TYR A 1 766 ? 16.981 -0.940 16.593 1.00 77.69 766 TYR A O 1
ATOM 5601 N N . ALA A 1 767 ? 15.291 -1.618 17.898 1.00 68.06 767 ALA A N 1
ATOM 5602 C CA . ALA A 1 767 ? 15.237 -2.993 17.403 1.00 68.06 767 ALA A CA 1
ATOM 5603 C C . ALA A 1 767 ? 15.071 -3.118 15.873 1.00 68.06 767 ALA A C 1
ATOM 5605 O O . ALA A 1 767 ? 15.774 -3.937 15.283 1.00 68.06 767 ALA A O 1
ATOM 5606 N N . PRO A 1 768 ? 14.252 -2.308 15.174 1.00 66.56 768 PRO A N 1
ATOM 5607 C CA . PRO A 1 768 ? 14.136 -2.395 13.717 1.00 66.56 768 PRO A CA 1
ATOM 5608 C C . PRO A 1 768 ? 15.408 -1.990 12.962 1.00 66.56 768 PRO A C 1
ATOM 5610 O O . PRO A 1 768 ? 15.621 -2.460 11.849 1.00 66.56 768 PRO A O 1
ATOM 5613 N N . LYS A 1 769 ? 16.275 -1.152 13.557 1.00 65.75 769 LYS A N 1
ATOM 5614 C CA . LYS A 1 769 ? 17.567 -0.777 12.950 1.00 65.75 769 LYS A CA 1
ATOM 5615 C C . LYS A 1 769 ? 18.560 -1.940 12.942 1.00 65.75 769 LYS A C 1
ATOM 5617 O O . LYS A 1 769 ? 19.432 -1.975 12.083 1.00 65.75 769 LYS A O 1
ATOM 5622 N N . VAL A 1 770 ? 18.429 -2.861 13.898 1.00 62.72 770 VAL A N 1
ATOM 5623 C CA . VAL A 1 770 ? 19.329 -4.010 14.080 1.00 62.72 770 VAL A CA 1
ATOM 5624 C C . VAL A 1 770 ? 18.748 -5.278 13.451 1.00 62.72 770 VAL A C 1
ATOM 5626 O O . VAL A 1 770 ? 19.467 -6.028 12.802 1.00 62.72 770 VAL A O 1
ATOM 5629 N N . PHE A 1 771 ? 17.440 -5.501 13.609 1.00 54.97 771 PHE A N 1
ATOM 5630 C CA . PHE A 1 771 ? 16.764 -6.756 13.262 1.00 54.97 771 PHE A CA 1
ATOM 5631 C C . PHE A 1 771 ? 15.754 -6.631 12.112 1.00 54.97 771 PHE A C 1
ATOM 5633 O O . PHE A 1 771 ? 15.101 -7.614 11.773 1.00 54.97 771 PHE A O 1
ATOM 5640 N N . GLY A 1 772 ? 15.579 -5.447 11.513 1.00 61.19 772 GLY A N 1
ATOM 5641 C CA . GLY A 1 772 ? 14.622 -5.234 10.423 1.00 61.19 772 GLY A CA 1
ATOM 5642 C C . GLY A 1 772 ? 13.162 -5.453 10.845 1.00 61.19 772 GLY A C 1
ATOM 5643 O O . GLY A 1 772 ? 12.756 -5.097 11.952 1.00 61.19 772 GLY A O 1
ATOM 5644 N N . LEU A 1 773 ? 12.353 -6.045 9.960 1.00 54.28 773 LEU A N 1
ATOM 5645 C CA . LEU A 1 773 ? 10.921 -6.296 10.179 1.00 54.28 773 LEU A CA 1
ATOM 5646 C C . LEU A 1 773 ? 10.619 -7.166 11.428 1.00 54.28 773 LEU A C 1
ATOM 5648 O O . LEU A 1 773 ? 9.719 -6.800 12.186 1.00 54.28 773 LEU A O 1
ATOM 5652 N N . PRO A 1 774 ? 11.377 -8.241 11.734 1.00 62.97 774 PRO A N 1
ATOM 5653 C CA . PRO A 1 774 ? 11.280 -8.947 13.018 1.00 62.97 774 PRO A CA 1
ATOM 5654 C C . PRO A 1 774 ? 11.412 -8.050 14.255 1.00 62.97 774 PRO A C 1
ATOM 5656 O O . PRO A 1 774 ? 10.734 -8.285 15.253 1.00 62.97 774 PRO A O 1
ATOM 5659 N N . GLY A 1 775 ? 12.225 -6.989 14.191 1.00 61.06 775 GLY A N 1
ATOM 5660 C CA . GLY A 1 775 ? 12.365 -6.015 15.279 1.00 61.06 775 GLY A CA 1
ATOM 5661 C C . GLY A 1 775 ? 11.090 -5.204 15.534 1.00 61.06 775 GLY A C 1
ATOM 5662 O O . GLY A 1 775 ? 10.803 -4.846 16.677 1.00 61.06 775 GLY A O 1
ATOM 5663 N N . VAL A 1 776 ? 10.290 -4.961 14.491 1.00 63.97 776 VAL A N 1
ATOM 5664 C CA . VAL A 1 776 ? 8.976 -4.306 14.606 1.00 63.97 776 VAL A CA 1
ATOM 5665 C C . VAL A 1 776 ? 7.980 -5.239 15.287 1.00 63.97 776 VAL A C 1
ATOM 5667 O O . VAL A 1 776 ? 7.311 -4.840 16.240 1.00 63.97 776 VAL A O 1
ATOM 5670 N N . TRP A 1 777 ? 7.922 -6.499 14.850 1.00 66.75 777 TRP A N 1
ATOM 5671 C CA . TRP A 1 777 ? 7.068 -7.513 15.464 1.00 66.75 777 TRP A CA 1
ATOM 5672 C C . TRP A 1 777 ? 7.424 -7.712 16.939 1.00 66.75 777 TRP A C 1
ATOM 5674 O O . TRP A 1 777 ? 6.560 -7.586 17.803 1.00 66.75 777 TRP A O 1
ATOM 5684 N N . ALA A 1 778 ? 8.706 -7.887 17.260 1.00 67.31 778 ALA A N 1
ATOM 5685 C CA . ALA A 1 778 ? 9.165 -8.006 18.641 1.00 67.31 778 ALA A CA 1
ATOM 5686 C C . ALA A 1 778 ? 8.718 -6.820 19.515 1.00 67.31 778 ALA A C 1
ATOM 5688 O O . ALA A 1 778 ? 8.263 -7.030 20.637 1.00 67.31 778 ALA A O 1
ATOM 5689 N N . GLY A 1 779 ? 8.759 -5.588 18.995 1.00 68.06 779 GLY A N 1
ATOM 5690 C CA . GLY A 1 779 ? 8.293 -4.410 19.730 1.00 68.06 779 GLY A CA 1
ATOM 5691 C C . GLY A 1 779 ? 6.778 -4.370 19.950 1.00 68.06 779 GLY A C 1
ATOM 5692 O O . GLY A 1 779 ? 6.325 -3.966 21.020 1.00 68.06 779 GLY A O 1
ATOM 5693 N N . LEU A 1 780 ? 5.984 -4.845 18.986 1.00 68.31 780 LEU A N 1
ATOM 5694 C CA . LEU A 1 780 ? 4.529 -4.953 19.135 1.00 68.31 780 LEU A CA 1
ATOM 5695 C C . LEU A 1 780 ? 4.123 -6.064 20.115 1.00 68.31 780 LEU A C 1
ATOM 5697 O O . LEU A 1 780 ? 3.201 -5.869 20.907 1.00 68.31 780 LEU A O 1
ATOM 5701 N N . ALA A 1 781 ? 4.820 -7.205 20.119 1.00 70.25 781 ALA A N 1
ATOM 5702 C CA . ALA A 1 781 ? 4.574 -8.258 21.110 1.00 70.25 781 ALA A CA 1
ATOM 5703 C C . ALA A 1 781 ? 5.011 -7.816 22.497 1.00 70.25 781 ALA A C 1
ATOM 5705 O O . ALA A 1 781 ? 4.312 -8.104 23.462 1.00 70.25 781 ALA A O 1
ATOM 5706 N N . LEU A 1 782 ? 6.129 -7.095 22.597 1.00 75.25 782 LEU A N 1
ATOM 5707 C CA . LEU A 1 782 ? 6.574 -6.506 23.852 1.00 75.25 782 LEU A CA 1
ATOM 5708 C C . LEU A 1 782 ? 5.503 -5.565 24.412 1.00 75.25 782 LEU A C 1
ATOM 5710 O O . LEU A 1 782 ? 5.162 -5.671 25.586 1.00 75.25 782 LEU A O 1
ATOM 5714 N N . PHE A 1 783 ? 4.915 -4.713 23.570 1.00 75.44 783 PHE A N 1
ATOM 5715 C CA . PHE A 1 783 ? 3.824 -3.827 23.973 1.00 75.44 783 PHE A CA 1
ATOM 5716 C C . PHE A 1 783 ? 2.611 -4.597 24.513 1.00 75.44 783 PHE A C 1
ATOM 5718 O O . PHE A 1 783 ? 2.118 -4.289 25.599 1.00 75.44 783 PHE A O 1
ATOM 5725 N N . MET A 1 784 ? 2.151 -5.625 23.794 1.00 75.12 784 MET A N 1
ATOM 5726 C CA . MET A 1 784 ? 0.991 -6.421 24.217 1.00 75.12 784 MET A CA 1
ATOM 5727 C C . MET A 1 784 ? 1.283 -7.286 25.447 1.00 75.12 784 MET A C 1
ATOM 5729 O O . MET A 1 784 ? 0.442 -7.393 26.339 1.00 75.12 784 MET A O 1
ATOM 5733 N N . GLY A 1 785 ? 2.493 -7.839 25.545 1.00 72.00 785 GLY A N 1
ATOM 5734 C CA . GLY A 1 785 ? 2.957 -8.601 26.700 1.00 72.00 785 GLY A CA 1
ATOM 5735 C C . GLY A 1 785 ? 3.039 -7.739 27.957 1.00 72.00 785 GLY A C 1
ATOM 5736 O O . GLY A 1 785 ? 2.432 -8.079 28.967 1.00 72.00 785 GLY A O 1
ATOM 5737 N N . LEU A 1 786 ? 3.698 -6.579 27.884 1.00 72.75 786 LEU A N 1
ATOM 5738 C CA . LEU A 1 786 ? 3.791 -5.636 29.003 1.00 72.75 786 LEU A CA 1
ATOM 5739 C C . LEU A 1 786 ? 2.412 -5.123 29.444 1.00 72.75 786 LEU A C 1
ATOM 5741 O O . LEU A 1 786 ? 2.167 -4.966 30.640 1.00 72.75 786 LEU A O 1
ATOM 5745 N N . ARG A 1 787 ? 1.494 -4.909 28.496 1.00 77.50 787 ARG A N 1
ATOM 5746 C CA . ARG A 1 787 ? 0.100 -4.536 28.776 1.00 77.50 787 ARG A CA 1
ATOM 5747 C C . ARG A 1 787 ? -0.650 -5.632 29.532 1.00 77.50 787 ARG A C 1
ATOM 5749 O O . ARG A 1 787 ? -1.301 -5.331 30.530 1.00 77.50 787 ARG A O 1
ATOM 5756 N N . MET A 1 788 ? -0.516 -6.892 29.111 1.00 76.81 788 MET A N 1
ATOM 5757 C CA . MET A 1 788 ? -1.062 -8.043 29.837 1.00 76.81 788 MET A CA 1
ATOM 5758 C C . MET A 1 788 ? -0.461 -8.149 31.247 1.00 76.81 788 MET A C 1
ATOM 5760 O O . MET A 1 788 ? -1.197 -8.324 32.216 1.00 76.81 788 MET A O 1
ATOM 5764 N N . THR A 1 789 ? 0.863 -8.019 31.380 1.00 73.00 789 THR A N 1
ATOM 5765 C CA . THR A 1 789 ? 1.552 -8.115 32.675 1.00 73.00 789 THR A CA 1
ATOM 5766 C C . THR A 1 789 ? 1.114 -7.015 33.637 1.00 73.00 789 THR A C 1
ATOM 5768 O O . THR A 1 789 ? 0.875 -7.304 34.804 1.00 73.00 789 THR A O 1
ATOM 5771 N N . ALA A 1 790 ? 0.954 -5.775 33.165 1.00 72.38 790 ALA A N 1
ATOM 5772 C CA . ALA A 1 790 ? 0.442 -4.681 33.989 1.00 72.38 790 ALA A CA 1
ATOM 5773 C C . ALA A 1 790 ? -0.964 -4.994 34.532 1.00 72.38 790 ALA A C 1
ATOM 5775 O O . ALA A 1 790 ? -1.207 -4.857 35.729 1.00 72.38 790 ALA A O 1
ATOM 5776 N N . GLY A 1 791 ? -1.862 -5.500 33.680 1.00 66.44 791 GLY A N 1
ATOM 5777 C CA . GLY A 1 791 ? -3.197 -5.934 34.103 1.00 66.44 791 GLY A CA 1
ATOM 5778 C C . GLY A 1 791 ? -3.178 -7.043 35.149 1.00 66.44 791 GLY A C 1
ATOM 5779 O O . GLY A 1 791 ? -3.837 -6.935 36.183 1.00 66.44 791 GLY A O 1
ATOM 5780 N N . PHE A 1 792 ? -2.358 -8.068 34.927 1.00 69.69 792 PHE A N 1
ATOM 5781 C CA . PHE A 1 792 ? -2.210 -9.173 35.868 1.00 69.69 792 PHE A CA 1
ATOM 5782 C C . PHE A 1 792 ? -1.648 -8.716 37.224 1.00 69.69 792 PHE A C 1
ATOM 5784 O O . PHE A 1 792 ? -2.191 -9.074 38.266 1.00 69.69 792 PHE A O 1
ATOM 5791 N N . LEU A 1 793 ? -0.603 -7.879 37.224 1.00 69.75 793 LEU A N 1
ATOM 5792 C CA . LEU A 1 793 ? 0.004 -7.359 38.453 1.00 69.75 793 LEU A CA 1
ATOM 5793 C C . LEU A 1 793 ? -1.001 -6.552 39.278 1.00 69.75 793 LEU A C 1
ATOM 5795 O O . LEU A 1 793 ? -1.091 -6.758 40.484 1.00 69.75 793 LEU A O 1
ATOM 5799 N N . ARG A 1 794 ? -1.795 -5.675 38.648 1.00 70.38 794 ARG A N 1
ATOM 5800 C CA . ARG A 1 794 ? -2.835 -4.913 39.357 1.00 70.38 794 ARG A CA 1
ATOM 5801 C C . ARG A 1 794 ? -3.850 -5.829 40.026 1.00 70.38 794 ARG A C 1
ATOM 5803 O O . ARG A 1 794 ? -4.208 -5.573 41.169 1.00 70.38 794 ARG A O 1
ATOM 5810 N N . GLN A 1 795 ? -4.270 -6.894 39.344 1.00 62.75 795 GLN A N 1
ATOM 5811 C CA . GLN A 1 795 ? -5.237 -7.847 39.882 1.00 62.75 795 GLN A CA 1
ATOM 5812 C C . GLN A 1 795 ? -4.684 -8.635 41.080 1.00 62.75 795 GLN A C 1
ATOM 5814 O O . GLN A 1 795 ? -5.403 -8.790 42.063 1.00 62.75 795 GLN A O 1
ATOM 5819 N N . VAL A 1 796 ? -3.421 -9.075 41.028 1.00 60.84 796 VAL A N 1
ATOM 5820 C CA . VAL A 1 796 ? -2.752 -9.766 42.151 1.00 60.84 796 VAL A CA 1
ATOM 5821 C C . VAL A 1 796 ? -2.574 -8.829 43.352 1.00 60.84 796 VAL A C 1
ATOM 5823 O O . VAL A 1 796 ? -2.902 -9.185 44.479 1.00 60.84 796 VAL A O 1
ATOM 5826 N N . PHE A 1 797 ? -2.152 -7.583 43.122 1.00 57.16 797 PHE A N 1
ATOM 5827 C CA . PHE A 1 797 ? -2.033 -6.599 44.203 1.00 57.16 797 PHE A CA 1
ATOM 5828 C C . PHE A 1 797 ? -3.384 -6.237 44.836 1.00 57.16 797 PHE A C 1
ATOM 5830 O O . PHE A 1 797 ? -3.448 -5.995 46.037 1.00 57.16 797 PHE A O 1
ATOM 5837 N N . LEU A 1 798 ? -4.470 -6.208 44.057 1.00 52.97 798 LEU A N 1
ATOM 5838 C CA . LEU A 1 798 ? -5.823 -6.014 44.587 1.00 52.97 798 LEU A CA 1
ATOM 5839 C C . LEU A 1 798 ? -6.334 -7.242 45.351 1.00 52.97 798 LEU A C 1
ATOM 5841 O O . LEU A 1 798 ? -7.086 -7.065 46.304 1.00 52.97 798 LEU A O 1
ATOM 5845 N N . SER A 1 799 ? -5.944 -8.466 44.974 1.00 47.69 799 SER A N 1
ATOM 5846 C CA . SER A 1 799 ? -6.327 -9.666 45.727 1.00 47.69 799 SER A CA 1
ATOM 5847 C C . SER A 1 799 ? -5.616 -9.772 47.071 1.00 47.69 799 SER A C 1
ATOM 5849 O O . SER A 1 799 ? -6.275 -10.155 48.031 1.00 47.69 799 SER A O 1
ATOM 5851 N N . ASP A 1 800 ? -4.340 -9.380 47.140 1.00 41.56 800 ASP A N 1
ATOM 5852 C CA . ASP A 1 800 ? -3.529 -9.417 48.368 1.00 41.56 800 ASP A CA 1
ATOM 5853 C C . ASP A 1 800 ? -3.875 -8.281 49.347 1.00 41.56 800 ASP A C 1
ATOM 5855 O O . ASP A 1 800 ? -3.639 -8.397 50.542 1.00 41.56 800 ASP A O 1
ATOM 5859 N N . PHE A 1 801 ? -4.432 -7.168 48.856 1.00 33.97 801 PHE A N 1
ATOM 5860 C CA . PHE A 1 801 ? -4.882 -6.048 49.698 1.00 33.97 801 PHE A CA 1
ATOM 5861 C C . PHE A 1 801 ? -6.299 -6.257 50.270 1.00 33.97 801 PHE A C 1
ATOM 5863 O O . PHE A 1 801 ? -6.714 -5.534 51.173 1.00 33.97 801 PHE A O 1
ATOM 5870 N N . LEU A 1 802 ? -7.061 -7.203 49.708 1.00 35.53 802 LEU A N 1
ATOM 5871 C CA . LEU A 1 802 ? -8.442 -7.526 50.095 1.00 35.53 802 LEU A CA 1
ATOM 5872 C C . LEU A 1 802 ? -8.562 -8.847 50.881 1.00 35.53 802 LEU A C 1
ATOM 5874 O O . LEU A 1 802 ? -9.665 -9.177 51.319 1.00 35.53 802 LEU A O 1
ATOM 5878 N N . SER A 1 803 ? -7.468 -9.604 51.017 1.00 34.00 803 SER A N 1
ATOM 5879 C CA . SER A 1 803 ? -7.302 -10.737 51.942 1.00 34.00 803 SER A CA 1
ATOM 5880 C C . SER A 1 803 ? -6.645 -10.273 53.231 1.00 34.00 803 SER A C 1
ATOM 5882 O O . SER A 1 803 ? -7.064 -10.749 54.306 1.00 34.00 803 SER A O 1
#

Radius of gyration: 35.92 Å; chains: 1; bounding box: 89×50×114 Å

Organism: Oryza sativa subsp. japonica (NCBI:txid39947)

Foldseek 3Di:
DDDPVVVVVVVVVVVVVPDDDDDDDAFFQFEPPPDPDKDKDKAKEFFFAPDWDFQLVVCVQFVPPDSQQQCQQQLHDPPDDRRHIADHRGIDIAMWIDDPGGIWGPPTDKDAAAPPDFLQCCCCNVRVLLDHSVQQCVQAVNPDRVDDDHGDITHDTRHAYQDDQPPAGFHWYFDQAAPPDWLCNLCVVQVHDSVSQCVSRVNPDRLPDDHRRTGTDTHQWAALPADPQFPCNGDTAGASGWDQALVNQKIWHADPPPRHIQIDGHPPDDCVSHPFQDAVVHGARDKDADPVDNFKIKGWHWNHWDDPPHTDTDIHIDIGGDDDDDDDDDDDPDDDDPPPPVVVVVVVVVVVVVVLVVVLVVLLVVLLVVPPDDDDVPVSVLCCQLVVLQVLLLVLVVVLVVLLLVLLVVLDPLSSVLLVLLVVLLCLLLLLQQVLLLLVLLQLLLVQVVVVVVVVVVPPPDDDPPVFDADERLSQQLSLVVLLVSLVVQLVCQLVCVLVSCVLLVDDPPDPNSVSSNLLNNLLSLLSSLVSNLSSLCSNCVSVSHSNQNSVLSNQLSVQLSVQQCCQVPVVVPRSSSNSVSNSVSSNSSSVSSVVVSVSHHDNHDPDPVSHPVVSSVVLSVLVSLLSVLVSVLLVVVLVVLVVVDPLSNVVSVVVVSVQDDDADDDDPPVVCVVVLVSQLSSLLSSLLVQLVSCLVCVLVVQCVVDPSVVSSVVSVVCSNLVSVCSSLSSLLVSLVRVCSNVVVSVLVSVQSVVLSVVLSVQLVPQCVPPNPVSNSVSVSSSSNSSSVSSVVVVVVVVVVVD

Sequence (803 aa):
MAPPQLVSVLVALLCVAAASPAGVGAARFVCNATAPRASTCQALVAYAPPNATTLAAVRALFQLRSHRALLASNGLPLSTPPSAPAPSPLRVRLPCLCSGGAGATFQRPTYRIRAGDTLDAIARGVFAGLVTYQDIAAANNVSDPNKIAVGQELWIPVPCSCDPVAGQPVVHYTYVVPPGASVAAIAQDFATTEATVLALNRMPDAKSLLAGQVLDVPLRACSSAISSTAIDRNLLVPNGSYILTANNCIMCGCSSYTWQLDCQPTQGISSSFCPASKCGDMFLGNTTTSPTSSCESTACSYAGYTNSTSFTILANLTTSSTCNAAAMSPMAQQAHSSAFRLASTWLRWTELIVCLHVIFLCCVRCALSSLGGDHPGEIKKELLNLALPAIVGQAIDPVAQLLETAYIGRLGPVELASAAVGVSVFNIISKLFNIPLLSITTSFVAEDVARHDSDQFTSEGNMSSESGGRKRLPSISSAILLAAAIGVIEASALILGSEILLSIMGVSHASTMHSPAKLFLSLRALGAPAVVVSLAIQGIFRGLKDTKTPLLYSGLGNISAVLLLPFLVYSLNLGLNGAALATIASQYLGMFLLLWSLSKRAVLLPPKIEDLDFVGYIKSGGMLLGRTLSVLITMTLGTAMAARQGTIAMAAHQICLQALIASSFAKLDYEKVKEVTYYVLKIGLLVGAALALLLFASFGRIAELFSKDPMVLQIVGSGVLFVSASQPINALAFIFDGLHFGVSDFSYSASSMITVGAISSLFLLYAPKVFGLPGVWAGLALFMGLRMTAGFLRQVFLSDFLS

pLDDT: mean 70.91, std 19.28, range [22.97, 95.75]